Protein AF-0000000074653728 (afdb_homodimer)

Foldseek 3Di:
DPPDDDPDPAFPADPVLLVVLLCCCPVVVDDQVVSCVVSVHDSVLSVVVNVCVVVVNPCVPPDRGPPPPPPDQDDPVLLVLLVVVQVLCVLLPNHDDPFRSFLLVLVLCVVLVGDDDPVCVVVNGHDPVSVVVSCVVVVVDDDDDDDDDDPVLLQQPALVQLVVLLVVLVVVCVVLVADQLQEKEKDKDKDWLWFDADDDDDDPPDPDDDDDTQDPDTFIKMWMWMATLQQGTAFIEIEGAAQDDDPVLQVQAPPLYHYHYDPDPQNDDALVNVQVVVVSVCVPSVADPSRAGEYEYAQAPSCQDLVNLVVCLVRRYWYKHRFFSNCCQQHLCNPFQVLQLSVQLSVLSNVCDPPPVCPPPHGHPSCNRNSSRRRRVVRSGSVRNNVSCVCNCSVVNDSPSDPNSNSSNSQQVDEPDDDDPDPDPPPPPPPPPVPPPPPPSPSDRSCVVPPRHHDYHDDPDPDDADGIDRSNDPVNSVVSVVVVVVVVVVVVVVPPPPPPPPPPVPPPDDPDDDDDDDDPPPPPPPCCCCVPVPVDHSHRPDDDGPPPPDPDPVSVVVVVVVVPD/DPDDDDPDPAFPADPVLLVVLLCCCPVVVDDQVVSCVVSVHDSVLSVVVNVCVVVVNPCVPPDRGPPVPPPDQDDPVLLVLLVVVQVLCVLLPNHDDPFRSFLLVLVLCVVLVGDDDPVCVVVNGHDPVSVVVSCVVVVVDDDDDDDDDDPVLLQQPALVQLVVLLVVLVVVCVVLVADQLQEKEKDKDKDWLWFDADDDDDDPPDPDDDDDTQDPDTFIKMWMWMATLQQGTQFIEIEGAAQDDDPVLQVQAPPLYHYHYDPDPQNDDALVNVQVVVVSVCVPSVADPSRAGEYEYAQAPSCQDLVNLVVCLVRRYWYKHRFFSNCCQQHLCNPFQVLQLSVQLSVLSNVCDPPPVCPPPHGHPSCNRNSSRRRRVVRSGSVRNNVSCVCNCSVVNDSPSDPPSNSSNSQQVDEPDDDDPDPDPPPPPPPPPVPVPPPPSPSDRSCVVPPRHHDYHDDPDPDDADGIDGSNDPVNSVVSVVVVVVVVVVVVVVPPPPPPPPPPVPPPDDPDDDDDDDDPPPPPPPCCCCVPVPVDHSHRPDDDRPPPPDPDVVSVVVVVVVVPD

Solvent-accessible surface area (backbone atoms only — not comparable to full-atom values): 63410 Å² total; per-residue (Å²): 126,88,69,80,64,79,84,64,80,74,49,75,45,54,51,64,49,51,53,50,45,36,43,41,33,69,75,68,63,43,60,55,59,63,47,16,62,73,63,67,44,56,40,69,59,51,45,51,52,40,51,38,46,72,67,71,40,77,59,83,81,48,77,59,41,67,52,74,70,59,87,58,73,62,53,71,70,59,48,47,49,51,49,52,48,41,54,52,31,32,52,45,24,50,44,40,32,67,67,53,46,22,31,50,49,35,50,45,30,56,76,59,68,42,78,71,59,70,68,28,65,74,68,58,20,46,55,71,65,54,54,56,51,47,35,69,77,38,69,54,41,42,82,38,76,45,42,81,36,23,45,60,32,31,48,42,34,28,69,66,49,54,46,50,34,50,51,52,50,51,51,48,37,67,73,69,58,60,49,48,77,32,35,32,40,45,51,76,46,71,47,57,41,38,52,66,74,64,53,21,48,37,62,58,88,56,79,75,52,46,27,62,30,37,40,88,69,56,56,49,32,25,38,34,45,36,36,23,48,67,23,50,70,52,56,42,42,32,33,36,65,30,67,73,65,55,76,64,44,38,70,47,22,48,79,80,29,45,65,42,40,34,74,52,88,77,29,68,76,43,45,69,54,43,44,54,46,49,53,55,46,44,70,72,70,58,42,33,88,90,51,46,29,38,39,34,33,67,49,31,60,39,67,63,42,64,70,45,38,53,52,28,56,76,48,32,37,41,39,39,29,40,36,53,60,32,51,89,64,58,34,30,54,64,66,38,24,49,55,48,27,54,50,41,27,30,52,45,45,38,51,50,58,59,31,40,92,36,26,77,56,62,59,44,79,84,50,47,33,53,34,45,38,62,13,44,68,73,17,70,31,44,68,31,38,32,48,10,24,40,64,41,13,66,42,70,77,32,90,72,54,65,56,70,70,74,35,40,30,17,58,25,51,56,49,74,73,79,76,72,86,68,74,75,75,70,69,72,69,76,75,67,77,67,70,72,69,72,78,74,77,73,78,71,58,58,52,76,79,55,52,76,49,48,25,70,70,74,76,89,69,87,73,81,79,63,61,40,41,54,51,50,38,64,69,48,42,52,51,50,52,48,51,52,50,48,51,54,47,49,53,54,57,64,66,44,76,75,74,76,76,77,75,75,74,78,78,74,77,81,80,75,78,83,76,83,82,83,76,75,78,73,76,71,68,76,72,68,68,64,55,79,69,47,84,66,67,71,54,36,61,72,81,74,71,70,72,74,70,70,70,53,67,57,67,47,48,64,51,57,67,48,82,77,122,127,88,68,80,66,80,83,65,79,74,51,75,42,56,51,64,51,52,54,51,45,36,44,41,33,69,74,69,64,44,59,55,59,66,49,15,61,73,64,68,43,56,38,71,59,51,46,50,52,38,52,40,46,73,67,71,40,77,59,83,80,48,77,58,41,68,52,76,69,58,87,56,74,62,53,70,68,58,49,47,48,50,50,52,48,42,53,53,30,32,51,44,24,51,42,40,33,68,67,52,47,23,32,49,49,35,51,45,30,56,76,58,69,41,76,73,60,70,66,28,65,75,67,59,20,46,55,71,64,56,54,54,51,48,35,69,76,38,68,52,41,42,82,38,74,44,43,80,36,23,46,60,34,31,48,42,35,30,69,67,50,54,46,50,34,49,50,52,49,50,50,49,38,67,74,69,57,60,50,49,77,30,35,32,40,44,50,77,45,67,47,57,39,38,54,65,73,65,55,21,49,39,61,59,87,56,79,74,53,46,27,64,29,38,40,87,70,56,56,52,32,25,39,33,46,36,36,22,48,66,22,50,69,51,59,43,42,33,34,36,66,31,67,73,65,56,76,66,47,37,70,46,23,48,79,80,28,45,67,40,42,35,78,53,88,80,30,68,74,42,44,68,52,42,44,55,45,49,53,57,45,44,71,73,69,57,44,32,88,92,51,48,30,40,41,35,33,67,50,30,60,39,67,63,40,64,70,43,37,51,51,27,56,75,48,32,37,42,38,37,28,41,35,53,61,32,50,88,64,58,33,32,56,65,67,37,24,49,56,48,26,52,51,40,27,31,52,47,45,37,52,51,58,59,32,40,93,36,25,77,57,63,58,43,79,84,50,45,32,52,36,45,38,62,13,43,67,74,16,71,31,43,66,31,39,32,47,10,25,40,63,42,13,67,42,69,76,31,90,72,55,65,59,71,70,76,34,38,33,16,57,25,52,55,51,75,74,78,76,71,86,68,73,72,74,69,69,72,70,76,73,65,77,67,69,74,69,71,77,73,77,73,77,71,56,59,54,77,80,55,51,74,48,49,24,69,71,74,75,87,67,88,72,82,81,67,61,41,43,54,52,52,38,64,70,48,42,52,49,50,52,51,52,51,51,50,49,51,46,50,52,53,58,65,68,45,76,73,72,74,76,77,74,73,72,78,77,76,78,79,80,75,76,84,78,78,85,82,80,74,76,74,75,69,65,75,71,69,66,65,56,80,70,45,84,64,70,74,54,36,59,72,80,75,70,73,69,76,69,69,70,53,68,55,68,47,46,61,50,58,65,47,81,76,122

InterPro domains:
  IPR004875 DDE superfamily endonuclease domain [PF03184] (222-389)
  IPR036397 Ribonuclease H superfamily [G3DSA:3.30.420.10] (151-379)
  IPR050863 Centromere and Transposable Element-Derived Protein [PTHR19303] (103-442)

Structure (mmCIF, N/CA/C/O backbone):
data_AF-0000000074653728-model_v1
#
loop_
_entity.id
_entity.type
_entity.pdbx_description
1 polymer 'DDE-1 domain-containing protein'
#
loop_
_atom_site.group_PDB
_atom_site.id
_atom_site.type_symbol
_atom_site.label_atom_id
_atom_site.label_alt_id
_atom_site.label_comp_id
_atom_site.label_asym_id
_atom_site.label_entity_id
_atom_site.label_seq_id
_atom_site.pdbx_PDB_ins_code
_atom_site.Cartn_x
_atom_site.Cartn_y
_atom_site.Cartn_z
_atom_site.occupancy
_atom_site.B_iso_or_equiv
_atom_site.auth_seq_id
_atom_site.auth_comp_id
_atom_site.auth_asym_id
_atom_site.auth_atom_id
_atom_site.pdbx_PDB_model_num
ATOM 1 N N . MET A 1 1 ? -6.457 7.32 -27.812 1 39.81 1 MET A N 1
ATOM 2 C CA . MET A 1 1 ? -7.621 8.125 -28.172 1 39.81 1 MET A CA 1
ATOM 3 C C . MET A 1 1 ? -7.844 8.133 -29.672 1 39.81 1 MET A C 1
ATOM 5 O O . MET A 1 1 ? -6.895 8.312 -30.438 1 39.81 1 MET A O 1
ATOM 9 N N . ARG A 1 2 ? -8.914 7.5 -30.047 1 45.56 2 ARG A N 1
ATOM 10 C CA . ARG A 1 2 ? -9.125 7.375 -31.484 1 45.56 2 ARG A CA 1
ATOM 11 C C . ARG A 1 2 ? -9.32 8.742 -32.125 1 45.56 2 ARG A C 1
ATOM 13 O O . ARG A 1 2 ? -10.18 9.516 -31.703 1 45.56 2 ARG A O 1
ATOM 20 N N . VAL A 1 3 ? -8.266 9.273 -32.469 1 47.78 3 VAL A N 1
ATOM 21 C CA . VAL A 1 3 ? -8.398 10.516 -33.219 1 47.78 3 VAL A CA 1
ATOM 22 C C . VAL A 1 3 ? -9.055 10.25 -34.562 1 47.78 3 VAL A C 1
ATOM 24 O O . VAL A 1 3 ? -8.547 9.453 -35.375 1 47.78 3 VAL A O 1
ATOM 27 N N . TYR A 1 4 ? -10.18 10.5 -34.5 1 53.47 4 TYR A N 1
ATOM 28 C CA . TYR A 1 4 ? -10.867 10.383 -35.781 1 53.47 4 TYR A CA 1
ATOM 29 C C . TYR A 1 4 ? -10.195 11.25 -36.844 1 53.47 4 TYR A C 1
ATOM 31 O O . TYR A 1 4 ? -9.969 12.445 -36.625 1 53.47 4 TYR A O 1
ATOM 39 N N . LYS A 1 5 ? -9.516 10.586 -37.688 1 54.88 5 LYS A N 1
ATOM 40 C CA . LYS A 1 5 ? -9.023 11.312 -38.875 1 54.88 5 LYS A CA 1
ATOM 41 C C . LYS A 1 5 ? -10.062 11.328 -39.969 1 54.88 5 LYS A C 1
ATOM 43 O O . LYS A 1 5 ? -10.586 10.281 -40.375 1 54.88 5 LYS A O 1
ATOM 48 N N . ARG A 1 6 ? -10.375 12.5 -40.25 1 55.06 6 ARG A N 1
ATOM 49 C CA . ARG A 1 6 ? -11.336 12.688 -41.312 1 55.06 6 ARG A CA 1
ATOM 50 C C . ARG A 1 6 ? -10.883 11.969 -42.594 1 55.06 6 ARG A C 1
ATOM 52 O O . ARG A 1 6 ? -9.719 12.055 -42.969 1 55.06 6 ARG A O 1
ATOM 59 N N . LYS A 1 7 ? -11.727 11.141 -42.875 1 57.34 7 LYS A N 1
ATOM 60 C CA . LYS A 1 7 ? -11.391 10.328 -44.031 1 57.34 7 LYS A CA 1
ATOM 61 C C . LYS A 1 7 ? -11.773 11.047 -45.312 1 57.34 7 LYS A C 1
ATOM 63 O O . LYS A 1 7 ? -11.234 10.742 -46.406 1 57.34 7 LYS A O 1
ATOM 68 N N . THR A 1 8 ? -12.797 11.984 -45.219 1 57.72 8 THR A N 1
ATOM 69 C CA . THR A 1 8 ? -13.242 12.539 -46.5 1 57.72 8 THR A CA 1
ATOM 70 C C . THR A 1 8 ? -12.969 14.039 -46.562 1 57.72 8 THR A C 1
ATOM 72 O O . THR A 1 8 ? -12.867 14.703 -45.5 1 57.72 8 THR A O 1
ATOM 75 N N . GLU A 1 9 ? -12.422 14.492 -47.562 1 53.53 9 GLU A N 1
ATOM 76 C CA . GLU A 1 9 ? -12.18 15.906 -47.844 1 53.53 9 GLU A CA 1
ATOM 77 C C . GLU A 1 9 ? -13.477 16.625 -48.219 1 53.53 9 GLU A C 1
ATOM 79 O O . GLU A 1 9 ? -13.445 17.766 -48.688 1 53.53 9 GLU A O 1
ATOM 84 N N . ARG A 1 10 ? -14.516 16.016 -47.906 1 55.28 10 ARG A N 1
ATOM 85 C CA . ARG A 1 10 ? -15.789 16.609 -48.312 1 55.28 10 ARG A CA 1
ATOM 86 C C . ARG A 1 10 ? -16.188 17.734 -47.375 1 55.28 10 ARG A C 1
ATOM 88 O O . ARG A 1 10 ? -15.984 17.625 -46.156 1 55.28 10 ARG A O 1
ATOM 95 N N . GLY A 1 11 ? -16.625 18.906 -47.812 1 56.84 11 GLY A N 1
ATOM 96 C CA . GLY A 1 11 ? -17.125 20.031 -47.031 1 56.84 11 GLY A CA 1
ATOM 97 C C . GLY A 1 11 ? -16.047 21.031 -46.688 1 56.84 11 GLY A C 1
ATOM 98 O O . GLY A 1 11 ? -16.281 21.938 -45.875 1 56.84 11 GLY A O 1
ATOM 99 N N . LEU A 1 12 ? -14.867 20.703 -47.062 1 57.41 12 LEU A N 1
ATOM 100 C CA . LEU A 1 12 ? -13.773 21.625 -46.781 1 57.41 12 LEU A CA 1
ATOM 101 C C . LEU A 1 12 ? -13.789 22.812 -47.719 1 57.41 12 LEU A C 1
ATOM 103 O O . LEU A 1 12 ? -13.07 22.812 -48.719 1 57.41 12 LEU A O 1
ATOM 107 N N . PHE A 1 13 ? -14.867 23.297 -48.094 1 61.88 13 PHE A N 1
ATOM 108 C CA . PHE A 1 13 ? -14.828 24.453 -49 1 61.88 13 PHE A CA 1
ATOM 109 C C . PHE A 1 13 ? -14.867 25.75 -48.188 1 61.88 13 PHE A C 1
ATOM 111 O O . PHE A 1 13 ? -15.391 25.781 -47.062 1 61.88 13 PHE A O 1
ATOM 118 N N . SER A 1 14 ? -14.133 26.703 -48.625 1 66.19 14 SER A N 1
ATOM 119 C CA . SER A 1 14 ? -14.031 28 -47.969 1 66.19 14 SER A CA 1
ATOM 120 C C . SER A 1 14 ? -15.344 28.766 -48.062 1 66.19 14 SER A C 1
ATOM 122 O O . SER A 1 14 ? -16.094 28.609 -49.031 1 66.19 14 SER A O 1
ATOM 124 N N . ARG A 1 15 ? -15.648 29.391 -46.969 1 73.62 15 ARG A N 1
ATOM 125 C CA . ARG A 1 15 ? -16.812 30.281 -46.938 1 73.62 15 ARG A CA 1
ATOM 126 C C . ARG A 1 15 ? -16.812 31.25 -48.094 1 73.62 15 ARG A C 1
ATOM 128 O O . ARG A 1 15 ? -17.859 31.469 -48.719 1 73.62 15 ARG A O 1
ATOM 135 N N . GLU A 1 16 ? -15.703 31.672 -48.375 1 77.19 16 GLU A N 1
ATOM 136 C CA . GLU A 1 16 ? -15.562 32.656 -49.438 1 77.19 16 GLU A CA 1
ATOM 137 C C . GLU A 1 16 ? -15.883 32.062 -50.812 1 77.19 16 GLU A C 1
ATOM 139 O O . GLU A 1 16 ? -16.562 32.688 -51.625 1 77.19 16 GLU A O 1
ATOM 144 N N . ALA A 1 17 ? -15.492 30.938 -51 1 79.88 17 ALA A N 1
ATOM 145 C CA . ALA A 1 17 ? -15.742 30.281 -52.281 1 79.88 17 ALA A CA 1
ATOM 146 C C . ALA A 1 17 ? -17.219 29.969 -52.469 1 79.88 17 ALA A C 1
ATOM 148 O O . ALA A 1 17 ? -17.766 30.141 -53.562 1 79.88 17 ALA A O 1
ATOM 149 N N . MET A 1 18 ? -17.844 29.641 -51.375 1 81.81 18 MET A N 1
ATOM 150 C CA . MET A 1 18 ? -19.266 29.312 -51.438 1 81.81 18 MET A CA 1
ATOM 151 C C . MET A 1 18 ? -20.109 30.562 -51.688 1 81.81 18 MET A C 1
ATOM 153 O O . MET A 1 18 ? -21.016 30.547 -52.531 1 81.81 18 MET A O 1
ATOM 157 N N . LEU A 1 19 ? -19.734 31.578 -50.969 1 83.88 19 LEU A N 1
ATOM 158 C CA . LEU A 1 19 ? -20.469 32.812 -51.188 1 83.88 19 LEU A CA 1
ATOM 159 C C . LEU A 1 19 ? -20.234 33.375 -52.594 1 83.88 19 LEU A C 1
ATOM 161 O O . LEU A 1 19 ? -21.172 33.906 -53.219 1 83.88 19 LEU A O 1
ATOM 165 N N . GLU A 1 20 ? -19.031 33.219 -53.031 1 86.5 20 GLU A N 1
ATOM 166 C CA . GLU A 1 20 ? -18.734 33.625 -54.375 1 86.5 20 GLU A CA 1
ATOM 167 C C . GLU A 1 20 ? -19.5 32.781 -55.406 1 86.5 20 GLU A C 1
ATOM 169 O O . GLU A 1 20 ? -20.016 33.312 -56.375 1 86.5 20 GLU A O 1
ATOM 174 N N . GLY A 1 21 ? -19.672 31.547 -55.125 1 87.88 21 GLY A N 1
ATOM 175 C CA . GLY A 1 21 ? -20.422 30.672 -56 1 87.88 21 GLY A CA 1
ATOM 176 C C . GLY A 1 21 ? -21.891 31.016 -56.062 1 87.88 21 GLY A C 1
ATOM 177 O O . GLY A 1 21 ? -22.484 31.047 -57.125 1 87.88 21 GLY A O 1
ATOM 178 N N . VAL A 1 22 ? -22.359 31.344 -54.969 1 88.81 22 VAL A N 1
ATOM 179 C CA . VAL A 1 22 ? -23.766 31.719 -54.875 1 88.81 22 VAL A CA 1
ATOM 180 C C . VAL A 1 22 ? -23.984 33.062 -55.594 1 88.81 22 VAL A C 1
ATOM 182 O O . VAL A 1 22 ? -24.969 33.188 -56.344 1 88.81 22 VAL A O 1
ATOM 185 N N . ARG A 1 23 ? -23.094 33.906 -55.375 1 88.12 23 ARG A N 1
ATOM 186 C CA . ARG A 1 23 ? -23.172 35.188 -56.031 1 88.12 23 ARG A CA 1
ATOM 187 C C . ARG A 1 23 ? -23.078 35.062 -57.531 1 88.12 23 ARG A C 1
ATOM 189 O O . ARG A 1 23 ? -23.859 35.656 -58.281 1 88.12 23 ARG A O 1
ATOM 196 N N . LEU A 1 24 ? -22.234 34.25 -58 1 90.19 24 LEU A N 1
ATOM 197 C CA . LEU A 1 24 ? -22.031 34.062 -59.438 1 90.19 24 LEU A CA 1
ATOM 198 C C . LEU A 1 24 ? -23.266 33.406 -60.094 1 90.19 24 LEU A C 1
ATOM 200 O O . LEU A 1 24 ? -23.672 33.812 -61.188 1 90.19 24 LEU A O 1
ATOM 204 N N . VAL A 1 25 ? -23.891 32.562 -59.375 1 91.62 25 VAL A N 1
ATOM 205 C CA . VAL A 1 25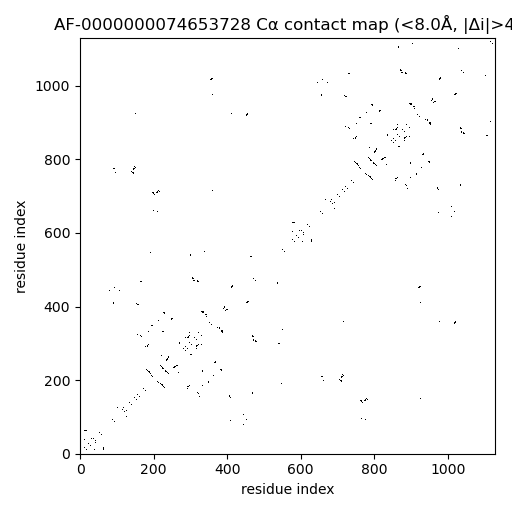 ? -25.047 31.859 -59.906 1 91.62 25 VAL A CA 1
ATOM 206 C C . VAL A 1 25 ? -26.266 32.781 -59.906 1 91.62 25 VAL A C 1
ATOM 208 O O . VAL A 1 25 ? -27 32.875 -60.875 1 91.62 25 VAL A O 1
ATOM 211 N N . LEU A 1 26 ? -26.391 33.594 -58.844 1 89.25 26 LEU A N 1
ATOM 212 C CA . LEU A 1 26 ? -27.594 34.406 -58.688 1 89.25 26 LEU A CA 1
ATOM 213 C C . LEU A 1 26 ? -27.438 35.75 -59.344 1 89.25 26 LEU A C 1
ATOM 215 O O . LEU A 1 26 ? -28.359 36.25 -60 1 89.25 26 LEU A O 1
ATOM 219 N N . ASP A 1 27 ? -26.297 36.312 -59.188 1 87.06 27 ASP A N 1
ATOM 220 C CA . ASP A 1 27 ? -26.125 37.656 -59.688 1 87.06 27 ASP A CA 1
ATOM 221 C C . ASP A 1 27 ? -25.703 37.656 -61.156 1 87.06 27 ASP A C 1
ATOM 223 O O . ASP A 1 27 ? -26.109 38.531 -61.938 1 87.06 27 ASP A O 1
ATOM 227 N N . GLN A 1 28 ? -24.953 36.688 -61.625 1 86.44 28 GLN A N 1
ATOM 228 C CA . GLN A 1 28 ? -24.422 36.688 -62.969 1 86.44 28 GLN A CA 1
ATOM 229 C C . GLN A 1 28 ? -25.094 35.625 -63.844 1 86.44 28 GLN A C 1
ATOM 231 O O . GLN A 1 28 ? -24.781 35.5 -65 1 86.44 28 GLN A O 1
ATOM 236 N N . GLY A 1 29 ? -25.969 34.812 -63.219 1 86.38 29 GLY A N 1
ATOM 237 C CA . GLY A 1 29 ? -26.781 33.844 -63.969 1 86.38 29 GLY A CA 1
ATOM 238 C C . GLY A 1 29 ? -26 32.656 -64.438 1 86.38 29 GLY A C 1
ATOM 239 O O . GLY A 1 29 ? -26.375 32.031 -65.438 1 86.38 29 GLY A O 1
ATOM 240 N N . GLN A 1 30 ? -24.906 32.375 -63.812 1 89 30 GLN A N 1
ATOM 241 C CA . GLN A 1 30 ? -24.109 31.203 -64.188 1 89 30 GLN A CA 1
ATOM 242 C C . GLN A 1 30 ? -24.766 29.906 -63.75 1 89 30 GLN A C 1
ATO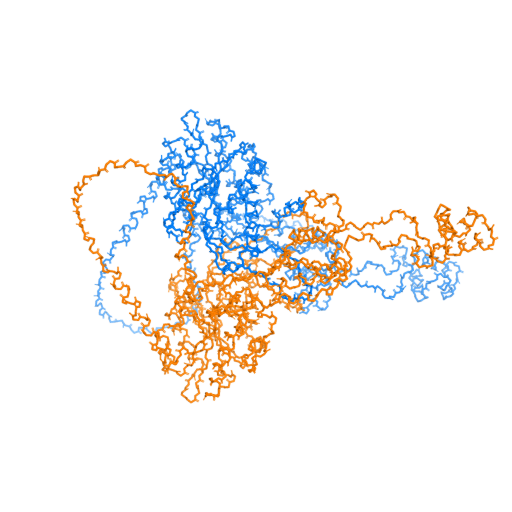M 244 O O . GLN A 1 30 ? -25.562 29.891 -62.812 1 89 30 GLN A O 1
ATOM 249 N N . LYS A 1 31 ? -24.484 28.828 -64.5 1 88.69 31 LYS A N 1
ATOM 250 C CA . LYS A 1 31 ? -25.031 27.516 -64.125 1 88.69 31 LYS A CA 1
ATOM 251 C C . LYS A 1 31 ? -24.297 26.922 -62.938 1 88.69 31 LYS A C 1
ATOM 253 O O . LYS A 1 31 ? -23.094 27.156 -62.75 1 88.69 31 LYS A O 1
ATOM 258 N N . ILE A 1 32 ? -24.922 26.094 -62.156 1 91.81 32 ILE A N 1
ATOM 259 C CA . ILE A 1 32 ? -24.469 25.578 -60.875 1 91.81 32 ILE A CA 1
ATOM 260 C C . ILE A 1 32 ? -23.281 24.656 -61.094 1 91.81 32 ILE A C 1
ATOM 262 O O . ILE A 1 32 ? -22.25 24.781 -60.438 1 91.81 32 ILE A O 1
ATOM 266 N N . LYS A 1 33 ? -23.297 23.719 -62 1 89.44 33 LYS A N 1
ATOM 267 C CA . LYS A 1 33 ? -22.281 22.688 -62.156 1 89.44 33 LYS A CA 1
ATOM 268 C C . LYS A 1 33 ? -20.969 23.297 -62.656 1 89.44 33 LYS A C 1
ATOM 270 O O . LYS A 1 33 ? -19.906 23.031 -62.062 1 89.44 33 LYS A O 1
ATOM 275 N N . PRO A 1 34 ? -20.984 24.078 -63.656 1 89.25 34 PRO A N 1
ATOM 276 C CA . PRO A 1 34 ? -19.719 24.688 -64.062 1 89.25 34 PRO A CA 1
ATOM 277 C C . PRO A 1 34 ? -19.125 25.609 -63.031 1 89.25 34 PRO A C 1
ATOM 279 O O . PRO A 1 34 ? -17.906 25.656 -62.844 1 89.25 34 PRO A O 1
ATOM 282 N N . THR A 1 35 ? -19.953 26.391 -62.344 1 91.56 35 THR A N 1
ATOM 283 C CA . THR A 1 35 ? -19.484 27.266 -61.281 1 91.56 35 THR A CA 1
ATOM 284 C C . THR A 1 35 ? -18.859 26.469 -60.156 1 91.56 35 THR A C 1
ATOM 286 O O . THR A 1 35 ? -17.812 26.859 -59.625 1 91.56 35 THR A O 1
ATOM 289 N N . ALA A 1 36 ? -19.453 25.359 -59.781 1 87.94 36 ALA A N 1
ATOM 290 C CA . ALA A 1 36 ? -18.953 24.5 -58.719 1 87.94 36 ALA A CA 1
ATOM 291 C C . ALA A 1 36 ? -17.578 23.922 -59.094 1 87.94 36 ALA A C 1
ATOM 293 O O . ALA A 1 36 ? -16.672 23.859 -58.281 1 87.94 36 ALA A O 1
ATOM 294 N N . ARG A 1 37 ? -17.438 23.531 -60.312 1 86.19 37 ARG A N 1
ATOM 295 C CA . ARG A 1 37 ? -16.188 22.984 -60.812 1 86.19 37 ARG A CA 1
ATOM 296 C C . ARG A 1 37 ? -15.078 24.031 -60.781 1 86.19 37 ARG A C 1
ATOM 298 O O . ARG A 1 37 ? -13.945 23.734 -60.406 1 86.19 37 ARG A O 1
ATOM 305 N N . GLU A 1 38 ? -15.43 25.156 -61.156 1 86.06 38 GLU A N 1
ATOM 306 C CA . GLU A 1 38 ? -14.453 26.25 -61.25 1 86.06 38 GLU A CA 1
ATOM 307 C C . GLU A 1 38 ? -13.953 26.641 -59.844 1 86.06 38 GLU A C 1
ATOM 309 O O . GLU A 1 38 ? -12.773 26.953 -59.688 1 86.06 38 GLU A O 1
ATOM 314 N N . LEU A 1 39 ? -14.844 26.578 -58.875 1 85.19 39 LEU A N 1
ATOM 315 C CA . LEU A 1 39 ? -14.508 27.047 -57.531 1 85.19 39 LEU A CA 1
ATOM 316 C C . LEU A 1 39 ? -14.125 25.891 -56.625 1 85.19 39 LEU A C 1
ATOM 318 O O . LEU A 1 39 ? -13.82 26.078 -55.469 1 85.19 39 LEU A O 1
ATOM 322 N N . GLY A 1 40 ? -14.195 24.672 -57.125 1 80.62 40 GLY A N 1
ATOM 323 C CA . GLY A 1 40 ? -13.836 23.484 -56.375 1 80.62 40 GLY A CA 1
ATOM 324 C C . GLY A 1 40 ? -14.867 23.109 -55.344 1 80.62 40 GLY A C 1
ATOM 325 O O . GLY A 1 40 ? -14.523 22.656 -54.25 1 80.62 40 GLY A O 1
ATOM 326 N N . LEU A 1 41 ? -16.062 23.391 -55.625 1 79.38 41 LEU A N 1
ATOM 327 C CA . LEU A 1 41 ? -17.172 23.109 -54.719 1 79.38 41 LEU A CA 1
ATOM 328 C C . LEU A 1 41 ? -17.984 21.922 -55.188 1 79.38 41 LEU A C 1
ATOM 330 O O . LEU A 1 41 ? -17.953 21.562 -56.375 1 79.38 41 LEU A O 1
ATOM 334 N N . ASN A 1 42 ? -18.688 21.219 -54.344 1 79 42 ASN A N 1
ATOM 335 C CA . ASN A 1 42 ? -19.688 20.219 -54.688 1 79 42 ASN A CA 1
ATOM 336 C C . ASN A 1 42 ? -20.938 20.859 -55.281 1 79 42 ASN A C 1
ATOM 338 O O . ASN A 1 42 ? -21.531 21.75 -54.656 1 79 42 ASN A O 1
ATOM 342 N N . TYR A 1 43 ? -21.328 20.453 -56.406 1 86.62 43 TYR A N 1
ATOM 343 C CA . TYR A 1 43 ? -22.406 21.141 -57.125 1 86.62 43 TYR A CA 1
ATOM 344 C C . TYR A 1 43 ? -23.719 20.969 -56.375 1 86.62 43 TYR A C 1
ATOM 346 O O . TYR A 1 43 ? -24.594 21.844 -56.438 1 86.62 43 TYR A O 1
ATOM 354 N N . LYS A 1 44 ? -23.828 19.797 -55.656 1 83.12 44 LYS A N 1
ATOM 355 C CA . LYS A 1 44 ? -25.062 19.625 -54.906 1 83.12 44 LYS A CA 1
ATOM 356 C C . LYS A 1 44 ? -25.125 20.609 -53.719 1 83.12 44 LYS A C 1
ATOM 358 O O . LYS A 1 44 ? -26.188 21.156 -53.438 1 83.12 44 LYS A O 1
ATOM 363 N N . THR A 1 45 ? -23.922 20.906 -53.125 1 80.75 45 THR A N 1
ATOM 364 C CA . THR A 1 45 ? -23.844 21.844 -52 1 80.75 45 THR A CA 1
ATOM 365 C C . THR A 1 45 ? -24.109 23.266 -52.469 1 80.75 45 THR A C 1
ATOM 367 O O . THR A 1 45 ? -24.828 24.016 -51.812 1 80.75 45 THR A O 1
ATOM 370 N N . LEU A 1 46 ? -23.469 23.562 -53.562 1 85.12 46 LEU A N 1
ATOM 371 C CA . LEU A 1 46 ? -23.688 24.891 -54.125 1 85.12 46 LEU A CA 1
ATOM 372 C C . LEU A 1 46 ? -25.156 25.078 -54.5 1 85.12 46 LEU A C 1
ATOM 374 O O . LEU A 1 46 ? -25.734 26.141 -54.219 1 85.12 46 LEU A O 1
ATOM 378 N N . GLY A 1 47 ? -25.734 24.078 -55.094 1 86 47 GLY A N 1
ATOM 379 C CA . GLY A 1 47 ? -27.141 24.141 -55.438 1 86 47 GLY A CA 1
ATOM 380 C C . GLY A 1 47 ? -28.062 24.359 -54.25 1 86 47 GLY A C 1
ATOM 381 O O . GLY A 1 47 ? -29.031 25.125 -54.344 1 86 47 GLY A O 1
ATOM 382 N N . ARG A 1 48 ? -27.688 23.719 -53.156 1 82.5 48 ARG A N 1
ATOM 383 C CA . ARG A 1 48 ? -28.469 23.859 -51.938 1 82.5 48 ARG A CA 1
ATOM 384 C C . ARG A 1 48 ? -28.422 25.297 -51.438 1 82.5 48 ARG A C 1
ATOM 386 O O . ARG A 1 48 ? -29.453 25.859 -51.062 1 82.5 48 ARG A O 1
ATOM 393 N N . TYR A 1 49 ? -27.281 25.922 -51.5 1 81.94 49 TYR A N 1
ATOM 394 C CA . TYR A 1 49 ? -27.125 27.266 -50.938 1 81.94 49 TYR A CA 1
ATOM 395 C C . TYR A 1 49 ? -27.703 28.312 -51.906 1 81.94 49 TYR A C 1
ATOM 397 O O . TYR A 1 49 ? -28.219 29.344 -51.469 1 81.94 49 TYR A O 1
ATOM 405 N N . VAL A 1 50 ? -27.656 27.984 -53.125 1 86.69 50 VAL A N 1
ATOM 406 C CA . VAL A 1 50 ? -28.297 28.828 -54.125 1 86.69 50 VAL A CA 1
ATOM 407 C C . VAL A 1 50 ? -29.812 28.828 -53.906 1 86.69 50 VAL A C 1
ATOM 409 O O . VAL A 1 50 ? -30.453 29.875 -53.938 1 86.69 50 VAL A O 1
ATOM 412 N N . ALA A 1 51 ? -30.281 27.656 -53.625 1 85.44 51 ALA A N 1
ATOM 413 C CA . ALA A 1 51 ? -31.719 27.531 -53.344 1 85.44 51 ALA A CA 1
ATOM 414 C C . ALA A 1 51 ? -32.125 28.266 -52.094 1 85.44 51 ALA A C 1
ATOM 416 O O . ALA A 1 51 ? -33.156 28.922 -52.031 1 85.44 51 ALA A O 1
ATOM 417 N N . LEU A 1 52 ? -31.297 28.234 -51.125 1 81.25 52 LEU A N 1
ATOM 418 C CA . LEU A 1 52 ? -31.562 28.922 -49.844 1 81.25 52 LEU A CA 1
ATOM 419 C C . LEU A 1 52 ? -31.562 30.438 -50.062 1 81.25 52 LEU A C 1
ATOM 421 O O . LEU A 1 52 ? -32.438 31.125 -49.531 1 81.25 52 LEU A O 1
ATOM 425 N N . LYS A 1 53 ? -30.625 30.906 -50.75 1 80.94 53 LYS A N 1
ATOM 426 C CA . LYS A 1 53 ? -30.562 32.344 -51 1 80.94 53 LYS A CA 1
ATOM 427 C C . LYS A 1 53 ? -31.703 32.812 -51.906 1 80.94 53 LYS A C 1
ATOM 429 O O . LYS A 1 53 ? -32.25 33.906 -51.719 1 80.94 53 LYS A O 1
ATOM 434 N N . ARG A 1 54 ? -32.125 31.953 -52.781 1 81.56 54 ARG A N 1
ATOM 435 C CA . ARG A 1 54 ? -33.281 32.281 -53.625 1 81.56 54 ARG A CA 1
ATOM 436 C C . ARG A 1 54 ? -34.562 32.406 -52.812 1 81.56 54 ARG A C 1
ATOM 438 O O . ARG A 1 54 ? -35.438 33.219 -53.156 1 81.56 54 ARG A O 1
ATOM 445 N N . ASN A 1 55 ? -34.5 31.656 -51.781 1 80 55 ASN A N 1
ATOM 446 C CA . ASN A 1 55 ? -35.688 31.703 -50.906 1 80 55 ASN A CA 1
ATOM 447 C C . ASN A 1 55 ? -35.531 32.719 -49.781 1 80 55 ASN A C 1
ATOM 449 O O . ASN A 1 55 ? -36.188 32.625 -48.75 1 80 55 ASN A O 1
ATOM 453 N N . SER A 1 56 ? -34.625 33.688 -49.938 1 71.06 56 SER A N 1
ATOM 454 C CA . SER A 1 56 ? -34.406 34.844 -49.062 1 71.06 56 SER A CA 1
ATOM 455 C C . SER A 1 56 ? -33.906 34.406 -47.688 1 71.06 56 SER A C 1
ATOM 457 O O . SER A 1 56 ? -34.219 35.062 -46.688 1 71.06 56 SER A O 1
ATOM 459 N N . ILE A 1 57 ? -33.406 33.25 -47.688 1 68 57 ILE A N 1
ATOM 460 C CA . ILE A 1 57 ? -32.781 32.875 -46.438 1 68 57 ILE A CA 1
ATOM 461 C C . ILE A 1 57 ? -31.344 33.406 -46.375 1 68 57 ILE A C 1
ATOM 463 O O . ILE A 1 57 ? -30.578 33.25 -47.344 1 68 57 ILE A O 1
ATOM 467 N N . ASN A 1 58 ? -31.109 34.219 -45.406 1 65.06 58 ASN A N 1
ATOM 468 C CA . ASN A 1 58 ? -29.812 34.844 -45.25 1 65.06 58 ASN A CA 1
ATOM 469 C C . ASN A 1 58 ? -28.703 33.812 -45.062 1 65.06 58 ASN A C 1
ATOM 471 O O . ASN A 1 58 ? -28.688 33.125 -44.031 1 65.06 58 ASN A O 1
ATOM 475 N N . ILE A 1 59 ? -27.938 33.438 -46.062 1 65.56 59 ILE A N 1
ATOM 476 C CA . ILE A 1 59 ? -26.875 32.469 -46 1 65.56 59 ILE A CA 1
ATOM 477 C C . ILE A 1 59 ? -25.578 33.125 -45.531 1 65.56 59 ILE A C 1
ATOM 479 O O . ILE A 1 59 ? -24.594 32.438 -45.281 1 65.56 59 ILE A O 1
ATOM 483 N N . ASP A 1 60 ? -25.641 34.438 -45.406 1 63.47 60 ASP A N 1
ATOM 484 C CA . ASP A 1 60 ? -24.422 35.188 -45.062 1 63.47 60 ASP A CA 1
ATOM 485 C C . ASP A 1 60 ? -23.922 34.812 -43.688 1 63.47 60 ASP A C 1
ATOM 487 O O . ASP A 1 60 ? -22.719 34.812 -43.438 1 63.47 60 ASP A O 1
ATOM 491 N N . ASN A 1 61 ? -24.828 34.531 -42.844 1 58.22 61 ASN A N 1
ATOM 492 C CA . ASN A 1 61 ? -24.438 34.219 -41.469 1 58.22 61 ASN A CA 1
ATOM 493 C C . ASN A 1 61 ? -24.359 32.719 -41.219 1 58.22 61 ASN A C 1
ATOM 495 O O . ASN A 1 61 ? -24.141 32.312 -40.062 1 58.22 61 ASN A O 1
ATOM 499 N N . LYS A 1 62 ? -24.688 32.062 -42.281 1 55.94 62 LYS A N 1
ATOM 500 C CA . LYS A 1 62 ? -24.656 30.609 -42.062 1 55.94 62 LYS A CA 1
ATOM 501 C C . LYS A 1 62 ? -23.25 30.062 -42.25 1 55.94 62 LYS A C 1
ATOM 503 O O . LYS A 1 62 ? -22.469 30.578 -43.062 1 55.94 62 LYS A O 1
ATOM 508 N N . GLN A 1 63 ? -22.641 29.438 -41.312 1 54.25 63 GLN A N 1
ATOM 509 C CA . GLN A 1 63 ? -21.344 28.812 -41.406 1 54.25 63 GLN A CA 1
ATOM 510 C C . GLN A 1 63 ? -21.312 27.734 -42.5 1 54.25 63 GLN A C 1
ATOM 512 O O . GLN A 1 63 ? -22.172 26.859 -42.531 1 54.25 63 GLN A O 1
ATOM 517 N N . PHE A 1 64 ? -20.641 28.125 -43.719 1 54.56 64 PHE A N 1
ATOM 518 C CA . PHE A 1 64 ? -20.406 27.234 -44.844 1 54.56 64 PHE A CA 1
ATOM 519 C C . PHE A 1 64 ? -19.328 26.203 -44.531 1 54.56 64 PHE A C 1
ATOM 521 O O . PHE A 1 64 ? -18.359 26.516 -43.812 1 54.56 64 PHE A O 1
ATOM 528 N N . GLY A 1 65 ? -19.625 24.828 -44.781 1 50.31 65 GLY A N 1
ATOM 529 C CA . GLY A 1 65 ? -18.672 23.766 -44.469 1 50.31 65 GLY A CA 1
ATOM 530 C C . GLY A 1 65 ? -19.016 23 -43.219 1 50.31 65 GLY A C 1
ATOM 531 O O . GLY A 1 65 ? -20.031 23.281 -42.562 1 50.31 65 GLY A O 1
ATOM 532 N N . TYR A 1 66 ? -18.469 21.766 -43.094 1 44.22 66 TYR A N 1
ATOM 533 C CA . TYR A 1 66 ? -18.672 21 -41.875 1 44.22 66 TYR A CA 1
ATOM 534 C C . TYR A 1 66 ? -18.406 21.859 -40.656 1 44.22 66 TYR A C 1
ATOM 536 O O . TYR A 1 66 ? -17.297 22.391 -40.469 1 44.22 66 TYR A O 1
ATOM 544 N N . SER A 1 67 ? -19.203 22.938 -40.531 1 41.62 67 SER A N 1
ATOM 545 C CA . SER A 1 67 ? -18.922 23.531 -39.25 1 41.62 67 SER A CA 1
ATOM 546 C C . SER A 1 67 ? -18.344 22.5 -38.281 1 41.62 67 SER A C 1
ATOM 548 O O . SER A 1 67 ? -18.922 21.422 -38.094 1 41.62 67 SER A O 1
ATOM 550 N N . LYS A 1 68 ? -17.125 22.391 -38.25 1 43.03 68 LYS A N 1
ATOM 551 C CA . LYS A 1 68 ? -16.484 21.656 -37.156 1 43.03 68 LYS A CA 1
ATOM 552 C C . LYS A 1 68 ? -17.328 21.703 -35.906 1 43.03 68 LYS A C 1
ATOM 554 O O . LYS A 1 68 ? -16.875 21.266 -34.844 1 43.03 68 LYS A O 1
ATOM 559 N N . VAL A 1 69 ? -18.203 22.734 -35.969 1 43.75 69 VAL A N 1
ATOM 560 C CA . VAL A 1 69 ? -18.922 22.734 -34.688 1 43.75 69 VAL A CA 1
ATOM 561 C C . VAL A 1 69 ? -19.594 21.375 -34.469 1 43.75 69 VAL A C 1
ATOM 563 O O . VAL A 1 69 ? -20.547 21.031 -35.188 1 43.75 69 VAL A O 1
ATOM 566 N N . HIS A 1 70 ? -18.906 20.312 -34.531 1 47.28 70 HIS A N 1
ATOM 567 C CA . HIS A 1 70 ? -19.281 18.969 -34.094 1 47.28 70 HIS A CA 1
ATOM 568 C C . HIS A 1 70 ? -20.5 19 -33.188 1 47.28 70 HIS A C 1
ATOM 570 O O . HIS A 1 70 ? -20.641 19.922 -32.375 1 47.28 70 HIS A O 1
ATOM 576 N N . LYS A 1 71 ? -21.609 18.625 -33.75 1 59.97 71 LYS A N 1
ATOM 577 C CA . LYS A 1 71 ? -22.859 18.438 -33 1 59.97 71 LYS A CA 1
ATOM 578 C C . LYS A 1 71 ? -22.562 17.984 -31.578 1 59.97 71 LYS A C 1
ATOM 580 O O . LYS A 1 71 ? -22.375 16.797 -31.312 1 59.97 71 LYS A O 1
ATOM 585 N N . ARG A 1 72 ? -22.125 18.891 -30.875 1 80.81 72 ARG A N 1
ATOM 586 C CA . ARG A 1 72 ? -21.938 18.594 -29.469 1 80.81 72 ARG A CA 1
ATOM 587 C C . ARG A 1 72 ? -23.266 18.359 -28.766 1 80.81 72 ARG A C 1
ATOM 589 O O . ARG A 1 72 ? -24.266 19.016 -29.062 1 80.81 72 ARG A O 1
ATOM 596 N N . ILE A 1 73 ? -23.266 17.422 -28.031 1 88.44 73 ILE A N 1
ATOM 597 C CA . ILE A 1 73 ? -24.469 17.062 -27.297 1 88.44 73 ILE A CA 1
ATOM 598 C C . ILE A 1 73 ? -24.797 18.141 -26.281 1 88.44 73 ILE A C 1
ATOM 600 O O . ILE A 1 73 ? -25.922 18.656 -26.219 1 88.44 73 ILE A O 1
ATOM 604 N N . LEU A 1 74 ? -23.828 18.594 -25.562 1 93 74 LEU A N 1
ATOM 605 C CA . LEU A 1 74 ? -23.984 19.672 -24.578 1 93 74 LEU A CA 1
ATOM 606 C C . LEU A 1 74 ? -23.281 20.953 -25.047 1 93 74 LEU A C 1
ATOM 608 O O . LEU A 1 74 ? -22.203 20.891 -25.641 1 93 74 LEU A O 1
ATOM 612 N N . ASN A 1 75 ? -23.938 22.047 -24.797 1 89.62 75 ASN A N 1
ATOM 613 C CA . ASN A 1 75 ? -23.328 23.312 -25.156 1 89.62 75 ASN A CA 1
ATOM 614 C C . ASN A 1 75 ? -22.281 23.75 -24.125 1 89.62 75 ASN A C 1
ATOM 616 O O . ASN A 1 75 ? -22.062 23.062 -23.125 1 89.62 75 ASN A O 1
ATOM 620 N N . ASP A 1 76 ? -21.656 24.859 -24.344 1 90.06 76 ASP A N 1
ATOM 621 C CA . ASP A 1 76 ? -20.547 25.312 -23.516 1 90.06 76 ASP A CA 1
ATOM 622 C C . ASP A 1 76 ? -21.016 25.641 -22.109 1 90.06 76 ASP A C 1
ATOM 624 O O . ASP A 1 76 ? -20.344 25.344 -21.125 1 90.06 76 ASP A O 1
ATOM 628 N N . GLU A 1 77 ? -22.141 26.25 -22.062 1 91.81 77 GLU A N 1
ATOM 629 C CA . GLU A 1 77 ? -22.656 26.609 -20.75 1 91.81 77 GLU A CA 1
ATOM 630 C C . GLU A 1 77 ? -23 25.375 -19.922 1 91.81 77 GLU A C 1
ATOM 632 O O . GLU A 1 77 ? -22.688 25.312 -18.734 1 91.81 77 GLU A O 1
ATOM 637 N N . GLN A 1 78 ? -23.641 24.484 -20.594 1 92.88 78 GLN A N 1
ATOM 638 C CA . GLN A 1 78 ? -24.016 23.234 -19.953 1 92.88 78 GLN A CA 1
ATOM 639 C C . GLN A 1 78 ? -22.781 22.453 -19.484 1 92.88 78 GLN A C 1
ATOM 641 O O . GLN A 1 78 ? -22.75 21.938 -18.375 1 92.88 78 GLN A O 1
ATOM 646 N N . GLU A 1 79 ? -21.781 22.375 -20.281 1 94.31 79 GLU A N 1
ATOM 647 C CA . GLU A 1 79 ? -20.547 21.672 -19.938 1 94.31 79 GLU A CA 1
ATOM 648 C C . GLU A 1 79 ? -19.812 22.375 -18.781 1 94.31 79 GLU A C 1
ATOM 650 O O . GLU A 1 79 ? -19.219 21.719 -17.938 1 94.31 79 GLU A O 1
ATOM 655 N N . GLN A 1 80 ? -19.891 23.656 -18.812 1 94.56 80 GLN A N 1
ATOM 656 C CA . GLN A 1 80 ? -19.25 24.406 -17.734 1 94.56 80 GLN A CA 1
ATOM 657 C C . GLN A 1 80 ? -19.938 24.141 -16.391 1 94.56 80 GLN A C 1
ATOM 659 O O . GLN A 1 80 ? -19.281 24.125 -15.352 1 94.56 80 GLN A O 1
ATOM 664 N N . MET A 1 81 ? -21.234 23.969 -16.438 1 95.31 81 MET A N 1
ATOM 665 C CA . MET A 1 81 ? -21.953 23.625 -15.211 1 95.31 81 MET A CA 1
ATOM 666 C C . MET A 1 81 ? -21.469 22.297 -14.648 1 95.31 81 MET A C 1
ATOM 668 O O . MET A 1 81 ? -21.297 22.141 -13.438 1 95.31 81 MET A O 1
ATOM 672 N N . LEU A 1 82 ? -21.219 21.391 -15.516 1 96 82 LEU A N 1
ATOM 673 C CA . LEU A 1 82 ? -20.688 20.094 -15.109 1 96 82 LEU A CA 1
ATOM 674 C C . LEU A 1 82 ? -19.281 20.234 -14.562 1 96 82 LEU A C 1
ATOM 676 O O . LEU A 1 82 ? -18.922 19.609 -13.562 1 96 82 LEU A O 1
ATOM 680 N N . ALA A 1 83 ? -18.5 21.047 -15.227 1 96.06 83 ALA A N 1
ATOM 681 C CA . ALA A 1 83 ? -17.125 21.297 -14.781 1 96.06 83 ALA A CA 1
ATOM 682 C C . ALA A 1 83 ? -17.109 21.922 -13.391 1 96.06 83 ALA A C 1
ATOM 684 O O . ALA A 1 83 ? -16.344 21.484 -12.523 1 96.06 83 ALA A O 1
ATOM 685 N N . ASP A 1 84 ? -17.953 22.875 -13.18 1 95 84 ASP A N 1
ATOM 686 C CA . ASP A 1 84 ? -18.047 23.547 -11.883 1 95 84 ASP A CA 1
ATOM 687 C C . ASP A 1 84 ? -18.469 22.562 -10.797 1 95 84 ASP A C 1
ATOM 689 O O . ASP A 1 84 ? -17.984 22.625 -9.664 1 95 84 ASP A O 1
ATOM 693 N N . TYR A 1 85 ? -19.375 21.734 -11.156 1 94.88 85 TYR A N 1
ATOM 694 C CA . TYR A 1 85 ? -19.812 20.719 -10.219 1 94.88 85 TYR A CA 1
ATOM 695 C C . TYR A 1 85 ? -18.656 19.797 -9.82 1 94.88 85 TYR A C 1
ATOM 697 O O . TYR A 1 85 ? -18.484 19.484 -8.641 1 94.88 85 TYR A O 1
ATOM 705 N N . LEU A 1 86 ? -17.906 19.391 -10.805 1 94.56 86 LEU A N 1
ATOM 706 C CA . LEU A 1 86 ? -16.766 18.5 -10.555 1 94.56 86 LEU A CA 1
ATOM 707 C C . LEU A 1 86 ? -15.773 19.156 -9.602 1 94.56 86 LEU A C 1
ATOM 709 O O . LEU A 1 86 ? -15.266 18.5 -8.688 1 94.56 86 LEU A O 1
ATOM 713 N N . ILE A 1 87 ? -15.531 20.375 -9.82 1 93.25 87 ILE A N 1
ATOM 714 C CA . ILE A 1 87 ? -14.578 21.125 -9 1 93.25 87 ILE A CA 1
ATOM 715 C C . ILE A 1 87 ? -15.062 21.172 -7.555 1 93.25 87 ILE A C 1
ATOM 717 O O . ILE A 1 87 ? -14.312 20.859 -6.625 1 93.25 87 ILE A O 1
ATOM 721 N N . GLN A 1 88 ? -16.297 21.453 -7.41 1 90.75 88 GLN A N 1
ATOM 722 C CA . GLN A 1 88 ? -16.859 21.562 -6.066 1 90.75 88 GLN A CA 1
ATOM 723 C C . GLN A 1 88 ? -16.906 20.203 -5.371 1 90.75 88 GLN A C 1
ATOM 725 O O . GLN A 1 88 ? -16.594 20.094 -4.184 1 90.75 88 GLN A O 1
ATOM 730 N N . ALA A 1 89 ? -17.328 19.25 -6.094 1 91.19 89 ALA A N 1
ATOM 731 C CA . ALA A 1 89 ? -17.375 17.891 -5.539 1 91.19 89 ALA A CA 1
ATOM 732 C C . ALA A 1 89 ? -15.992 17.438 -5.074 1 91.19 89 ALA A C 1
ATOM 734 O O . ALA A 1 89 ? -15.859 16.812 -4.02 1 91.19 89 ALA A O 1
ATOM 735 N N . ASN A 1 90 ? -14.992 17.766 -5.836 1 91.5 90 ASN A N 1
ATOM 736 C CA . ASN A 1 90 ? -13.625 17.422 -5.488 1 91.5 90 ASN A CA 1
ATOM 737 C C . ASN A 1 90 ? -13.156 18.156 -4.238 1 91.5 90 ASN A C 1
ATOM 739 O O . ASN A 1 90 ? -12.453 17.578 -3.4 1 91.5 90 ASN A O 1
ATOM 743 N N . ARG A 1 91 ? -13.531 19.344 -4.121 1 89.12 91 ARG A N 1
ATOM 744 C CA . ARG A 1 91 ? -13.07 20.188 -3.021 1 89.12 91 ARG A CA 1
ATOM 745 C C . ARG A 1 91 ? -13.625 19.688 -1.688 1 89.12 91 ARG A C 1
ATOM 747 O O . ARG A 1 91 ? -12.992 19.875 -0.644 1 89.12 91 ARG A O 1
ATOM 754 N N . ILE A 1 92 ? -14.75 19.031 -1.771 1 89 92 ILE A N 1
ATOM 755 C CA . ILE A 1 92 ? -15.336 18.547 -0.524 1 89 92 ILE A CA 1
ATOM 756 C C . ILE A 1 92 ? -15.086 17.047 -0.379 1 89 92 ILE A C 1
ATOM 758 O O . ILE A 1 92 ? -15.742 16.375 0.422 1 89 92 ILE A O 1
ATOM 762 N N . TYR A 1 93 ? -14.25 16.406 -1.263 1 89 93 TYR A N 1
ATOM 763 C CA . TYR A 1 93 ? -13.711 15.055 -1.182 1 89 93 TYR A CA 1
ATOM 764 C C . TYR A 1 93 ? -14.766 14.023 -1.577 1 89 93 TYR A C 1
ATOM 766 O O . TYR A 1 93 ? -14.766 12.898 -1.063 1 89 93 TYR A O 1
ATOM 774 N N . TYR A 1 94 ? -15.656 14.414 -2.422 1 89.38 94 TYR A N 1
ATOM 775 C CA . TYR A 1 94 ? -16.656 13.523 -2.994 1 89.38 94 TYR A CA 1
ATOM 776 C C . TYR A 1 94 ? -16.656 13.602 -4.516 1 89.38 94 TYR A C 1
ATOM 778 O O . TYR A 1 94 ? -17.703 13.688 -5.141 1 89.38 94 TYR A O 1
ATOM 786 N N . GLY A 1 95 ? -15.453 13.617 -4.98 1 90.06 95 GLY A N 1
ATOM 787 C CA . GLY A 1 95 ? -15.281 13.633 -6.422 1 90.06 95 GLY A CA 1
ATOM 788 C C . GLY A 1 95 ? -15.922 12.438 -7.113 1 90.06 95 GLY A C 1
ATOM 789 O O . GLY A 1 95 ? -16.312 11.469 -6.457 1 90.06 95 GLY A O 1
ATOM 790 N N . LEU A 1 96 ? -16.031 12.555 -8.414 1 92.38 96 LEU A N 1
ATOM 791 C CA . LEU A 1 96 ? -16.734 11.523 -9.172 1 92.38 96 LEU A CA 1
ATOM 792 C C . LEU A 1 96 ? -15.758 10.656 -9.953 1 92.38 96 LEU A C 1
ATOM 794 O O . LEU A 1 96 ? -14.789 11.164 -10.516 1 92.38 96 LEU A O 1
ATOM 798 N N . THR A 1 97 ? -16.062 9.391 -9.945 1 92 97 THR A N 1
ATOM 799 C CA . THR A 1 97 ? -15.359 8.492 -10.844 1 92 97 THR A CA 1
ATOM 800 C C . THR A 1 97 ? -15.82 8.695 -12.281 1 92 97 THR A C 1
ATOM 802 O O . THR A 1 97 ? -16.797 9.422 -12.539 1 92 97 THR A O 1
ATOM 805 N N . LYS A 1 98 ? -15.07 8.07 -13.211 1 92.5 98 LYS A N 1
ATOM 806 C CA . LYS A 1 98 ? -15.445 8.18 -14.625 1 92.5 98 LYS A CA 1
ATOM 807 C C . LYS A 1 98 ? -16.859 7.68 -14.859 1 92.5 98 LYS A C 1
ATOM 809 O O . LYS A 1 98 ? -17.656 8.328 -15.547 1 92.5 98 LYS A O 1
ATOM 814 N N . ILE A 1 99 ? -17.219 6.621 -14.227 1 89.81 99 ILE A N 1
ATOM 815 C CA . ILE A 1 99 ? -18.531 6.016 -14.414 1 89.81 99 ILE A CA 1
ATOM 816 C C . ILE A 1 99 ? -19.609 6.918 -13.812 1 89.81 99 ILE A C 1
ATOM 818 O O . ILE A 1 99 ? -20.656 7.141 -14.422 1 89.81 99 ILE A O 1
ATOM 822 N N . GLU A 1 100 ? -19.359 7.438 -12.68 1 90.5 100 GLU A N 1
ATOM 823 C CA . GLU A 1 100 ? -20.312 8.336 -12.031 1 90.5 100 GLU A CA 1
ATOM 824 C C . GLU A 1 100 ? -20.516 9.602 -12.852 1 90.5 100 GLU A C 1
ATOM 826 O O . GLU A 1 100 ? -21.641 10.117 -12.93 1 90.5 100 GLU A O 1
ATOM 831 N N . PHE A 1 101 ? -19.469 10.117 -13.398 1 94.94 101 PHE A N 1
ATOM 832 C CA . PHE A 1 101 ? -19.562 11.312 -14.219 1 94.94 101 PHE A CA 1
ATOM 833 C C . PHE A 1 101 ? -20.406 11.047 -15.469 1 94.94 101 PHE A C 1
ATOM 835 O O . PHE A 1 101 ? -21.203 11.891 -15.883 1 94.94 101 PHE A O 1
ATOM 842 N N . ARG A 1 102 ? -20.219 9.859 -16.031 1 95.75 102 ARG A N 1
ATOM 843 C CA . ARG A 1 102 ? -21 9.469 -17.203 1 95.75 102 ARG A CA 1
ATOM 844 C C . ARG A 1 102 ? -22.484 9.359 -16.844 1 95.75 102 ARG A C 1
ATOM 846 O O . ARG A 1 102 ? -23.344 9.812 -17.609 1 95.75 102 ARG A O 1
ATOM 853 N N . THR A 1 103 ? -22.734 8.812 -15.711 1 94.19 103 THR A N 1
ATOM 854 C CA . THR A 1 103 ? -24.109 8.68 -15.25 1 94.19 103 THR A CA 1
ATOM 855 C C . THR A 1 103 ? -24.719 10.047 -14.961 1 94.19 103 THR A C 1
ATOM 857 O O . THR A 1 103 ? -25.859 10.32 -15.375 1 94.19 103 THR A O 1
ATOM 860 N N . LEU A 1 104 ? -23.984 10.883 -14.266 1 94.5 104 LEU A N 1
ATOM 861 C CA . LEU A 1 104 ? -24.453 12.234 -13.961 1 94.5 104 LEU A CA 1
ATOM 862 C C . LEU A 1 104 ? -24.734 13.016 -15.234 1 94.5 104 LEU A C 1
ATOM 864 O O . LEU A 1 104 ? -25.734 13.734 -15.328 1 94.5 104 LEU A O 1
ATOM 868 N N . THR A 1 105 ? -23.844 12.875 -16.203 1 96.19 105 THR A N 1
ATOM 869 C CA . THR A 1 105 ? -23.984 13.602 -17.453 1 96.19 105 THR A CA 1
ATOM 870 C C . THR A 1 105 ? -25.25 13.18 -18.188 1 96.19 105 THR A C 1
ATOM 872 O O . THR A 1 105 ? -25.969 14.023 -18.734 1 96.19 105 THR A O 1
ATOM 875 N N . PHE A 1 106 ? -25.516 11.898 -18.203 1 96.62 106 PHE A N 1
ATOM 876 C CA . PHE A 1 106 ? -26.734 11.406 -18.844 1 96.62 106 PHE A CA 1
ATOM 877 C C . PHE A 1 106 ? -27.969 11.938 -18.125 1 96.62 106 PHE A C 1
ATOM 879 O O . PHE A 1 106 ? -28.906 12.398 -18.781 1 96.62 106 PHE A O 1
ATOM 886 N N . GLU A 1 107 ? -27.953 11.883 -16.828 1 95.44 107 GLU A N 1
ATOM 887 C CA . GLU A 1 107 ? -29.094 12.391 -16.047 1 95.44 107 GLU A CA 1
ATOM 888 C C . GLU A 1 107 ? -29.281 13.891 -16.266 1 95.44 107 GLU A C 1
ATOM 890 O O . GLU A 1 107 ? -30.406 14.375 -16.328 1 95.44 107 GLU A O 1
ATOM 895 N N . PHE A 1 108 ? -28.203 14.609 -16.344 1 96.06 108 PHE A N 1
ATOM 896 C CA . PHE A 1 108 ? -28.203 16.047 -16.609 1 96.06 108 PHE A CA 1
ATOM 897 C C . PHE A 1 108 ? -28.844 16.344 -17.969 1 96.06 108 PHE A C 1
ATOM 899 O O . PHE A 1 108 ? -29.672 17.25 -18.094 1 96.06 108 PHE A O 1
ATOM 906 N N . ALA A 1 109 ? -28.469 15.516 -18.953 1 95.31 109 ALA A N 1
ATOM 907 C CA . ALA A 1 109 ? -29.047 15.68 -20.281 1 95.31 109 ALA A CA 1
ATOM 908 C C . ALA A 1 109 ? -30.531 15.352 -20.266 1 95.31 109 ALA A C 1
ATOM 910 O O . ALA A 1 109 ? -31.328 16.062 -20.891 1 95.31 109 ALA A O 1
ATOM 911 N N . LYS A 1 110 ? -30.859 14.336 -19.578 1 94.5 110 LYS A N 1
ATOM 912 C CA . LYS A 1 110 ? -32.25 13.875 -19.531 1 94.5 110 LYS A CA 1
ATOM 913 C C . LYS A 1 110 ? -33.156 14.914 -18.859 1 94.5 110 LYS A C 1
ATOM 915 O O . LYS A 1 110 ? -34.219 15.25 -19.391 1 94.5 110 LYS A O 1
ATOM 920 N N . ILE A 1 111 ? -32.719 15.406 -17.734 1 93.88 111 ILE A N 1
ATOM 921 C CA . ILE A 1 111 ? -33.531 16.328 -16.953 1 93.88 111 ILE A CA 1
ATOM 922 C C . ILE A 1 111 ? -33.688 17.641 -17.719 1 93.88 111 ILE A C 1
ATOM 924 O O . ILE A 1 111 ? -34.719 18.312 -17.625 1 93.88 111 ILE A O 1
ATOM 928 N N . ASN A 1 112 ? -32.719 18.078 -18.469 1 94 112 ASN A N 1
ATOM 929 C CA . ASN A 1 112 ? -32.75 19.312 -19.234 1 94 112 ASN A CA 1
ATOM 930 C C . ASN A 1 112 ? -33.25 19.094 -20.656 1 94 112 ASN A C 1
ATOM 932 O O . ASN A 1 112 ? -33.125 19.969 -21.5 1 94 112 ASN A O 1
ATOM 936 N N . ASN A 1 113 ? -33.719 17.906 -20.969 1 92.31 113 ASN A N 1
ATOM 937 C CA . ASN A 1 113 ? -34.344 17.531 -22.234 1 92.31 113 ASN A CA 1
ATOM 938 C C . ASN A 1 113 ? -33.406 17.734 -23.406 1 92.31 113 ASN A C 1
ATOM 940 O O . ASN A 1 113 ? -33.812 18.281 -24.438 1 92.31 113 ASN A O 1
ATOM 944 N N . ILE A 1 114 ? -32.156 17.391 -23.172 1 92.56 114 ILE A N 1
ATOM 945 C CA . ILE A 1 114 ? -31.172 17.453 -24.25 1 92.56 114 ILE A CA 1
ATOM 946 C C . ILE A 1 114 ? -31.172 16.125 -25.016 1 92.56 114 ILE A C 1
ATOM 948 O O . ILE A 1 114 ? -31.078 15.055 -24.422 1 92.56 114 ILE A O 1
ATOM 952 N N . PRO A 1 115 ? -31.344 16.172 -26.25 1 91.12 115 PRO A N 1
ATOM 953 C CA . PRO A 1 115 ? -31.312 14.93 -27.031 1 91.12 115 PRO A CA 1
ATOM 954 C C . PRO A 1 115 ? -29.969 14.203 -26.938 1 91.12 115 PRO A C 1
ATOM 956 O O . PRO A 1 115 ? -28.922 14.828 -27.062 1 91.12 115 PRO A O 1
ATOM 959 N N . THR A 1 116 ? -29.969 12.859 -26.594 1 92.88 116 THR A N 1
ATOM 960 C CA . THR A 1 116 ? -28.781 12.047 -26.453 1 92.88 116 THR A CA 1
ATOM 961 C C . THR A 1 116 ? -28.812 10.844 -27.391 1 92.88 116 THR A C 1
ATOM 963 O O . THR A 1 116 ? -29.891 10.438 -27.828 1 92.88 116 THR A O 1
ATOM 966 N N . PRO A 1 117 ? -27.688 10.305 -27.781 1 91.31 117 PRO A N 1
ATOM 967 C CA . PRO A 1 117 ? -27.641 9.094 -28.609 1 91.31 117 PRO A CA 1
ATOM 968 C C . PRO A 1 117 ? -28.344 7.91 -27.953 1 91.31 117 PRO A C 1
ATOM 970 O O . PRO A 1 117 ? -28.484 7.867 -26.734 1 91.31 117 PRO A O 1
ATOM 973 N N . THR A 1 118 ? -28.797 6.961 -28.781 1 92.12 118 THR A N 1
ATOM 974 C CA . THR A 1 118 ? -29.531 5.785 -28.328 1 92.12 118 THR A CA 1
ATOM 975 C C . THR A 1 118 ? -28.672 4.949 -27.375 1 92.12 118 THR A C 1
ATOM 977 O O . THR A 1 118 ? -29.188 4.32 -26.453 1 92.12 118 THR A O 1
ATOM 980 N N . SER A 1 119 ? -27.406 5.008 -27.594 1 92.38 119 SER A N 1
ATOM 981 C CA . SER A 1 119 ? -26.5 4.234 -26.766 1 92.38 119 SER A CA 1
ATOM 982 C C . SER A 1 119 ? -26.516 4.738 -25.312 1 92.38 119 SER A C 1
ATOM 984 O O . SER A 1 119 ? -26.406 3.949 -24.375 1 92.38 119 SER A O 1
ATOM 986 N N . TRP A 1 120 ? -26.672 6.086 -25.156 1 94.5 120 TRP A N 1
ATOM 987 C CA . TRP A 1 120 ? -26.734 6.656 -23.812 1 94.5 120 TRP A CA 1
ATOM 988 C C . TRP A 1 120 ? -27.969 6.176 -23.078 1 94.5 120 TRP A C 1
ATOM 990 O O . TRP A 1 120 ? -27.906 5.863 -21.875 1 94.5 120 TRP A O 1
ATOM 1000 N N . LYS A 1 121 ? -29.078 6.109 -23.797 1 92.75 121 LYS A N 1
ATOM 1001 C CA . LYS A 1 121 ? -30.344 5.695 -23.219 1 92.75 121 LYS A CA 1
ATOM 1002 C C . LYS A 1 121 ? -30.328 4.219 -22.828 1 92.75 121 LYS A C 1
ATOM 1004 O O . LYS A 1 121 ? -30.812 3.842 -21.766 1 92.75 121 LYS A O 1
ATOM 1009 N N . LYS A 1 122 ? -29.766 3.469 -23.656 1 93.56 122 LYS A N 1
ATOM 1010 C CA . LYS A 1 122 ? -29.703 2.033 -23.406 1 93.56 122 LYS A CA 1
ATOM 1011 C C . LYS A 1 122 ? -28.844 1.732 -22.188 1 93.56 122 LYS A C 1
ATOM 1013 O O . LYS A 1 122 ? -29.219 0.939 -21.328 1 93.56 122 LYS A O 1
ATOM 1018 N N . ASN A 1 123 ? -27.734 2.439 -22.047 1 93.31 123 ASN A N 1
ATOM 1019 C CA . ASN A 1 123 ? -26.781 2.164 -20.984 1 93.31 123 ASN A CA 1
ATOM 1020 C C . ASN A 1 123 ? -27.031 3.055 -19.766 1 93.31 123 ASN A C 1
ATOM 1022 O O . ASN A 1 123 ? -26.422 2.855 -18.703 1 93.31 123 ASN A O 1
ATOM 1026 N N . GLN A 1 124 ? -27.844 4.043 -19.953 1 94.44 124 GLN A N 1
ATOM 1027 C CA . GLN A 1 124 ? -28.188 5.012 -18.922 1 94.44 124 GLN A CA 1
ATOM 1028 C C . GLN A 1 124 ? -26.953 5.762 -18.422 1 94.44 124 GLN A C 1
ATOM 1030 O O . GLN A 1 124 ? -26.781 5.949 -17.219 1 94.44 124 GLN A O 1
ATOM 1035 N N . MET A 1 125 ? -26.062 6.023 -19.297 1 96 125 MET A N 1
ATOM 1036 C CA . MET A 1 125 ? -24.844 6.797 -19.016 1 96 125 MET A CA 1
ATOM 1037 C C . MET A 1 125 ? -24.25 7.348 -20.312 1 96 125 MET A C 1
ATOM 1039 O O . MET A 1 125 ? -24.469 6.801 -21.391 1 96 125 MET A O 1
ATOM 1043 N N . ALA A 1 126 ? -23.484 8.398 -20.234 1 95.5 126 ALA A N 1
ATOM 1044 C CA . ALA A 1 126 ? -22.781 8.953 -21.391 1 95.5 126 ALA A CA 1
ATOM 1045 C C . ALA A 1 126 ? -21.703 8 -21.875 1 95.5 126 ALA A C 1
ATOM 1047 O O . ALA A 1 126 ? -21.203 7.16 -21.125 1 95.5 126 ALA A O 1
ATOM 1048 N N . SER A 1 127 ? -21.359 8.078 -23.109 1 93.06 127 SER A N 1
ATOM 1049 C CA . SER A 1 127 ? -20.359 7.195 -23.688 1 93.06 127 SER A CA 1
ATOM 1050 C C . SER A 1 127 ? -18.953 7.547 -23.203 1 93.06 127 SER A C 1
ATOM 1052 O O . SER A 1 127 ? -18.703 8.68 -22.781 1 93.06 127 SER A O 1
ATOM 1054 N N . LYS A 1 128 ? -18.031 6.59 -23.266 1 92.31 128 LYS A N 1
ATOM 1055 C CA . LYS A 1 128 ? -16.641 6.809 -22.938 1 92.31 128 LYS A CA 1
ATOM 1056 C C . LYS A 1 128 ? -16.016 7.859 -23.844 1 92.31 128 LYS A C 1
ATOM 1058 O O . LYS A 1 128 ? -15.219 8.688 -23.391 1 92.31 128 LYS A O 1
ATOM 1063 N N . ASP A 1 129 ? -16.406 7.812 -25.031 1 90.19 129 ASP A N 1
ATOM 1064 C CA . ASP A 1 129 ? -15.859 8.734 -26.016 1 90.19 129 ASP A CA 1
ATOM 1065 C C . ASP A 1 129 ? -16.234 10.18 -25.688 1 90.19 129 ASP A C 1
ATOM 1067 O O . ASP A 1 129 ? -15.43 11.094 -25.891 1 90.19 129 ASP A O 1
ATOM 1071 N N . TRP A 1 130 ? -17.422 10.32 -25.281 1 93.06 130 TRP A N 1
ATOM 1072 C CA . TRP A 1 130 ? -17.828 11.664 -24.906 1 93.06 130 TRP A CA 1
ATOM 1073 C C . TRP A 1 130 ? -16.969 12.203 -23.781 1 93.06 130 TRP A C 1
ATOM 1075 O O . TRP A 1 130 ? -16.594 13.383 -23.781 1 93.06 130 TRP A O 1
ATOM 1085 N N . VAL A 1 131 ? -16.641 11.391 -22.766 1 93.88 131 VAL A N 1
ATOM 1086 C CA . VAL A 1 131 ? -15.844 11.805 -21.609 1 93.88 131 VAL A CA 1
ATOM 1087 C C . VAL A 1 131 ? -14.445 12.211 -22.094 1 93.88 131 VAL A C 1
ATOM 1089 O O . VAL A 1 131 ? -13.898 13.219 -21.625 1 93.88 131 VAL A O 1
ATOM 1092 N N . TYR A 1 132 ? -13.93 11.453 -22.969 1 91.62 132 TYR A N 1
ATOM 1093 C CA . TYR A 1 132 ? -12.602 11.781 -23.484 1 91.62 132 TYR A CA 1
ATOM 1094 C C . TYR A 1 132 ? -12.617 13.094 -24.25 1 91.62 132 TYR A C 1
ATOM 1096 O O . TYR A 1 132 ? -11.672 13.883 -24.156 1 91.62 132 TYR A O 1
ATOM 1104 N N . GLN A 1 133 ? -13.656 13.305 -25.047 1 90.75 133 GLN A N 1
ATOM 1105 C CA . GLN A 1 133 ? -13.805 14.578 -25.75 1 90.75 133 GLN A CA 1
ATOM 1106 C C . GLN A 1 133 ? -13.992 15.727 -24.75 1 90.75 133 GLN A C 1
ATOM 1108 O O . GLN A 1 133 ? -13.523 16.844 -24.984 1 90.75 133 GLN A O 1
ATOM 1113 N N . PHE A 1 134 ? -14.75 15.469 -23.719 1 94.31 134 PHE A N 1
ATOM 1114 C CA . PHE A 1 134 ? -14.898 16.453 -22.656 1 94.31 134 PHE A CA 1
ATOM 1115 C C . PHE A 1 134 ? -13.539 16.859 -22.109 1 94.31 134 PHE A C 1
ATOM 1117 O O . PHE A 1 134 ? -13.281 18.047 -21.891 1 94.31 134 PHE A O 1
ATOM 1124 N N . PHE A 1 135 ? -12.625 15.898 -21.875 1 93.38 135 PHE A N 1
ATOM 1125 C CA . PHE A 1 135 ? -11.281 16.172 -21.375 1 93.38 135 PHE A CA 1
ATOM 1126 C C . PHE A 1 135 ? -10.5 17.047 -22.344 1 93.38 135 PHE A C 1
ATOM 1128 O O . PHE A 1 135 ? -9.703 17.891 -21.938 1 93.38 135 PHE A O 1
ATOM 1135 N N . ASN A 1 136 ? -10.719 16.812 -23.594 1 90.5 136 ASN A N 1
ATOM 1136 C CA . ASN A 1 136 ? -10.047 17.609 -24.609 1 90.5 136 ASN A CA 1
ATOM 1137 C C . ASN A 1 136 ? -10.516 19.062 -24.594 1 90.5 136 ASN A C 1
ATOM 1139 O O . ASN A 1 136 ? -9.719 19.969 -24.797 1 90.5 136 ASN A O 1
ATOM 1143 N N . ARG A 1 137 ? -11.82 19.203 -24.391 1 90.62 137 ARG A N 1
ATOM 1144 C CA . ARG A 1 137 ? -12.398 20.547 -24.344 1 90.62 137 ARG A CA 1
ATOM 1145 C C . ARG A 1 137 ? -12.117 21.219 -23 1 90.62 137 ARG A C 1
ATOM 1147 O O . ARG A 1 137 ? -12.094 22.453 -22.922 1 90.62 137 ARG A O 1
ATOM 1154 N N . HIS A 1 138 ? -11.961 20.406 -21.969 1 94.44 138 HIS A N 1
ATOM 1155 C CA . HIS A 1 138 ? -11.641 20.875 -20.609 1 94.44 138 HIS A CA 1
ATOM 1156 C C . HIS A 1 138 ? -10.32 20.297 -20.125 1 94.44 138 HIS A C 1
ATOM 1158 O O . HIS A 1 138 ? -10.297 19.484 -19.203 1 94.44 138 HIS A O 1
ATOM 1164 N N . PRO A 1 139 ? -9.227 20.828 -20.594 1 92.75 139 PRO A N 1
ATOM 1165 C CA . PRO A 1 139 ? -7.91 20.266 -20.281 1 92.75 139 PRO A CA 1
ATOM 1166 C C . PRO A 1 139 ? -7.523 20.438 -18.812 1 92.75 139 PRO A C 1
ATOM 1168 O O . PRO A 1 139 ? -6.52 19.875 -18.359 1 92.75 139 PRO A O 1
ATOM 1171 N N . GLU A 1 140 ? -8.312 21.125 -18.125 1 93.12 140 GLU A N 1
ATOM 1172 C CA . GLU A 1 140 ? -8.031 21.312 -16.719 1 93.12 140 GLU A CA 1
ATOM 1173 C C . GLU A 1 140 ? -8.359 20.062 -15.906 1 93.12 140 GLU A C 1
ATOM 1175 O O . GLU A 1 140 ? -7.984 19.953 -14.734 1 93.12 140 GLU A O 1
ATOM 1180 N N . PHE A 1 141 ? -9.008 19.156 -16.547 1 95 141 PHE A N 1
ATOM 1181 C CA . PHE A 1 141 ? -9.391 17.953 -15.828 1 95 141 PHE A CA 1
ATOM 1182 C C . PHE A 1 141 ? -8.586 16.75 -16.297 1 95 141 PHE A C 1
ATOM 1184 O O . PHE A 1 141 ? -8.141 16.703 -17.453 1 95 141 PHE A O 1
ATOM 1191 N N . SER A 1 142 ? -8.336 15.82 -15.469 1 93.19 142 SER A N 1
ATOM 1192 C CA . SER A 1 142 ? -7.719 14.531 -15.758 1 93.19 142 SER A CA 1
ATOM 1193 C C . SER A 1 142 ? -8.133 13.477 -14.742 1 93.19 142 SER A C 1
ATOM 1195 O O . SER A 1 142 ? -8.766 13.797 -13.727 1 93.19 142 SER A O 1
ATOM 1197 N N . LEU A 1 143 ? -7.891 12.242 -15.078 1 92.62 143 LEU A N 1
ATOM 1198 C CA . LEU A 1 143 ? -8.086 11.156 -14.117 1 92.62 143 LEU A CA 1
ATOM 1199 C C . LEU A 1 143 ? -6.93 11.094 -13.125 1 92.62 143 LEU A C 1
ATOM 1201 O O . LEU A 1 143 ? -5.77 11.016 -13.531 1 92.62 143 LEU A O 1
ATOM 1205 N N . ARG A 1 144 ? -7.285 11.242 -11.828 1 91.88 144 ARG A N 1
ATOM 1206 C CA . ARG A 1 144 ? -6.258 11.258 -10.797 1 91.88 144 ARG A CA 1
ATOM 1207 C C . ARG A 1 144 ? -6.602 10.281 -9.672 1 91.88 144 ARG A C 1
ATOM 1209 O O . ARG A 1 144 ? -7.777 10.031 -9.398 1 91.88 144 ARG A O 1
ATOM 1216 N N . THR A 1 145 ? -5.574 9.734 -9.109 1 89.81 145 THR A N 1
ATOM 1217 C CA . THR A 1 145 ? -5.762 8.914 -7.918 1 89.81 145 THR A CA 1
ATOM 1218 C C . THR A 1 145 ? -5.832 9.789 -6.668 1 89.81 145 THR A C 1
ATOM 1220 O O . THR A 1 145 ? -4.875 10.492 -6.34 1 89.81 145 THR A O 1
ATOM 1223 N N . PRO A 1 146 ? -6.918 9.742 -6.016 1 91 146 PRO A N 1
ATOM 1224 C CA . PRO A 1 146 ? -7.055 10.602 -4.836 1 91 146 PRO A CA 1
ATOM 1225 C C . PRO A 1 146 ? -6.367 10.023 -3.602 1 91 146 PRO A C 1
ATOM 1227 O O . PRO A 1 146 ? -6.125 8.812 -3.535 1 91 146 PRO A O 1
ATOM 1230 N N . GLU A 1 147 ? -6.047 10.828 -2.668 1 89.19 147 GLU A N 1
ATOM 1231 C CA . GLU A 1 147 ? -5.543 10.422 -1.359 1 89.19 147 GLU A CA 1
ATOM 1232 C C . GLU A 1 147 ? -6.688 10.164 -0.383 1 89.19 147 GLU A C 1
ATOM 1234 O O . GLU A 1 147 ? -7.582 11 -0.234 1 89.19 147 GLU A O 1
ATOM 1239 N N . PRO A 1 148 ? -6.621 9.047 0.215 1 90.81 148 PRO A N 1
ATOM 1240 C CA . PRO A 1 148 ? -7.695 8.742 1.163 1 90.81 148 PRO A CA 1
ATOM 1241 C C . PRO A 1 148 ? -7.637 9.609 2.42 1 90.81 148 PRO A C 1
ATOM 1243 O O . PRO A 1 148 ? -6.559 9.797 2.992 1 90.81 148 PRO A O 1
ATOM 1246 N N . THR A 1 149 ? -8.773 10.148 2.811 1 89.62 149 THR A N 1
ATOM 1247 C CA . THR A 1 149 ? -8.922 10.922 4.039 1 89.62 149 THR A CA 1
ATOM 1248 C C . THR A 1 149 ? -10.109 10.406 4.855 1 89.62 149 THR A C 1
ATOM 1250 O O . THR A 1 149 ? -11.234 10.375 4.367 1 89.62 149 THR A O 1
ATOM 1253 N N . SER A 1 150 ? -9.836 10.086 6.074 1 89.19 150 SER A N 1
ATOM 1254 C CA . SER A 1 150 ? -10.891 9.531 6.914 1 89.19 150 SER A CA 1
ATOM 1255 C C . SER A 1 150 ? -11.938 10.594 7.254 1 89.19 150 SER A C 1
ATOM 1257 O O . SER A 1 150 ? -11.633 11.789 7.273 1 89.19 150 SER A O 1
ATOM 1259 N N . LEU A 1 151 ? -13.086 10.18 7.559 1 87.88 151 LEU A N 1
ATOM 1260 C CA . LEU A 1 151 ? -14.164 11.086 7.953 1 87.88 151 LEU A CA 1
ATOM 1261 C C . LEU A 1 151 ? -13.805 11.836 9.234 1 87.88 151 LEU A C 1
ATOM 1263 O O . LEU A 1 151 ? -14.148 13.008 9.383 1 87.88 151 LEU A O 1
ATOM 1267 N N . ALA A 1 152 ? -13.102 11.156 10.102 1 86.31 152 ALA A N 1
ATOM 1268 C CA . ALA A 1 152 ? -12.672 11.805 11.344 1 86.31 152 ALA A CA 1
ATOM 1269 C C . ALA A 1 152 ? -11.75 12.984 11.055 1 86.31 152 ALA A C 1
ATOM 1271 O O . ALA A 1 152 ? -11.891 14.047 11.656 1 86.31 152 ALA A O 1
ATOM 1272 N N . ARG A 1 153 ? -10.891 12.75 10.148 1 87.06 153 ARG A N 1
ATOM 1273 C CA . ARG A 1 153 ? -9.969 13.82 9.773 1 87.06 153 ARG A CA 1
ATOM 1274 C C . ARG A 1 153 ? -10.711 14.969 9.102 1 87.06 153 ARG A C 1
ATOM 1276 O O . ARG A 1 153 ? -10.43 16.141 9.375 1 87.06 153 ARG A O 1
ATOM 1283 N N . MET A 1 154 ? -11.609 14.633 8.297 1 88.31 154 MET A N 1
ATOM 1284 C CA . MET A 1 154 ? -12.391 15.648 7.594 1 88.31 154 MET A CA 1
ATOM 1285 C C . MET A 1 154 ? -13.195 16.5 8.578 1 88.31 154 MET A C 1
ATOM 1287 O O . MET A 1 154 ? -13.281 17.719 8.422 1 88.31 154 MET A O 1
ATOM 1291 N N . THR A 1 155 ? -13.695 15.836 9.523 1 87.06 155 THR A N 1
ATOM 1292 C CA . THR A 1 155 ? -14.562 16.484 10.5 1 87.06 155 THR A CA 1
ATOM 1293 C C . THR A 1 155 ? -13.742 17.344 11.469 1 87.06 155 THR A C 1
ATOM 1295 O O . THR A 1 155 ? -14.125 18.469 11.789 1 87.06 155 THR A O 1
ATOM 1298 N N . SER A 1 156 ? -12.688 16.781 11.914 1 89.12 156 SER A N 1
ATOM 1299 C CA . SER A 1 156 ? -11.898 17.422 12.953 1 89.12 156 SER A CA 1
ATOM 1300 C C . SER A 1 156 ? -11.086 18.594 12.391 1 89.12 156 SER A C 1
ATOM 1302 O O . SER A 1 156 ? -10.828 19.578 13.094 1 89.12 156 SER A O 1
ATOM 1304 N N . PHE A 1 157 ? -10.68 18.484 11.188 1 91.94 157 PHE A N 1
ATOM 1305 C CA . PHE A 1 157 ? -9.883 19.547 10.586 1 91.94 157 PHE A CA 1
ATOM 1306 C C . PHE A 1 157 ? -10.781 20.656 10.07 1 91.94 157 PHE A C 1
ATOM 1308 O O . PHE A 1 157 ? -11.148 20.672 8.891 1 91.94 157 PHE A O 1
ATOM 1315 N N . ASN A 1 158 ? -11.039 21.547 10.898 1 91.31 158 ASN A N 1
ATOM 1316 C CA . ASN A 1 158 ? -11.859 22.719 10.594 1 91.31 158 ASN A CA 1
ATOM 1317 C C . ASN A 1 158 ? -11.281 23.984 11.219 1 91.31 158 ASN A C 1
ATOM 1319 O O . ASN A 1 158 ? -10.391 23.906 12.062 1 91.31 158 ASN A O 1
ATOM 1323 N N . LYS A 1 159 ? -11.82 25.094 10.844 1 90.56 159 LYS A N 1
ATOM 1324 C CA . LYS A 1 159 ? -11.266 26.391 11.242 1 90.56 159 LYS A CA 1
ATOM 1325 C C . LYS A 1 159 ? -11.359 26.578 12.75 1 90.56 159 LYS A C 1
ATOM 1327 O O . LYS A 1 159 ? -10.461 27.172 13.359 1 90.56 159 LYS A O 1
ATOM 1332 N N . HIS A 1 160 ? -12.359 26.125 13.297 1 90.69 160 HIS A N 1
ATOM 1333 C CA . HIS A 1 160 ? -12.57 26.297 14.734 1 90.69 160 HIS A CA 1
ATOM 1334 C C . HIS A 1 160 ? -11.516 25.547 15.539 1 90.69 160 HIS A C 1
ATOM 1336 O O . HIS A 1 160 ? -10.852 26.141 16.391 1 90.69 160 HIS A O 1
ATOM 1342 N N . ASN A 1 161 ? -11.375 24.234 15.281 1 92.06 161 ASN A N 1
ATOM 1343 C CA . ASN A 1 161 ? -10.406 23.422 16 1 92.06 161 ASN A CA 1
ATOM 1344 C C . ASN A 1 161 ? -8.984 23.922 15.805 1 92.06 161 ASN A C 1
ATOM 1346 O O . ASN A 1 161 ? -8.203 23.984 16.75 1 92.06 161 ASN A O 1
ATOM 1350 N N . VAL A 1 162 ? -8.641 24.266 14.609 1 94.69 162 VAL A N 1
ATOM 1351 C CA . VAL A 1 162 ? -7.301 24.75 14.289 1 94.69 162 VAL A CA 1
ATOM 1352 C C . VAL A 1 162 ? -7.09 26.125 14.914 1 94.69 162 VAL A C 1
ATOM 1354 O O . VAL A 1 162 ? -6.004 26.422 15.414 1 94.69 162 VAL A O 1
ATOM 1357 N N . GLY A 1 163 ? -8.109 26.922 14.906 1 94.56 163 GLY A N 1
ATOM 1358 C CA . GLY A 1 163 ? -8.047 28.219 15.555 1 94.56 163 GLY A CA 1
ATOM 1359 C C . GLY A 1 163 ? -7.758 28.125 17.031 1 94.56 163 GLY A C 1
ATOM 1360 O O . GLY A 1 163 ? -6.973 28.922 17.578 1 94.56 163 GLY A O 1
ATOM 1361 N N . LEU A 1 164 ? -8.359 27.188 17.703 1 93.69 164 LEU A N 1
ATOM 1362 C CA . LEU A 1 164 ? -8.141 26.969 19.125 1 93.69 164 LEU A CA 1
ATOM 1363 C C . LEU A 1 164 ? -6.68 26.625 19.406 1 93.69 164 LEU A C 1
ATOM 1365 O O . LEU A 1 164 ? -6.117 27.047 20.422 1 93.69 164 LEU A O 1
ATOM 1369 N N . PHE A 1 165 ? -6.141 25.844 18.609 1 95.56 165 PHE A N 1
ATOM 1370 C CA . PHE A 1 165 ? -4.73 25.5 18.734 1 95.56 165 PHE A CA 1
ATOM 1371 C C . PHE A 1 165 ? -3.861 26.75 18.656 1 95.56 165 PHE A C 1
ATOM 1373 O O . PHE A 1 165 ? -2.975 26.953 19.5 1 95.56 165 PHE A O 1
ATOM 1380 N N . TYR A 1 166 ? -4.117 27.641 17.656 1 97.19 166 TYR A N 1
ATOM 1381 C CA . TYR A 1 166 ? -3.318 28.844 17.5 1 97.19 166 TYR A CA 1
ATOM 1382 C C . TYR A 1 166 ? -3.541 29.812 18.656 1 97.19 166 TYR A C 1
ATOM 1384 O O . TYR A 1 166 ? -2.621 30.516 19.078 1 97.19 166 TYR A O 1
ATOM 1392 N N . ASP A 1 167 ? -4.781 29.797 19.156 1 96.06 167 ASP A N 1
ATOM 1393 C CA . ASP A 1 167 ? -5.051 30.609 20.344 1 96.06 167 ASP A CA 1
ATOM 1394 C C . ASP A 1 167 ? -4.172 30.188 21.516 1 96.06 167 ASP A C 1
ATOM 1396 O O . ASP A 1 167 ? -3.535 31.031 22.156 1 96.06 167 ASP A O 1
ATOM 1400 N N . ASN A 1 168 ? -4.184 28.891 21.734 1 95.88 168 ASN A N 1
ATOM 1401 C CA . ASN A 1 168 ? -3.369 28.359 22.812 1 95.88 168 ASN A CA 1
ATOM 1402 C C . ASN A 1 168 ? -1.885 28.625 22.594 1 95.88 168 ASN A C 1
ATOM 1404 O O . ASN A 1 168 ? -1.173 29.016 23.516 1 95.88 168 ASN A O 1
ATOM 1408 N N . LEU A 1 169 ? -1.441 28.422 21.406 1 97 169 LEU A N 1
ATOM 1409 C CA . LEU A 1 169 ? -0.039 28.625 21.047 1 97 169 LEU A CA 1
ATOM 1410 C C . LEU A 1 169 ? 0.377 30.078 21.281 1 97 169 LEU A C 1
ATOM 1412 O O . LEU A 1 169 ? 1.416 30.344 21.875 1 97 169 LEU A O 1
ATOM 1416 N N . GLU A 1 170 ? -0.452 30.938 20.812 1 96.19 170 GLU A N 1
ATOM 1417 C CA . GLU A 1 170 ? -0.178 32.375 20.953 1 96.19 170 GLU A CA 1
ATOM 1418 C C . GLU A 1 170 ? -0.128 32.781 22.422 1 96.19 170 GLU A C 1
ATOM 1420 O O . GLU A 1 170 ? 0.738 33.562 22.828 1 96.19 170 GLU A O 1
ATOM 1425 N N . GLU A 1 171 ? -1.06 32.281 23.125 1 95.81 171 GLU A N 1
ATOM 1426 C CA . GLU A 1 171 ? -1.099 32.594 24.547 1 95.81 171 GLU A CA 1
ATOM 1427 C C . GLU A 1 171 ? 0.17 32.094 25.25 1 95.81 171 GLU A C 1
ATOM 1429 O O . GLU A 1 171 ? 0.729 32.812 26.094 1 95.81 171 GLU A O 1
ATOM 1434 N N . LEU A 1 172 ? 0.601 30.938 24.938 1 96.25 172 LEU A N 1
ATOM 1435 C CA . LEU A 1 172 ? 1.79 30.359 25.562 1 96.25 172 LEU A CA 1
ATOM 1436 C C . LEU A 1 172 ? 3.041 31.141 25.156 1 96.25 172 LEU A C 1
ATOM 1438 O O . LEU A 1 172 ? 3.92 31.391 25.984 1 96.25 172 LEU A O 1
ATOM 1442 N N . ILE A 1 173 ? 3.129 31.469 23.906 1 95.38 173 ILE A N 1
ATOM 1443 C CA . ILE A 1 173 ? 4.289 32.219 23.422 1 95.38 173 ILE A CA 1
ATOM 1444 C C . ILE A 1 173 ? 4.363 33.562 24.094 1 95.38 173 ILE A C 1
ATOM 1446 O O . ILE A 1 173 ? 5.449 34.031 24.453 1 95.38 173 ILE A O 1
ATOM 1450 N N . GLN A 1 174 ? 3.246 34.188 24.281 1 94.5 174 GLN A N 1
ATOM 1451 C CA . GLN A 1 174 ? 3.191 35.5 24.938 1 94.5 174 GLN A CA 1
ATOM 1452 C C . GLN A 1 174 ? 3.539 35.375 26.422 1 94.5 174 GLN A C 1
ATOM 1454 O O . GLN A 1 174 ? 4.277 36.188 26.969 1 94.5 174 GLN A O 1
ATOM 1459 N N . LYS A 1 175 ? 3.02 34.375 27.016 1 94.88 175 LYS A N 1
ATOM 1460 C CA . LYS A 1 175 ? 3.201 34.188 28.453 1 94.88 175 LYS A CA 1
ATOM 1461 C C . LYS A 1 175 ? 4.656 33.875 28.797 1 94.88 175 LYS A C 1
ATOM 1463 O O . LYS A 1 175 ? 5.227 34.438 29.719 1 94.88 175 LYS A O 1
ATOM 1468 N N . TYR A 1 176 ? 5.273 32.969 28.031 1 95.62 176 TYR A N 1
ATOM 1469 C CA . TYR A 1 176 ? 6.59 32.438 28.375 1 95.62 176 TYR A CA 1
ATOM 1470 C C . TYR A 1 176 ? 7.672 33.062 27.5 1 95.62 176 TYR A C 1
ATOM 1472 O O . TYR A 1 176 ? 8.867 32.875 27.75 1 95.62 176 TYR A O 1
ATOM 1480 N N . GLN A 1 177 ? 7.199 33.75 26.438 1 95.44 177 GLN A N 1
ATOM 1481 C CA . GLN A 1 177 ? 8.117 34.375 25.5 1 95.44 177 GLN A CA 1
ATOM 1482 C C . GLN A 1 177 ? 9.094 33.375 24.922 1 95.44 177 GLN A C 1
ATOM 1484 O O . GLN A 1 177 ? 10.305 33.562 24.938 1 95.44 177 GLN A O 1
ATOM 1489 N N . PHE A 1 178 ? 8.594 32.344 24.422 1 96.69 178 PHE A N 1
ATOM 1490 C CA . PHE A 1 178 ? 9.406 31.266 23.844 1 96.69 178 PHE A CA 1
ATOM 1491 C C . PHE A 1 178 ? 10.141 31.75 22.594 1 96.69 178 PHE A C 1
ATOM 1493 O O . PHE A 1 178 ? 9.539 32.344 21.703 1 96.69 178 PHE A O 1
ATOM 1500 N N . THR A 1 179 ? 11.453 31.531 22.609 1 96.56 179 THR A N 1
ATOM 1501 C CA . THR A 1 179 ? 12.227 31.719 21.391 1 96.56 179 THR A CA 1
ATOM 1502 C C . THR A 1 179 ? 12.203 30.469 20.531 1 96.56 179 THR A C 1
ATOM 1504 O O . THR A 1 179 ? 11.867 29.391 21 1 96.56 179 THR A O 1
ATOM 1507 N N . PRO A 1 180 ? 12.508 30.578 19.234 1 97.38 180 PRO A N 1
ATOM 1508 C CA . PRO A 1 180 ? 12.414 29.422 18.328 1 97.38 180 PRO A CA 1
ATOM 1509 C C . PRO A 1 180 ? 13.211 28.219 18.812 1 97.38 180 PRO A C 1
ATOM 1511 O O . PRO A 1 180 ? 12.82 27.078 18.562 1 97.38 180 PRO A O 1
ATOM 1514 N N . ASP A 1 181 ? 14.242 28.406 19.484 1 97 181 ASP A N 1
ATOM 1515 C CA . ASP A 1 181 ? 15.07 27.312 19.969 1 97 181 ASP A CA 1
ATOM 1516 C C . ASP A 1 181 ? 14.422 26.625 21.172 1 97 181 ASP A C 1
ATOM 1518 O O . ASP A 1 181 ? 14.852 25.547 21.578 1 97 181 ASP A O 1
ATOM 1522 N N . ARG A 1 182 ? 13.32 27.234 21.703 1 98.19 182 ARG A N 1
ATOM 1523 C CA . ARG A 1 182 ? 12.648 26.688 22.875 1 98.19 182 ARG A CA 1
ATOM 1524 C C . ARG A 1 182 ? 11.273 26.125 22.516 1 98.19 182 ARG A C 1
ATOM 1526 O O . ARG A 1 182 ? 10.5 25.734 23.391 1 98.19 182 ARG A O 1
ATOM 1533 N N . ILE A 1 183 ? 10.984 26.094 21.219 1 98.62 183 ILE A N 1
ATOM 1534 C CA . ILE A 1 183 ? 9.766 25.469 20.703 1 98.62 183 ILE A CA 1
ATOM 1535 C C . ILE A 1 183 ? 10.102 24.156 20 1 98.62 183 ILE A C 1
ATOM 1537 O O . ILE A 1 183 ? 10.734 24.156 18.953 1 98.62 183 ILE A O 1
ATOM 1541 N N . TYR A 1 184 ? 9.633 23.062 20.625 1 98.75 184 TYR A N 1
ATOM 1542 C CA . TYR A 1 184 ? 9.969 21.734 20.125 1 98.75 184 TYR A CA 1
ATOM 1543 C C . TYR A 1 184 ? 8.727 21.016 19.609 1 98.75 184 TYR A C 1
ATOM 1545 O O . TYR A 1 184 ? 7.609 21.344 20.016 1 98.75 184 TYR A O 1
ATOM 1553 N N . ASN A 1 185 ? 8.906 20.125 18.688 1 98.69 185 ASN A N 1
ATOM 1554 C CA . ASN A 1 185 ? 7.914 19.172 18.172 1 98.69 185 ASN A CA 1
ATOM 1555 C C . ASN A 1 185 ? 8.445 17.75 18.188 1 98.69 185 ASN A C 1
ATOM 1557 O O . ASN A 1 185 ? 9.594 17.5 17.812 1 98.69 185 ASN A O 1
ATOM 1561 N N . CYS A 1 186 ? 7.68 16.844 18.719 1 98 186 CYS A N 1
ATOM 1562 C CA . CYS A 1 186 ? 8.055 15.445 18.656 1 98 186 CYS A CA 1
ATOM 1563 C C . CYS A 1 186 ? 6.938 14.602 18.062 1 98 186 CYS A C 1
ATOM 1565 O O . CYS A 1 186 ? 5.77 14.992 18.109 1 98 186 CYS A O 1
ATOM 1567 N N . ASP A 1 187 ? 7.266 13.547 17.422 1 96.56 187 ASP A N 1
ATOM 1568 C CA . ASP A 1 187 ? 6.332 12.594 16.844 1 96.56 187 ASP A CA 1
ATOM 1569 C C . ASP A 1 187 ? 7.004 11.242 16.609 1 96.56 187 ASP A C 1
ATOM 1571 O O . ASP A 1 187 ? 8.227 11.164 16.484 1 96.56 187 ASP A O 1
ATOM 1575 N N . GLU A 1 188 ? 6.141 10.234 16.594 1 94.88 188 GLU A N 1
ATOM 1576 C CA . GLU A 1 188 ? 6.633 8.891 16.312 1 94.88 188 GLU A CA 1
ATOM 1577 C C . GLU A 1 188 ? 6.438 8.508 14.852 1 94.88 188 GLU A C 1
ATOM 1579 O O . GLU A 1 188 ? 5.461 8.93 14.227 1 94.88 188 GLU A O 1
ATOM 1584 N N . THR A 1 189 ? 7.383 7.832 14.312 1 94.75 189 THR A N 1
ATOM 1585 C CA . THR A 1 189 ? 7.238 7.203 13.008 1 94.75 189 THR A CA 1
ATOM 1586 C C . THR A 1 189 ? 7.766 5.77 13.039 1 94.75 189 THR A C 1
ATOM 1588 O O . THR A 1 189 ? 8.484 5.387 13.961 1 94.75 189 THR A O 1
ATOM 1591 N N . GLY A 1 190 ? 7.289 4.996 12.156 1 93.5 190 GLY A N 1
ATOM 1592 C CA . GLY A 1 190 ? 7.707 3.605 12.102 1 93.5 190 GLY A CA 1
ATOM 1593 C C . GLY A 1 190 ? 8.586 3.289 10.906 1 93.5 190 GLY A C 1
ATOM 1594 O O . GLY A 1 190 ? 8.367 3.811 9.812 1 93.5 190 GLY A O 1
ATOM 1595 N N . VAL A 1 191 ? 9.609 2.496 11.125 1 93.94 191 VAL A N 1
ATOM 1596 C CA . VAL A 1 191 ? 10.422 1.908 10.062 1 93.94 191 VAL A CA 1
ATOM 1597 C C . VAL A 1 191 ? 10.406 0.386 10.18 1 93.94 191 VAL A C 1
ATOM 1599 O O . VAL A 1 191 ? 10.234 -0.155 11.273 1 93.94 191 VAL A O 1
ATOM 1602 N N . THR A 1 192 ? 10.531 -0.283 9.055 1 92.44 192 THR A N 1
ATOM 1603 C CA . THR A 1 192 ? 10.367 -1.732 9.062 1 92.44 192 THR A CA 1
ATOM 1604 C C . THR A 1 192 ? 11.57 -2.418 8.414 1 92.44 192 THR A C 1
ATOM 1606 O O . THR A 1 192 ? 12.375 -1.77 7.746 1 92.44 192 THR A O 1
ATOM 1609 N N . THR A 1 193 ? 11.68 -3.691 8.648 1 92.19 193 THR A N 1
ATOM 1610 C CA . THR A 1 193 ? 12.773 -4.5 8.117 1 92.19 193 THR A CA 1
ATOM 1611 C C . THR A 1 193 ? 12.492 -4.926 6.684 1 92.19 193 THR A C 1
ATOM 1613 O O . THR A 1 193 ? 13.336 -5.547 6.035 1 92.19 193 THR A O 1
ATOM 1616 N N . VAL A 1 194 ? 11.359 -4.656 6.176 1 93.38 194 VAL A N 1
ATOM 1617 C CA . VAL A 1 194 ? 11.047 -4.984 4.789 1 93.38 194 VAL A CA 1
ATOM 1618 C C . VAL A 1 194 ? 10.898 -3.699 3.975 1 93.38 194 VAL A C 1
ATOM 1620 O O . VAL A 1 194 ? 10.047 -2.865 4.273 1 93.38 194 VAL A O 1
ATOM 1623 N N . GLN A 1 195 ? 11.727 -3.598 3.018 1 91 195 GLN A N 1
ATOM 1624 C CA . GLN A 1 195 ? 11.758 -2.377 2.219 1 91 195 GLN A CA 1
ATOM 1625 C C . GLN A 1 195 ? 10.742 -2.434 1.085 1 91 195 GLN A C 1
ATOM 1627 O O . GLN A 1 195 ? 10.273 -3.512 0.717 1 91 195 GLN A O 1
ATOM 1632 N N . LYS A 1 196 ? 10.398 -1.295 0.633 1 90.12 196 LYS A N 1
ATOM 1633 C CA . LYS A 1 196 ? 9.688 -1.161 -0.632 1 90.12 196 LYS A CA 1
ATOM 1634 C C . LYS A 1 196 ? 10.656 -1.056 -1.805 1 90.12 196 LYS A C 1
ATOM 1636 O O . LYS A 1 196 ? 11.453 -0.12 -1.872 1 90.12 196 LYS A O 1
ATOM 1641 N N . PRO A 1 197 ? 10.508 -1.98 -2.65 1 90.56 197 PRO A N 1
ATOM 1642 C CA . PRO A 1 197 ? 11.477 -1.965 -3.744 1 90.56 197 PRO A CA 1
ATOM 1643 C C . PRO A 1 197 ? 11.367 -0.717 -4.617 1 90.56 197 PRO A C 1
ATOM 1645 O O . PRO A 1 197 ? 10.258 -0.229 -4.863 1 90.56 197 PRO A O 1
ATOM 1648 N N . THR A 1 198 ? 12.492 -0.293 -5.027 1 88.38 198 THR A N 1
ATOM 1649 C CA . THR A 1 198 ? 12.578 0.846 -5.934 1 88.38 198 THR A CA 1
ATOM 1650 C C . THR A 1 198 ? 12.469 0.391 -7.387 1 88.38 198 THR A C 1
ATOM 1652 O O . THR A 1 198 ? 12.734 -0.773 -7.699 1 88.38 198 THR A O 1
ATOM 1655 N N . LYS A 1 199 ? 12.148 1.327 -8.266 1 90.5 199 LYS A N 1
ATOM 1656 C CA . LYS A 1 199 ? 12.07 1.022 -9.695 1 90.5 199 LYS A CA 1
ATOM 1657 C C . LYS A 1 199 ? 13.398 0.5 -10.227 1 90.5 199 LYS A C 1
ATOM 1659 O O . LYS A 1 199 ? 14.461 0.951 -9.797 1 90.5 199 LYS A O 1
ATOM 1664 N N . MET A 1 200 ? 13.289 -0.385 -11.141 1 92.12 200 MET A N 1
ATOM 1665 C CA . MET A 1 200 ? 14.492 -0.994 -11.711 1 92.12 200 MET A CA 1
ATOM 1666 C C . MET A 1 200 ? 14.375 -1.097 -13.227 1 92.12 200 MET A C 1
ATOM 1668 O O . MET A 1 200 ? 13.297 -0.93 -13.789 1 92.12 200 MET A O 1
ATOM 1672 N N . ILE A 1 201 ? 15.508 -1.326 -13.836 1 93.88 201 ILE A N 1
ATOM 1673 C CA . ILE A 1 201 ? 15.57 -1.519 -15.281 1 93.88 201 ILE A CA 1
ATOM 1674 C C . ILE A 1 201 ? 15.219 -2.967 -15.625 1 93.88 201 ILE A C 1
ATOM 1676 O O . ILE A 1 201 ? 15.922 -3.893 -15.211 1 93.88 201 ILE A O 1
ATOM 1680 N N . ALA A 1 202 ? 14.102 -3.109 -16.312 1 93.75 202 ALA A N 1
ATOM 1681 C CA . ALA A 1 202 ? 13.648 -4.457 -16.641 1 93.75 202 ALA A CA 1
ATOM 1682 C C . ALA A 1 202 ? 13.094 -4.516 -18.062 1 93.75 202 ALA A C 1
ATOM 1684 O O . ALA A 1 202 ? 12.82 -3.479 -18.672 1 93.75 202 ALA A O 1
ATOM 1685 N N . GLU A 1 203 ? 12.992 -5.719 -18.531 1 91.94 203 GLU A N 1
ATOM 1686 C CA . GLU A 1 203 ? 12.508 -5.961 -19.891 1 91.94 203 GLU A CA 1
ATOM 1687 C C . GLU A 1 203 ? 11.039 -5.57 -20.031 1 91.94 203 GLU A C 1
ATOM 1689 O O . GLU A 1 203 ? 10.242 -5.82 -19.125 1 91.94 203 GLU A O 1
ATOM 1694 N N . LYS A 1 204 ? 10.82 -5.031 -21.172 1 87.56 204 LYS A N 1
ATOM 1695 C CA . LYS A 1 204 ? 9.438 -4.734 -21.516 1 87.56 204 LYS A CA 1
ATOM 1696 C C . LYS A 1 204 ? 8.695 -6 -21.938 1 87.56 204 LYS A C 1
ATOM 1698 O O . LYS A 1 204 ? 9.297 -6.941 -22.453 1 87.56 204 LYS A O 1
ATOM 1703 N N . GLY A 1 205 ? 7.418 -6.051 -21.703 1 80.12 205 GLY A N 1
ATOM 1704 C CA . GLY A 1 205 ? 6.602 -7.156 -22.172 1 80.12 205 GLY A CA 1
ATOM 1705 C C . GLY A 1 205 ? 6.508 -8.297 -21.188 1 80.12 205 GLY A C 1
ATOM 1706 O O . GLY A 1 205 ? 5.695 -9.211 -21.359 1 80.12 205 GLY A O 1
ATOM 1707 N N . VAL A 1 206 ? 7.508 -8.258 -20.281 1 80.94 206 VAL A N 1
ATOM 1708 C CA . VAL A 1 206 ? 7.422 -9.289 -19.234 1 80.94 206 VAL A CA 1
ATOM 1709 C C . VAL A 1 206 ? 6.277 -8.961 -18.281 1 80.94 206 VAL A C 1
ATOM 1711 O O . VAL A 1 206 ? 6.145 -7.82 -17.828 1 80.94 206 VAL A O 1
ATOM 1714 N N . LYS A 1 207 ? 5.473 -9.953 -18.125 1 74.5 207 LYS A N 1
ATOM 1715 C CA . LYS A 1 207 ? 4.254 -9.734 -17.359 1 74.5 207 LYS A CA 1
ATOM 1716 C C . LYS A 1 207 ? 4.578 -9.359 -15.906 1 74.5 207 LYS A C 1
ATOM 1718 O O . LYS A 1 207 ? 3.943 -8.477 -15.336 1 74.5 207 LYS A O 1
ATOM 1723 N N . ARG A 1 208 ? 5.598 -10.062 -15.383 1 78.12 208 ARG A N 1
ATOM 1724 C CA . ARG A 1 208 ? 5.914 -9.797 -13.984 1 78.12 208 ARG A CA 1
ATOM 1725 C C . ARG A 1 208 ? 7.418 -9.688 -13.773 1 78.12 208 ARG A C 1
ATOM 1727 O O . ARG A 1 208 ? 8.188 -10.5 -14.289 1 78.12 208 ARG A O 1
ATOM 1734 N N . VAL A 1 209 ? 7.734 -8.539 -13.156 1 86.19 209 VAL A N 1
ATOM 1735 C CA . VAL A 1 209 ? 9.117 -8.344 -12.719 1 86.19 209 VAL A CA 1
ATOM 1736 C C . VAL A 1 209 ? 9.195 -8.422 -11.195 1 86.19 209 VAL A C 1
ATOM 1738 O O . VAL A 1 209 ? 8.438 -7.754 -10.5 1 86.19 209 VAL A O 1
ATOM 1741 N N . GLY A 1 210 ? 10.062 -9.32 -10.703 1 88.06 210 GLY A N 1
ATOM 1742 C CA . GLY A 1 210 ? 10.164 -9.5 -9.266 1 88.06 210 GLY A CA 1
ATOM 1743 C C . GLY A 1 210 ? 11.484 -9.016 -8.695 1 88.06 210 GLY A C 1
ATOM 1744 O O . GLY A 1 210 ? 12.445 -8.812 -9.43 1 88.06 210 GLY A O 1
ATOM 1745 N N . THR A 1 211 ? 11.445 -8.734 -7.438 1 90.44 211 THR A N 1
ATOM 1746 C CA . THR A 1 211 ? 12.664 -8.406 -6.699 1 90.44 211 THR A CA 1
ATOM 1747 C C . THR A 1 211 ? 12.633 -9.023 -5.301 1 90.44 211 THR A C 1
ATOM 1749 O O . THR A 1 211 ? 11.555 -9.211 -4.723 1 90.44 211 THR A O 1
ATOM 1752 N N . ALA A 1 212 ? 13.805 -9.273 -4.836 1 89.69 212 ALA A N 1
ATOM 1753 C CA . ALA A 1 212 ? 13.93 -9.922 -3.533 1 89.69 212 ALA A CA 1
ATOM 1754 C C . ALA A 1 212 ? 13.703 -8.922 -2.4 1 89.69 212 ALA A C 1
ATOM 1756 O O . ALA A 1 212 ? 14.18 -7.789 -2.461 1 89.69 212 ALA A O 1
ATOM 1757 N N . VAL A 1 213 ? 12.898 -9.359 -1.492 1 90 213 VAL A N 1
ATOM 1758 C CA . VAL A 1 213 ? 12.781 -8.656 -0.221 1 90 213 VAL A CA 1
ATOM 1759 C C . VAL A 1 213 ? 13.055 -9.617 0.932 1 90 213 VAL A C 1
ATOM 1761 O O . VAL A 1 213 ? 13.031 -10.836 0.75 1 90 213 VAL A O 1
ATOM 1764 N N . SER A 1 214 ? 13.305 -9.094 2.076 1 86.94 214 SER A N 1
ATOM 1765 C CA . SER A 1 214 ? 13.742 -9.891 3.215 1 86.94 214 SER A CA 1
ATOM 1766 C C . SER A 1 214 ? 12.664 -10.875 3.652 1 86.94 214 SER A C 1
ATOM 1768 O O . SER A 1 214 ? 12.922 -12.078 3.76 1 86.94 214 SER A O 1
ATOM 1770 N N . GLN A 1 215 ? 11.531 -10.328 3.918 1 87.81 215 GLN A N 1
ATOM 1771 C CA . GLN A 1 215 ? 10.43 -11.117 4.449 1 87.81 215 GLN A CA 1
ATOM 1772 C C . GLN A 1 215 ? 9.094 -10.633 3.898 1 87.81 215 GLN A C 1
ATOM 1774 O O . GLN A 1 215 ? 9.016 -9.578 3.271 1 87.81 215 GLN A O 1
ATOM 1779 N N . GLU A 1 216 ? 8.164 -11.492 4.09 1 79.12 216 GLU A N 1
ATOM 1780 C CA . GLU A 1 216 ? 6.816 -11.109 3.682 1 79.12 216 GLU A CA 1
ATOM 1781 C C . GLU A 1 216 ? 6.266 -10 4.578 1 79.12 216 GLU A C 1
ATOM 1783 O O . GLU A 1 216 ? 5.645 -9.055 4.09 1 79.12 216 GLU A O 1
ATOM 1788 N N . LYS A 1 217 ? 6.551 -10.117 5.883 1 81.06 217 LYS A N 1
ATOM 1789 C CA . LYS A 1 217 ? 6.176 -9.102 6.863 1 81.06 217 LYS A CA 1
ATOM 1790 C C . LYS A 1 217 ? 7.395 -8.617 7.648 1 81.06 217 LYS A C 1
ATOM 1792 O O . LYS A 1 217 ? 8.242 -9.422 8.047 1 81.06 217 LYS A O 1
ATOM 1797 N N . GLY A 1 218 ? 7.375 -7.367 7.805 1 84.62 218 GLY A N 1
ATOM 1798 C CA . GLY A 1 218 ? 8.516 -6.816 8.523 1 84.62 218 GLY A CA 1
ATOM 1799 C C . GLY A 1 218 ? 8.227 -6.551 9.984 1 84.62 218 GLY A C 1
ATOM 1800 O O . GLY A 1 218 ? 7.09 -6.707 10.438 1 84.62 218 GLY A O 1
ATOM 1801 N N . CYS A 1 219 ? 9.32 -6.328 10.727 1 86.94 219 CYS A N 1
ATOM 1802 C CA . CYS A 1 219 ? 9.242 -5.879 12.117 1 86.94 219 CYS A CA 1
ATOM 1803 C C . CYS A 1 219 ? 9.289 -4.359 12.203 1 86.94 219 CYS A C 1
ATOM 1805 O O . CYS A 1 219 ? 10.094 -3.717 11.531 1 86.94 219 CYS A O 1
ATOM 1807 N N . LEU A 1 220 ? 8.414 -3.877 13.047 1 88.69 220 LEU A N 1
ATOM 1808 C CA . LEU A 1 220 ? 8.289 -2.428 13.148 1 88.69 220 LEU A CA 1
ATOM 1809 C C . LEU A 1 220 ? 9.203 -1.881 14.25 1 88.69 220 LEU A C 1
ATOM 1811 O O . LEU A 1 220 ? 9.172 -2.365 15.383 1 88.69 220 LEU A O 1
ATOM 1815 N N . VAL A 1 221 ? 10.023 -1.02 13.906 1 91.81 221 VAL A N 1
ATOM 1816 C CA . VAL A 1 221 ? 10.812 -0.248 14.859 1 91.81 221 VAL A CA 1
ATOM 1817 C C . VAL A 1 221 ? 10.312 1.195 14.898 1 91.81 221 VAL A C 1
ATOM 1819 O O . VAL A 1 221 ? 10.133 1.821 13.852 1 91.81 221 VAL A O 1
ATOM 1822 N N . THR A 1 222 ? 10.062 1.705 16.109 1 94.12 222 THR A N 1
ATOM 1823 C CA . THR A 1 222 ? 9.531 3.051 16.266 1 94.12 222 THR A CA 1
ATOM 1824 C C . THR A 1 222 ? 10.656 4.059 16.5 1 94.12 222 THR A C 1
ATOM 1826 O O . THR A 1 222 ? 11.555 3.824 17.297 1 94.12 222 THR A O 1
ATOM 1829 N N . VAL A 1 223 ? 10.617 5.102 15.727 1 95.88 223 VAL A N 1
ATOM 1830 C CA . VAL A 1 223 ? 11.562 6.203 15.867 1 95.88 223 VAL A CA 1
ATOM 1831 C C . VAL A 1 223 ? 10.828 7.461 16.312 1 95.88 223 VAL A C 1
ATOM 1833 O O . VAL A 1 223 ? 9.922 7.941 15.633 1 95.88 223 VAL A O 1
ATOM 1836 N N . CYS A 1 224 ? 11.188 7.949 17.422 1 97.06 224 CYS A N 1
ATOM 1837 C CA . CYS A 1 224 ? 10.648 9.227 17.891 1 97.06 224 CYS A CA 1
ATOM 1838 C C . CYS A 1 224 ? 11.617 10.359 17.594 1 97.06 224 CYS A C 1
ATOM 1840 O O . CYS A 1 224 ? 12.672 10.461 18.203 1 97.06 224 CYS A O 1
ATOM 1842 N N . GLY A 1 225 ? 11.242 11.148 16.625 1 97.88 225 GLY A N 1
ATOM 1843 C CA . GLY A 1 225 ? 12.039 12.32 16.281 1 97.88 225 GLY A CA 1
ATOM 1844 C C . GLY A 1 225 ? 11.602 13.578 17 1 97.88 225 GLY A C 1
ATOM 1845 O O . GLY A 1 225 ? 10.422 13.727 17.344 1 97.88 225 GLY A O 1
ATOM 1846 N N . THR A 1 226 ? 12.586 14.43 17.312 1 98.75 226 THR A N 1
ATOM 1847 C CA . THR A 1 226 ? 12.336 15.711 17.969 1 98.75 226 THR A CA 1
ATOM 1848 C C . THR A 1 226 ? 13.109 16.828 17.297 1 98.75 226 THR A C 1
ATOM 1850 O O . THR A 1 226 ? 14.312 16.703 17.047 1 98.75 226 THR A O 1
ATOM 1853 N N . ILE A 1 227 ? 12.367 17.891 16.969 1 98.75 227 ILE A N 1
ATOM 1854 C CA . ILE A 1 227 ? 12.977 19.016 16.281 1 98.75 227 ILE A CA 1
ATOM 1855 C C . ILE A 1 227 ? 12.602 20.312 17 1 98.75 227 ILE A C 1
ATOM 1857 O O . ILE A 1 227 ? 11.672 20.328 17.812 1 98.75 227 ILE A O 1
ATOM 1861 N N . ASN A 1 228 ? 13.344 21.375 16.797 1 98.62 228 ASN A N 1
ATOM 1862 C CA . ASN A 1 228 ? 12.969 22.688 17.312 1 98.62 228 ASN A CA 1
ATOM 1863 C C . ASN A 1 228 ? 12.852 23.719 16.203 1 98.62 228 ASN A C 1
ATOM 1865 O O . ASN A 1 228 ? 13.336 23.484 15.086 1 98.62 228 ASN A O 1
ATOM 1869 N N . ALA A 1 229 ? 12.219 24.781 16.469 1 98.44 229 ALA A N 1
ATOM 1870 C CA . ALA A 1 229 ? 11.805 25.75 15.445 1 98.44 229 ALA A CA 1
ATOM 1871 C C . ALA A 1 229 ? 13 26.516 14.891 1 98.44 229 ALA A C 1
ATOM 1873 O O . ALA A 1 229 ? 12.891 27.203 13.883 1 98.44 229 ALA A O 1
ATOM 1874 N N . MET A 1 230 ? 14.156 26.422 15.5 1 98 230 MET A N 1
ATOM 1875 C CA . MET A 1 230 ? 15.359 27.094 15.016 1 98 230 MET A CA 1
ATOM 1876 C C . MET A 1 230 ? 16.078 26.25 13.969 1 98 230 MET A C 1
ATOM 1878 O O . MET A 1 230 ? 16.969 26.75 13.273 1 98 230 MET A O 1
ATOM 1882 N N . GLY A 1 231 ? 15.656 25 13.836 1 98.06 231 GLY A N 1
ATOM 1883 C CA . GLY A 1 231 ? 16.266 24.141 12.836 1 98.06 231 GLY A CA 1
ATOM 1884 C C . GLY A 1 231 ? 17.125 23.047 13.438 1 98.06 231 GLY A C 1
ATOM 1885 O O . GLY A 1 231 ? 17.797 22.312 12.719 1 98.06 231 GLY A O 1
ATOM 1886 N N . GLY A 1 232 ? 17.078 22.922 14.711 1 97.81 232 GLY A N 1
ATOM 1887 C CA . GLY A 1 232 ? 17.828 21.891 15.398 1 97.81 232 GLY A CA 1
ATOM 1888 C C . GLY A 1 232 ? 17.031 20.625 15.648 1 97.81 232 GLY A C 1
ATOM 1889 O O . GLY A 1 232 ? 15.828 20.594 15.359 1 97.81 232 GLY A O 1
ATOM 1890 N N . PHE A 1 233 ? 17.734 19.578 16.094 1 98.38 233 PHE A N 1
ATOM 1891 C CA . PHE A 1 233 ? 17.062 18.328 16.438 1 98.38 233 PHE A CA 1
ATOM 1892 C C . PHE A 1 233 ? 17.719 17.703 17.672 1 98.38 233 PHE A C 1
ATOM 1894 O O . PHE A 1 233 ? 18.812 18.078 18.062 1 98.38 233 PHE A O 1
ATOM 1901 N N . ILE A 1 234 ? 16.969 16.844 18.344 1 98.06 234 ILE A N 1
ATOM 1902 C CA . ILE A 1 234 ? 17.469 15.961 19.406 1 98.06 234 ILE A CA 1
ATOM 1903 C C . ILE A 1 234 ? 17.703 14.562 18.844 1 98.06 234 ILE A C 1
ATOM 1905 O O . ILE A 1 234 ? 16.938 14.078 18.016 1 98.06 234 ILE A O 1
ATOM 1909 N N . PRO A 1 235 ? 18.844 13.922 19.281 1 97.56 235 PRO A N 1
ATOM 1910 C CA . PRO A 1 235 ? 19.047 12.547 18.797 1 97.56 235 PRO A CA 1
ATOM 1911 C C . PRO A 1 235 ? 17.797 11.68 18.984 1 97.56 235 PRO A C 1
ATOM 1913 O O . PRO A 1 235 ? 17.062 11.844 19.969 1 97.56 235 PRO A O 1
ATOM 1916 N N . PRO A 1 236 ? 17.625 10.812 18.078 1 97.62 236 PRO A N 1
ATOM 1917 C CA . PRO A 1 236 ? 16.359 10.086 18.078 1 97.62 236 PRO A CA 1
ATOM 1918 C C . PRO A 1 236 ? 16.25 9.102 19.25 1 97.62 236 PRO A C 1
ATOM 1920 O O . PRO A 1 236 ? 17.266 8.625 19.75 1 97.62 236 PRO A O 1
ATOM 1923 N N . PHE A 1 237 ? 15.047 8.914 19.688 1 96.56 237 PHE A N 1
ATOM 1924 C CA . PHE A 1 237 ? 14.664 7.875 20.641 1 96.56 237 PHE A CA 1
ATOM 1925 C C . PHE A 1 237 ? 14.016 6.695 19.922 1 96.56 237 PHE A C 1
ATOM 1927 O O . PHE A 1 237 ? 12.914 6.82 19.375 1 96.56 237 PHE A O 1
ATOM 1934 N N . CYS A 1 238 ? 14.656 5.523 19.906 1 94.75 238 CYS A N 1
ATOM 1935 C CA . CYS A 1 238 ? 14.195 4.387 19.109 1 94.75 238 CYS A CA 1
ATOM 1936 C C . CYS A 1 238 ? 13.695 3.264 20.016 1 94.75 238 CYS A C 1
ATOM 1938 O O . CYS A 1 238 ? 14.312 2.949 21.031 1 94.75 238 CYS A O 1
ATOM 1940 N N . MET A 1 239 ? 12.547 2.736 19.641 1 92.62 239 MET A N 1
ATOM 1941 C CA . MET A 1 239 ? 11.977 1.597 20.359 1 92.62 239 MET A CA 1
ATOM 1942 C C . MET A 1 239 ? 12.023 0.337 19.5 1 92.62 239 MET A C 1
ATOM 1944 O O . MET A 1 239 ? 11.516 0.328 18.375 1 92.62 239 MET A O 1
ATOM 1948 N N . PHE A 1 240 ? 12.602 -0.682 19.984 1 90.81 240 PHE A N 1
ATOM 1949 C CA . PHE A 1 240 ? 12.734 -1.953 19.281 1 90.81 240 PHE A CA 1
ATOM 1950 C C . PHE A 1 240 ? 11.789 -2.994 19.875 1 90.81 240 PHE A C 1
ATOM 1952 O O . PHE A 1 240 ? 11.594 -3.051 21.094 1 90.81 240 PHE A O 1
ATOM 1959 N N . PRO A 1 241 ? 11.227 -3.799 19 1 85.81 241 PRO A N 1
ATOM 1960 C CA . PRO A 1 241 ? 10.281 -4.809 19.469 1 85.81 241 PRO A CA 1
ATOM 1961 C C . PRO A 1 241 ? 10.961 -6.008 20.125 1 85.81 241 PRO A C 1
ATOM 1963 O O . PRO A 1 241 ? 10.75 -7.148 19.703 1 85.81 241 PRO A O 1
ATOM 1966 N N . ARG A 1 242 ? 11.719 -5.777 21.016 1 80.31 242 ARG A N 1
ATOM 1967 C CA . ARG A 1 242 ? 12.391 -6.777 21.844 1 80.31 242 ARG A CA 1
ATOM 1968 C C . ARG A 1 242 ? 12.516 -6.301 23.281 1 80.31 242 ARG A C 1
ATOM 1970 O O . ARG A 1 242 ? 12.742 -5.117 23.531 1 80.31 242 ARG A O 1
ATOM 1977 N N . VAL A 1 243 ? 12.32 -7.215 24.109 1 74.31 243 VAL A N 1
ATOM 1978 C CA . VAL A 1 243 ? 12.359 -6.867 25.516 1 74.31 243 VAL A CA 1
ATOM 1979 C C . VAL A 1 243 ? 13.773 -6.438 25.906 1 74.31 243 VAL A C 1
ATOM 1981 O O . VAL A 1 243 ? 13.961 -5.426 26.594 1 74.31 243 VAL A O 1
ATOM 1984 N N . ASN A 1 244 ? 14.773 -7.219 25.344 1 73.12 244 ASN A N 1
ATOM 1985 C CA . ASN A 1 244 ? 16.141 -6.902 25.719 1 73.12 244 ASN A CA 1
ATOM 1986 C C . ASN A 1 244 ? 16.859 -6.105 24.625 1 73.12 244 ASN A C 1
ATOM 1988 O O . ASN A 1 244 ? 16.875 -6.516 23.453 1 73.12 244 ASN A O 1
ATOM 1992 N N . THR A 1 245 ? 17.266 -4.965 25.062 1 72.38 245 THR A N 1
ATOM 1993 C CA . THR A 1 245 ? 18.031 -4.145 24.125 1 72.38 245 THR A CA 1
ATOM 1994 C C . THR A 1 245 ? 19.469 -4.633 24.031 1 72.38 245 THR A C 1
ATOM 1996 O O . THR A 1 245 ? 19.938 -5.391 24.875 1 72.38 245 THR A O 1
ATOM 1999 N N . GLN A 1 246 ? 20 -4.328 22.828 1 78.25 246 GLN A N 1
ATOM 2000 C CA . GLN A 1 246 ? 21.422 -4.598 22.625 1 78.25 246 GLN A CA 1
ATOM 2001 C C . GLN A 1 246 ? 22.234 -3.303 22.641 1 78.25 246 GLN A C 1
ATOM 2003 O O . GLN A 1 246 ? 21.906 -2.355 21.922 1 78.25 246 GLN A O 1
ATOM 2008 N N . PRO A 1 247 ? 23.203 -3.287 23.5 1 78.06 247 PRO A N 1
ATOM 2009 C CA . PRO A 1 247 ? 24.031 -2.082 23.562 1 78.06 247 PRO A CA 1
ATOM 2010 C C . PRO A 1 247 ? 24.562 -1.67 22.188 1 78.06 247 PRO A C 1
ATOM 2012 O O . PRO A 1 247 ? 24.766 -0.48 21.922 1 78.06 247 PRO A O 1
ATOM 2015 N N . LEU A 1 248 ? 24.688 -2.613 21.344 1 80 248 LEU A N 1
ATOM 2016 C CA . LEU A 1 248 ? 25.25 -2.352 20.016 1 80 248 LEU A CA 1
ATOM 2017 C C . LEU A 1 248 ? 24.328 -1.465 19.188 1 80 248 LEU A C 1
ATOM 2019 O O . LEU A 1 248 ? 24.797 -0.691 18.344 1 80 248 LEU A O 1
ATOM 2023 N N . TRP A 1 249 ? 23.141 -1.495 19.562 1 86.75 249 TRP A N 1
ATOM 2024 C CA . TRP A 1 249 ? 22.203 -0.688 18.797 1 86.75 249 TRP A CA 1
ATOM 2025 C C . TRP A 1 249 ? 22.453 0.8 19 1 86.75 249 TRP A C 1
ATOM 2027 O O . TRP A 1 249 ? 22.516 1.565 18.031 1 86.75 249 TRP A O 1
ATOM 2037 N N . GLU A 1 250 ? 22.641 1.183 20.203 1 86.69 250 GLU A N 1
ATOM 2038 C CA . GLU A 1 250 ? 22.859 2.59 20.531 1 86.69 250 GLU A CA 1
ATOM 2039 C C . GLU A 1 250 ? 24.188 3.092 19.969 1 86.69 250 GLU A C 1
ATOM 2041 O O . GLU A 1 250 ? 24.312 4.27 19.625 1 86.69 250 GLU A O 1
ATOM 2046 N N . GLU A 1 251 ? 25.109 2.174 19.781 1 85.31 251 GLU A N 1
ATOM 2047 C CA . GLU A 1 251 ? 26.422 2.545 19.25 1 85.31 251 GLU A CA 1
ATOM 2048 C C . GLU A 1 251 ? 26.359 2.846 17.766 1 85.31 251 GLU A C 1
ATOM 2050 O O . GLU A 1 251 ? 27.125 3.67 17.25 1 85.31 251 GLU A O 1
ATOM 2055 N N . VAL A 1 252 ? 25.469 2.232 17.109 1 90.12 252 VAL A N 1
ATOM 2056 C CA . VAL A 1 252 ? 25.391 2.338 15.664 1 90.12 252 VAL A CA 1
ATOM 2057 C C . VAL A 1 252 ? 24.422 3.453 15.273 1 90.12 252 VAL A C 1
ATOM 2059 O O . VAL A 1 252 ? 24.594 4.102 14.242 1 90.12 252 VAL A O 1
ATOM 2062 N N . LEU A 1 253 ? 23.469 3.73 16.141 1 93.38 253 LEU A N 1
ATOM 2063 C CA . LEU A 1 253 ? 22.531 4.816 15.922 1 93.38 253 LEU A CA 1
ATOM 2064 C C . LEU A 1 253 ? 23.25 6.164 15.898 1 93.38 253 LEU A C 1
ATOM 2066 O O . LEU A 1 253 ? 24.406 6.258 16.281 1 93.38 253 LEU A O 1
ATOM 2070 N N . PRO A 1 254 ? 22.516 7.164 15.305 1 93.12 254 PRO A N 1
ATOM 2071 C CA . PRO A 1 254 ? 23.125 8.492 15.414 1 93.12 254 PRO A CA 1
ATOM 2072 C C . PRO A 1 254 ? 23.594 8.812 16.828 1 93.12 254 PRO A C 1
ATOM 2074 O O . PRO A 1 254 ? 22.953 8.438 17.812 1 93.12 254 PRO A O 1
ATOM 2077 N N . ILE A 1 255 ? 24.656 9.531 16.906 1 92.88 255 ILE A N 1
ATOM 2078 C CA . ILE A 1 255 ? 25.297 9.82 18.188 1 92.88 255 ILE A CA 1
ATOM 2079 C C . ILE A 1 255 ? 24.297 10.492 19.125 1 92.88 255 ILE A C 1
ATOM 2081 O O . ILE A 1 255 ? 23.578 11.406 18.734 1 92.88 255 ILE A O 1
ATOM 2085 N N . GLY A 1 256 ? 24.219 9.945 20.375 1 94 256 GLY A N 1
ATOM 2086 C CA . GLY A 1 256 ? 23.344 10.516 21.391 1 94 256 GLY A CA 1
ATOM 2087 C C . GLY A 1 256 ? 21.969 9.875 21.438 1 94 256 GLY A C 1
ATOM 2088 O O . GLY A 1 256 ? 21.172 10.164 22.328 1 94 256 GLY A O 1
ATOM 2089 N N . SER A 1 257 ? 21.734 8.992 20.484 1 95.88 257 SER A N 1
ATOM 2090 C CA . SER A 1 257 ? 20.422 8.336 20.406 1 95.88 257 SER A CA 1
ATOM 2091 C C . SER A 1 257 ? 20.203 7.414 21.609 1 95.88 257 SER A C 1
ATOM 2093 O O . SER A 1 257 ? 21.156 7.051 22.312 1 95.88 257 SER A O 1
ATOM 2095 N N . LYS A 1 258 ? 18.984 7.152 21.891 1 94.31 258 LYS A N 1
ATOM 2096 C CA . LYS A 1 258 ? 18.594 6.164 22.891 1 94.31 258 LYS A CA 1
ATOM 2097 C C . LYS A 1 258 ? 17.812 5.012 22.25 1 94.31 258 LYS A C 1
ATOM 2099 O O . LYS A 1 258 ? 16.984 5.227 21.375 1 94.31 258 LYS A O 1
ATOM 2104 N N . ALA A 1 259 ? 18.188 3.809 22.641 1 92.31 259 ALA A N 1
ATOM 2105 C CA . ALA A 1 259 ? 17.5 2.607 22.188 1 92.31 259 ALA A CA 1
ATOM 2106 C C . ALA A 1 259 ? 16.812 1.895 23.344 1 92.31 259 ALA A C 1
ATOM 2108 O O . ALA A 1 259 ? 17.438 1.638 24.375 1 92.31 259 ALA A O 1
ATOM 2109 N N . GLU A 1 260 ? 15.547 1.664 23.203 1 90.25 260 GLU A N 1
ATOM 2110 C CA . GLU A 1 260 ? 14.789 0.959 24.234 1 90.25 260 GLU A CA 1
ATOM 2111 C C . GLU A 1 260 ? 14.039 -0.23 23.656 1 90.25 260 GLU A C 1
ATOM 2113 O O . GLU A 1 260 ? 13.609 -0.195 22.5 1 90.25 260 GLU A O 1
ATOM 2118 N N . GLY A 1 261 ? 13.984 -1.25 24.438 1 85.75 261 GLY A N 1
ATOM 2119 C CA . GLY A 1 261 ? 13.188 -2.404 24.047 1 85.75 261 GLY A CA 1
ATOM 2120 C C . GLY A 1 261 ? 11.766 -2.357 24.578 1 85.75 261 GLY A C 1
ATOM 2121 O O . GLY A 1 261 ? 11.5 -1.716 25.594 1 85.75 261 GLY A O 1
ATOM 2122 N N . HIS A 1 262 ? 10.891 -2.92 23.812 1 79.75 262 HIS A N 1
ATOM 2123 C CA . HIS A 1 262 ? 9.516 -3.018 24.297 1 79.75 262 HIS A CA 1
ATOM 2124 C C . HIS A 1 262 ? 8.914 -4.379 23.969 1 79.75 262 HIS A C 1
ATOM 2126 O O . HIS A 1 262 ? 9.281 -5.004 22.969 1 79.75 262 HIS A O 1
ATOM 2132 N N . ALA A 1 263 ? 8.031 -4.801 24.812 1 69.94 263 ALA A N 1
ATOM 2133 C CA . ALA A 1 263 ? 7.445 -6.137 24.703 1 69.94 263 ALA A CA 1
ATOM 2134 C C . ALA A 1 263 ? 6.145 -6.098 23.922 1 69.94 263 ALA A C 1
ATOM 2136 O O . ALA A 1 263 ? 5.664 -7.133 23.453 1 69.94 263 ALA A O 1
ATOM 2137 N N . LYS A 1 264 ? 5.684 -5.012 23.75 1 66.62 264 LYS A N 1
ATOM 2138 C CA . LYS A 1 264 ? 4.367 -4.992 23.125 1 66.62 264 LYS A CA 1
ATOM 2139 C C . LYS A 1 264 ? 4.469 -5.309 21.625 1 66.62 264 LYS A C 1
ATOM 2141 O O . LYS A 1 264 ? 5.402 -4.863 20.953 1 66.62 264 LYS A O 1
ATOM 2146 N N . ALA A 1 265 ? 3.473 -6.027 21.297 1 61.66 265 ALA A N 1
ATOM 2147 C CA . ALA A 1 265 ? 3.408 -6.535 19.922 1 61.66 265 ALA A CA 1
ATOM 2148 C C . ALA A 1 265 ? 3.25 -5.395 18.922 1 61.66 265 ALA A C 1
ATOM 2150 O O . ALA A 1 265 ? 3.717 -5.492 17.781 1 61.66 265 ALA A O 1
ATOM 2151 N N . SER A 1 266 ? 2.693 -4.266 19.422 1 65.75 266 SER A N 1
ATOM 2152 C CA . SER A 1 266 ? 2.393 -3.24 18.422 1 65.75 266 SER A CA 1
ATOM 2153 C C . SER A 1 266 ? 3.648 -2.475 18.031 1 65.75 266 SER A C 1
ATOM 2155 O O . SER A 1 266 ? 3.707 -1.894 16.938 1 65.75 266 SER A O 1
ATOM 2157 N N . GLY A 1 267 ? 4.621 -2.432 18.875 1 69 267 GLY A N 1
ATOM 2158 C CA . GLY A 1 267 ? 5.855 -1.709 18.641 1 69 267 GLY A CA 1
ATOM 2159 C C . GLY A 1 267 ? 5.746 -0.221 18.906 1 69 267 GLY A C 1
ATOM 2160 O O . GLY A 1 267 ? 6.738 0.506 18.828 1 69 267 GLY A O 1
ATOM 2161 N N . TRP A 1 268 ? 4.512 0.263 19.281 1 76.62 268 TRP A N 1
ATOM 2162 C CA . TRP A 1 268 ? 4.324 1.69 19.531 1 76.62 268 TRP A CA 1
ATOM 2163 C C . TRP A 1 268 ? 4.547 2.027 21 1 76.62 268 TRP A C 1
ATOM 2165 O O . TRP A 1 268 ? 4.48 1.146 21.859 1 76.62 268 TRP A O 1
ATOM 2175 N N . MET A 1 269 ? 4.695 3.295 21.234 1 83.88 269 MET A N 1
ATOM 2176 C CA . MET A 1 269 ? 5.066 3.756 22.578 1 83.88 269 MET A CA 1
ATOM 2177 C C . MET A 1 269 ? 3.875 3.678 23.516 1 83.88 269 MET A C 1
ATOM 2179 O O . MET A 1 269 ? 2.748 4 23.141 1 83.88 269 MET A O 1
ATOM 2183 N N . THR A 1 270 ? 4.141 3.322 24.703 1 85.12 270 THR A N 1
ATOM 2184 C CA . THR A 1 270 ? 3.203 3.393 25.812 1 85.12 270 THR A CA 1
ATOM 2185 C C . THR A 1 270 ? 3.49 4.609 26.688 1 85.12 270 THR A C 1
ATOM 2187 O O . THR A 1 270 ? 4.441 5.352 26.438 1 85.12 270 THR A O 1
ATOM 2190 N N . GLY A 1 271 ? 2.65 4.844 27.672 1 87.56 271 GLY A N 1
ATOM 2191 C CA . GLY A 1 271 ? 2.891 5.938 28.594 1 87.56 271 GLY A CA 1
ATOM 2192 C C . GLY A 1 271 ? 4.246 5.855 29.266 1 87.56 271 GLY A C 1
ATOM 2193 O O . GLY A 1 271 ? 4.938 6.871 29.406 1 87.56 271 GLY A O 1
ATOM 2194 N N . ASP A 1 272 ? 4.629 4.66 29.578 1 88.31 272 ASP A N 1
ATOM 2195 C CA . ASP A 1 272 ? 5.914 4.453 30.234 1 88.31 272 ASP A CA 1
ATOM 2196 C C . ASP A 1 272 ? 7.074 4.762 29.297 1 88.31 272 ASP A C 1
ATOM 2198 O O . ASP A 1 272 ? 8.062 5.379 29.703 1 88.31 272 ASP A O 1
ATOM 2202 N N . ASN A 1 273 ? 6.945 4.32 28.109 1 90.5 273 ASN A N 1
ATOM 2203 C CA . ASN A 1 273 ? 7.969 4.621 27.125 1 90.5 273 ASN A CA 1
ATOM 2204 C C . ASN A 1 273 ? 8.094 6.121 26.875 1 90.5 273 ASN A C 1
ATOM 2206 O O . ASN A 1 273 ? 9.195 6.637 26.703 1 90.5 273 ASN A O 1
ATOM 2210 N N . PHE A 1 274 ? 6.965 6.754 26.906 1 93.88 274 PHE A N 1
ATOM 2211 C CA . PHE A 1 274 ? 6.973 8.188 26.656 1 93.88 274 PHE A CA 1
ATOM 2212 C C . PHE A 1 274 ? 7.66 8.945 27.781 1 93.88 274 PHE A C 1
ATOM 2214 O O . PHE A 1 274 ? 8.344 9.938 27.547 1 93.88 274 PHE A O 1
ATOM 2221 N N . LEU A 1 275 ? 7.461 8.484 29.016 1 95.12 275 LEU A N 1
ATOM 2222 C CA . LEU A 1 275 ? 8.164 9.078 30.141 1 95.12 275 LEU A CA 1
ATOM 2223 C C . LEU A 1 275 ? 9.68 8.969 29.953 1 95.12 275 LEU A C 1
ATOM 2225 O O . LEU A 1 275 ? 10.406 9.922 30.234 1 95.12 275 LEU A O 1
ATOM 2229 N N . ASN A 1 276 ? 10.125 7.789 29.484 1 94.31 276 ASN A N 1
ATOM 2230 C CA . ASN A 1 276 ? 11.547 7.609 29.203 1 94.31 276 ASN A CA 1
ATOM 2231 C C . ASN A 1 276 ? 12.023 8.539 28.094 1 94.31 276 ASN A C 1
ATOM 2233 O O . ASN A 1 276 ? 13.141 9.062 28.156 1 94.31 276 ASN A O 1
ATOM 2237 N N . TYR A 1 277 ? 11.242 8.719 27.156 1 96.25 277 TYR A N 1
ATOM 2238 C CA . TYR A 1 277 ? 11.547 9.68 26.109 1 96.25 277 TYR A CA 1
ATOM 2239 C C . TYR A 1 277 ? 11.695 11.086 26.688 1 96.25 277 TYR A C 1
ATOM 2241 O O . TYR A 1 277 ? 12.609 11.828 26.312 1 96.25 277 TYR A O 1
ATOM 2249 N N . LEU A 1 278 ? 10.773 11.484 27.578 1 97.56 278 LEU A N 1
ATOM 2250 C CA . LEU A 1 278 ? 10.812 12.82 28.156 1 97.56 278 LEU A CA 1
ATOM 2251 C C . LEU A 1 278 ? 12.109 13.047 28.922 1 97.56 278 LEU A C 1
ATOM 2253 O O . LEU A 1 278 ? 12.641 14.156 28.938 1 97.56 278 LEU A O 1
ATOM 2257 N N . LYS A 1 279 ? 12.516 11.977 29.562 1 97.56 279 LYS A N 1
ATOM 2258 C CA . LYS A 1 279 ? 13.805 12.078 30.234 1 97.56 279 LYS A CA 1
ATOM 2259 C C . LYS A 1 279 ? 14.938 12.328 29.25 1 97.56 279 LYS A C 1
ATOM 2261 O O . LYS A 1 279 ? 15.836 13.125 29.516 1 97.56 279 LYS A O 1
ATOM 2266 N N . HIS A 1 280 ? 14.891 11.602 28.141 1 97.56 280 HIS A N 1
ATOM 2267 C CA . HIS A 1 280 ? 15.844 11.82 27.062 1 97.56 280 HIS A CA 1
ATOM 2268 C C . HIS A 1 280 ? 15.742 13.242 26.516 1 97.56 280 HIS A C 1
ATOM 2270 O O . HIS A 1 280 ? 16.766 13.906 26.312 1 97.56 280 HIS A O 1
ATOM 2276 N N . PHE A 1 281 ? 14.57 13.719 26.359 1 98.31 281 PHE A N 1
ATOM 2277 C CA . PHE A 1 281 ? 14.297 15.07 25.891 1 98.31 281 PHE A CA 1
ATOM 2278 C C . PHE A 1 281 ? 14.867 16.109 26.844 1 98.31 281 PHE A C 1
ATOM 2280 O O . PHE A 1 281 ? 15.508 17.078 26.422 1 98.31 281 PHE A O 1
ATOM 2287 N N . HIS A 1 282 ? 14.562 15.922 28.094 1 98.12 282 HIS A N 1
ATOM 2288 C CA . HIS A 1 282 ? 15.023 16.828 29.141 1 98.12 282 HIS A CA 1
ATOM 2289 C C . HIS A 1 282 ? 16.547 16.953 29.141 1 98.12 282 HIS A C 1
ATOM 2291 O O . HIS A 1 282 ? 17.078 18.047 29.328 1 98.12 282 HIS A O 1
ATOM 2297 N N . LYS A 1 283 ? 17.188 15.867 28.891 1 97.38 283 LYS A N 1
ATOM 2298 C CA . LYS A 1 283 ? 18.656 15.812 28.875 1 97.38 283 LYS A CA 1
ATOM 2299 C C . LYS A 1 283 ? 19.219 16.75 27.812 1 97.38 283 LYS A C 1
ATOM 2301 O O . LYS A 1 283 ? 20.266 17.375 28.031 1 97.38 283 LYS A O 1
ATOM 2306 N N . TYR A 1 284 ? 18.562 16.906 26.719 1 97.81 284 TYR A N 1
ATOM 2307 C CA . TYR A 1 284 ? 19.109 17.656 25.594 1 97.81 284 TYR A CA 1
ATOM 2308 C C . TYR A 1 284 ? 18.5 19.047 25.516 1 97.81 284 TYR A C 1
ATOM 2310 O O . TYR A 1 284 ? 19.203 20.016 25.188 1 97.81 284 TYR A O 1
ATOM 2318 N N . ALA A 1 285 ? 17.234 19.203 25.828 1 97.62 285 ALA A N 1
ATOM 2319 C CA . ALA A 1 285 ? 16.562 20.484 25.75 1 97.62 285 ALA A CA 1
ATOM 2320 C C . ALA A 1 285 ? 16.906 21.359 26.953 1 97.62 285 ALA A C 1
ATOM 2322 O O . ALA A 1 285 ? 16.781 22.594 26.891 1 97.62 285 ALA A O 1
ATOM 2323 N N . ARG A 1 286 ? 17.156 20.797 28.109 1 97.12 286 ARG A N 1
ATOM 2324 C CA . ARG A 1 286 ? 17.609 21.438 29.344 1 97.12 286 ARG A CA 1
ATOM 2325 C C . ARG A 1 286 ? 16.672 22.578 29.75 1 97.12 286 ARG A C 1
ATOM 2327 O O . ARG A 1 286 ? 17.125 23.719 29.922 1 97.12 286 ARG A O 1
ATOM 2334 N N . PRO A 1 287 ? 15.453 22.312 29.953 1 97.38 287 PRO A N 1
ATOM 2335 C CA . PRO A 1 287 ? 14.523 23.344 30.453 1 97.38 287 PRO A CA 1
ATOM 2336 C C . PRO A 1 287 ? 14.836 23.781 31.875 1 97.38 287 PRO A C 1
ATOM 2338 O O . PRO A 1 287 ? 15.391 23 32.656 1 97.38 287 PRO A O 1
ATOM 2341 N N . SER A 1 288 ? 14.5 25.016 32.219 1 96.19 288 SER A N 1
ATOM 2342 C CA . SER A 1 288 ? 14.594 25.594 33.531 1 96.19 288 SER A CA 1
ATOM 2343 C C . SER A 1 288 ? 13.438 26.547 33.812 1 96.19 288 SER A C 1
ATOM 2345 O O . SER A 1 288 ? 12.68 26.891 32.906 1 96.19 288 SER A O 1
ATOM 2347 N N . GLN A 1 289 ? 13.32 26.906 34.969 1 94.25 289 GLN A N 1
ATOM 2348 C CA . GLN A 1 289 ? 12.258 27.844 35.344 1 94.25 289 GLN A CA 1
ATOM 2349 C C . GLN A 1 289 ? 12.398 29.156 34.594 1 94.25 289 GLN A C 1
ATOM 2351 O O . GLN A 1 289 ? 11.391 29.766 34.219 1 94.25 289 GLN A O 1
ATOM 2356 N N . GLU A 1 290 ? 13.609 29.531 34.406 1 95 290 GLU A N 1
ATOM 2357 C CA . GLU A 1 290 ? 13.875 30.781 33.719 1 95 290 GLU A CA 1
ATOM 2358 C C . GLU A 1 290 ? 13.703 30.625 32.188 1 95 290 GLU A C 1
ATOM 2360 O O . GLU A 1 290 ? 13.328 31.578 31.516 1 95 290 GLU A O 1
ATOM 2365 N N . LEU A 1 291 ? 14.039 29.375 31.766 1 96.19 291 LEU A N 1
ATOM 2366 C CA . LEU A 1 291 ? 13.961 29.109 30.328 1 96.19 291 LEU A CA 1
ATOM 2367 C C . LEU A 1 291 ? 13.164 27.844 30.062 1 96.19 291 LEU A C 1
ATOM 2369 O O . LEU A 1 291 ? 13.727 26.844 29.594 1 96.19 291 LEU A O 1
ATOM 2373 N N . PRO A 1 292 ? 11.891 27.922 30.234 1 97.44 292 PRO A N 1
ATOM 2374 C CA . PRO A 1 292 ? 11.07 26.75 29.953 1 97.44 292 PRO A CA 1
ATOM 2375 C C . PRO A 1 292 ? 11.016 26.391 28.469 1 97.44 292 PRO A C 1
ATOM 2377 O O . PRO A 1 292 ? 11.453 27.172 27.625 1 97.44 292 PRO A O 1
ATOM 2380 N N . VAL A 1 293 ? 10.539 25.203 28.188 1 98.12 293 VAL A N 1
ATOM 2381 C CA . VAL A 1 293 ? 10.445 24.781 26.797 1 98.12 293 VAL A CA 1
ATOM 2382 C C . VAL A 1 293 ? 9 24.391 26.469 1 98.12 293 VAL A C 1
ATOM 2384 O O . VAL A 1 293 ? 8.258 23.953 27.359 1 98.12 293 VAL A O 1
ATOM 2387 N N . LEU A 1 294 ? 8.68 24.625 25.266 1 98.44 294 LEU A N 1
ATOM 2388 C CA . LEU A 1 294 ? 7.383 24.188 24.734 1 98.44 294 LEU A CA 1
ATOM 2389 C C . LEU A 1 294 ? 7.539 22.938 23.875 1 98.44 294 LEU A C 1
ATOM 2391 O O . LEU A 1 294 ? 8.375 22.906 22.969 1 98.44 294 LEU A O 1
ATOM 2395 N N . LEU A 1 295 ? 6.832 21.906 24.203 1 98.19 295 LEU A N 1
ATOM 2396 C CA . LEU A 1 295 ? 6.832 20.672 23.406 1 98.19 295 LEU A CA 1
ATOM 2397 C C . LEU A 1 295 ? 5.465 20.438 22.781 1 98.19 295 LEU A C 1
ATOM 2399 O O . LEU A 1 295 ? 4.477 20.25 23.484 1 98.19 295 LEU A O 1
ATOM 2403 N N . LEU A 1 296 ? 5.449 20.531 21.453 1 98 296 LEU A N 1
ATOM 2404 C CA . LEU A 1 296 ? 4.246 20.266 20.672 1 98 296 LEU A CA 1
ATOM 2405 C C . LEU A 1 296 ? 4.156 18.781 20.312 1 98 296 LEU A C 1
ATOM 2407 O O . LEU A 1 296 ? 5.145 18.203 19.859 1 98 296 LEU A O 1
ATOM 2411 N N . LEU A 1 297 ? 2.982 18.172 20.453 1 95.38 297 LEU A N 1
ATOM 2412 C CA . LEU A 1 297 ? 2.818 16.75 20.156 1 95.38 297 LEU A CA 1
ATOM 2413 C C . LEU A 1 297 ? 1.361 16.422 19.844 1 95.38 297 LEU A C 1
ATOM 2415 O O . LEU A 1 297 ? 0.478 17.266 20.031 1 95.38 297 LEU A O 1
ATOM 2419 N N . ASP A 1 298 ? 1.145 15.273 19.297 1 89.81 298 ASP A N 1
ATOM 2420 C CA . ASP A 1 298 ? -0.224 14.867 18.984 1 89.81 298 ASP A CA 1
ATOM 2421 C C . ASP A 1 298 ? -0.981 14.469 20.25 1 89.81 298 ASP A C 1
ATOM 2423 O O . ASP A 1 298 ? -0.416 14.461 21.344 1 89.81 298 ASP A O 1
ATOM 2427 N N . ASN A 1 299 ? -2.275 14.156 20.172 1 84.12 299 ASN A N 1
ATOM 2428 C CA . ASN A 1 299 ? -3.139 13.852 21.297 1 84.12 299 ASN A CA 1
ATOM 2429 C C . ASN A 1 299 ? -3.273 12.344 21.516 1 84.12 299 ASN A C 1
ATOM 2431 O O . ASN A 1 299 ? -4.352 11.859 21.859 1 84.12 299 ASN A O 1
ATOM 2435 N N . HIS A 1 300 ? -2.268 11.672 21.359 1 82.5 300 HIS A N 1
ATOM 2436 C CA . HIS A 1 300 ? -2.303 10.227 21.547 1 82.5 300 HIS A CA 1
ATOM 2437 C C . HIS A 1 300 ? -2.441 9.867 23.016 1 82.5 300 HIS A C 1
ATOM 2439 O O . HIS A 1 300 ? -1.92 10.578 23.891 1 82.5 300 HIS A O 1
ATOM 2445 N N . ALA A 1 301 ? -3.043 8.797 23.297 1 79.5 301 ALA A N 1
ATOM 2446 C CA . ALA A 1 301 ? -3.338 8.359 24.656 1 79.5 301 ALA A CA 1
ATOM 2447 C C . ALA A 1 301 ? -2.055 8.156 25.469 1 79.5 301 ALA A C 1
ATOM 2449 O O . ALA A 1 301 ? -2.041 8.336 26.688 1 79.5 301 ALA A O 1
ATOM 2450 N N . SER A 1 302 ? -0.96 7.852 24.797 1 81.44 302 SER A N 1
ATOM 2451 C CA . SER A 1 302 ? 0.312 7.605 25.469 1 81.44 302 SER A CA 1
ATOM 2452 C C . SER A 1 302 ? 0.898 8.898 26.031 1 81.44 302 SER A C 1
ATOM 2454 O O . SER A 1 302 ? 1.822 8.859 26.844 1 81.44 302 SER A O 1
ATOM 2456 N N . HIS A 1 303 ? 0.348 10 25.656 1 85.94 303 HIS A N 1
ATOM 2457 C CA . HIS A 1 303 ? 0.931 11.281 26.031 1 85.94 303 HIS A CA 1
ATOM 2458 C C . HIS A 1 303 ? 0.196 11.898 27.219 1 85.94 303 HIS A C 1
ATOM 2460 O O . HIS A 1 303 ? 0.625 12.914 27.766 1 85.94 303 HIS A O 1
ATOM 2466 N N . VAL A 1 304 ? -0.833 11.242 27.672 1 82.06 304 VAL A N 1
ATOM 2467 C CA . VAL A 1 304 ? -1.729 11.961 28.578 1 82.06 304 VAL A CA 1
ATOM 2468 C C . VAL A 1 304 ? -1.693 11.328 29.969 1 82.06 304 VAL A C 1
ATOM 2470 O O . VAL A 1 304 ? -2.289 11.852 30.906 1 82.06 304 VAL A O 1
ATOM 2473 N N . PRO A 1 305 ? -0.932 10.336 30.188 1 84.12 305 PRO A N 1
ATOM 2474 C CA . PRO A 1 305 ? -0.889 9.797 31.547 1 84.12 305 PRO A CA 1
ATOM 2475 C C . PRO A 1 305 ? -0.413 10.82 32.594 1 84.12 305 PRO A C 1
ATOM 2477 O O . PRO A 1 305 ? 0.388 11.703 32.25 1 84.12 305 PRO A O 1
ATOM 2480 N N . LEU A 1 306 ? -0.881 10.703 33.844 1 86.5 306 LEU A N 1
ATOM 2481 C CA . LEU A 1 306 ? -0.595 11.656 34.906 1 86.5 306 LEU A CA 1
ATOM 2482 C C . LEU A 1 306 ? 0.902 11.719 35.188 1 86.5 306 LEU A C 1
ATOM 2484 O O . LEU A 1 306 ? 1.44 12.789 35.469 1 86.5 306 LEU A O 1
ATOM 2488 N N . ALA A 1 307 ? 1.471 10.555 35.125 1 89 307 ALA A N 1
ATOM 2489 C CA . ALA A 1 307 ? 2.906 10.508 35.406 1 89 307 ALA A CA 1
ATOM 2490 C C . ALA A 1 307 ? 3.676 11.383 34.406 1 89 307 ALA A C 1
ATOM 2492 O O . ALA A 1 307 ? 4.66 12.023 34.781 1 89 307 ALA A O 1
ATOM 2493 N N . VAL A 1 308 ? 3.225 11.406 33.25 1 91.25 308 VAL A N 1
ATOM 2494 C CA . VAL A 1 308 ? 3.83 12.211 32.188 1 91.25 308 VAL A CA 1
ATOM 2495 C C . VAL A 1 308 ? 3.627 13.695 32.469 1 91.25 308 VAL A C 1
ATOM 2497 O O . VAL A 1 308 ? 4.578 14.477 32.438 1 91.25 308 VAL A O 1
ATOM 2500 N N . ILE A 1 309 ? 2.467 14.078 32.812 1 90.69 309 ILE A N 1
ATOM 2501 C CA . ILE A 1 309 ? 2.098 15.469 33.031 1 90.69 309 ILE A CA 1
ATOM 2502 C C . ILE A 1 309 ? 2.85 16 34.25 1 90.69 309 ILE A C 1
ATOM 2504 O O . ILE A 1 309 ? 3.391 17.109 34.219 1 90.69 309 ILE A O 1
ATOM 2508 N N . ASN A 1 310 ? 2.861 15.211 35.312 1 92.06 310 ASN A N 1
ATOM 2509 C CA . ASN A 1 310 ? 3.574 15.602 36.531 1 92.06 310 ASN A CA 1
ATOM 2510 C C . ASN A 1 310 ? 5.062 15.82 36.25 1 92.06 310 ASN A C 1
ATOM 2512 O O . ASN A 1 310 ? 5.645 16.797 36.719 1 92.06 310 ASN A O 1
ATOM 2516 N N . TYR A 1 311 ? 5.605 14.914 35.531 1 95.38 311 TYR A N 1
ATOM 2517 C CA . TYR A 1 311 ? 7.02 15.047 35.219 1 95.38 311 TYR A CA 1
ATOM 2518 C C . TYR A 1 311 ? 7.281 16.344 34.469 1 95.38 311 TYR A C 1
ATOM 2520 O O . TYR A 1 311 ? 8.258 17.047 34.75 1 95.38 311 TYR A O 1
ATOM 2528 N N . CYS A 1 312 ? 6.477 16.688 33.531 1 95.5 312 CYS A N 1
ATOM 2529 C CA . CYS A 1 312 ? 6.641 17.891 32.719 1 95.5 312 CYS A CA 1
ATOM 2530 C C . CYS A 1 312 ? 6.512 19.141 33.562 1 95.5 312 CYS A C 1
ATOM 2532 O O . CYS A 1 312 ? 7.32 20.062 33.469 1 95.5 312 CYS A O 1
ATOM 2534 N N . LYS A 1 313 ? 5.555 19.188 34.406 1 92.56 313 LYS A N 1
ATOM 2535 C CA . LYS A 1 313 ? 5.344 20.328 35.281 1 92.56 313 LYS A CA 1
ATOM 2536 C C . LYS A 1 313 ? 6.535 20.547 36.219 1 92.56 313 LYS A C 1
ATOM 2538 O O . LYS A 1 313 ? 6.973 21.672 36.438 1 92.56 313 LYS A O 1
ATOM 2543 N N . GLU A 1 314 ? 6.996 19.438 36.688 1 94.94 314 GLU A N 1
ATOM 2544 C CA . GLU A 1 314 ? 8.109 19.484 37.625 1 94.94 314 GLU A CA 1
ATOM 2545 C C . GLU A 1 314 ? 9.406 19.891 36.938 1 94.94 314 GLU A C 1
ATOM 2547 O O . GLU A 1 314 ? 10.344 20.344 37.594 1 94.94 314 GLU A O 1
ATOM 2552 N N . ASN A 1 315 ? 9.453 19.734 35.656 1 96.88 315 ASN A N 1
ATOM 2553 C CA . ASN A 1 315 ? 10.711 19.969 34.938 1 96.88 315 ASN A CA 1
ATOM 2554 C C . ASN A 1 315 ? 10.578 21.094 33.938 1 96.88 315 ASN A C 1
ATOM 2556 O O . ASN A 1 315 ? 11.352 21.172 32.969 1 96.88 315 ASN A O 1
ATOM 2560 N N . ASP A 1 316 ? 9.555 21.953 34 1 96.75 316 ASP A N 1
ATOM 2561 C CA . ASP A 1 316 ? 9.359 23.188 33.25 1 96.75 316 ASP A CA 1
ATOM 2562 C C . ASP A 1 316 ? 9.195 22.906 31.766 1 96.75 316 ASP A C 1
ATOM 2564 O O . ASP A 1 316 ? 9.781 23.609 30.938 1 96.75 316 ASP A O 1
ATOM 2568 N N . ILE A 1 317 ? 8.609 21.828 31.469 1 97.19 317 ILE A N 1
ATOM 2569 C CA . ILE A 1 317 ? 8.203 21.484 30.109 1 97.19 317 ILE A CA 1
ATOM 2570 C C . ILE A 1 317 ? 6.711 21.766 29.938 1 97.19 317 ILE A C 1
ATOM 2572 O O . ILE A 1 317 ? 5.879 21.219 30.656 1 97.19 317 ILE A O 1
ATOM 2576 N N . VAL A 1 318 ? 6.398 22.641 29.016 1 96.75 318 VAL A N 1
ATOM 2577 C CA . VAL A 1 318 ? 5.008 22.938 28.688 1 96.75 318 VAL A CA 1
ATOM 2578 C C . VAL A 1 318 ? 4.555 22.094 27.5 1 96.75 318 VAL A C 1
ATOM 2580 O O . VAL A 1 318 ? 5.191 22.109 26.453 1 96.75 318 VAL A O 1
ATOM 2583 N N . LEU A 1 319 ? 3.486 21.328 27.688 1 96 319 LEU A N 1
ATOM 2584 C CA . LEU A 1 319 ? 2.973 20.453 26.625 1 96 319 LEU A CA 1
ATOM 2585 C C . LEU A 1 319 ? 1.74 21.062 25.969 1 96 319 LEU A C 1
ATOM 2587 O O . LEU A 1 319 ? 0.786 21.438 26.656 1 96 319 LEU A O 1
ATOM 2591 N N . LEU A 1 320 ? 1.796 21.188 24.703 1 95.94 320 LEU A N 1
ATOM 2592 C CA . LEU A 1 320 ? 0.632 21.594 23.922 1 95.94 320 LEU A CA 1
ATOM 2593 C C . LEU A 1 320 ? 0.282 20.547 22.859 1 95.94 320 LEU A C 1
ATOM 2595 O O . LEU A 1 320 ? 1.12 20.203 22.031 1 95.94 320 LEU A O 1
ATOM 2599 N N . SER A 1 321 ? -0.912 20.031 22.938 1 94.06 321 SER A N 1
ATOM 2600 C CA . SER A 1 321 ? -1.338 18.984 22.016 1 94.06 321 SER A CA 1
ATOM 2601 C C . SER A 1 321 ? -1.974 19.594 20.766 1 94.06 321 SER A C 1
ATOM 2603 O O . SER A 1 321 ? -2.654 20.609 20.844 1 94.06 321 SER A O 1
ATOM 2605 N N . PHE A 1 322 ? -1.679 18.969 19.641 1 94.88 322 PHE A N 1
ATOM 2606 C CA . PHE A 1 322 ? -2.453 19.266 18.453 1 94.88 322 PHE A CA 1
ATOM 2607 C C . PHE A 1 322 ? -3.896 18.797 18.594 1 94.88 322 PHE A C 1
ATOM 2609 O O . PHE A 1 322 ? -4.184 17.906 19.406 1 94.88 322 PHE A O 1
ATOM 2616 N N . PRO A 1 323 ? -4.812 19.469 17.844 1 92 323 PRO A N 1
ATOM 2617 C CA . PRO A 1 323 ? -6.152 18.875 17.812 1 92 323 PRO A CA 1
ATOM 2618 C C . PRO A 1 323 ? -6.16 17.469 17.234 1 92 323 PRO A C 1
ATOM 2620 O O . PRO A 1 323 ? -5.312 17.141 16.391 1 92 323 PRO A O 1
ATOM 2623 N N . PRO A 1 324 ? -7.098 16.703 17.719 1 87.75 324 PRO A N 1
ATOM 2624 C CA . PRO A 1 324 ? -7.152 15.328 17.188 1 87.75 324 PRO A CA 1
ATOM 2625 C C . PRO A 1 324 ? -7.352 15.289 15.68 1 87.75 324 PRO A C 1
ATOM 2627 O O . PRO A 1 324 ? -8.062 16.125 15.125 1 87.75 324 PRO A O 1
ATOM 2630 N N . HIS A 1 325 ? -6.719 14.367 15.023 1 87.5 325 HIS A N 1
ATOM 2631 C CA . HIS A 1 325 ? -6.883 14.055 13.602 1 87.5 325 HIS A CA 1
ATOM 2632 C C . HIS A 1 325 ? -6.508 15.25 12.734 1 87.5 325 HIS A C 1
ATOM 2634 O O . HIS A 1 325 ? -7.125 15.484 11.695 1 87.5 325 HIS A O 1
ATOM 2640 N N . CYS A 1 326 ? -5.617 16.078 13.164 1 91.75 326 CYS A N 1
ATOM 2641 C CA . CYS A 1 326 ? -5.191 17.234 12.391 1 91.75 326 CYS A CA 1
ATOM 2642 C C . CYS A 1 326 ? -3.689 17.203 12.133 1 91.75 326 CYS A C 1
ATOM 2644 O O . CYS A 1 326 ? -3.121 18.156 11.617 1 91.75 326 CYS A O 1
ATOM 2646 N N . SER A 1 327 ? -3.047 16.109 12.477 1 89.75 327 SER A N 1
ATOM 2647 C CA . SER A 1 327 ? -1.593 16.016 12.398 1 89.75 327 SER A CA 1
ATOM 2648 C C . SER A 1 327 ? -1.108 16.094 10.953 1 89.75 327 SER A C 1
ATOM 2650 O O . SER A 1 327 ? 0.011 16.531 10.688 1 89.75 327 SER A O 1
ATOM 2652 N N . HIS A 1 328 ? -1.921 15.781 10.039 1 87.31 328 HIS A N 1
ATOM 2653 C CA . HIS A 1 328 ? -1.515 15.773 8.641 1 87.31 328 HIS A CA 1
ATOM 2654 C C . HIS A 1 328 ? -1.25 17.188 8.141 1 87.31 328 HIS A C 1
ATOM 2656 O O . HIS A 1 328 ? -0.529 17.375 7.156 1 87.31 328 HIS A O 1
ATOM 2662 N N . GLU A 1 329 ? -1.762 18.188 8.867 1 92.19 329 GLU A N 1
ATOM 2663 C CA . GLU A 1 329 ? -1.56 19.562 8.438 1 92.19 329 GLU A CA 1
ATOM 2664 C C . GLU A 1 329 ? -0.766 20.359 9.469 1 92.19 329 GLU A C 1
ATOM 2666 O O . GLU A 1 329 ? -0.131 21.359 9.141 1 92.19 329 GLU A O 1
ATOM 2671 N N . LEU A 1 330 ? -0.775 19.891 10.703 1 95.69 330 LEU A N 1
ATOM 2672 C CA . LEU A 1 330 ? -0.24 20.75 11.758 1 95.69 330 LEU A CA 1
ATOM 2673 C C . LEU A 1 330 ? 1.059 20.172 12.32 1 95.69 330 LEU A C 1
ATOM 2675 O O . LEU A 1 330 ? 1.747 20.828 13.102 1 95.69 330 LEU A O 1
ATOM 2679 N N . GLN A 1 331 ? 1.477 18.969 11.938 1 96.5 331 GLN A N 1
ATOM 2680 C CA . GLN A 1 331 ? 2.656 18.297 12.477 1 96.5 331 GLN A CA 1
ATOM 2681 C C . GLN A 1 331 ? 3.887 18.578 11.617 1 96.5 331 GLN A C 1
ATOM 2683 O O . GLN A 1 331 ? 4.039 18 10.539 1 96.5 331 GLN A O 1
ATOM 2688 N N . PRO A 1 332 ? 4.797 19.391 12.141 1 98.06 332 PRO A N 1
ATOM 2689 C CA . PRO A 1 332 ? 5.984 19.766 11.367 1 98.06 332 PRO A CA 1
ATOM 2690 C C . PRO A 1 332 ? 6.773 18.547 10.875 1 98.06 332 PRO A C 1
ATOM 2692 O O . PRO A 1 332 ? 7.195 18.516 9.719 1 98.06 332 PRO A O 1
ATOM 2695 N N . LEU A 1 333 ? 6.953 17.562 11.734 1 98.31 333 LEU A N 1
ATOM 2696 C CA . LEU A 1 333 ? 7.73 16.375 11.391 1 98.31 333 LEU A CA 1
ATOM 2697 C C . LEU A 1 333 ? 7.098 15.641 10.219 1 98.31 333 LEU A C 1
ATOM 2699 O O . LEU A 1 333 ? 7.805 15.148 9.336 1 98.31 333 LEU A O 1
ATOM 2703 N N . ASP A 1 334 ? 5.82 15.586 10.133 1 95.12 334 ASP A N 1
ATOM 2704 C CA . ASP A 1 334 ? 5.105 14.891 9.07 1 95.12 334 ASP A CA 1
ATOM 2705 C C . ASP A 1 334 ? 5.156 15.68 7.766 1 95.12 334 ASP A C 1
ATOM 2707 O O . ASP A 1 334 ? 5.18 15.094 6.68 1 95.12 334 ASP A O 1
ATOM 2711 N N . LYS A 1 335 ? 5.223 16.938 7.883 1 95.19 335 LYS A N 1
ATOM 2712 C CA . LYS A 1 335 ? 5.148 17.797 6.707 1 95.19 335 LYS A CA 1
ATOM 2713 C C . LYS A 1 335 ? 6.445 17.75 5.906 1 95.19 335 LYS A C 1
ATOM 2715 O O . LYS A 1 335 ? 6.422 17.688 4.676 1 95.19 335 LYS A O 1
ATOM 2720 N N . THR A 1 336 ? 7.594 17.75 6.637 1 96.5 336 THR A N 1
ATOM 2721 C CA . THR A 1 336 ? 8.773 18.062 5.828 1 96.5 336 THR A CA 1
ATOM 2722 C C . THR A 1 336 ? 9.945 17.172 6.223 1 96.5 336 THR A C 1
ATOM 2724 O O . THR A 1 336 ? 10.984 17.156 5.559 1 96.5 336 THR A O 1
ATOM 2727 N N . VAL A 1 337 ? 9.867 16.375 7.258 1 98.12 337 VAL A N 1
ATOM 2728 C CA . VAL A 1 337 ? 11.055 15.68 7.746 1 98.12 337 VAL A CA 1
ATOM 2729 C C . VAL A 1 337 ? 10.867 14.172 7.586 1 98.12 337 VAL A C 1
ATOM 2731 O O . VAL A 1 337 ? 11.742 13.484 7.062 1 98.12 337 VAL A O 1
ATOM 2734 N N . TYR A 1 338 ? 9.75 13.656 8.031 1 97.62 338 TYR A N 1
ATOM 2735 C CA . TYR A 1 338 ? 9.539 12.211 8.039 1 97.62 338 TYR A CA 1
ATOM 2736 C C . TYR A 1 338 ? 9.43 11.672 6.617 1 97.62 338 TYR A C 1
ATOM 2738 O O . TYR A 1 338 ? 9.805 10.531 6.344 1 97.62 338 TYR A O 1
ATOM 2746 N N . GLY A 1 339 ? 8.898 12.469 5.633 1 95.12 339 GLY A N 1
ATOM 2747 C CA . GLY A 1 339 ? 8.922 12.055 4.238 1 95.12 339 GLY A CA 1
ATOM 2748 C C . GLY A 1 339 ? 10.312 11.695 3.746 1 95.12 339 GLY A C 1
ATOM 2749 O O . GLY A 1 339 ? 10.562 10.555 3.367 1 95.12 339 GLY A O 1
ATOM 2750 N N . PRO A 1 340 ? 11.164 12.625 3.84 1 96.25 340 PRO A N 1
ATOM 2751 C CA . PRO A 1 340 ? 12.562 12.367 3.469 1 96.25 340 PRO A CA 1
ATOM 2752 C C . PRO A 1 340 ? 13.18 11.227 4.27 1 96.25 340 PRO A C 1
ATOM 2754 O O . PRO A 1 340 ? 13.922 10.414 3.719 1 96.25 340 PRO A O 1
ATOM 2757 N N . LEU A 1 341 ? 12.906 11.141 5.531 1 97.62 341 LEU A N 1
ATOM 2758 C CA . LEU A 1 341 ? 13.461 10.07 6.355 1 97.62 341 LEU A CA 1
ATOM 2759 C C . LEU A 1 341 ? 13.07 8.703 5.805 1 97.62 341 LEU A C 1
ATOM 2761 O O . LEU A 1 341 ? 13.93 7.832 5.637 1 97.62 341 LEU A O 1
ATOM 2765 N N . LYS A 1 342 ? 11.82 8.531 5.555 1 95.62 342 LYS A N 1
ATOM 2766 C CA . LYS A 1 342 ? 11.328 7.262 5.031 1 95.62 342 LYS A CA 1
ATOM 2767 C C . LYS A 1 342 ? 11.938 6.961 3.662 1 95.62 342 LYS A C 1
ATOM 2769 O O . LYS A 1 342 ? 12.266 5.812 3.363 1 95.62 342 LYS A O 1
ATOM 2774 N N . THR A 1 343 ? 12.086 7.93 2.852 1 93 343 THR A N 1
ATOM 2775 C CA . THR A 1 343 ? 12.664 7.77 1.521 1 93 343 THR A CA 1
ATOM 2776 C C . THR A 1 343 ? 14.117 7.312 1.614 1 93 343 THR A C 1
ATOM 2778 O O . THR A 1 343 ? 14.508 6.336 0.973 1 93 343 THR A O 1
ATOM 2781 N N . PHE A 1 344 ? 14.883 8.016 2.41 1 95.12 344 PHE A N 1
ATOM 2782 C CA . PHE A 1 344 ? 16.297 7.684 2.559 1 95.12 344 PHE A CA 1
ATOM 2783 C C . PHE A 1 344 ? 16.469 6.332 3.24 1 95.12 344 PHE A C 1
ATOM 2785 O O . PHE A 1 344 ? 17.359 5.566 2.891 1 95.12 344 PHE A O 1
ATOM 2792 N N . PHE A 1 345 ? 15.68 6.109 4.184 1 96.62 345 PHE A N 1
ATOM 2793 C CA . PHE A 1 345 ? 15.727 4.824 4.867 1 96.62 345 PHE A CA 1
ATOM 2794 C C . PHE A 1 345 ? 15.453 3.682 3.896 1 96.62 345 PHE A C 1
ATOM 2796 O O . PHE A 1 345 ? 16.203 2.705 3.854 1 96.62 345 PHE A O 1
ATOM 2803 N N . ASN A 1 346 ? 14.359 3.799 3.162 1 95 346 ASN A N 1
ATOM 2804 C CA . ASN A 1 346 ? 14 2.764 2.199 1 95 346 ASN A CA 1
ATOM 2805 C C . ASN A 1 346 ? 15.102 2.561 1.159 1 95 346 ASN A C 1
ATOM 2807 O O . ASN A 1 346 ? 15.391 1.428 0.768 1 95 346 ASN A O 1
ATOM 2811 N N . ALA A 1 347 ? 15.641 3.623 0.675 1 89.75 347 ALA A N 1
ATOM 2812 C CA . ALA A 1 347 ? 16.734 3.533 -0.293 1 89.75 347 ALA A CA 1
ATOM 2813 C C . ALA A 1 347 ? 17.906 2.754 0.28 1 89.75 347 ALA A C 1
ATOM 2815 O O . ALA A 1 347 ? 18.5 1.914 -0.405 1 89.75 347 ALA A O 1
ATOM 2816 N N . ALA A 1 348 ? 18.203 3.061 1.527 1 93.12 348 ALA A N 1
ATOM 2817 C CA . ALA A 1 348 ? 19.312 2.359 2.189 1 93.12 348 ALA A CA 1
ATOM 2818 C C . ALA A 1 348 ? 18.984 0.878 2.363 1 93.12 348 ALA A C 1
ATOM 2820 O O . ALA A 1 348 ? 19.844 0.021 2.141 1 93.12 348 ALA A O 1
ATOM 2821 N N . ALA A 1 349 ? 17.828 0.629 2.789 1 94.44 349 ALA A N 1
ATOM 2822 C CA . ALA A 1 349 ? 17.391 -0.752 2.975 1 94.44 349 ALA A CA 1
ATOM 2823 C C . ALA A 1 349 ? 17.406 -1.516 1.653 1 94.44 349 ALA A C 1
ATOM 2825 O O . ALA A 1 349 ? 17.844 -2.664 1.6 1 94.44 349 ALA A O 1
ATOM 2826 N N . ASP A 1 350 ? 16.875 -0.921 0.612 1 92.5 350 ASP A N 1
ATOM 2827 C CA . ASP A 1 350 ? 16.828 -1.545 -0.707 1 92.5 350 ASP A CA 1
ATOM 2828 C C . ASP A 1 350 ? 18.25 -1.806 -1.232 1 92.5 350 ASP A C 1
ATOM 2830 O O . ASP A 1 350 ? 18.516 -2.854 -1.826 1 92.5 350 ASP A O 1
ATOM 2834 N N . LYS A 1 351 ? 19.109 -0.816 -1.021 1 88 351 LYS A N 1
ATOM 2835 C CA . LYS A 1 351 ? 20.516 -0.982 -1.403 1 88 351 LYS A CA 1
ATOM 2836 C C . LYS A 1 351 ? 21.141 -2.17 -0.68 1 88 351 LYS A C 1
ATOM 2838 O O . LYS A 1 351 ? 21.891 -2.943 -1.28 1 88 351 LYS A O 1
ATOM 2843 N N . TRP A 1 352 ? 20.844 -2.234 0.561 1 90.5 352 TRP A N 1
ATOM 2844 C CA . TRP A 1 352 ? 21.328 -3.355 1.35 1 90.5 352 TRP A CA 1
ATOM 2845 C C . TRP A 1 352 ? 20.859 -4.684 0.769 1 90.5 352 TRP A C 1
ATOM 2847 O O . TRP A 1 352 ? 21.641 -5.625 0.63 1 90.5 352 TRP A O 1
ATOM 2857 N N . MET A 1 353 ? 19.641 -4.789 0.439 1 89.75 353 MET A N 1
ATOM 2858 C CA . MET A 1 353 ? 19.031 -6.023 -0.053 1 89.75 353 MET A CA 1
ATOM 2859 C C . MET A 1 353 ? 19.594 -6.402 -1.416 1 89.75 353 MET A C 1
ATOM 2861 O O . MET A 1 353 ? 19.734 -7.59 -1.728 1 89.75 353 MET A O 1
ATOM 2865 N N . ARG A 1 354 ? 19.922 -5.48 -2.25 1 84.81 354 ARG A N 1
ATOM 2866 C CA . ARG A 1 354 ? 20.344 -5.723 -3.621 1 84.81 354 ARG A CA 1
ATOM 2867 C C . ARG A 1 354 ? 21.844 -6.004 -3.682 1 84.81 354 ARG A C 1
ATOM 2869 O O . ARG A 1 354 ? 22.359 -6.441 -4.715 1 84.81 354 ARG A O 1
ATOM 2876 N N . ASN A 1 355 ? 22.484 -5.758 -2.598 1 84.31 355 ASN A N 1
ATOM 2877 C CA . ASN A 1 355 ? 23.906 -6.055 -2.547 1 84.31 355 ASN A CA 1
ATOM 2878 C C . ASN A 1 355 ? 24.172 -7.555 -2.629 1 84.31 355 ASN A C 1
ATOM 2880 O O . ASN A 1 355 ? 23.703 -8.32 -1.784 1 84.31 355 ASN A O 1
ATOM 2884 N N . PRO A 1 356 ? 24.922 -7.914 -3.676 1 80.94 356 PRO A N 1
ATOM 2885 C CA . PRO A 1 356 ? 25.203 -9.344 -3.842 1 80.94 356 PRO A CA 1
ATOM 2886 C C . PRO A 1 356 ? 25.844 -9.969 -2.611 1 80.94 356 PRO A C 1
ATOM 2888 O O . PRO A 1 356 ? 25.672 -11.164 -2.346 1 80.94 356 PRO A O 1
ATOM 2891 N N . SER A 1 357 ? 26.609 -9.188 -1.857 1 84 357 SER A N 1
ATOM 2892 C CA . SER A 1 357 ? 27.25 -9.703 -0.655 1 84 357 SER A CA 1
ATOM 2893 C C . SER A 1 357 ? 26.219 -10.102 0.398 1 84 357 SER A C 1
ATOM 2895 O O . SER A 1 357 ? 26.531 -10.867 1.313 1 84 357 SER A O 1
ATOM 2897 N N . ASN A 1 358 ? 25.016 -9.562 0.289 1 87.56 358 ASN A N 1
ATOM 2898 C CA . ASN A 1 358 ? 23.953 -9.867 1.244 1 87.56 358 ASN A CA 1
ATOM 2899 C C . ASN A 1 358 ? 22.938 -10.844 0.661 1 87.56 358 ASN A C 1
ATOM 2901 O O . ASN A 1 358 ? 21.859 -11.023 1.216 1 87.56 358 ASN A O 1
ATOM 2905 N N . ALA A 1 359 ? 23.359 -11.453 -0.435 1 84.5 359 ALA A N 1
ATOM 2906 C CA . ALA A 1 359 ? 22.438 -12.383 -1.084 1 84.5 359 ALA A CA 1
ATOM 2907 C C . ALA A 1 359 ? 22.031 -13.508 -0.136 1 84.5 359 ALA A C 1
ATOM 2909 O O . ALA A 1 359 ? 22.891 -14.125 0.5 1 84.5 359 ALA A O 1
ATOM 2910 N N . GLY A 1 360 ? 20.734 -13.688 -0.014 1 83.56 360 GLY A N 1
ATOM 2911 C CA . GLY A 1 360 ? 20.219 -14.773 0.814 1 83.56 360 GLY A CA 1
ATOM 2912 C C . GLY A 1 360 ? 20.062 -14.383 2.273 1 83.56 360 GLY A C 1
ATOM 2913 O O . GLY A 1 360 ? 19.547 -15.172 3.078 1 83.56 360 GLY A O 1
ATOM 2914 N N . LYS A 1 361 ? 20.625 -13.227 2.59 1 86.81 361 LYS A N 1
ATOM 2915 C CA . LYS A 1 361 ? 20.5 -12.758 3.967 1 86.81 361 LYS A CA 1
ATOM 2916 C C . LYS A 1 361 ? 19.219 -11.945 4.156 1 86.81 361 LYS A C 1
ATOM 2918 O O . LYS A 1 361 ? 18.797 -11.211 3.256 1 86.81 361 LYS A O 1
ATOM 2923 N N . VAL A 1 362 ? 18.625 -12.141 5.328 1 88.69 362 VAL A N 1
ATOM 2924 C CA . VAL A 1 362 ? 17.422 -11.391 5.664 1 88.69 362 VAL A CA 1
ATOM 2925 C C . VAL A 1 362 ? 17.781 -10.188 6.531 1 88.69 362 VAL A C 1
ATOM 2927 O O . VAL A 1 362 ? 18.625 -10.289 7.414 1 88.69 362 VAL A O 1
ATOM 2930 N N . MET A 1 363 ? 17.203 -9.125 6.219 1 91.69 363 MET A N 1
ATOM 2931 C CA . MET A 1 363 ? 17.375 -7.945 7.062 1 91.69 363 MET A CA 1
ATOM 2932 C C . MET A 1 363 ? 16.656 -8.125 8.398 1 91.69 363 MET A C 1
ATOM 2934 O O . MET A 1 363 ? 15.477 -8.492 8.43 1 91.69 363 MET A O 1
ATOM 2938 N N . THR A 1 364 ? 17.328 -7.902 9.461 1 90.06 364 THR A N 1
ATOM 2939 C CA . THR A 1 364 ? 16.766 -8.055 10.797 1 90.06 364 THR A CA 1
ATOM 2940 C C . THR A 1 364 ? 16.75 -6.715 11.539 1 90.06 364 THR A C 1
ATOM 2942 O O . THR A 1 364 ? 17.234 -5.707 11.008 1 90.06 364 THR A O 1
ATOM 2945 N N . ILE A 1 365 ? 16.172 -6.691 12.727 1 89.19 365 ILE A N 1
ATOM 2946 C CA . ILE A 1 365 ? 16.078 -5.477 13.531 1 89.19 365 ILE A CA 1
ATOM 2947 C C . ILE A 1 365 ? 17.484 -4.961 13.852 1 89.19 365 ILE A C 1
ATOM 2949 O O . ILE A 1 365 ? 17.672 -3.773 14.125 1 89.19 365 ILE A O 1
ATOM 2953 N N . HIS A 1 366 ? 18.469 -5.84 13.766 1 90.25 366 HIS A N 1
ATOM 2954 C CA . HIS A 1 366 ? 19.844 -5.465 14.07 1 90.25 366 HIS A CA 1
ATOM 2955 C C . HIS A 1 366 ? 20.438 -4.605 12.961 1 90.25 366 HIS A C 1
ATOM 2957 O O . HIS A 1 366 ? 21.453 -3.938 13.172 1 90.25 366 HIS A O 1
ATOM 2963 N N . ASN A 1 367 ? 19.812 -4.688 11.797 1 93.38 367 ASN A N 1
ATOM 2964 C CA . ASN A 1 367 ? 20.281 -3.881 10.672 1 93.38 367 ASN A CA 1
ATOM 2965 C C . ASN A 1 367 ? 19.703 -2.475 10.711 1 93.38 367 ASN A C 1
ATOM 2967 O O . ASN A 1 367 ? 20.219 -1.562 10.062 1 93.38 367 ASN A O 1
ATOM 2971 N N . ILE A 1 368 ? 18.625 -2.258 11.484 1 94.19 368 ILE A N 1
ATOM 2972 C CA . ILE A 1 368 ? 17.812 -1.051 11.414 1 94.19 368 ILE A CA 1
ATOM 2973 C C . ILE A 1 368 ? 18.609 0.141 11.938 1 94.19 368 ILE A C 1
ATOM 2975 O O . ILE A 1 368 ? 18.578 1.227 11.359 1 94.19 368 ILE A O 1
ATOM 2979 N N . PRO A 1 369 ? 19.406 -0.031 13.023 1 95.25 369 PRO A N 1
ATOM 2980 C CA . PRO A 1 369 ? 20.172 1.118 13.531 1 95.25 369 PRO A CA 1
ATOM 2981 C C . PRO A 1 369 ? 21.109 1.706 12.484 1 95.25 369 PRO A C 1
ATOM 2983 O O . PRO A 1 369 ? 21.234 2.928 12.367 1 95.25 369 PRO A O 1
ATOM 2986 N N . ILE A 1 370 ? 21.734 0.862 11.711 1 95 370 ILE A N 1
ATOM 2987 C CA . ILE A 1 370 ? 22.672 1.318 10.688 1 95 370 ILE A CA 1
ATOM 2988 C C . ILE A 1 370 ? 21.922 2.1 9.617 1 95 370 ILE A C 1
ATOM 2990 O O . ILE A 1 370 ? 22.422 3.104 9.102 1 95 370 ILE A O 1
ATOM 2994 N N . LEU A 1 371 ? 20.797 1.603 9.273 1 96.44 371 LEU A N 1
ATOM 2995 C CA . LEU A 1 371 ? 19.969 2.256 8.258 1 96.44 371 LEU A CA 1
ATOM 2996 C C . LEU A 1 371 ? 19.469 3.609 8.742 1 96.44 371 LEU A C 1
ATOM 2998 O O . LEU A 1 371 ? 19.438 4.578 7.98 1 96.44 371 LEU A O 1
ATOM 3002 N N . ILE A 1 372 ? 19.094 3.701 10.023 1 97.38 372 ILE A N 1
ATOM 3003 C CA . ILE A 1 372 ? 18.672 4.965 10.617 1 97.38 372 ILE A CA 1
ATOM 3004 C C . ILE A 1 372 ? 19.844 5.945 10.633 1 97.38 372 ILE A C 1
ATOM 3006 O O . ILE A 1 372 ? 19.672 7.129 10.312 1 97.38 372 ILE A O 1
ATOM 3010 N N . ALA A 1 373 ? 20.984 5.445 11 1 96.94 373 ALA A N 1
ATOM 3011 C CA . ALA A 1 373 ? 22.172 6.285 11.07 1 96.94 373 ALA A CA 1
ATOM 3012 C C . ALA A 1 373 ? 22.484 6.914 9.719 1 96.94 373 ALA A C 1
ATOM 3014 O O . ALA A 1 373 ? 22.984 8.039 9.648 1 96.94 373 ALA A O 1
ATOM 3015 N N . GLU A 1 374 ? 22.203 6.195 8.711 1 95.88 374 GLU A N 1
ATOM 3016 C CA . GLU A 1 374 ? 22.438 6.691 7.359 1 95.88 374 GLU A CA 1
ATOM 3017 C C . GLU A 1 374 ? 21.359 7.676 6.93 1 95.88 374 GLU A C 1
ATOM 3019 O O . GLU A 1 374 ? 21.656 8.703 6.312 1 95.88 374 GLU A O 1
ATOM 3024 N N . ALA A 1 375 ? 20.125 7.434 7.23 1 97.31 375 ALA A N 1
ATOM 3025 C CA . ALA A 1 375 ? 18.969 8.18 6.723 1 97.31 375 ALA A CA 1
ATOM 3026 C C . ALA A 1 375 ? 18.734 9.445 7.547 1 97.31 375 ALA A C 1
ATOM 3028 O O . ALA A 1 375 ? 18.359 10.484 7 1 97.31 375 ALA A O 1
ATOM 3029 N N . PHE A 1 376 ? 19.016 9.445 8.836 1 97.69 376 PHE A N 1
ATOM 3030 C CA . PHE A 1 376 ? 18.609 10.469 9.797 1 97.69 376 PHE A CA 1
ATOM 3031 C C . PHE A 1 376 ? 19.281 11.805 9.477 1 97.69 376 PHE A C 1
ATOM 3033 O O . PHE A 1 376 ? 18.609 12.82 9.305 1 97.69 376 PHE A O 1
ATOM 3040 N N . PRO A 1 377 ? 20.609 11.859 9.258 1 96.5 377 PRO A N 1
ATOM 3041 C CA . PRO A 1 377 ? 21.234 13.148 8.984 1 96.5 377 PRO A CA 1
ATOM 3042 C C . PRO A 1 377 ? 20.812 13.758 7.652 1 96.5 377 PRO A C 1
ATOM 3044 O O . PRO A 1 377 ? 20.859 14.977 7.477 1 96.5 377 PRO A O 1
ATOM 3047 N N . LYS A 1 378 ? 20.375 12.906 6.727 1 96.44 378 LYS A N 1
ATOM 3048 C CA . LYS A 1 378 ? 19.938 13.391 5.418 1 96.44 378 LYS A CA 1
ATOM 3049 C C . LYS A 1 378 ? 18.547 14.008 5.488 1 96.44 378 LYS A C 1
ATOM 3051 O O . LYS A 1 378 ? 18.203 14.883 4.688 1 96.44 378 LYS A O 1
ATOM 3056 N N . ALA A 1 379 ? 17.766 13.547 6.402 1 98.06 379 ALA A N 1
ATOM 3057 C CA . ALA A 1 379 ? 16.375 13.984 6.516 1 98.06 379 ALA A CA 1
ATOM 3058 C C . ALA A 1 379 ? 16.234 15.117 7.535 1 98.06 379 ALA A C 1
ATOM 3060 O O . ALA A 1 379 ? 15.484 16.062 7.316 1 98.06 379 ALA A O 1
ATOM 3061 N N . PHE A 1 380 ? 17 15.023 8.656 1 98.38 380 PHE A N 1
ATOM 3062 C CA . PHE A 1 380 ? 16.922 16.016 9.727 1 98.38 380 PHE A CA 1
ATOM 3063 C C . PHE A 1 380 ? 17.922 17.141 9.484 1 98.38 380 PHE A C 1
ATOM 3065 O O . PHE A 1 380 ? 18.859 17.328 10.25 1 98.38 380 PHE A O 1
ATOM 3072 N N . THR A 1 381 ? 17.594 17.953 8.5 1 98.12 381 THR A N 1
ATOM 3073 C CA . THR A 1 381 ? 18.391 19.125 8.148 1 98.12 381 THR A CA 1
ATOM 3074 C C . THR A 1 381 ? 17.688 20.406 8.594 1 98.12 381 THR A C 1
ATOM 3076 O O . THR A 1 381 ? 16.453 20.453 8.664 1 98.12 381 THR A O 1
ATOM 3079 N N . PRO A 1 382 ? 18.484 21.453 8.867 1 98 382 PRO A N 1
ATOM 3080 C CA . PRO A 1 382 ? 17.859 22.719 9.25 1 98 382 PRO A CA 1
ATOM 3081 C C . PRO A 1 382 ? 16.859 23.219 8.211 1 98 382 PRO A C 1
ATOM 3083 O O . PRO A 1 382 ? 15.805 23.75 8.578 1 98 382 PRO A O 1
ATOM 3086 N N . THR A 1 383 ? 17.141 22.984 7.004 1 97.88 383 THR A N 1
ATOM 3087 C CA . THR A 1 383 ? 16.25 23.438 5.938 1 97.88 383 THR A CA 1
ATOM 3088 C C . THR A 1 383 ? 14.898 22.734 6.027 1 97.88 383 THR A C 1
ATOM 3090 O O . THR A 1 383 ? 13.852 23.391 6.016 1 97.88 383 THR A O 1
ATOM 3093 N N . ASN A 1 384 ? 14.914 21.406 6.156 1 98.06 384 ASN A N 1
ATOM 3094 C CA . ASN A 1 384 ? 13.68 20.641 6.281 1 98.06 384 ASN A CA 1
ATOM 3095 C C . ASN A 1 384 ? 12.914 21.016 7.543 1 98.06 384 ASN A C 1
ATOM 3097 O O . ASN A 1 384 ? 11.688 21.172 7.504 1 98.06 384 ASN A O 1
ATOM 3101 N N . ILE A 1 385 ? 13.641 21.188 8.625 1 98.56 385 ILE A N 1
ATOM 3102 C CA . ILE A 1 385 ? 13.023 21.422 9.93 1 98.56 385 ILE A CA 1
ATOM 3103 C C . ILE A 1 385 ? 12.359 22.797 9.945 1 98.56 385 ILE A C 1
ATOM 3105 O O . ILE A 1 385 ? 11.195 22.922 10.328 1 98.56 385 ILE A O 1
ATOM 3109 N N . ILE A 1 386 ? 13.062 23.812 9.484 1 98.44 386 ILE A N 1
ATOM 3110 C CA . ILE A 1 386 ? 12.523 25.172 9.461 1 98.44 386 ILE A CA 1
ATOM 3111 C C . ILE A 1 386 ? 11.312 25.234 8.523 1 98.44 386 ILE A C 1
ATOM 3113 O O . ILE A 1 386 ? 10.297 25.844 8.859 1 98.44 386 ILE A O 1
ATOM 3117 N N . ALA A 1 387 ? 11.438 24.531 7.461 1 97.88 387 ALA A N 1
ATOM 3118 C CA . ALA A 1 387 ? 10.328 24.484 6.516 1 97.88 387 ALA A CA 1
ATOM 3119 C C . ALA A 1 387 ? 9.086 23.859 7.152 1 97.88 387 ALA A C 1
ATOM 3121 O O . ALA A 1 387 ? 7.961 24.266 6.859 1 97.88 387 ALA A O 1
ATOM 3122 N N . GLY A 1 388 ? 9.297 22.844 7.969 1 97.94 388 GLY A N 1
ATOM 3123 C CA . GLY A 1 388 ? 8.188 22.203 8.656 1 97.94 388 GLY A CA 1
ATOM 3124 C C . GLY A 1 388 ? 7.438 23.141 9.586 1 97.94 388 GLY A C 1
ATOM 3125 O O . GLY A 1 388 ? 6.207 23.219 9.539 1 97.94 388 GLY A O 1
ATOM 3126 N N . PHE A 1 389 ? 8.164 23.906 10.375 1 98.5 389 PHE A N 1
ATOM 3127 C CA . PHE A 1 389 ? 7.539 24.859 11.297 1 98.5 389 PHE A CA 1
ATOM 3128 C C . PHE A 1 389 ? 6.863 25.984 10.531 1 98.5 389 PHE A C 1
ATOM 3130 O O . PHE A 1 389 ? 5.777 26.438 10.898 1 98.5 389 PHE A O 1
ATOM 3137 N N . GLU A 1 390 ? 7.438 26.359 9.453 1 97.75 390 GLU A N 1
ATOM 3138 C CA . GLU A 1 390 ? 6.871 27.422 8.648 1 97.75 390 GLU A CA 1
ATOM 3139 C C . GLU A 1 390 ? 5.586 26.984 7.957 1 97.75 390 GLU A C 1
ATOM 3141 O O . GLU A 1 390 ? 4.602 27.719 7.93 1 97.75 390 GLU A O 1
ATOM 3146 N N . SER A 1 391 ? 5.613 25.781 7.434 1 96.12 391 SER A N 1
ATOM 3147 C CA . SER A 1 391 ? 4.48 25.297 6.656 1 96.12 391 SER A CA 1
ATOM 3148 C C . SER A 1 391 ? 3.262 25.062 7.543 1 96.12 391 SER A C 1
ATOM 3150 O O . SER A 1 391 ? 2.129 25.047 7.059 1 96.12 391 SER A O 1
ATOM 3152 N N . THR A 1 392 ? 3.471 24.906 8.82 1 97.06 392 THR A N 1
ATOM 3153 C CA . THR A 1 392 ? 2.369 24.688 9.742 1 97.06 392 THR A CA 1
ATOM 3154 C C . THR A 1 392 ? 1.942 25.984 10.414 1 97.06 392 THR A C 1
ATOM 3156 O O . THR A 1 392 ? 0.953 26.016 11.148 1 97.06 392 THR A O 1
ATOM 3159 N N . GLY A 1 393 ? 2.66 27.016 10.211 1 97.5 393 GLY A N 1
ATOM 3160 C CA . GLY A 1 393 ? 2.334 28.312 10.781 1 97.5 393 GLY A CA 1
ATOM 3161 C C . GLY A 1 393 ? 2.689 28.422 12.25 1 97.5 393 GLY A C 1
ATOM 3162 O O . GLY A 1 393 ? 2.197 29.312 12.953 1 97.5 393 GLY A O 1
ATOM 3163 N N . ILE A 1 394 ? 3.486 27.547 12.758 1 97.81 394 ILE A N 1
ATOM 3164 C CA . ILE A 1 394 ? 3.863 27.547 14.164 1 97.81 394 ILE A CA 1
ATOM 3165 C C . ILE A 1 394 ? 4.98 28.562 14.406 1 97.81 394 ILE A C 1
ATOM 3167 O O . ILE A 1 394 ? 4.961 29.297 15.398 1 97.81 394 ILE A O 1
ATOM 3171 N N . GLN A 1 395 ? 5.938 28.609 13.523 1 97.19 395 GLN A N 1
ATOM 3172 C CA . GLN A 1 395 ? 7.047 29.547 13.602 1 97.19 395 GLN A CA 1
ATOM 3173 C C . GLN A 1 395 ? 7.555 29.922 12.219 1 97.19 395 GLN A C 1
ATOM 3175 O O . GLN A 1 395 ? 8.062 29.078 11.484 1 97.19 395 GLN A O 1
ATOM 3180 N N . PRO A 1 396 ? 7.535 31.25 11.82 1 96.06 396 PRO A N 1
ATOM 3181 C CA . PRO A 1 396 ? 6.852 32.312 12.57 1 96.06 396 PRO A CA 1
ATOM 3182 C C . PRO A 1 396 ? 5.348 32.062 12.695 1 96.06 396 PRO A C 1
ATOM 3184 O O . PRO A 1 396 ? 4.754 31.406 11.844 1 96.06 396 PRO A O 1
ATOM 3187 N N . LEU A 1 397 ? 4.824 32.531 13.719 1 96.31 397 LEU A N 1
ATOM 3188 C CA . LEU A 1 397 ? 3.402 32.344 13.977 1 96.31 397 LEU A CA 1
ATOM 3189 C C . LEU A 1 397 ? 2.561 32.969 12.875 1 96.31 397 LEU A C 1
ATOM 3191 O O . LEU A 1 397 ? 2.67 34.188 12.617 1 96.31 397 LEU A O 1
ATOM 3195 N N . ASN A 1 398 ? 1.849 32.125 12.148 1 96 398 ASN A N 1
ATOM 3196 C CA . ASN A 1 398 ? 0.958 32.531 11.062 1 96 398 ASN A CA 1
ATOM 3197 C C . ASN A 1 398 ? -0.3 31.672 11.016 1 96 398 ASN A C 1
ATOM 3199 O O . ASN A 1 398 ? -0.311 30.609 10.383 1 96 398 ASN A O 1
ATOM 3203 N N . ARG A 1 399 ? -1.323 32.156 11.594 1 92.69 399 ARG A N 1
ATOM 3204 C CA . ARG A 1 399 ? -2.564 31.391 11.695 1 92.69 399 ARG A CA 1
ATOM 3205 C C . ARG A 1 399 ? -3.221 31.234 10.328 1 92.69 399 ARG A C 1
ATOM 3207 O O . ARG A 1 399 ? -4.102 30.391 10.148 1 92.69 399 ARG A O 1
ATOM 3214 N N . GLU A 1 400 ? -2.795 32.031 9.328 1 93.25 400 GLU A N 1
ATOM 3215 C CA . GLU A 1 400 ? -3.396 31.984 8 1 93.25 400 GLU A CA 1
ATOM 3216 C C . GLU A 1 400 ? -2.562 31.156 7.035 1 93.25 400 GLU A C 1
ATOM 3218 O O . GLU A 1 400 ? -2.775 31.203 5.82 1 93.25 400 GLU A O 1
ATOM 3223 N N . ARG A 1 401 ? -1.609 30.5 7.562 1 93.06 401 ARG A N 1
ATOM 3224 C CA . ARG A 1 401 ? -0.716 29.703 6.727 1 93.06 401 ARG A CA 1
ATOM 3225 C C . ARG A 1 401 ? -1.488 28.625 5.969 1 93.06 401 ARG A C 1
ATOM 3227 O O . ARG A 1 401 ? -1.151 28.297 4.832 1 93.06 401 ARG A O 1
ATOM 3234 N N . ILE A 1 402 ? -2.512 28.031 6.562 1 91.56 402 ILE A N 1
ATOM 3235 C CA . ILE A 1 402 ? -3.318 26.984 5.938 1 91.56 402 ILE A CA 1
ATOM 3236 C C . ILE A 1 402 ? -4.43 27.625 5.109 1 91.56 402 ILE A C 1
ATOM 3238 O O . ILE A 1 402 ? -5.281 28.344 5.645 1 91.56 402 ILE A O 1
ATOM 3242 N N . PRO A 1 403 ? -4.363 27.344 3.889 1 89.38 403 PRO A N 1
ATOM 3243 C CA . PRO A 1 403 ? -5.379 27.953 3.025 1 89.38 403 PRO A CA 1
ATOM 3244 C C . PRO A 1 403 ? -6.797 27.5 3.373 1 89.38 403 PRO A C 1
ATOM 3246 O O . PRO A 1 403 ? -6.996 26.344 3.775 1 89.38 403 PRO A O 1
ATOM 3249 N N . GLU A 1 404 ? -7.758 28.312 3.078 1 88.88 404 GLU A N 1
ATOM 3250 C CA . GLU A 1 404 ? -9.156 28.078 3.416 1 88.88 404 GLU A CA 1
ATOM 3251 C C . GLU A 1 404 ? -9.711 26.859 2.678 1 88.88 404 GLU A C 1
ATOM 3253 O O . GLU A 1 404 ? -10.57 26.156 3.201 1 88.88 404 GLU A O 1
ATOM 3258 N N . GLN A 1 405 ? -9.219 26.641 1.538 1 86.25 405 GLN A N 1
ATOM 3259 C CA . GLN A 1 405 ? -9.703 25.547 0.701 1 86.25 405 GLN A CA 1
ATOM 3260 C C . GLN A 1 405 ? -9.461 24.203 1.368 1 86.25 405 GLN A C 1
ATOM 3262 O O . GLN A 1 405 ? -10.172 23.234 1.099 1 86.25 405 GLN A O 1
ATOM 3267 N N . ARG A 1 406 ? -8.484 24.156 2.256 1 88.75 406 ARG A N 1
ATOM 3268 C CA . ARG A 1 406 ? -8.125 22.906 2.906 1 88.75 406 ARG A CA 1
ATOM 3269 C C . ARG A 1 406 ? -9.164 22.516 3.951 1 88.75 406 ARG A C 1
ATOM 3271 O O . ARG A 1 406 ? -9.234 21.359 4.363 1 88.75 406 ARG A O 1
ATOM 3278 N N . TYR A 1 407 ? -10.023 23.5 4.363 1 90.69 407 TYR A N 1
ATOM 3279 C CA . TYR A 1 407 ? -11.031 23.25 5.387 1 90.69 407 TYR A CA 1
ATOM 3280 C C . TYR A 1 407 ? -12.352 22.812 4.754 1 90.69 407 TYR A C 1
ATOM 3282 O O . TYR A 1 407 ? -13.281 22.438 5.461 1 90.69 407 TYR A O 1
ATOM 3290 N N . LEU A 1 408 ? -12.477 22.781 3.5 1 87.94 408 LEU A N 1
ATOM 3291 C CA . LEU A 1 408 ? -13.742 22.625 2.797 1 87.94 408 LEU A CA 1
ATOM 3292 C C . LEU A 1 408 ? -14.336 21.234 3.049 1 87.94 408 LEU A C 1
ATOM 3294 O O . LEU A 1 408 ? -15.555 21.078 3.115 1 87.94 408 LEU A O 1
ATOM 3298 N N . PRO A 1 409 ? -13.523 20.266 3.189 1 87.12 409 PRO A N 1
ATOM 3299 C CA . PRO A 1 409 ? -14.102 18.938 3.426 1 87.12 409 PRO A CA 1
ATOM 3300 C C . PRO A 1 409 ? -14.938 18.875 4.703 1 87.12 409 PRO A C 1
ATOM 3302 O O . PRO A 1 409 ? -15.805 18.016 4.84 1 87.12 409 PRO A O 1
ATOM 3305 N N . SER A 1 410 ? -14.68 19.734 5.609 1 87 410 SER A N 1
ATOM 3306 C CA . SER A 1 410 ? -15.453 19.766 6.848 1 87 410 SER A CA 1
ATOM 3307 C C . SER A 1 410 ? -16.891 20.188 6.586 1 87 410 SER A C 1
ATOM 3309 O O . SER A 1 410 ? -17.766 20 7.441 1 87 410 SER A O 1
ATOM 3311 N N . TYR A 1 411 ? -17.109 20.766 5.465 1 81.81 411 TYR A N 1
ATOM 3312 C CA . TYR A 1 411 ? -18.453 21.125 5.039 1 81.81 411 TYR A CA 1
ATOM 3313 C C . TYR A 1 411 ? -19.406 19.953 5.145 1 81.81 411 TYR A C 1
ATOM 3315 O O . TYR A 1 411 ? -20.547 20.094 5.582 1 81.81 411 TYR A O 1
ATOM 3323 N N . VAL A 1 412 ? -18.922 18.859 4.773 1 82.38 412 VAL A N 1
ATOM 3324 C CA . VAL A 1 412 ? -19.75 17.656 4.715 1 82.38 412 VAL A CA 1
ATOM 3325 C C . VAL A 1 412 ? -20.188 17.266 6.125 1 82.38 412 VAL A C 1
ATOM 3327 O O . VAL A 1 412 ? -21.359 16.906 6.344 1 82.38 412 VAL A O 1
ATOM 3330 N N . SER A 1 413 ? -19.312 17.391 7.059 1 77.06 413 SER A N 1
ATOM 3331 C CA . SER A 1 413 ? -19.594 16.891 8.398 1 77.06 413 SER A CA 1
ATOM 3332 C C . SER A 1 413 ? -20.141 18 9.297 1 77.06 413 SER A C 1
ATOM 3334 O O . SER A 1 413 ? -20.641 17.719 10.391 1 77.06 413 SER A O 1
ATOM 3336 N N . ASP A 1 414 ? -19.969 19.266 8.883 1 77.12 414 ASP A N 1
ATOM 3337 C CA . ASP A 1 414 ? -20.484 20.375 9.672 1 77.12 414 ASP A CA 1
ATOM 3338 C C . ASP A 1 414 ? -22.016 20.312 9.766 1 77.12 414 ASP A C 1
ATOM 3340 O O . ASP A 1 414 ? -22.703 20.188 8.742 1 77.12 414 ASP A O 1
ATOM 3344 N N . ARG A 1 415 ? -22.438 19.969 10.969 1 63.75 415 ARG A N 1
ATOM 3345 C CA . ARG A 1 415 ? -23.875 19.781 11.164 1 63.75 415 ARG A CA 1
ATOM 3346 C C . ARG A 1 415 ? -24.547 21.062 11.633 1 63.75 415 ARG A C 1
ATOM 3348 O O . ARG A 1 415 ? -23.953 21.844 12.391 1 63.75 415 ARG A O 1
ATOM 3355 N N . PRO A 1 416 ? -25.625 21.578 10.922 1 55.31 416 PRO A N 1
ATOM 3356 C CA . PRO A 1 416 ? -26.375 22.75 11.391 1 55.31 416 PRO A CA 1
ATOM 3357 C C . PRO A 1 416 ? -26.766 22.641 12.867 1 55.31 416 PRO A C 1
ATOM 3359 O O . PRO A 1 416 ? -26.938 21.531 13.375 1 55.31 416 PRO A O 1
ATOM 3362 N N . GLU A 1 417 ? -26.484 23.703 13.727 1 49.28 417 GLU A N 1
ATOM 3363 C CA . GLU A 1 417 ? -26.984 23.766 15.102 1 49.28 417 GLU A CA 1
ATOM 3364 C C . GLU A 1 417 ? -28.406 23.234 15.195 1 49.28 417 GLU A C 1
ATOM 3366 O O . GLU A 1 417 ? -29.219 23.453 14.289 1 49.28 417 GLU A O 1
ATOM 3371 N N . PRO A 1 418 ? -28.625 22.312 16.062 1 42.75 418 PRO A N 1
ATOM 3372 C CA . PRO A 1 418 ? -30.031 21.922 16.172 1 42.75 418 PRO A CA 1
ATOM 3373 C C . PRO A 1 418 ? -30.984 23.109 16.172 1 42.75 418 PRO A C 1
ATOM 3375 O O . PRO A 1 418 ? -30.688 24.156 16.75 1 42.75 418 PRO A O 1
ATOM 3378 N N . ALA A 1 419 ? -31.875 23.422 15.352 1 36.94 419 ALA A N 1
ATOM 3379 C CA . ALA A 1 419 ? -32.906 24.469 15.383 1 36.94 419 ALA A CA 1
ATOM 3380 C C . ALA A 1 419 ? -33.5 24.625 16.781 1 36.94 419 ALA A C 1
ATOM 3382 O O . ALA A 1 419 ? -33.875 23.641 17.406 1 36.94 419 ALA A O 1
ATOM 3383 N N . GLU A 1 420 ? -33.25 25.625 17.625 1 35.59 420 GLU A N 1
ATOM 3384 C CA . GLU A 1 420 ? -34.312 26 18.562 1 35.59 420 GLU A CA 1
ATOM 3385 C C . GLU A 1 420 ? -35.688 25.859 17.938 1 35.59 420 GLU A C 1
ATOM 3387 O O . GLU A 1 420 ? -35.844 25.906 16.719 1 35.59 420 GLU A O 1
ATOM 3392 N N . SER A 1 421 ? -36.875 25.656 18.797 1 33 421 SER A N 1
ATOM 3393 C CA . SER A 1 421 ? -38.281 25.672 18.422 1 33 421 SER A CA 1
ATOM 3394 C C . SER A 1 421 ? -38.625 26.938 17.656 1 33 421 SER A C 1
ATOM 3396 O O . SER A 1 421 ? -38.875 28 18.25 1 33 421 SER A O 1
ATOM 3398 N N . ALA A 1 422 ? -38 27.469 16.875 1 30.36 422 ALA A N 1
ATOM 3399 C CA . ALA A 1 422 ? -38.594 28.625 16.219 1 30.36 422 ALA A CA 1
ATOM 3400 C C . ALA A 1 422 ? -40.094 28.438 15.992 1 30.36 422 ALA A C 1
ATOM 3402 O O . ALA A 1 422 ? -40.531 27.312 15.812 1 30.36 422 ALA A O 1
ATOM 3403 N N . MET A 1 423 ? -40.969 29.531 16.484 1 29.17 423 MET A N 1
ATOM 3404 C CA . MET A 1 423 ? -42.344 29.797 16.031 1 29.17 423 MET A CA 1
ATOM 3405 C C . MET A 1 423 ? -42.531 29.391 14.57 1 29.17 423 MET A C 1
ATOM 3407 O O . MET A 1 423 ? -41.531 29.281 13.828 1 29.17 423 MET A O 1
ATOM 3411 N N . GLU A 1 424 ? -43.812 29.375 14.211 1 27.98 424 GLU A N 1
ATOM 3412 C CA . GLU A 1 424 ? -44.438 29.031 12.938 1 27.98 424 GLU A CA 1
ATOM 3413 C C . GLU A 1 424 ? -43.844 29.828 11.789 1 27.98 424 GLU A C 1
ATOM 3415 O O . GLU A 1 424 ? -43.844 31.047 11.797 1 27.98 424 GLU A O 1
ATOM 3420 N N . PRO A 1 425 ? -42.719 29.5 11.328 1 28.36 425 PRO A N 1
ATOM 3421 C CA . PRO A 1 425 ? -42.406 30.375 10.195 1 28.36 425 PRO A CA 1
ATOM 3422 C C . PRO A 1 425 ? -43.625 30.766 9.391 1 28.36 425 PRO A C 1
ATOM 3424 O O . PRO A 1 425 ? -44.469 29.922 9.055 1 28.36 425 PRO A O 1
ATOM 3427 N N . GLN A 1 426 ? -44.25 31.922 9.836 1 27.61 426 GLN A N 1
ATOM 3428 C CA . GLN A 1 426 ? -45.312 32.469 9 1 27.61 426 GLN A CA 1
ATOM 3429 C C . GLN A 1 426 ? -45.031 32.219 7.52 1 27.61 426 GLN A C 1
ATOM 3431 O O . GLN A 1 426 ? -43.875 32.281 7.078 1 27.61 426 GLN A O 1
ATOM 3436 N N . GLN A 1 427 ? -46 31.547 6.941 1 27.11 427 GLN A N 1
ATOM 3437 C CA . GLN A 1 427 ? -46.125 31.234 5.523 1 27.11 427 GLN A CA 1
ATOM 3438 C C . GLN A 1 427 ? -45.781 32.438 4.66 1 27.11 427 GLN A C 1
ATOM 3440 O O . GLN A 1 427 ? -46.438 33.469 4.75 1 27.11 427 GLN A O 1
ATOM 3445 N N . PRO A 1 428 ? -44.531 32.875 4.711 1 28.03 428 PRO A N 1
ATOM 3446 C CA . PRO A 1 428 ? -44.562 34.062 3.863 1 28.03 428 PRO A CA 1
ATOM 3447 C C . PRO A 1 428 ? -45.531 33.906 2.688 1 28.03 428 PRO A C 1
ATOM 3449 O O . PRO A 1 428 ? -45.75 32.812 2.213 1 28.03 428 PRO A O 1
ATOM 3452 N N . GLU A 1 429 ? -46.562 34.688 2.727 1 25.53 429 GLU A N 1
ATOM 3453 C CA . GLU A 1 429 ? -47.562 34.75 1.669 1 25.53 429 GLU A CA 1
ATOM 3454 C C . GLU A 1 429 ? -46.938 34.656 0.289 1 25.53 429 GLU A C 1
ATOM 3456 O O . GLU A 1 429 ? -45.812 35.125 0.075 1 25.53 429 GLU A O 1
ATOM 3461 N N . PRO A 1 430 ? -47.438 33.625 -0.407 1 26.33 430 PRO A N 1
ATOM 3462 C CA . PRO A 1 430 ? -47.094 33.469 -1.819 1 26.33 430 PRO A CA 1
ATOM 3463 C C . PRO A 1 430 ? -47.094 34.781 -2.588 1 26.33 430 PRO A C 1
ATOM 3465 O O . PRO A 1 430 ? -48.156 35.406 -2.734 1 26.33 430 PRO A O 1
ATOM 3468 N N . SER A 1 431 ? -46.438 35.844 -2.006 1 24.86 431 SER A N 1
ATOM 3469 C CA . SER A 1 431 ? -46.719 36.938 -2.945 1 24.86 431 SER A CA 1
ATOM 3470 C C . SER A 1 431 ? -46.531 36.469 -4.387 1 24.86 431 SER A C 1
ATOM 3472 O O . SER A 1 431 ? -45.469 35.906 -4.742 1 24.86 431 SER A O 1
ATOM 3474 N N . CYS A 1 432 ? -47.688 36.094 -4.969 1 25.36 432 CYS A N 1
ATOM 3475 C CA . CYS A 1 432 ? -48.031 35.75 -6.336 1 25.36 432 CYS A CA 1
ATOM 3476 C C . CYS A 1 432 ? -47.438 36.719 -7.332 1 25.36 432 CYS A C 1
ATOM 3478 O O . CYS A 1 432 ? -48.125 37.5 -7.98 1 25.36 432 CYS A O 1
ATOM 3480 N N . SER A 1 433 ? -46.5 37.656 -6.91 1 26.75 433 SER A N 1
ATOM 3481 C CA . SER A 1 433 ? -46.375 38.469 -8.109 1 26.75 433 SER A CA 1
ATOM 3482 C C . SER A 1 433 ? -46.125 37.625 -9.344 1 26.75 433 SER A C 1
ATOM 3484 O O . SER A 1 433 ? -45.25 36.75 -9.328 1 26.75 433 SER A O 1
ATOM 3486 N N . THR A 1 434 ? -47.156 37.375 -10.133 1 28.75 434 THR A N 1
ATOM 3487 C CA . THR A 1 434 ? -47.469 36.812 -11.445 1 28.75 434 THR A CA 1
ATOM 3488 C C . THR A 1 434 ? -46.438 37.281 -12.477 1 28.75 434 THR A C 1
ATOM 3490 O O . THR A 1 434 ? -46.688 37.219 -13.68 1 28.75 434 THR A O 1
ATOM 3493 N N . HIS A 1 435 ? -45.281 37.938 -12.094 1 30.25 435 HIS A N 1
ATOM 3494 C CA . HIS A 1 435 ? -44.656 38.281 -13.352 1 30.25 435 HIS A CA 1
ATOM 3495 C C . HIS A 1 435 ? -44.438 37.062 -14.242 1 30.25 435 HIS A C 1
ATOM 3497 O O . HIS A 1 435 ? -44.281 35.969 -13.75 1 30.25 435 HIS A O 1
ATOM 3503 N N . THR A 1 436 ? -45.062 37.031 -15.43 1 32.5 436 THR A N 1
ATOM 3504 C CA . THR A 1 436 ? -45 36.062 -16.5 1 32.5 436 THR A CA 1
ATOM 3505 C C . THR A 1 436 ? -43.594 35.5 -16.641 1 32.5 436 THR A C 1
ATOM 3507 O O . THR A 1 436 ? -42.656 36.25 -16.906 1 32.5 436 THR A O 1
ATOM 3510 N N . PRO A 1 437 ? -43.25 34.594 -15.766 1 33.69 437 PRO A N 1
ATOM 3511 C CA . PRO A 1 437 ? -41.875 34.094 -15.914 1 33.69 437 PRO A CA 1
ATOM 3512 C C . PRO A 1 437 ? -41.469 33.906 -17.375 1 33.69 437 PRO A C 1
ATOM 3514 O O . PRO A 1 437 ? -42.219 33.344 -18.156 1 33.69 437 PRO A O 1
ATOM 3517 N N . ASP A 1 438 ? -41.062 34.906 -18.016 1 34.88 438 ASP A N 1
ATOM 3518 C CA . ASP A 1 438 ? -40.531 34.656 -19.359 1 34.88 438 ASP A CA 1
ATOM 3519 C C . ASP A 1 438 ? -39.969 33.25 -19.469 1 34.88 438 ASP A C 1
ATOM 3521 O O . ASP A 1 438 ? -39.281 32.781 -18.547 1 34.88 438 ASP A O 1
ATOM 3525 N N . GLU A 1 439 ? -40.625 32.25 -19.984 1 38.41 439 GLU A N 1
ATOM 3526 C CA . GLU A 1 439 ? -40.469 30.844 -20.281 1 38.41 439 GLU A CA 1
ATOM 3527 C C . GLU A 1 439 ? -38.969 30.516 -20.5 1 38.41 439 GLU A C 1
ATOM 3529 O O . GLU A 1 439 ? -38.656 29.562 -21.234 1 38.41 439 GLU A O 1
ATOM 3534 N N . SER A 1 440 ? -38.062 31.375 -20.422 1 42.72 440 SER A N 1
ATOM 3535 C CA . SER A 1 440 ? -36.688 30.969 -20.703 1 42.72 440 SER A CA 1
ATOM 3536 C C . SER A 1 440 ? -36.281 29.766 -19.859 1 42.72 440 SER A C 1
ATOM 3538 O O . SER A 1 440 ? -36.406 29.781 -18.641 1 42.72 440 SER A O 1
ATOM 3540 N N . THR A 1 441 ? -36.562 28.484 -20.141 1 51.41 441 THR A N 1
ATOM 3541 C CA . THR A 1 441 ? -36.344 27.141 -19.641 1 51.41 441 THR A CA 1
ATOM 3542 C C . THR A 1 441 ? -35 27.047 -18.875 1 51.41 441 THR A C 1
ATOM 3544 O O . THR A 1 441 ? -33.938 27.047 -19.484 1 51.41 441 THR A O 1
ATOM 3547 N N . ALA A 1 442 ? -34.781 27.609 -17.75 1 70.38 442 ALA A N 1
ATOM 3548 C CA . ALA A 1 442 ? -33.562 27.641 -16.938 1 70.38 442 ALA A CA 1
ATOM 3549 C C . ALA A 1 442 ? -32.938 26.25 -16.812 1 70.38 442 ALA A C 1
ATOM 3551 O O . ALA A 1 442 ? -33.656 25.266 -16.609 1 70.38 442 ALA A O 1
ATOM 3552 N N . ILE A 1 443 ? -31.719 26.094 -17.281 1 86.31 443 ILE A N 1
ATOM 3553 C CA . ILE A 1 443 ? -30.953 24.844 -17.234 1 86.31 443 ILE A CA 1
ATOM 3554 C C . ILE A 1 443 ? -30.828 24.359 -15.789 1 86.31 443 ILE A C 1
ATOM 3556 O O . ILE A 1 443 ? -30.469 25.141 -14.898 1 86.31 443 ILE A O 1
ATOM 3560 N N . ILE A 1 444 ? -31.406 23.234 -15.445 1 90.75 444 ILE A N 1
ATOM 3561 C CA . ILE A 1 444 ? -31.281 22.594 -14.133 1 90.75 444 ILE A CA 1
ATOM 3562 C C . ILE A 1 444 ? -29.828 22.219 -13.883 1 90.75 444 ILE A C 1
ATOM 3564 O O . ILE A 1 444 ? -29.188 21.578 -14.727 1 90.75 444 ILE A O 1
ATOM 3568 N N . SER A 1 445 ? -29.312 22.688 -12.758 1 91.19 445 SER A N 1
ATOM 3569 C CA . SER A 1 445 ? -27.922 22.469 -12.406 1 91.19 445 SER A CA 1
ATOM 3570 C C . SER A 1 445 ? -27.672 21.031 -11.977 1 91.19 445 SER A C 1
ATOM 3572 O O . SER A 1 445 ? -28.594 20.359 -11.484 1 91.19 445 SER A O 1
ATOM 3574 N N . PRO A 1 446 ? -26.453 20.516 -12.195 1 92.12 446 PRO A N 1
ATOM 3575 C CA . PRO A 1 446 ? -26.109 19.156 -11.773 1 92.12 446 PRO A CA 1
ATOM 3576 C C . PRO A 1 446 ? -26.266 18.938 -10.266 1 92.12 446 PRO A C 1
ATOM 3578 O O . PRO A 1 446 ? -26.484 17.812 -9.812 1 92.12 446 PRO A O 1
ATOM 3581 N N . HIS A 1 447 ? -26.234 19.969 -9.508 1 90.25 447 HIS A N 1
ATOM 3582 C CA . HIS A 1 447 ? -26.344 19.891 -8.055 1 90.25 447 HIS A CA 1
ATOM 3583 C C . HIS A 1 447 ? -27.734 19.422 -7.633 1 90.25 447 HIS A C 1
ATOM 3585 O O . HIS A 1 447 ? -27.891 18.844 -6.555 1 90.25 447 HIS A O 1
ATOM 3591 N N . VAL A 1 448 ? -28.656 19.703 -8.477 1 88.38 448 VAL A N 1
ATOM 3592 C CA . VAL A 1 448 ? -30.031 19.297 -8.195 1 88.38 448 VAL A CA 1
ATOM 3593 C C . VAL A 1 448 ? -30.156 17.781 -8.398 1 88.38 448 VAL A C 1
ATOM 3595 O O . VAL A 1 448 ? -30.922 17.125 -7.695 1 88.38 448 VAL A O 1
ATOM 3598 N N . ILE A 1 449 ? -29.453 17.234 -9.297 1 89.31 449 ILE A N 1
ATOM 3599 C CA . ILE A 1 449 ? -29.484 15.812 -9.602 1 89.31 449 ILE A CA 1
ATOM 3600 C C . ILE A 1 449 ? -28.703 15.039 -8.539 1 89.31 449 ILE A C 1
ATOM 3602 O O . ILE A 1 449 ? -29.172 14.023 -8.023 1 89.31 449 ILE A O 1
ATOM 3606 N N . ARG A 1 450 ? -27.562 15.539 -8.219 1 89.69 450 ARG A N 1
ATOM 3607 C CA . ARG A 1 450 ? -26.672 14.953 -7.23 1 89.69 450 ARG A CA 1
ATOM 3608 C C . ARG A 1 450 ? -26.188 16 -6.234 1 89.69 450 ARG A C 1
ATOM 3610 O O . ARG A 1 450 ? -25.109 16.578 -6.398 1 89.69 450 ARG A O 1
ATOM 3617 N N . PRO A 1 451 ? -27 16.141 -5.246 1 86 451 PRO A N 1
ATOM 3618 C CA . PRO A 1 451 ? -26.609 17.141 -4.254 1 86 451 PRO A CA 1
ATOM 3619 C C . PRO A 1 451 ? -25.266 16.844 -3.592 1 86 451 PRO A C 1
ATOM 3621 O O . PRO A 1 451 ? -24.875 15.672 -3.51 1 86 451 PRO A O 1
ATOM 3624 N N . PHE A 1 452 ? -24.656 17.875 -3.195 1 85.69 452 PHE A N 1
ATOM 3625 C CA . PHE A 1 452 ? -23.375 17.703 -2.502 1 85.69 452 PHE A CA 1
ATOM 3626 C C . PHE A 1 452 ? -23.578 16.953 -1.187 1 85.69 452 PHE A C 1
ATOM 3628 O O . PHE A 1 452 ? -24.578 17.156 -0.498 1 85.69 452 PHE A O 1
ATOM 3635 N N . ALA A 1 453 ? -22.672 16.141 -0.954 1 81.94 453 ALA A N 1
ATOM 3636 C CA . ALA A 1 453 ? -22.719 15.289 0.229 1 81.94 453 ALA A CA 1
ATOM 3637 C C . ALA A 1 453 ? -22.781 16.125 1.506 1 81.94 453 ALA A C 1
ATOM 3639 O O . ALA A 1 453 ? -22 17.047 1.691 1 81.94 453 ALA A O 1
ATOM 3640 N N . LYS A 1 454 ? -23.766 15.93 2.277 1 81.38 454 LYS A N 1
ATOM 3641 C CA . LYS A 1 454 ? -23.922 16.594 3.57 1 81.38 454 LYS A CA 1
ATOM 3642 C C . LYS A 1 454 ? -24.438 15.609 4.625 1 81.38 454 LYS A C 1
ATOM 3644 O O . LYS A 1 454 ? -25.406 14.891 4.391 1 81.38 454 LYS A O 1
ATOM 3649 N N . ALA A 1 455 ? -23.688 15.57 5.777 1 82.12 455 ALA A N 1
ATOM 3650 C CA . ALA A 1 455 ? -24.031 14.648 6.848 1 82.12 455 ALA A CA 1
ATOM 3651 C C . ALA A 1 455 ? -25.344 15.055 7.52 1 82.12 455 ALA A C 1
ATOM 3653 O O . ALA A 1 455 ? -25.625 16.25 7.684 1 82.12 455 ALA A O 1
ATOM 3654 N N . ALA A 1 456 ? -26.078 14.109 7.895 1 74.5 456 ALA A N 1
ATOM 3655 C CA . ALA A 1 456 ? -27.328 14.344 8.625 1 74.5 456 ALA A CA 1
ATOM 3656 C C . ALA A 1 456 ? -27.047 14.797 10.055 1 74.5 456 ALA A C 1
ATOM 3658 O O . ALA A 1 456 ? -25.969 14.562 10.586 1 74.5 456 ALA A O 1
ATOM 3659 N N . PRO A 1 457 ? -27.938 15.625 10.641 1 67.12 457 PRO A N 1
ATOM 3660 C CA . PRO A 1 457 ? -27.719 16.094 12.008 1 67.12 457 PRO A CA 1
ATOM 3661 C C . PRO A 1 457 ? -27.5 14.961 13 1 67.12 457 PRO A C 1
ATOM 3663 O O . PRO A 1 457 ? -28.062 13.875 12.828 1 67.12 457 PRO A O 1
ATOM 3666 N N . ARG A 1 458 ? -26.469 15.148 13.82 1 62.25 458 ARG A N 1
ATOM 3667 C CA . ARG A 1 458 ? -26.109 14.109 14.773 1 62.25 458 ARG A CA 1
ATOM 3668 C C . ARG A 1 458 ? -27.109 14.039 15.922 1 62.25 458 ARG A C 1
ATOM 3670 O O . ARG A 1 458 ? -27.703 15.062 16.297 1 62.25 458 ARG A O 1
ATOM 3677 N N . SER A 1 459 ? -27.438 12.852 16.234 1 55.81 459 SER A N 1
ATOM 3678 C CA . SER A 1 459 ? -28.156 12.719 17.5 1 55.81 459 SER A CA 1
ATOM 3679 C C . SER A 1 459 ? -27.312 13.164 18.672 1 55.81 459 SER A C 1
ATOM 3681 O O . SER A 1 459 ? -26.078 13.062 18.641 1 55.81 459 SER A O 1
ATOM 3683 N N . LYS A 1 460 ? -27.688 14.016 19.641 1 47.16 460 LYS A N 1
ATOM 3684 C CA . LYS A 1 460 ? -27.062 14.617 20.812 1 47.16 460 LYS A CA 1
ATOM 3685 C C . LYS A 1 460 ? -26.188 13.617 21.547 1 47.16 460 LYS A C 1
ATOM 3687 O O . LYS A 1 460 ? -26.656 12.578 22.016 1 47.16 460 LYS A O 1
ATOM 3692 N N . THR A 1 461 ? -25.062 13.273 21.078 1 51.12 461 THR A N 1
ATOM 3693 C CA . THR A 1 461 ? -24.312 12.391 21.969 1 51.12 461 THR A CA 1
ATOM 3694 C C . THR A 1 461 ? -23.578 13.203 23.031 1 51.12 461 THR A C 1
ATOM 3696 O O . THR A 1 461 ? -23.141 14.32 22.766 1 51.12 461 THR A O 1
ATOM 3699 N N . SER A 1 462 ? -23.609 12.891 24.391 1 48.75 462 SER A N 1
ATOM 3700 C CA . SER A 1 462 ? -23.125 13.461 25.641 1 48.75 462 SER A CA 1
ATOM 3701 C C . SER A 1 462 ? -21.594 13.461 25.688 1 48.75 462 SER A C 1
ATOM 3703 O O . SER A 1 462 ? -21 14.023 26.609 1 48.75 462 SER A O 1
ATOM 3705 N N . LYS A 1 463 ? -20.906 12.891 24.875 1 49.56 463 LYS A N 1
ATOM 3706 C CA . LYS A 1 463 ? -19.484 12.766 25.203 1 49.56 463 LYS A CA 1
ATOM 3707 C C . LYS A 1 463 ? -18.703 14 24.75 1 49.56 463 LYS A C 1
ATOM 3709 O O . LYS A 1 463 ? -18.891 14.461 23.609 1 49.56 463 LYS A O 1
ATOM 3714 N N . LYS A 1 464 ? -17.984 14.57 25.703 1 48.09 464 LYS A N 1
ATOM 3715 C CA . LYS A 1 464 ? -17.203 15.781 25.516 1 48.09 464 LYS A CA 1
ATOM 3716 C C . LYS A 1 464 ? -16.141 15.586 24.422 1 48.09 464 LYS A C 1
ATOM 3718 O O . LYS A 1 464 ? -15.43 14.586 24.422 1 48.09 464 LYS A O 1
ATOM 3723 N N . LYS A 1 465 ? -15.984 16.422 23.281 1 64.06 465 LYS A N 1
ATOM 3724 C CA . LYS A 1 465 ? -15.07 16.422 22.156 1 64.06 465 LYS A CA 1
ATOM 3725 C C . LYS A 1 465 ? -13.664 16.844 22.578 1 64.06 465 LYS A C 1
ATOM 3727 O O . LYS A 1 465 ? -13.508 17.781 23.344 1 64.06 465 LYS A O 1
ATOM 3732 N N . VAL A 1 466 ? -12.578 15.945 22.281 1 70.81 466 VAL A N 1
ATOM 3733 C CA . VAL A 1 466 ? -11.188 16.266 22.594 1 70.81 466 VAL A CA 1
ATOM 3734 C C . VAL A 1 466 ? -10.695 17.375 21.656 1 70.81 466 VAL A C 1
ATOM 3736 O O . VAL A 1 466 ? -11 17.375 20.469 1 70.81 466 VAL A O 1
ATOM 3739 N N . THR A 1 467 ? -10.227 18.484 22.219 1 74.88 467 THR A N 1
ATOM 3740 C CA . THR A 1 467 ? -9.648 19.609 21.469 1 74.88 467 THR A CA 1
ATOM 3741 C C . THR A 1 467 ? -8.195 19.828 21.875 1 74.88 467 THR A C 1
ATOM 3743 O O . THR A 1 467 ? -7.656 19.109 22.703 1 74.88 467 THR A O 1
ATOM 3746 N N . SER A 1 468 ? -7.523 20.625 21.109 1 82.38 468 SER A N 1
ATOM 3747 C CA . SER A 1 468 ? -6.18 21.031 21.5 1 82.38 468 SER A CA 1
ATOM 3748 C C . SER A 1 468 ? -6.16 21.562 22.922 1 82.38 468 SER A C 1
ATOM 3750 O O . SER A 1 468 ? -7.062 22.312 23.328 1 82.38 468 SER A O 1
ATOM 3752 N N . GLN A 1 469 ? -5.184 21.031 23.703 1 81.94 469 GLN A N 1
ATOM 3753 C CA . GLN A 1 469 ? -5.121 21.453 25.109 1 81.94 469 GLN A CA 1
ATOM 3754 C C . GLN A 1 469 ? -3.676 21.594 25.578 1 81.94 469 GLN A C 1
ATOM 3756 O O . GLN A 1 469 ? -2.785 20.906 25.078 1 81.94 469 GLN A O 1
ATOM 3761 N N . VAL A 1 470 ? -3.555 22.578 26.469 1 84.25 470 VAL A N 1
ATOM 3762 C CA . VAL A 1 470 ? -2.305 22.641 27.219 1 84.25 470 VAL A CA 1
ATOM 3763 C C . VAL A 1 470 ? -2.314 21.594 28.328 1 84.25 470 VAL A C 1
ATOM 3765 O O . VAL A 1 470 ? -2.844 21.844 29.422 1 84.25 470 VAL A O 1
ATOM 3768 N N . LEU A 1 471 ? -1.691 20.562 28.156 1 81.69 471 LEU A N 1
ATOM 3769 C CA . LEU A 1 471 ? -1.813 19.391 29 1 81.69 471 LEU A CA 1
ATOM 3770 C C . LEU A 1 471 ? -1.242 19.656 30.391 1 81.69 471 LEU A C 1
ATOM 3772 O O . LEU A 1 471 ? -1.68 19.047 31.359 1 81.69 471 LEU A O 1
ATOM 3776 N N . THR A 1 472 ? -0.332 20.578 30.5 1 81 472 THR A N 1
ATOM 3777 C CA . THR A 1 472 ? 0.37 20.797 31.75 1 81 472 THR A CA 1
ATOM 3778 C C . THR A 1 472 ? -0.359 21.844 32.594 1 81 472 THR A C 1
ATOM 3780 O O . THR A 1 472 ? 0.079 22.172 33.688 1 81 472 THR A O 1
ATOM 3783 N N . LEU A 1 473 ? -1.458 22.359 32.094 1 81.5 473 LEU A N 1
ATOM 3784 C CA . LEU A 1 473 ? -2.254 23.281 32.906 1 81.5 473 LEU A CA 1
ATOM 3785 C C . LEU A 1 473 ? -2.975 22.531 34.031 1 81.5 473 LEU A C 1
ATOM 3787 O O . LEU A 1 473 ? -3.455 21.422 33.812 1 81.5 473 LEU A O 1
ATOM 3791 N N . THR A 1 474 ? -3.033 23.141 35.094 1 78.62 474 THR A N 1
ATOM 3792 C CA . THR A 1 474 ? -3.559 22.531 36.312 1 78.62 474 THR A CA 1
ATOM 3793 C C . THR A 1 474 ? -4.996 22.062 36.094 1 78.62 474 THR A C 1
ATOM 3795 O O . THR A 1 474 ? -5.359 20.953 36.469 1 78.62 474 THR A O 1
ATOM 3798 N N . PRO A 1 475 ? -5.777 22.891 35.438 1 76.75 475 PRO A N 1
ATOM 3799 C CA . PRO A 1 475 ? -7.152 22.422 35.25 1 76.75 475 PRO A CA 1
ATOM 3800 C C . PRO A 1 475 ? -7.223 21.172 34.375 1 76.75 475 PRO A C 1
ATOM 3802 O O . PRO A 1 475 ? -8.07 20.297 34.625 1 76.75 475 PRO A O 1
ATOM 3805 N N . VAL A 1 476 ? -6.41 21.156 33.469 1 80.25 476 VAL A N 1
ATOM 3806 C CA . VAL A 1 476 ? -6.398 19.984 32.594 1 80.25 476 VAL A CA 1
ATOM 3807 C C . VAL A 1 476 ? -5.875 18.781 33.375 1 80.25 476 VAL A C 1
ATOM 3809 O O . VAL A 1 476 ? -6.418 17.672 33.25 1 80.25 476 VAL A O 1
ATOM 3812 N N . LYS A 1 477 ? -4.906 18.953 34.156 1 78.75 477 LYS A N 1
ATOM 3813 C CA . LYS A 1 477 ? -4.363 17.891 35 1 78.75 477 LYS A CA 1
ATOM 3814 C C . LYS A 1 477 ? -5.422 17.344 35.969 1 78.75 477 LYS A C 1
ATOM 3816 O O . LYS A 1 477 ? -5.551 16.125 36.125 1 78.75 477 LYS A O 1
ATOM 3821 N N . ARG A 1 478 ? -6.113 18.25 36.5 1 76.38 478 ARG A N 1
ATOM 3822 C CA . ARG A 1 478 ? -7.156 17.859 37.438 1 76.38 478 ARG A CA 1
ATOM 3823 C C . ARG A 1 478 ? -8.234 17.031 36.75 1 76.38 478 ARG A C 1
ATOM 3825 O O . ARG A 1 478 ? -8.719 16.047 37.312 1 76.38 478 ARG A O 1
ATOM 3832 N N . PHE A 1 479 ? -8.539 17.484 35.594 1 77.31 479 PHE A N 1
ATOM 3833 C CA . PHE A 1 479 ? -9.531 16.766 34.812 1 77.31 479 PHE A CA 1
ATOM 3834 C C . PHE A 1 479 ? -9.047 15.352 34.5 1 77.31 479 PHE A C 1
ATOM 3836 O O . PHE A 1 479 ? -9.805 14.391 34.594 1 77.31 479 PHE A O 1
ATOM 3843 N N . LEU A 1 480 ? -7.887 15.242 34.156 1 76.75 480 LEU A N 1
ATOM 3844 C CA . LEU A 1 480 ? -7.305 13.953 33.812 1 76.75 480 LEU A CA 1
ATOM 3845 C C . LEU A 1 480 ? -7.223 13.047 35.031 1 76.75 480 LEU A C 1
ATOM 3847 O O . LEU A 1 480 ? -7.43 11.836 34.938 1 76.75 480 LEU A O 1
ATOM 3851 N N . GLU A 1 481 ? -6.922 13.625 36.156 1 79.12 481 GLU A N 1
ATOM 3852 C CA . GLU A 1 481 ? -6.898 12.883 37.406 1 79.12 481 GLU A CA 1
ATOM 3853 C C . GLU A 1 481 ? -8.281 12.328 37.75 1 79.12 481 GLU A C 1
ATOM 3855 O O . GLU A 1 481 ? -8.414 11.172 38.156 1 79.12 481 GLU A O 1
ATOM 3860 N N . GLU A 1 482 ? -9.211 13.141 37.469 1 75.19 482 GLU A N 1
ATOM 3861 C CA . GLU A 1 482 ? -10.586 12.742 37.75 1 75.19 482 GLU A CA 1
ATOM 3862 C C . GLU A 1 482 ? -11.047 11.633 36.812 1 75.19 482 GLU A C 1
ATOM 3864 O O . GLU A 1 482 ? -11.727 10.695 37.25 1 75.19 482 GLU A O 1
ATOM 3869 N N . SER A 1 483 ? -10.68 11.82 35.656 1 74.69 483 SER A N 1
ATOM 3870 C CA . SER A 1 483 ? -11.055 10.82 34.656 1 74.69 483 SER A CA 1
ATOM 3871 C C . SER A 1 483 ? -10.375 9.477 34.938 1 74.69 483 SER A C 1
ATOM 3873 O O . SER A 1 483 ? -10.984 8.422 34.781 1 74.69 483 SER A O 1
ATOM 3875 N N . ALA A 1 484 ? -9.164 9.516 35.344 1 73.06 484 ALA A N 1
ATOM 3876 C CA . ALA A 1 484 ? -8.43 8.305 35.688 1 73.06 484 ALA A CA 1
ATOM 3877 C C . ALA A 1 484 ? -9.039 7.629 36.938 1 73.06 484 ALA A C 1
ATOM 3879 O O . ALA A 1 484 ? -9.141 6.402 36.969 1 73.06 484 ALA A O 1
ATOM 3880 N N . ALA A 1 485 ? -9.398 8.453 37.812 1 72.19 485 ALA A N 1
ATOM 3881 C CA . ALA A 1 485 ? -10.039 7.945 39.031 1 72.19 485 ALA A CA 1
ATOM 3882 C C . ALA A 1 485 ? -11.383 7.301 38.719 1 72.19 485 ALA A C 1
ATOM 3884 O O . ALA A 1 485 ? -11.727 6.258 39.25 1 72.19 485 ALA A O 1
ATOM 3885 N N . ALA A 1 486 ? -12.055 7.871 37.75 1 69.19 486 ALA A N 1
ATOM 3886 C CA . ALA A 1 486 ? -13.352 7.344 37.344 1 69.19 486 ALA A CA 1
ATOM 3887 C C . ALA A 1 486 ? -13.203 6.012 36.625 1 69.19 486 ALA A C 1
ATOM 3889 O O . ALA A 1 486 ? -13.984 5.086 36.844 1 69.19 486 ALA A O 1
ATOM 3890 N N . LYS A 1 487 ? -12.234 5.918 35.844 1 66.25 487 LYS A N 1
ATOM 3891 C CA . LYS A 1 487 ? -11.984 4.68 35.125 1 66.25 487 LYS A CA 1
ATOM 3892 C C . LYS A 1 487 ? -11.57 3.559 36.094 1 66.25 487 LYS A C 1
ATOM 3894 O O . LYS A 1 487 ? -11.969 2.404 35.906 1 66.25 487 LYS A O 1
ATOM 3899 N N . SER A 1 488 ? -10.727 3.889 37 1 66.31 488 SER A N 1
ATOM 3900 C CA . SER A 1 488 ? -10.305 2.912 38 1 66.31 488 SER A CA 1
ATOM 3901 C C . SER A 1 488 ? -11.484 2.439 38.844 1 66.31 488 SER A C 1
ATOM 3903 O O . SER A 1 488 ? -11.57 1.259 39.188 1 66.31 488 SER A O 1
ATOM 3905 N N . LYS A 1 489 ? -12.359 3.307 39.062 1 63.34 489 LYS A N 1
ATOM 3906 C CA . LYS A 1 489 ? -13.555 2.951 39.812 1 63.34 489 LYS A CA 1
ATOM 3907 C C . LYS A 1 489 ? -14.477 2.053 39 1 63.34 489 LYS A C 1
ATOM 3909 O O . LYS A 1 489 ? -15.031 1.085 39.531 1 63.34 489 LYS A O 1
ATOM 3914 N N . ASN A 1 490 ? -14.57 2.422 37.781 1 60.44 490 ASN A N 1
ATOM 3915 C CA . ASN A 1 490 ? -15.414 1.617 36.906 1 60.44 490 ASN A CA 1
ATOM 3916 C C . ASN A 1 490 ? -14.836 0.221 36.688 1 60.44 490 ASN A C 1
ATOM 3918 O O . ASN A 1 490 ? -15.578 -0.761 36.656 1 60.44 490 ASN A O 1
ATOM 3922 N N . LYS A 1 491 ? -13.562 0.121 36.531 1 58.91 491 LYS A N 1
ATOM 3923 C CA . LYS A 1 491 ? -12.922 -1.185 36.438 1 58.91 491 LYS A CA 1
ATOM 3924 C C . LYS A 1 491 ? -13.07 -1.989 37.719 1 58.91 491 LYS A C 1
ATOM 3926 O O . LYS A 1 491 ? -13.281 -3.201 37.688 1 58.91 491 LYS A O 1
ATOM 3931 N N . ALA A 1 492 ? -12.977 -1.384 38.844 1 59.59 492 ALA A N 1
ATOM 3932 C CA . ALA A 1 492 ? -13.18 -2.021 40.156 1 59.59 492 ALA A CA 1
ATOM 3933 C C . ALA A 1 492 ? -14.625 -2.473 40.312 1 59.59 492 ALA A C 1
ATOM 3935 O O . ALA A 1 492 ? -14.883 -3.541 40.875 1 59.59 492 ALA A O 1
ATOM 3936 N N . GLU A 1 493 ? -15.5 -1.732 39.875 1 55.59 493 GLU A N 1
ATOM 3937 C CA . GLU A 1 493 ? -16.906 -2.111 39.969 1 55.59 493 GLU A CA 1
ATOM 3938 C C . GLU A 1 493 ? -17.234 -3.246 39.031 1 55.59 493 GLU A C 1
ATOM 3940 O O . GLU A 1 493 ? -18.078 -4.098 39.312 1 55.59 493 GLU A O 1
ATOM 3945 N N . LYS A 1 494 ? -16.5 -3.199 37.875 1 52.03 494 LYS A N 1
ATOM 3946 C CA . LYS A 1 494 ? -16.766 -4.27 36.938 1 52.03 494 LYS A CA 1
ATOM 3947 C C . LYS A 1 494 ? -16.109 -5.574 37.375 1 52.03 494 LYS A C 1
ATOM 3949 O O . LYS A 1 494 ? -16.531 -6.656 36.938 1 52.03 494 LYS A O 1
ATOM 3954 N N . SER A 1 495 ? -15.07 -5.527 38.031 1 48.22 495 SER A N 1
ATOM 3955 C CA . SER A 1 495 ? -14.438 -6.719 38.594 1 48.22 495 SER A CA 1
ATOM 3956 C C . SER A 1 495 ? -15.211 -7.25 39.781 1 48.22 495 SER A C 1
ATOM 3958 O O . SER A 1 495 ? -14.844 -8.281 40.344 1 48.22 495 SER A O 1
ATOM 3960 N N . GLN A 1 496 ? -16.188 -6.578 40.344 1 40.75 496 GLN A N 1
ATOM 3961 C CA . GLN A 1 496 ? -17 -7.223 41.375 1 40.75 496 GLN A CA 1
ATOM 3962 C C . GLN A 1 496 ? -17.969 -8.227 40.75 1 40.75 496 GLN A C 1
ATOM 3964 O O . GLN A 1 496 ? -18.672 -7.91 39.812 1 40.75 496 GLN A O 1
ATOM 3969 N N . PRO A 1 497 ? -17.734 -9.461 40.938 1 38.25 497 PRO A N 1
ATOM 3970 C CA . PRO A 1 497 ? -18.625 -10.508 40.469 1 38.25 497 PRO A CA 1
ATOM 3971 C C . PRO A 1 497 ? -20.109 -10.195 40.719 1 38.25 497 PRO A C 1
ATOM 3973 O O . PRO A 1 497 ? -20.484 -9.867 41.844 1 38.25 497 PRO A O 1
ATOM 3976 N N . ARG A 1 498 ? -20.797 -9.562 39.844 1 34.34 498 ARG A N 1
ATOM 3977 C CA . ARG A 1 498 ? -22.234 -9.523 40.094 1 34.34 498 ARG A CA 1
ATOM 3978 C C . ARG A 1 498 ? -22.766 -10.883 40.531 1 34.34 498 ARG A C 1
ATOM 3980 O O . ARG A 1 498 ? -22.516 -11.898 39.844 1 34.34 498 ARG A O 1
ATOM 3987 N N . CYS A 1 499 ? -22.875 -11.148 41.75 1 30.02 499 CYS A N 1
ATOM 3988 C CA . CYS A 1 499 ? -23.609 -12.312 42.25 1 30.02 499 CYS A CA 1
ATOM 3989 C C . CYS A 1 499 ? -24.922 -12.492 41.5 1 30.02 499 CYS A C 1
ATOM 3991 O O . CYS A 1 499 ? -25.766 -11.594 41.5 1 30.02 499 CYS A O 1
ATOM 3993 N N . LYS A 1 500 ? -24.781 -13.18 40.438 1 29.53 500 LYS A N 1
ATOM 3994 C CA . LYS A 1 500 ? -26.016 -13.633 39.812 1 29.53 500 LYS A CA 1
ATOM 3995 C C . LYS A 1 500 ? -27.047 -14.078 40.844 1 29.53 500 LYS A C 1
ATOM 3997 O O . LYS A 1 500 ? -26.812 -15.047 41.594 1 29.53 500 LYS A O 1
ATOM 4002 N N . LYS A 1 501 ? -27.734 -13.164 41.5 1 26.59 501 LYS A N 1
ATOM 4003 C CA . LYS A 1 501 ? -28.906 -13.594 42.281 1 26.59 501 LYS A CA 1
ATOM 4004 C C . LYS A 1 501 ? -29.781 -14.539 41.469 1 26.59 501 LYS A C 1
ATOM 4006 O O . LYS A 1 501 ? -30.172 -14.227 40.344 1 26.59 501 LYS A O 1
ATOM 4011 N N . SER A 1 502 ? -29.703 -15.906 41.656 1 27.12 502 SER A N 1
ATOM 4012 C CA . SER A 1 502 ? -30.516 -17.047 41.25 1 27.12 502 SER A CA 1
ATOM 4013 C C . SER A 1 502 ? -32 -16.812 41.531 1 27.12 502 SER A C 1
ATOM 4015 O O . SER A 1 502 ? -32.469 -17.016 42.656 1 27.12 502 SER A O 1
ATOM 4017 N N . ILE A 1 503 ? -32.594 -15.633 41.375 1 25.16 503 ILE A N 1
ATOM 4018 C CA . ILE A 1 503 ? -34 -15.617 41.781 1 25.16 503 ILE A CA 1
ATOM 4019 C C . ILE A 1 503 ? -34.812 -16.562 40.906 1 25.16 503 ILE A C 1
ATOM 4021 O O . ILE A 1 503 ? -34.938 -16.344 39.719 1 25.16 503 ILE A O 1
ATOM 4025 N N . PHE A 1 504 ? -34.719 -17.906 41.125 1 25.72 504 PHE A N 1
ATOM 4026 C CA . PHE A 1 504 ? -35.625 -18.891 40.562 1 25.72 504 PHE A CA 1
ATOM 4027 C C . PHE A 1 504 ? -37.062 -18.562 40.875 1 25.72 504 PHE A C 1
ATOM 4029 O O . PHE A 1 504 ? -37.562 -18.906 41.969 1 25.72 504 PHE A O 1
ATOM 4036 N N . PRO A 1 505 ? -37.562 -17.344 40.75 1 24.03 505 PRO A N 1
ATOM 4037 C CA . PRO A 1 505 ? -38.969 -17.359 41.219 1 24.03 505 PRO A CA 1
ATOM 4038 C C . PRO A 1 505 ? -39.844 -18.328 40.406 1 24.03 505 PRO A C 1
ATOM 4040 O O . PRO A 1 505 ? -39.688 -18.438 39.188 1 24.03 505 PRO A O 1
ATOM 4043 N N . VAL A 1 506 ? -40.219 -19.453 40.938 1 25.73 506 VAL A N 1
ATOM 4044 C CA . VAL A 1 506 ? -41.125 -20.531 40.562 1 25.73 506 VAL A CA 1
ATOM 4045 C C . VAL A 1 506 ? -42.5 -19.953 40.188 1 25.73 506 VAL A C 1
ATOM 4047 O O . VAL A 1 506 ? -43.469 -20.125 40.938 1 25.73 506 VAL A O 1
ATOM 4050 N N . ASN A 1 507 ? -42.625 -18.688 39.75 1 21.45 507 ASN A N 1
ATOM 4051 C CA . ASN A 1 507 ? -44.031 -18.281 39.719 1 21.45 507 ASN A CA 1
ATOM 4052 C C . ASN A 1 507 ? -44.844 -19.156 38.781 1 21.45 507 ASN A C 1
ATOM 4054 O O . ASN A 1 507 ? -44.438 -19.406 37.656 1 21.45 507 ASN A O 1
ATOM 4058 N N . THR A 1 508 ? -45.719 -20.016 39.312 1 23.44 508 THR A N 1
ATOM 4059 C CA . THR A 1 508 ? -46.719 -21 38.875 1 23.44 508 THR A CA 1
ATOM 4060 C C . THR A 1 508 ? -47.719 -20.375 37.906 1 23.44 508 THR A C 1
ATOM 4062 O O . THR A 1 508 ? -48.594 -21.062 37.406 1 23.44 508 THR A O 1
ATOM 4065 N N . GLN A 1 509 ? -47.844 -19.031 37.781 1 21.56 509 GLN A N 1
ATOM 4066 C CA . GLN A 1 509 ? -49.219 -18.656 37.5 1 21.56 509 GLN A CA 1
ATOM 4067 C C . GLN A 1 509 ? -49.656 -19.172 36.125 1 21.56 509 GLN A C 1
ATOM 4069 O O . GLN A 1 509 ? -48.812 -19.359 35.25 1 21.56 509 GLN A O 1
ATOM 4074 N N . HIS A 1 510 ? -50.938 -19.594 36.031 1 23.67 510 HIS A N 1
ATOM 4075 C CA . HIS A 1 510 ? -51.938 -20.219 35.188 1 23.67 510 HIS A CA 1
ATOM 4076 C C . HIS A 1 510 ? -52.219 -19.359 33.938 1 23.67 510 HIS A C 1
ATOM 4078 O O . HIS A 1 510 ? -52.75 -18.25 34.094 1 23.67 510 HIS A O 1
ATOM 4084 N N . HIS A 1 511 ? -51.281 -19.109 33.062 1 20.92 511 HIS A N 1
ATOM 4085 C CA . HIS A 1 511 ? -51.469 -18.266 31.906 1 20.92 511 HIS A CA 1
ATOM 4086 C C . HIS A 1 511 ? -52.656 -18.734 31.047 1 20.92 511 HIS A C 1
ATOM 4088 O O . HIS A 1 511 ? -52.719 -19.906 30.688 1 20.92 511 HIS A O 1
ATOM 4094 N N . GLU A 1 512 ? -53.781 -18.141 31.359 1 20.69 512 GLU A N 1
ATOM 4095 C CA . GLU A 1 512 ? -55.062 -18.203 30.625 1 20.69 512 GLU A CA 1
ATOM 4096 C C . GLU A 1 512 ? -54.812 -18 29.125 1 20.69 512 GLU A C 1
ATOM 4098 O O . GLU A 1 512 ? -53.844 -17.375 28.734 1 20.69 512 GLU A O 1
ATOM 4103 N N . SER A 1 513 ? -55.75 -18.531 28.25 1 20.38 513 SER A N 1
ATOM 4104 C CA . SER A 1 513 ? -55.906 -19.062 26.906 1 20.38 513 SER A CA 1
ATOM 4105 C C . SER A 1 513 ? -55.969 -17.938 25.875 1 20.38 513 SER A C 1
ATOM 4107 O O . SER A 1 513 ? -56 -18.203 24.656 1 20.38 513 SER A O 1
ATOM 4109 N N . GLU A 1 514 ? -56 -16.641 26.25 1 20.38 514 GLU A N 1
ATOM 4110 C CA . GLU A 1 514 ? -56.844 -15.969 25.266 1 20.38 514 GLU A CA 1
ATOM 4111 C C . GLU A 1 514 ? -56.188 -15.898 23.906 1 20.38 514 GLU A C 1
ATOM 4113 O O . GLU A 1 514 ? -54.969 -15.758 23.812 1 20.38 514 GLU A O 1
ATOM 4118 N N . SER A 1 515 ? -56.938 -16.125 22.766 1 19.8 515 SER A N 1
ATOM 4119 C CA . SER A 1 515 ? -56.844 -16.547 21.359 1 19.8 515 SER A CA 1
ATOM 4120 C C . SER A 1 515 ? -56.312 -15.422 20.5 1 19.8 515 SER A C 1
ATOM 4122 O O . SER A 1 515 ? -55.75 -15.672 19.422 1 19.8 515 SER A O 1
ATOM 4124 N N . ASP A 1 516 ? -56.469 -14.133 20.859 1 19.02 516 ASP A N 1
ATOM 4125 C CA . ASP A 1 516 ? -56.938 -13.375 19.703 1 19.02 516 ASP A CA 1
ATOM 4126 C C . ASP A 1 516 ? -55.812 -13.227 18.656 1 19.02 516 ASP A C 1
ATOM 4128 O O . ASP A 1 516 ? -54.656 -13.414 18.969 1 19.02 516 ASP A O 1
ATOM 4132 N N . SER A 1 517 ? -56.094 -12.273 17.609 1 19.41 517 SER A N 1
ATOM 4133 C CA . SER A 1 517 ? -56.094 -12.172 16.156 1 19.41 517 SER A CA 1
ATOM 4134 C C . SER A 1 517 ? -54.75 -11.719 15.625 1 19.41 517 SER A C 1
ATOM 4136 O O . SER A 1 517 ? -54.188 -12.352 14.734 1 19.41 517 SER A O 1
ATOM 4138 N N . GLU A 1 518 ? -54.5 -10.359 15.555 1 20.36 518 GLU A N 1
ATOM 4139 C CA . GLU A 1 518 ? -54.219 -9.641 14.305 1 20.36 518 GLU A CA 1
ATOM 4140 C C . GLU A 1 518 ? -52.719 -9.625 13.984 1 20.36 518 GLU A C 1
ATOM 4142 O O . GLU A 1 518 ? -51.906 -9.555 14.891 1 20.36 518 GLU A O 1
ATOM 4147 N N . THR A 1 519 ? -52.344 -10 12.789 1 21.09 519 THR A N 1
ATOM 4148 C CA . THR A 1 519 ? -51.156 -10.336 12.023 1 21.09 519 THR A CA 1
ATOM 4149 C C . THR A 1 519 ? -50.281 -9.109 11.82 1 21.09 519 THR A C 1
ATOM 4151 O O . THR A 1 519 ? -49.312 -9.141 11.031 1 21.09 519 THR A O 1
ATOM 4154 N N . SER A 1 520 ? -50.312 -8.031 12.664 1 19.88 520 SER A N 1
ATOM 4155 C CA . SER A 1 520 ? -49.656 -6.875 12.055 1 19.88 520 SER A CA 1
ATOM 4156 C C . SER A 1 520 ? -48.188 -7.145 11.781 1 19.88 520 SER A C 1
ATOM 4158 O O . SER A 1 520 ? -47.531 -7.867 12.539 1 19.88 520 SER A O 1
ATOM 4160 N N . ASP A 1 521 ? -47.781 -6.957 10.516 1 22.09 521 ASP A N 1
ATOM 4161 C CA . ASP A 1 521 ? -46.5 -7.129 9.82 1 22.09 521 ASP A CA 1
ATOM 4162 C C . ASP A 1 521 ? -45.406 -6.316 10.492 1 22.09 521 ASP A C 1
ATOM 4164 O O . ASP A 1 521 ? -45.5 -5.09 10.57 1 22.09 521 ASP A O 1
ATOM 4168 N N . PRO A 1 522 ? -44.938 -6.695 11.664 1 23.09 522 PRO A N 1
ATOM 4169 C CA . PRO A 1 522 ? -44 -5.844 12.367 1 23.09 522 PRO A CA 1
ATOM 4170 C C . PRO A 1 522 ? -42.75 -5.516 11.523 1 23.09 522 PRO A C 1
ATOM 4172 O O . PRO A 1 522 ? -42.125 -6.422 10.984 1 23.09 522 PRO A O 1
ATOM 4175 N N . ASN A 1 523 ? -42.844 -4.445 10.68 1 23.39 523 ASN A N 1
ATOM 4176 C CA . ASN A 1 523 ? -41.688 -3.803 10.055 1 23.39 523 ASN A CA 1
ATOM 4177 C C . ASN A 1 523 ? -40.531 -3.666 11.023 1 23.39 523 ASN A C 1
ATOM 4179 O O . ASN A 1 523 ? -40.594 -2.873 11.969 1 23.39 523 ASN A O 1
ATOM 4183 N N . MET A 1 524 ? -40.094 -4.805 11.523 1 24.3 524 MET A N 1
ATOM 4184 C CA . MET A 1 524 ? -38.969 -4.734 12.453 1 24.3 524 MET A CA 1
ATOM 4185 C C . MET A 1 524 ? -37.875 -3.838 11.898 1 24.3 524 MET A C 1
ATOM 4187 O O . MET A 1 524 ? -37.281 -4.145 10.867 1 24.3 524 MET A O 1
ATOM 4191 N N . GLU A 1 525 ? -38.125 -2.545 12 1 25.55 525 GLU A N 1
ATOM 4192 C CA . GLU A 1 525 ? -37 -1.633 11.867 1 25.55 525 GLU A CA 1
ATOM 4193 C C . GLU A 1 525 ? -35.75 -2.195 12.555 1 25.55 525 GLU A C 1
ATOM 4195 O O . GLU A 1 525 ? -35.781 -2.555 13.734 1 25.55 525 GLU A O 1
ATOM 4200 N N . LEU A 1 526 ? -35.062 -2.986 11.773 1 26.81 526 LEU A N 1
ATOM 4201 C CA . LEU A 1 526 ? -33.75 -3.385 12.242 1 26.81 526 LEU A CA 1
ATOM 4202 C C . LEU A 1 526 ? -33.125 -2.275 13.062 1 26.81 526 LEU A C 1
ATOM 4204 O O . LEU A 1 526 ? -32.812 -1.197 12.539 1 26.81 526 LEU A O 1
ATOM 4208 N N . ASP A 1 527 ? -33.781 -2.043 14.227 1 24.59 527 ASP A N 1
ATOM 4209 C CA . ASP A 1 527 ? -33.125 -1.149 15.18 1 24.59 527 ASP A CA 1
ATOM 4210 C C . ASP A 1 527 ? -31.625 -1.432 15.258 1 24.59 527 ASP A C 1
ATOM 4212 O O . ASP A 1 527 ? -31.203 -2.51 15.688 1 24.59 527 ASP A O 1
ATOM 4216 N N . ASP A 1 528 ? -31.031 -1.196 14.172 1 27.73 528 ASP A N 1
ATOM 4217 C CA . ASP A 1 528 ? -29.562 -1.164 14.18 1 27.73 528 ASP A CA 1
ATOM 4218 C C . ASP A 1 528 ? -29.031 -0.447 15.414 1 27.73 528 ASP A C 1
ATOM 4220 O O . ASP A 1 528 ? -28.797 0.762 15.391 1 27.73 528 ASP A O 1
ATOM 4224 N N . SER A 1 529 ? -29.781 -0.685 16.547 1 26.84 529 SER A N 1
ATOM 4225 C CA . SER A 1 529 ? -29.078 -0.103 17.688 1 26.84 529 SER A CA 1
ATOM 4226 C C . SER A 1 529 ? -27.609 -0.503 17.688 1 26.84 529 SER A C 1
ATOM 4228 O O . SER A 1 529 ? -27.219 -1.479 18.328 1 26.84 529 SER A O 1
ATOM 4230 N N . ASP A 1 530 ? -27.172 -0.739 16.516 1 27.25 530 ASP A N 1
ATOM 4231 C CA . ASP A 1 530 ? -25.719 -0.809 16.5 1 27.25 530 ASP A CA 1
ATOM 4232 C C . ASP A 1 530 ? -25.109 0.272 17.391 1 27.25 530 ASP A C 1
ATOM 4234 O O . ASP A 1 530 ? -24.828 1.379 16.922 1 27.25 530 ASP A O 1
ATOM 4238 N N . SER A 1 531 ? -25.766 0.491 18.594 1 26.61 531 SER A N 1
ATOM 4239 C CA . SER A 1 531 ? -25.25 1.337 19.656 1 26.61 531 SER A CA 1
ATOM 4240 C C . SER A 1 531 ? -23.719 1.281 19.734 1 26.61 531 SER A C 1
ATOM 4242 O O . SER A 1 531 ? -23.078 2.287 20.016 1 26.61 531 SER A O 1
ATOM 4244 N N . ASP A 1 532 ? -23.281 0.03 19.906 1 25.75 532 ASP A N 1
ATOM 4245 C CA . ASP A 1 532 ? -21.969 -0.022 20.531 1 25.75 532 ASP A CA 1
ATOM 4246 C C . ASP A 1 532 ? -20.891 0.474 19.562 1 25.75 532 ASP A C 1
ATOM 4248 O O . ASP A 1 532 ? -19.688 0.314 19.812 1 25.75 532 ASP A O 1
ATOM 4252 N N . LEU A 1 533 ? -21.203 0.229 18.297 1 27.56 533 LEU A N 1
ATOM 4253 C CA . LEU A 1 533 ? -20.062 0.786 17.578 1 27.56 533 LEU A CA 1
ATOM 4254 C C . LEU A 1 533 ? -20 2.303 17.734 1 27.56 533 LEU A C 1
ATOM 4256 O O . LEU A 1 533 ? -20.734 3.025 17.062 1 27.56 533 LEU A O 1
ATOM 4260 N N . LEU A 1 534 ? -20.328 2.736 18.953 1 23.77 534 LEU A N 1
ATOM 4261 C CA . LEU A 1 534 ? -20.234 4.152 19.281 1 23.77 534 LEU A CA 1
ATOM 4262 C C . LEU A 1 534 ? -19.234 4.852 18.359 1 23.77 534 LEU A C 1
ATOM 4264 O O . LEU A 1 534 ? -18.281 4.242 17.891 1 23.77 534 LEU A O 1
ATOM 4268 N N . PRO A 1 535 ? -19.75 5.82 17.578 1 29.38 535 PRO A N 1
ATOM 4269 C CA . PRO A 1 535 ? -18.844 6.906 17.188 1 29.38 535 PRO A CA 1
ATOM 4270 C C . PRO A 1 535 ? -17.703 7.117 18.203 1 29.38 535 PRO A C 1
ATOM 4272 O O . PRO A 1 535 ? -17.922 7.719 19.25 1 29.38 535 PRO A O 1
ATOM 4275 N N . SER A 1 536 ? -17.203 6.027 18.734 1 26.09 536 SER A N 1
ATOM 4276 C CA . SER A 1 536 ? -16.297 6.184 19.859 1 26.09 536 SER A CA 1
ATOM 4277 C C . SER A 1 536 ? -15.633 7.551 19.859 1 26.09 536 SER A C 1
ATOM 4279 O O . SER A 1 536 ? -15.414 8.133 18.797 1 26.09 536 SER A O 1
ATOM 4281 N N . ASP A 1 537 ? -15.602 8.305 20.953 1 27.52 537 ASP A N 1
ATOM 4282 C CA . ASP A 1 537 ? -14.906 9.422 21.578 1 27.52 537 ASP A CA 1
ATOM 4283 C C . ASP A 1 537 ? -13.531 9.641 20.953 1 27.52 537 ASP A C 1
ATOM 4285 O O . ASP A 1 537 ? -12.914 8.703 20.453 1 27.52 537 ASP A O 1
ATOM 4289 N N . LEU A 1 538 ? -13.148 10.922 20.797 1 32.97 538 LEU A N 1
ATOM 4290 C CA . LEU A 1 538 ? -11.867 11.484 20.391 1 32.97 538 LEU A CA 1
ATOM 4291 C C . LEU A 1 538 ? -10.711 10.633 20.906 1 32.97 538 LEU A C 1
ATOM 4293 O O . LEU A 1 538 ? -10.141 10.93 21.969 1 32.97 538 LEU A O 1
ATOM 4297 N N . GLU A 1 539 ? -10.852 9.391 21.047 1 35.59 539 GLU A N 1
ATOM 4298 C CA . GLU A 1 539 ? -9.773 8.523 21.516 1 35.59 539 GLU A CA 1
ATOM 4299 C C . GLU A 1 539 ? -8.438 8.93 20.906 1 35.59 539 GLU A C 1
ATOM 4301 O O . GLU A 1 539 ? -8.398 9.492 19.812 1 35.59 539 GLU A O 1
ATOM 4306 N N . PRO A 1 540 ? -7.617 8.984 21.875 1 38.69 540 PRO A N 1
ATOM 4307 C CA . PRO A 1 540 ? -6.262 9.219 21.375 1 38.69 540 PRO A CA 1
ATOM 4308 C C . PRO A 1 540 ? -5.957 8.445 20.094 1 38.69 540 PRO A C 1
ATOM 4310 O O . PRO A 1 540 ? -6.512 7.367 19.875 1 38.69 540 PRO A O 1
ATOM 4313 N N . GLN A 1 541 ? -5.652 9.227 19.109 1 42.41 541 GLN A N 1
ATOM 4314 C CA . GLN A 1 541 ? -5.223 8.695 17.828 1 42.41 541 GLN A CA 1
ATOM 4315 C C . GLN A 1 541 ? -4.414 7.41 18 1 42.41 541 GLN A C 1
ATOM 4317 O O . GLN A 1 541 ? -3.535 7.336 18.859 1 42.41 541 GLN A O 1
ATOM 4322 N N . GLU A 1 542 ? -5 6.25 17.797 1 44.06 542 GLU A N 1
ATOM 4323 C CA . GLU A 1 542 ? -4.176 5.047 17.75 1 44.06 542 GLU A CA 1
ATOM 4324 C C . GLU A 1 542 ? -3.174 5.094 16.609 1 44.06 542 GLU A C 1
ATOM 4326 O O . GLU A 1 542 ? -3.459 5.664 15.547 1 44.06 542 GLU A O 1
ATOM 4331 N N . ARG A 1 543 ? -1.935 5.172 17.047 1 42 543 ARG A N 1
ATOM 4332 C CA . ARG A 1 543 ? -0.884 5.199 16.031 1 42 543 ARG A CA 1
ATOM 4333 C C . ARG A 1 543 ? -0.995 3.998 15.094 1 42 543 ARG A C 1
ATOM 4335 O O . ARG A 1 543 ? -1.393 2.912 15.516 1 42 543 ARG A O 1
ATOM 4342 N N . GLU A 1 544 ? -1.374 4.141 13.875 1 41.03 544 GLU A N 1
ATOM 4343 C CA . GLU A 1 544 ? -1.569 3.174 12.797 1 41.03 544 GLU A CA 1
ATOM 4344 C C . GLU A 1 544 ? -0.357 2.26 12.648 1 41.03 544 GLU A C 1
ATOM 4346 O O . GLU A 1 544 ? 0.785 2.711 12.758 1 41.03 544 GLU A O 1
ATOM 4351 N N . ASP A 1 545 ? -0.445 1.141 12.867 1 36.97 545 ASP A N 1
ATOM 4352 C CA . ASP A 1 545 ? 0.579 0.153 12.539 1 36.97 545 ASP A CA 1
ATOM 4353 C C . ASP A 1 545 ? 1.21 0.443 11.18 1 36.97 545 ASP A C 1
ATOM 4355 O O . ASP A 1 545 ? 0.628 1.156 10.359 1 36.97 545 ASP A O 1
ATOM 4359 N N . GLY A 1 546 ? 2.443 -0.076 10.836 1 33.97 546 GLY A N 1
ATOM 4360 C CA . GLY A 1 546 ? 3.518 0.088 9.875 1 33.97 546 GLY A CA 1
ATOM 4361 C C . GLY A 1 546 ? 3.049 -0.009 8.438 1 33.97 546 GLY A C 1
ATOM 4362 O O . GLY A 1 546 ? 3.816 -0.395 7.551 1 33.97 546 GLY A O 1
ATOM 4363 N N . GLU A 1 547 ? 1.797 0.006 8.102 1 33.12 547 GLU A N 1
ATOM 4364 C CA . GLU A 1 547 ? 1.905 0.013 6.648 1 33.12 547 GLU A CA 1
ATOM 4365 C C . GLU A 1 547 ? 2.607 1.274 6.152 1 33.12 547 GLU A C 1
ATOM 4367 O O . GLU A 1 547 ? 2.227 2.387 6.52 1 33.12 547 GLU A O 1
ATOM 4372 N N . ILE A 1 548 ? 3.861 1.248 5.887 1 34.5 548 ILE A N 1
ATOM 4373 C CA . ILE A 1 548 ? 4.648 2.314 5.277 1 34.5 548 ILE A CA 1
ATOM 4374 C C . ILE A 1 548 ? 3.801 3.061 4.25 1 34.5 548 ILE A C 1
ATOM 4376 O O . ILE A 1 548 ? 3.369 2.479 3.252 1 34.5 548 ILE A O 1
ATOM 4380 N N . GLU A 1 549 ? 2.979 3.889 4.664 1 34.72 549 GLU A N 1
ATOM 4381 C CA . GLU A 1 549 ? 2.328 4.797 3.725 1 34.72 549 GLU A CA 1
ATOM 4382 C C . GLU A 1 549 ? 3.297 5.25 2.637 1 34.72 549 GLU A C 1
ATOM 4384 O O . GLU A 1 549 ? 4.414 5.676 2.932 1 34.72 549 GLU A O 1
ATOM 4389 N N . ASN A 1 550 ? 3.186 4.727 1.469 1 33.81 550 ASN A N 1
ATOM 4390 C CA . ASN A 1 550 ? 3.922 5.32 0.358 1 33.81 550 ASN A CA 1
ATOM 4391 C C . ASN A 1 550 ? 3.783 6.84 0.343 1 33.81 550 ASN A C 1
ATOM 4393 O O . ASN A 1 550 ? 2.688 7.371 0.541 1 33.81 550 ASN A O 1
ATOM 4397 N N . PRO A 1 551 ? 4.812 7.535 0.641 1 33.81 551 PRO A N 1
ATOM 4398 C CA . PRO A 1 551 ? 4.68 8.984 0.49 1 33.81 551 PRO A CA 1
ATOM 4399 C C . PRO A 1 551 ? 3.799 9.375 -0.692 1 33.81 551 PRO A C 1
ATOM 4401 O O . PRO A 1 551 ? 3.748 8.664 -1.694 1 33.81 551 PRO A O 1
ATOM 4404 N N . THR A 1 552 ? 2.781 10.086 -0.452 1 33.5 552 THR A N 1
ATOM 4405 C CA . THR A 1 552 ? 1.955 10.664 -1.505 1 33.5 552 THR A CA 1
ATOM 4406 C C . THR A 1 552 ? 2.822 11.195 -2.643 1 33.5 552 THR A C 1
ATOM 4408 O O . THR A 1 552 ? 4.008 11.477 -2.449 1 33.5 552 THR A O 1
ATOM 4411 N N . ALA A 1 553 ? 2.316 11.102 -3.912 1 31.88 553 ALA A N 1
ATOM 4412 C CA . ALA A 1 553 ? 2.973 11.625 -5.109 1 31.88 553 ALA A CA 1
ATOM 4413 C C . ALA A 1 553 ? 3.584 13 -4.848 1 31.88 553 ALA A C 1
ATOM 4415 O O . ALA A 1 553 ? 4.66 13.312 -5.363 1 31.88 553 ALA A O 1
ATOM 4416 N N . GLN A 1 554 ? 2.902 13.789 -4.117 1 32.72 554 GLN A N 1
ATOM 4417 C CA . GLN A 1 554 ? 3.4 15.141 -3.879 1 32.72 554 GLN A CA 1
ATOM 4418 C C . GLN A 1 554 ? 4.719 15.109 -3.109 1 32.72 554 GLN A C 1
ATOM 4420 O O . GLN A 1 554 ? 5.629 15.891 -3.398 1 32.72 554 GLN A O 1
ATOM 4425 N N . GLN A 1 555 ? 4.676 14.273 -2.15 1 33.75 555 GLN A N 1
ATOM 4426 C CA . GLN A 1 555 ? 5.918 14.266 -1.385 1 33.75 555 GLN A CA 1
ATOM 4427 C C . GLN A 1 555 ? 7.074 13.727 -2.219 1 33.75 555 GLN A C 1
ATOM 4429 O O . GLN A 1 555 ? 8.219 14.148 -2.049 1 33.75 555 GLN A O 1
ATOM 4434 N N . LEU A 1 556 ? 6.746 12.875 -3.115 1 32.84 556 LEU A N 1
ATOM 4435 C CA . LEU A 1 556 ? 7.746 12.32 -4.023 1 32.84 556 LEU A CA 1
ATOM 4436 C C . LEU A 1 556 ? 8.102 13.32 -5.117 1 32.84 556 LEU A C 1
ATOM 4438 O O . LEU A 1 556 ? 9.258 13.398 -5.535 1 32.84 556 LEU A O 1
ATOM 4442 N N . ASP A 1 557 ? 7.133 13.977 -5.723 1 32.22 557 ASP A N 1
ATOM 4443 C CA . ASP A 1 557 ? 7.406 14.883 -6.836 1 32.22 557 ASP A CA 1
ATOM 4444 C C . ASP A 1 557 ? 8.367 15.992 -6.414 1 32.22 557 ASP A C 1
ATOM 4446 O O . ASP A 1 557 ? 9.219 16.406 -7.203 1 32.22 557 ASP A O 1
ATOM 4450 N N . GLU A 1 558 ? 8.125 16.578 -5.234 1 29.03 558 GLU A N 1
ATOM 4451 C CA . GLU A 1 558 ? 9.086 17.656 -5.062 1 29.03 558 GLU A CA 1
ATOM 4452 C C . GLU A 1 558 ? 10.516 17.125 -5.078 1 29.03 558 GLU A C 1
ATOM 4454 O O . GLU A 1 558 ? 11.453 17.859 -5.438 1 29.03 558 GLU A O 1
ATOM 4459 N N . ARG A 1 559 ? 10.727 15.953 -4.496 1 29.08 559 ARG A N 1
ATOM 4460 C CA . ARG A 1 559 ? 12.117 15.516 -4.496 1 29.08 559 ARG A CA 1
ATOM 4461 C C . ARG A 1 559 ? 12.547 15.055 -5.887 1 29.08 559 ARG A C 1
ATOM 4463 O O . ARG A 1 559 ? 13.727 14.805 -6.125 1 29.08 559 ARG A O 1
ATOM 4470 N N . LEU A 1 560 ? 11.539 14.398 -6.625 1 30.78 560 LEU A N 1
ATOM 4471 C CA . LEU A 1 560 ? 12.031 14.062 -7.953 1 30.78 560 LEU A CA 1
ATOM 4472 C C . LEU A 1 560 ? 12.43 15.32 -8.719 1 30.78 560 LEU A C 1
ATOM 4474 O O . LEU A 1 560 ? 12.914 15.242 -9.844 1 30.78 560 LEU A O 1
ATOM 4478 N N . ARG A 1 561 ? 11.758 16.375 -8.445 1 28.88 561 ARG A N 1
ATOM 4479 C CA . ARG A 1 561 ? 12.391 17.438 -9.203 1 28.88 561 ARG A CA 1
ATOM 4480 C C . ARG A 1 561 ? 13.898 17.484 -8.945 1 28.88 561 ARG A C 1
ATOM 4482 O O . ARG A 1 561 ? 14.648 18.094 -9.695 1 28.88 561 ARG A O 1
ATOM 4489 N N . PHE A 1 562 ? 14.242 17.391 -7.629 1 24.69 562 PHE A N 1
ATOM 4490 C CA . PHE A 1 562 ? 15.703 17.422 -7.621 1 24.69 562 PHE A CA 1
ATOM 4491 C C . PHE A 1 562 ? 16.266 16.062 -8.023 1 24.69 562 PHE A C 1
ATOM 4493 O O . PHE A 1 562 ? 15.75 15.023 -7.625 1 24.69 562 PHE A O 1
ATOM 4500 N N . GLY A 1 563 ? 16.531 15.648 -9.312 1 26.7 563 GLY A N 1
ATOM 4501 C CA . GLY A 1 563 ? 17.312 14.633 -9.992 1 26.7 563 GLY A CA 1
ATOM 4502 C C . GLY A 1 563 ? 18.141 13.781 -9.047 1 26.7 563 GLY A C 1
ATOM 4503 O O . GLY A 1 563 ? 18.906 12.922 -9.477 1 26.7 563 GLY A O 1
ATOM 4504 N N . GLU A 1 564 ? 18.5 14.297 -7.852 1 27.38 564 GLU A N 1
ATOM 4505 C CA . GLU A 1 564 ? 19.703 13.805 -7.188 1 27.38 564 GLU A CA 1
ATOM 4506 C C . GLU A 1 564 ? 19.406 12.547 -6.379 1 27.38 564 GLU A C 1
ATOM 4508 O O . GLU A 1 564 ? 20.328 11.883 -5.895 1 27.38 564 GLU A O 1
ATOM 4513 N N . ILE A 1 565 ? 18.141 12.305 -5.77 1 27.69 565 ILE A N 1
ATOM 4514 C CA . ILE A 1 565 ? 18.297 11.148 -4.898 1 27.69 565 ILE A CA 1
ATOM 4515 C C . ILE A 1 565 ? 18.047 9.859 -5.688 1 27.69 565 ILE A C 1
ATOM 4517 O O . ILE A 1 565 ? 17.109 9.797 -6.488 1 27.69 565 ILE A O 1
ATOM 4521 N N . MET B 1 1 ? 12.859 14.117 -22.547 1 39.59 1 MET B N 1
ATOM 4522 C CA . MET B 1 1 ? 14.125 13.688 -23.125 1 39.59 1 MET B CA 1
ATOM 4523 C C . MET B 1 1 ? 14.672 14.734 -24.094 1 39.59 1 MET B C 1
ATOM 4525 O O . MET B 1 1 ? 13.93 15.258 -24.938 1 39.59 1 MET B O 1
ATOM 4529 N N . ARG B 1 2 ? 15.727 15.344 -23.656 1 45.59 2 ARG B N 1
ATOM 4530 C CA . ARG B 1 2 ? 16.234 16.438 -24.484 1 45.59 2 ARG B CA 1
ATOM 4531 C C . ARG B 1 2 ? 16.672 15.914 -25.859 1 45.59 2 ARG B C 1
ATOM 4533 O O . ARG B 1 2 ? 17.5 15 -25.953 1 45.59 2 ARG B O 1
ATOM 4540 N N . VAL B 1 3 ? 15.781 15.891 -26.688 1 47.69 3 VAL B N 1
ATOM 4541 C CA . VAL B 1 3 ? 16.172 15.523 -28.047 1 47.69 3 VAL B CA 1
ATOM 4542 C C . VAL B 1 3 ? 17.047 16.609 -28.656 1 47.69 3 VAL B C 1
ATOM 4544 O O . VAL B 1 3 ? 16.656 17.781 -28.719 1 47.69 3 VAL B O 1
ATOM 4547 N N . TYR B 1 4 ? 18.156 16.297 -28.547 1 53.59 4 TYR B N 1
ATOM 4548 C CA . TYR B 1 4 ? 19.062 17.234 -29.203 1 53.59 4 TYR B CA 1
ATOM 4549 C C . TYR B 1 4 ? 18.688 17.406 -30.672 1 53.59 4 TYR B C 1
ATOM 4551 O O . TYR B 1 4 ? 18.531 16.422 -31.406 1 53.59 4 TYR B O 1
ATOM 4559 N N . LYS B 1 5 ? 18.141 18.531 -30.922 1 54.62 5 LYS B N 1
ATOM 4560 C CA . LYS B 1 5 ? 17.938 18.875 -32.312 1 54.62 5 LYS B CA 1
ATOM 4561 C C . LYS B 1 5 ? 19.172 19.578 -32.906 1 54.62 5 LYS B C 1
ATOM 4563 O O . LYS B 1 5 ? 19.672 20.531 -32.312 1 54.62 5 LYS B O 1
ATOM 4568 N N . ARG B 1 6 ? 19.641 18.891 -33.844 1 54.91 6 ARG B N 1
ATOM 4569 C CA . ARG B 1 6 ? 20.797 19.453 -34.531 1 54.91 6 ARG B CA 1
ATOM 4570 C C . ARG B 1 6 ? 20.531 20.891 -34.969 1 54.91 6 ARG B C 1
ATOM 4572 O O . ARG B 1 6 ? 19.484 21.188 -35.531 1 54.91 6 ARG B O 1
ATOM 4579 N N . LYS B 1 7 ? 21.328 21.609 -34.406 1 57.28 7 LYS B N 1
ATOM 4580 C CA . LYS B 1 7 ? 21.156 23.031 -34.719 1 57.28 7 LYS B CA 1
ATOM 4581 C C . LYS B 1 7 ? 21.859 23.406 -36.031 1 57.28 7 LYS B C 1
ATOM 4583 O O . LYS B 1 7 ? 21.531 24.422 -36.625 1 57.28 7 LYS B O 1
ATOM 4588 N N . THR B 1 8 ? 22.922 22.578 -36.406 1 57.59 8 THR B N 1
ATOM 4589 C CA . THR B 1 8 ? 23.656 23.047 -37.562 1 57.59 8 THR B CA 1
ATOM 4590 C C . THR B 1 8 ? 23.531 22.062 -38.719 1 57.59 8 THR B C 1
ATOM 4592 O O . THR B 1 8 ? 23.297 20.875 -38.5 1 57.59 8 THR B O 1
ATOM 4595 N N . GLU B 1 9 ? 23.234 22.469 -39.844 1 53.25 9 GLU B N 1
ATOM 4596 C CA . GLU B 1 9 ? 23.172 21.688 -41.094 1 53.25 9 GLU B CA 1
ATOM 4597 C C . GLU B 1 9 ? 24.562 21.359 -41.594 1 53.25 9 GLU B C 1
ATOM 4599 O O . GLU B 1 9 ? 24.719 20.844 -42.719 1 53.25 9 GLU B O 1
ATOM 4604 N N . ARG B 1 10 ? 25.469 21.484 -40.75 1 55.34 10 ARG B N 1
ATOM 4605 C CA . ARG B 1 10 ? 26.844 21.25 -41.188 1 55.34 10 ARG B CA 1
ATOM 4606 C C . ARG B 1 10 ? 27.156 19.75 -41.25 1 55.34 10 ARG B C 1
ATOM 4608 O O . ARG B 1 10 ? 26.703 19 -40.375 1 55.34 10 ARG B O 1
ATOM 4615 N N . GLY B 1 11 ? 27.766 19.203 -42.312 1 57.09 11 GLY B N 1
ATOM 4616 C CA . GLY B 1 11 ? 28.188 17.812 -42.469 1 57.09 11 GLY B CA 1
ATOM 4617 C C . GLY B 1 11 ? 27.156 16.938 -43.125 1 57.09 11 GLY B C 1
ATOM 4618 O O . GLY B 1 11 ? 27.297 15.719 -43.188 1 57.09 11 GLY B O 1
ATOM 4619 N N . LEU B 1 12 ? 26.047 17.547 -43.406 1 57.75 12 LEU B N 1
ATOM 4620 C CA . LEU B 1 12 ? 25 16.781 -44.062 1 57.75 12 LEU B CA 1
ATOM 4621 C C . LEU B 1 12 ? 25.312 16.625 -45.562 1 57.75 12 LEU B C 1
ATOM 4623 O O . LEU B 1 12 ? 24.859 17.422 -46.375 1 57.75 12 LEU B O 1
ATOM 4627 N N . PHE B 1 13 ? 26.484 16.438 -45.938 1 62.41 13 PHE B N 1
ATOM 4628 C CA . PHE B 1 13 ? 26.734 16.234 -47.375 1 62.41 13 PHE B CA 1
ATOM 4629 C C . PHE B 1 13 ? 26.703 14.75 -47.719 1 62.41 13 PHE B C 1
ATOM 4631 O O . PHE B 1 13 ? 26.969 13.906 -46.875 1 62.41 13 PHE B O 1
ATOM 4638 N N . SER B 1 14 ? 26.156 14.438 -48.812 1 66 14 SER B N 1
ATOM 4639 C CA . SER B 1 14 ? 26.031 13.062 -49.312 1 66 14 SER B CA 1
ATOM 4640 C C . SER B 1 14 ? 27.391 12.469 -49.656 1 66 14 SER B C 1
ATOM 4642 O O . SER B 1 14 ? 28.312 13.195 -50.031 1 66 14 SER B O 1
ATOM 4644 N N . ARG B 1 15 ? 27.531 11.242 -49.281 1 73.5 15 ARG B N 1
ATOM 4645 C CA . ARG B 1 15 ? 28.719 10.484 -49.625 1 73.5 15 ARG B CA 1
ATOM 4646 C C . ARG B 1 15 ? 29.047 10.625 -51.094 1 73.5 15 ARG B C 1
ATOM 4648 O O . ARG B 1 15 ? 30.219 10.812 -51.469 1 73.5 15 ARG B O 1
ATOM 4655 N N . GLU B 1 16 ? 28.062 10.617 -51.844 1 76.94 16 GLU B N 1
ATOM 4656 C CA . GLU B 1 16 ? 28.219 10.664 -53.281 1 76.94 16 GLU B CA 1
ATOM 4657 C C . GLU B 1 16 ? 28.766 12.016 -53.75 1 76.94 16 GLU B C 1
ATOM 4659 O O . GLU B 1 16 ? 29.656 12.078 -54.594 1 76.94 16 GLU B O 1
ATOM 4664 N N . ALA B 1 17 ? 28.312 12.992 -53.156 1 79.44 17 ALA B N 1
ATOM 4665 C CA . ALA B 1 17 ? 28.766 14.328 -53.531 1 79.44 17 ALA B CA 1
ATOM 4666 C C . ALA B 1 17 ? 30.234 14.547 -53.125 1 79.44 17 ALA B C 1
ATOM 4668 O O . ALA B 1 17 ? 31 15.156 -53.875 1 79.44 17 ALA B O 1
ATOM 4669 N N . MET B 1 18 ? 30.594 13.953 -52.031 1 81.5 18 MET B N 1
ATOM 4670 C CA . MET B 1 18 ? 31.969 14.117 -51.531 1 81.5 18 MET B CA 1
ATOM 4671 C C . MET B 1 18 ? 32.938 13.328 -52.406 1 81.5 18 MET B C 1
ATOM 4673 O O . MET B 1 18 ? 34 13.844 -52.812 1 81.5 18 MET B O 1
ATOM 4677 N N . LEU B 1 19 ? 32.531 12.148 -52.719 1 83.56 19 LEU B N 1
ATOM 4678 C CA . LEU B 1 19 ? 33.375 11.336 -53.594 1 83.56 19 LEU B CA 1
ATOM 4679 C C . LEU B 1 19 ? 33.5 11.961 -54.969 1 83.56 19 LEU B C 1
ATOM 4681 O O . LEU B 1 19 ? 34.562 11.945 -55.594 1 83.56 19 LEU B O 1
ATOM 4685 N N . GLU B 1 20 ? 32.375 12.484 -55.406 1 86.31 20 GLU B N 1
ATOM 4686 C CA . GLU B 1 20 ? 32.406 13.172 -56.688 1 86.31 20 GLU B CA 1
ATOM 4687 C C . GLU B 1 20 ? 33.281 14.414 -56.656 1 86.31 20 GLU B C 1
ATOM 4689 O O . GLU B 1 20 ? 34.031 14.688 -57.594 1 86.31 20 GLU B O 1
ATOM 4694 N N . GLY B 1 21 ? 33.312 15.086 -55.531 1 87.5 21 GLY B N 1
ATOM 4695 C CA . GLY B 1 21 ? 34.156 16.266 -55.375 1 87.5 21 GLY B CA 1
ATOM 4696 C C . GLY B 1 21 ? 35.625 15.93 -55.344 1 87.5 21 GLY B C 1
ATOM 4697 O O . GLY B 1 21 ? 36.438 16.609 -56 1 87.5 21 GLY B O 1
ATOM 4698 N N . VAL B 1 22 ? 35.875 14.867 -54.75 1 88.62 22 VAL B N 1
ATOM 4699 C CA . VAL B 1 22 ? 37.281 14.43 -54.688 1 88.62 22 VAL B CA 1
ATOM 4700 C C . VAL B 1 22 ? 37.75 13.977 -56.062 1 88.62 22 VAL B C 1
ATOM 4702 O O . VAL B 1 22 ? 38.875 14.305 -56.469 1 88.62 22 VAL B O 1
ATOM 4705 N N . ARG B 1 23 ? 36.906 13.289 -56.688 1 88 23 ARG B N 1
ATOM 4706 C CA . ARG B 1 23 ? 37.25 12.828 -58.031 1 88 23 ARG B CA 1
ATOM 4707 C C . ARG B 1 23 ? 37.438 14 -58.969 1 88 23 ARG B C 1
ATOM 4709 O O . ARG B 1 23 ? 38.406 14.023 -59.75 1 88 23 ARG B O 1
ATOM 4716 N N . LEU B 1 24 ? 36.656 14.977 -58.906 1 89.69 24 LEU B N 1
ATOM 4717 C CA . LEU B 1 24 ? 36.719 16.141 -59.781 1 89.69 24 LEU B CA 1
ATOM 4718 C C . LEU B 1 24 ? 38 16.938 -59.531 1 89.69 24 LEU B C 1
ATOM 4720 O O . LEU B 1 24 ? 38.656 17.391 -60.469 1 89.69 24 LEU B O 1
ATOM 4724 N N . VAL B 1 25 ? 38.406 16.984 -58.312 1 91.06 25 VAL B N 1
ATOM 4725 C CA . VAL B 1 25 ? 39.594 17.766 -57.969 1 91.06 25 VAL B CA 1
ATOM 4726 C C . VAL B 1 25 ? 40.844 16.984 -58.344 1 91.06 25 VAL B C 1
ATOM 4728 O O . VAL B 1 25 ? 41.781 17.531 -58.906 1 91.06 25 VAL B O 1
ATOM 4731 N N . LEU B 1 26 ? 40.812 15.656 -58.156 1 89.06 26 LEU B N 1
ATOM 4732 C CA . LEU B 1 26 ? 42.031 14.883 -58.375 1 89.06 26 LEU B CA 1
ATOM 4733 C C . LEU B 1 26 ? 42.125 14.391 -59.812 1 89.06 26 LEU B C 1
ATOM 4735 O O . LEU B 1 26 ? 43.219 14.414 -60.406 1 89.06 26 LEU B O 1
ATOM 4739 N N . ASP B 1 27 ? 41.031 13.992 -60.312 1 86.94 27 ASP B N 1
ATOM 4740 C CA . ASP B 1 27 ? 41.094 13.406 -61.656 1 86.94 27 ASP B CA 1
ATOM 4741 C C . ASP B 1 27 ? 40.969 14.477 -62.75 1 86.94 27 ASP B C 1
ATOM 4743 O O . ASP B 1 27 ? 41.594 14.375 -63.812 1 86.94 27 ASP B O 1
ATOM 4747 N N . GLN B 1 28 ? 40.281 15.539 -62.531 1 86.06 28 GLN B N 1
ATOM 4748 C CA . GLN B 1 28 ? 40.031 16.531 -63.562 1 86.06 28 GLN B CA 1
ATOM 4749 C C . GLN B 1 28 ? 40.75 17.844 -63.25 1 86.06 28 GLN B C 1
ATOM 4751 O O . GLN B 1 28 ? 40.688 18.797 -64.062 1 86.06 28 GLN B O 1
ATOM 4756 N N . GLY B 1 29 ? 41.406 17.906 -62.094 1 86.44 29 GLY B N 1
ATOM 4757 C CA . GLY B 1 29 ? 42.281 19.031 -61.75 1 86.44 29 GLY B CA 1
ATOM 4758 C C . GLY B 1 29 ? 41.5 20.297 -61.406 1 86.44 29 GLY B C 1
ATOM 4759 O O . GLY B 1 29 ? 42.031 21.406 -61.562 1 86.44 29 GLY B O 1
ATOM 4760 N N . GLN B 1 30 ? 40.281 20.125 -60.969 1 89 30 GLN B N 1
ATOM 4761 C CA . GLN B 1 30 ? 39.5 21.297 -60.594 1 89 30 GLN B CA 1
ATOM 4762 C C . GLN B 1 30 ? 39.938 21.844 -59.25 1 89 30 GLN B C 1
ATOM 4764 O O . GLN B 1 30 ? 40.5 21.125 -58.438 1 89 30 GLN B O 1
ATOM 4769 N N . LYS B 1 31 ? 39.719 23.141 -59.062 1 89.06 31 LYS B N 1
ATOM 4770 C CA . LYS B 1 31 ? 40.062 23.766 -57.781 1 89.06 31 LYS B CA 1
ATOM 4771 C C . LYS B 1 31 ? 39.031 23.422 -56.688 1 89.06 31 LYS B C 1
ATOM 4773 O O . LYS B 1 31 ? 37.875 23.234 -56.969 1 89.06 31 LYS B O 1
ATOM 4778 N N . ILE B 1 32 ? 39.438 23.422 -55.438 1 91.75 32 ILE B N 1
ATOM 4779 C CA . ILE B 1 32 ? 38.656 22.922 -54.312 1 91.75 32 ILE B CA 1
ATOM 4780 C C . ILE B 1 32 ? 37.469 23.828 -54.062 1 91.75 32 ILE B C 1
ATOM 4782 O O . ILE B 1 32 ? 36.344 23.359 -53.875 1 91.75 32 ILE B O 1
ATOM 4786 N N . LYS B 1 33 ? 37.594 25.109 -54 1 89.44 33 LYS B N 1
ATOM 4787 C CA . LYS B 1 33 ? 36.531 26.047 -53.594 1 89.44 33 LYS B CA 1
ATOM 4788 C C . LYS B 1 33 ? 35.406 26.062 -54.625 1 89.44 33 LYS B C 1
ATOM 4790 O O . LYS B 1 33 ? 34.25 25.938 -54.25 1 89.44 33 LYS B O 1
ATOM 4795 N N . PRO B 1 34 ? 35.719 26.219 -55.875 1 89.12 34 PRO B N 1
ATOM 4796 C CA . PRO B 1 34 ? 34.625 26.203 -56.844 1 89.12 34 PRO B CA 1
ATOM 4797 C C . PRO B 1 34 ? 33.906 24.844 -56.906 1 89.12 34 PRO B C 1
ATOM 4799 O O . PRO B 1 34 ? 32.656 24.812 -57.062 1 89.12 34 PRO B O 1
ATOM 4802 N N . THR B 1 35 ? 34.625 23.781 -56.812 1 91.5 35 THR B N 1
ATOM 4803 C CA . THR B 1 35 ? 34.031 22.438 -56.812 1 91.5 35 THR B CA 1
ATOM 4804 C C . THR B 1 35 ? 33.094 22.266 -55.594 1 91.5 35 THR B C 1
ATOM 4806 O O . THR B 1 35 ? 32.031 21.719 -55.719 1 91.5 35 THR B O 1
ATOM 4809 N N . ALA B 1 36 ? 33.531 22.734 -54.438 1 87.88 36 ALA B N 1
ATOM 4810 C CA . ALA B 1 36 ? 32.75 22.656 -53.219 1 87.88 36 ALA B CA 1
ATOM 4811 C C . ALA B 1 36 ? 31.438 23.438 -53.344 1 87.88 36 ALA B C 1
ATOM 4813 O O . ALA B 1 36 ? 30.375 22.969 -52.906 1 87.88 36 ALA B O 1
ATOM 4814 N N . ARG B 1 37 ? 31.516 24.562 -53.906 1 86 37 ARG B N 1
ATOM 4815 C CA . ARG B 1 37 ? 30.344 25.422 -54.125 1 86 37 ARG B CA 1
ATOM 4816 C C . ARG B 1 37 ? 29.344 24.75 -55.062 1 86 37 ARG B C 1
ATOM 4818 O O . ARG B 1 37 ? 28.141 24.797 -54.844 1 86 37 ARG B O 1
ATOM 4825 N N . GLU B 1 38 ? 29.859 24.188 -56.062 1 85.94 38 GLU B N 1
ATOM 4826 C CA . GLU B 1 38 ? 29.016 23.578 -57.062 1 85.94 38 GLU B CA 1
ATOM 4827 C C . GLU B 1 38 ? 28.281 22.359 -56.5 1 85.94 38 GLU B C 1
ATOM 4829 O O . GLU B 1 38 ? 27.109 22.109 -56.844 1 85.94 38 GLU B O 1
ATOM 4834 N N . LEU B 1 39 ? 28.938 21.641 -55.625 1 85 39 LEU B N 1
ATOM 4835 C CA . LEU B 1 39 ? 28.375 20.391 -55.094 1 85 39 LEU B CA 1
ATOM 4836 C C . LEU B 1 39 ? 27.719 20.609 -53.75 1 85 39 LEU B C 1
ATOM 4838 O O . LEU B 1 39 ? 27.203 19.672 -53.156 1 85 39 LEU B O 1
ATOM 4842 N N . GLY B 1 40 ? 27.797 21.828 -53.219 1 80.44 40 GLY B N 1
ATOM 4843 C CA . GLY B 1 40 ? 27.188 22.156 -51.938 1 80.44 40 GLY B CA 1
ATOM 4844 C C . GLY B 1 40 ? 27.953 21.594 -50.75 1 80.44 40 GLY B C 1
ATOM 4845 O O . GLY B 1 40 ? 27.344 21.172 -49.75 1 80.44 40 GLY B O 1
ATOM 4846 N N . LEU B 1 41 ? 29.203 21.5 -50.906 1 79.25 41 LEU B N 1
ATOM 4847 C CA . LEU B 1 41 ? 30.078 20.953 -49.875 1 79.25 41 LEU B CA 1
ATOM 4848 C C . LEU B 1 41 ? 30.859 22.062 -49.188 1 79.25 41 LEU B C 1
ATOM 4850 O O . LEU B 1 41 ? 31.047 23.141 -49.75 1 79.25 41 LEU B O 1
ATOM 4854 N N . ASN B 1 42 ? 31.297 21.938 -47.969 1 78.88 42 ASN B N 1
ATOM 4855 C CA . ASN B 1 42 ? 32.25 22.812 -47.312 1 78.88 42 ASN B CA 1
ATOM 4856 C C . ASN B 1 42 ? 33.656 22.656 -47.875 1 78.88 42 ASN B C 1
ATOM 4858 O O . ASN B 1 42 ? 34.156 21.531 -47.969 1 78.88 42 ASN B O 1
ATOM 4862 N N . TYR B 1 43 ? 34.219 23.703 -48.312 1 86.56 43 TYR B N 1
ATOM 4863 C CA . TYR B 1 43 ? 35.5 23.609 -49.062 1 86.56 43 TYR B CA 1
ATOM 4864 C C . TYR B 1 43 ? 36.594 23.109 -48.156 1 86.56 43 TYR B C 1
ATOM 4866 O O . TYR B 1 43 ? 37.531 22.453 -48.625 1 86.56 43 TYR B O 1
ATOM 4874 N N . LYS B 1 44 ? 36.469 23.406 -46.844 1 82.81 44 LYS B N 1
ATOM 4875 C CA . LYS B 1 44 ? 37.5 22.891 -45.938 1 82.81 44 LYS B CA 1
ATOM 4876 C C . LYS B 1 44 ? 37.406 21.375 -45.812 1 82.81 44 LYS B C 1
ATOM 4878 O O . LYS B 1 44 ? 38.438 20.688 -45.812 1 82.81 44 LYS B O 1
ATOM 4883 N N . THR B 1 45 ? 36.125 20.844 -45.875 1 80.5 45 THR B N 1
ATOM 4884 C CA . THR B 1 45 ? 35.906 19.406 -45.75 1 80.5 45 THR B CA 1
ATOM 4885 C C . THR B 1 45 ? 36.375 18.703 -47.031 1 80.5 45 THR B C 1
ATOM 4887 O O . THR B 1 45 ? 37 17.656 -46.969 1 80.5 45 THR B O 1
ATOM 4890 N N . LEU B 1 46 ? 36 19.312 -48.125 1 84.88 46 LEU B N 1
ATOM 4891 C CA . LEU B 1 46 ? 36.438 18.734 -49.375 1 84.88 46 LEU B CA 1
ATOM 4892 C C . LEU B 1 46 ? 37.969 18.75 -49.469 1 84.88 46 LEU B C 1
ATOM 4894 O O . LEU B 1 46 ? 38.562 17.766 -49.906 1 84.88 46 LEU B O 1
ATOM 4898 N N . GLY B 1 47 ? 38.594 19.812 -49.062 1 85.81 47 GLY B N 1
ATOM 4899 C CA . GLY B 1 47 ? 40.031 19.906 -49.062 1 85.81 47 GLY B CA 1
ATOM 4900 C C . GLY B 1 47 ? 40.688 18.828 -48.219 1 85.81 47 GLY B C 1
ATOM 4901 O O . GLY B 1 47 ? 41.719 18.266 -48.625 1 85.81 47 GLY B O 1
ATOM 4902 N N . ARG B 1 48 ? 40.062 18.547 -47.094 1 82.06 48 ARG B N 1
ATOM 4903 C CA . ARG B 1 48 ? 40.594 17.516 -46.219 1 82.06 48 ARG B CA 1
ATOM 4904 C C . ARG B 1 48 ? 40.562 16.141 -46.875 1 82.06 48 ARG B C 1
ATOM 4906 O O . ARG B 1 48 ? 41.531 15.391 -46.812 1 82.06 48 ARG B O 1
ATOM 4913 N N . TYR B 1 49 ? 39.5 15.859 -47.594 1 81.62 49 TYR B N 1
ATOM 4914 C CA . TYR B 1 49 ? 39.375 14.539 -48.188 1 81.62 49 TYR B CA 1
ATOM 4915 C C . TYR B 1 49 ? 40.219 14.43 -49.469 1 81.62 49 TYR B C 1
ATOM 4917 O O . TYR B 1 49 ? 40.688 13.344 -49.781 1 81.62 49 TYR B O 1
ATOM 4925 N N . VAL B 1 50 ? 40.375 15.508 -50.062 1 86.62 50 VAL B N 1
ATOM 4926 C CA . VAL B 1 50 ? 41.281 15.539 -51.219 1 86.62 50 VAL B CA 1
ATOM 4927 C C . VAL B 1 50 ? 42.719 15.266 -50.75 1 86.62 50 VAL B C 1
ATOM 4929 O O . VAL B 1 50 ? 43.438 14.492 -51.375 1 86.62 50 VAL B O 1
ATOM 4932 N N . ALA B 1 51 ? 43.031 15.852 -49.625 1 85.12 51 ALA B N 1
ATOM 4933 C CA . ALA B 1 51 ? 44.375 15.633 -49.094 1 85.12 51 ALA B CA 1
ATOM 4934 C C . ALA B 1 51 ? 44.531 14.188 -48.656 1 85.12 51 ALA B C 1
ATOM 4936 O O . ALA B 1 51 ? 45.625 13.594 -48.875 1 85.12 51 ALA B O 1
ATOM 4937 N N . LEU B 1 52 ? 43.531 13.594 -48.125 1 81.12 52 LEU B N 1
ATOM 4938 C CA . LEU B 1 52 ? 43.594 12.203 -47.719 1 81.12 52 LEU B CA 1
ATOM 4939 C C . LEU B 1 52 ? 43.781 11.266 -48.906 1 81.12 52 LEU B C 1
ATOM 4941 O O . LEU B 1 52 ? 44.562 10.328 -48.844 1 81.12 52 LEU B O 1
ATOM 4945 N N . LYS B 1 53 ? 43.062 11.516 -49.906 1 80.69 53 LYS B N 1
ATOM 4946 C CA . LYS B 1 53 ? 43.156 10.68 -51.094 1 80.69 53 LYS B CA 1
ATOM 4947 C C . LYS B 1 53 ? 44.5 10.883 -51.781 1 80.69 53 LYS B C 1
ATOM 4949 O O . LYS B 1 53 ? 45.094 9.938 -52.312 1 80.69 53 LYS B O 1
ATOM 4954 N N . ARG B 1 54 ? 45.031 12.062 -51.719 1 81.38 54 ARG B N 1
ATOM 4955 C CA . ARG B 1 54 ? 46.344 12.344 -52.281 1 81.38 54 ARG B CA 1
ATOM 4956 C C . ARG B 1 54 ? 47.438 11.555 -51.562 1 81.38 54 ARG B C 1
ATOM 4958 O O . ARG B 1 54 ? 48.406 11.156 -52.188 1 81.38 54 ARG B O 1
ATOM 4965 N N . ASN B 1 55 ? 47.094 11.344 -50.312 1 79.94 55 ASN B N 1
ATOM 4966 C CA . ASN B 1 55 ? 48.094 10.602 -49.531 1 79.94 55 ASN B CA 1
ATOM 4967 C C . ASN B 1 55 ? 47.781 9.109 -49.5 1 79.94 55 ASN B C 1
ATOM 4969 O O . ASN B 1 55 ? 48.188 8.391 -48.625 1 79.94 55 ASN B O 1
ATOM 4973 N N . SER B 1 56 ? 47.031 8.609 -50.469 1 71.12 56 SER B N 1
ATOM 4974 C CA . SER B 1 56 ? 46.719 7.211 -50.75 1 71.12 56 SER B CA 1
ATOM 4975 C C . SER B 1 56 ? 45.906 6.586 -49.594 1 71.12 56 SER B C 1
ATOM 4977 O O . SER B 1 56 ? 46.062 5.398 -49.312 1 71.12 56 SER B O 1
ATOM 4979 N N . ILE B 1 57 ? 45.312 7.453 -48.875 1 68.12 57 ILE B N 1
ATOM 4980 C CA . ILE B 1 57 ? 44.406 6.887 -47.875 1 68.12 57 ILE B CA 1
ATOM 4981 C C . ILE B 1 57 ? 43.062 6.594 -48.5 1 68.12 57 ILE B C 1
ATOM 4983 O O . ILE B 1 57 ? 42.5 7.441 -49.219 1 68.12 57 ILE B O 1
ATOM 4987 N N . ASN B 1 58 ? 42.688 5.371 -48.5 1 65.06 58 ASN B N 1
ATOM 4988 C CA . ASN B 1 58 ? 41.438 4.93 -49.094 1 65.06 58 ASN B CA 1
ATOM 4989 C C . ASN B 1 58 ? 40.25 5.609 -48.469 1 65.06 58 ASN B C 1
ATOM 4991 O O . ASN B 1 58 ? 39.938 5.371 -47.281 1 65.06 58 ASN B O 1
ATOM 4995 N N . ILE B 1 59 ? 39.688 6.648 -49.031 1 65.69 59 ILE B N 1
ATOM 4996 C CA . ILE B 1 59 ? 38.531 7.406 -48.531 1 65.69 59 ILE B CA 1
ATOM 4997 C C . ILE B 1 59 ? 37.25 6.715 -48.938 1 65.69 59 ILE B C 1
ATOM 4999 O O . ILE B 1 59 ? 36.156 7.094 -48.469 1 65.69 59 ILE B O 1
ATOM 5003 N N . ASP B 1 60 ? 37.406 5.652 -49.781 1 63.69 60 ASP B N 1
ATOM 5004 C CA . ASP B 1 60 ? 36.188 5.008 -50.312 1 63.69 60 ASP B CA 1
ATOM 5005 C C . ASP B 1 60 ? 35.406 4.332 -49.219 1 63.69 60 ASP B C 1
ATOM 5007 O O . ASP B 1 60 ? 34.156 4.266 -49.281 1 63.69 60 ASP B O 1
ATOM 5011 N N . ASN B 1 61 ? 36.094 3.877 -48.219 1 58.19 61 ASN B N 1
ATOM 5012 C CA . ASN B 1 61 ? 35.375 3.15 -47.156 1 58.19 61 ASN B CA 1
ATOM 5013 C C . ASN B 1 61 ? 35.125 4.039 -45.969 1 58.19 61 ASN B C 1
ATOM 5015 O O . ASN B 1 61 ? 34.625 3.562 -44.938 1 58.19 61 ASN B O 1
ATOM 5019 N N . LYS B 1 62 ? 35.594 5.262 -46.156 1 56.16 62 LYS B N 1
ATOM 5020 C CA . LYS B 1 62 ? 35.406 6.148 -45 1 56.16 62 LYS B CA 1
ATOM 5021 C C . LYS B 1 62 ? 34.031 6.773 -45.031 1 56.16 62 LYS B C 1
ATOM 5023 O O . LYS B 1 62 ? 33.469 7.051 -46.094 1 56.16 62 LYS B O 1
ATOM 5028 N N . GLN B 1 63 ? 33.188 6.602 -44.094 1 54.25 63 GLN B N 1
ATOM 5029 C CA . GLN B 1 63 ? 31.859 7.219 -43.969 1 54.25 63 GLN B CA 1
ATOM 5030 C C . GLN B 1 63 ? 31.969 8.742 -43.969 1 54.25 63 GLN B C 1
ATOM 5032 O O . GLN B 1 63 ? 32.75 9.312 -43.188 1 54.25 63 GLN B O 1
ATOM 5037 N N . PHE B 1 64 ? 31.594 9.391 -45.219 1 54.5 64 PHE B N 1
ATOM 5038 C CA . PHE B 1 64 ? 31.531 10.836 -45.375 1 54.5 64 PHE B CA 1
ATOM 5039 C C . PHE B 1 64 ? 30.328 11.414 -44.656 1 54.5 64 PHE B C 1
ATOM 5041 O O . PHE B 1 64 ? 29.266 10.781 -44.594 1 54.5 64 PHE B O 1
ATOM 5048 N N . GLY B 1 65 ? 30.547 12.562 -43.844 1 50.31 65 GLY B N 1
ATOM 5049 C CA . GLY B 1 65 ? 29.484 13.188 -43.062 1 50.31 65 GLY B CA 1
ATOM 5050 C C . GLY B 1 65 ? 29.516 12.828 -41.594 1 50.31 65 GLY B C 1
ATOM 5051 O O . GLY B 1 65 ? 30.406 12.102 -41.156 1 50.31 65 GLY B O 1
ATOM 5052 N N . TYR B 1 66 ? 28.859 13.688 -40.75 1 44.28 66 TYR B N 1
ATOM 5053 C CA . TYR B 1 66 ? 28.766 13.367 -39.344 1 44.28 66 TYR B CA 1
ATOM 5054 C C . TYR B 1 66 ? 28.344 11.914 -39.125 1 44.28 66 TYR B C 1
ATOM 5056 O O . TYR B 1 66 ? 27.266 11.508 -39.594 1 44.28 66 TYR B O 1
ATOM 5064 N N . SER B 1 67 ? 29.188 11.016 -39.656 1 42.53 67 SER B N 1
ATOM 5065 C CA . SER B 1 67 ? 28.719 9.695 -39.25 1 42.53 67 SER B CA 1
ATOM 5066 C C . SER B 1 67 ? 27.875 9.789 -37.969 1 42.53 67 SER B C 1
ATOM 5068 O O . SER B 1 67 ? 28.297 10.391 -36.969 1 42.53 67 SER B O 1
ATOM 5070 N N . LYS B 1 68 ? 26.672 9.984 -38.125 1 43.25 68 LYS B N 1
ATOM 5071 C CA . LYS B 1 68 ? 25.75 9.797 -37 1 43.25 68 LYS B CA 1
ATOM 5072 C C . LYS B 1 68 ? 26.297 8.797 -36 1 43.25 68 LYS B C 1
ATOM 5074 O O . LYS B 1 68 ? 25.609 8.414 -35.031 1 43.25 68 LYS B O 1
ATOM 5079 N N . VAL B 1 69 ? 27.297 8.062 -36.594 1 43.84 69 VAL B N 1
ATOM 5080 C CA . VAL B 1 69 ? 27.719 7.113 -35.562 1 43.84 69 VAL B CA 1
ATOM 5081 C C . VAL B 1 69 ? 28.203 7.875 -34.344 1 43.84 69 VAL B C 1
ATOM 5083 O O . VAL B 1 69 ? 29.25 8.523 -34.375 1 43.84 69 VAL B O 1
ATOM 5086 N N . HIS B 1 70 ? 27.469 8.727 -33.781 1 47.47 70 HIS B N 1
ATOM 5087 C CA . HIS B 1 70 ? 27.625 9.336 -32.469 1 47.47 70 HIS B CA 1
ATOM 5088 C C . HIS B 1 70 ? 28.625 8.555 -31.625 1 47.47 70 HIS B C 1
ATOM 5090 O O . HIS B 1 70 ? 28.672 7.324 -31.688 1 47.47 70 HIS B O 1
ATOM 5096 N N . LYS B 1 71 ? 29.797 9.125 -31.516 1 59.91 71 LYS B N 1
ATOM 5097 C CA . LYS B 1 71 ? 30.844 8.609 -30.625 1 59.91 71 LYS B CA 1
ATOM 5098 C C . LYS B 1 71 ? 30.234 7.922 -29.406 1 59.91 71 LYS B C 1
ATOM 5100 O O . LYS B 1 71 ? 29.922 8.578 -28.406 1 59.91 71 LYS B O 1
ATOM 5105 N N . ARG B 1 72 ? 29.75 6.852 -29.672 1 80.56 72 ARG B N 1
ATOM 5106 C CA . ARG B 1 72 ? 29.25 6.055 -28.562 1 80.56 72 ARG B CA 1
ATOM 5107 C C . ARG B 1 72 ? 30.391 5.605 -27.641 1 80.56 72 ARG B C 1
ATOM 5109 O O . ARG B 1 72 ? 31.469 5.285 -28.125 1 80.56 72 ARG B O 1
ATOM 5116 N N . ILE B 1 73 ? 30.156 5.754 -26.484 1 88.38 73 ILE B N 1
ATOM 5117 C CA . ILE B 1 73 ? 31.156 5.375 -25.484 1 88.38 73 ILE B CA 1
ATOM 5118 C C . ILE B 1 73 ? 31.359 3.861 -25.516 1 88.38 73 ILE B C 1
ATOM 5120 O O . ILE B 1 73 ? 32.5 3.381 -25.609 1 88.38 73 ILE B O 1
ATOM 5124 N N . LEU B 1 74 ? 30.297 3.117 -25.547 1 93 74 LEU B N 1
ATOM 5125 C CA . LEU B 1 74 ? 30.344 1.661 -25.625 1 93 74 LEU B CA 1
ATOM 5126 C C . LEU B 1 74 ? 29.875 1.168 -26.984 1 93 74 LEU B C 1
ATOM 5128 O O . LEU B 1 74 ? 28.938 1.717 -27.562 1 93 74 LEU B O 1
ATOM 5132 N N . ASN B 1 75 ? 30.562 0.182 -27.469 1 89.56 75 ASN B N 1
ATOM 5133 C CA . ASN B 1 75 ? 30.141 -0.395 -28.734 1 89.56 75 ASN B CA 1
ATOM 5134 C C . ASN B 1 75 ? 28.969 -1.346 -28.562 1 89.56 75 ASN B C 1
ATOM 5136 O O . ASN B 1 75 ? 28.484 -1.562 -27.453 1 89.56 75 ASN B O 1
ATOM 5140 N N . ASP B 1 76 ? 28.5 -1.9 -29.641 1 90 76 ASP B N 1
ATOM 5141 C CA . ASP B 1 76 ? 27.281 -2.715 -29.641 1 90 76 ASP B CA 1
ATOM 5142 C C . ASP B 1 76 ? 27.484 -3.996 -28.828 1 90 76 ASP B C 1
ATOM 5144 O O . ASP B 1 76 ? 26.594 -4.422 -28.094 1 90 76 ASP B O 1
ATOM 5148 N N . GLU B 1 77 ? 28.609 -4.535 -29 1 91.69 77 GLU B N 1
ATOM 5149 C CA . GLU B 1 77 ? 28.891 -5.77 -28.281 1 91.69 77 GLU B CA 1
ATOM 5150 C C . GLU B 1 77 ? 28.953 -5.523 -26.781 1 91.69 77 GLU B C 1
ATOM 5152 O O . GLU B 1 77 ? 28.391 -6.297 -26 1 91.69 77 GLU B O 1
ATOM 5157 N N . GLN B 1 78 ? 29.641 -4.48 -26.469 1 92.94 78 GLN B N 1
ATOM 5158 C CA . GLN B 1 78 ? 29.766 -4.105 -25.062 1 92.94 78 GLN B CA 1
ATOM 5159 C C . GLN B 1 78 ? 28.406 -3.785 -24.453 1 92.94 78 GLN B C 1
ATOM 5161 O O . GLN B 1 78 ? 28.094 -4.211 -23.328 1 92.94 78 GLN B O 1
ATOM 5166 N N . GLU B 1 79 ? 27.562 -3.076 -25.141 1 94.31 79 GLU B N 1
ATOM 5167 C CA . GLU B 1 79 ? 26.234 -2.738 -24.656 1 94.31 79 GLU B CA 1
ATOM 5168 C C . GLU B 1 79 ? 25.359 -3.98 -24.531 1 94.31 79 GLU B C 1
ATOM 5170 O O . GLU B 1 79 ? 24.531 -4.082 -23.625 1 94.31 79 GLU B O 1
ATOM 5175 N N . GLN B 1 80 ? 25.547 -4.859 -25.453 1 94.56 80 GLN B N 1
ATOM 5176 C CA . GLN B 1 80 ? 24.781 -6.102 -25.391 1 94.56 80 GLN B CA 1
ATOM 5177 C C . GLN B 1 80 ? 25.156 -6.922 -24.156 1 94.56 80 GLN B C 1
ATOM 5179 O O . GLN B 1 80 ? 24.297 -7.594 -23.578 1 94.56 80 GLN B O 1
ATOM 5184 N N . MET B 1 81 ? 26.406 -6.895 -23.797 1 95.25 81 MET B N 1
ATOM 5185 C CA . MET B 1 81 ? 26.828 -7.582 -22.594 1 95.25 81 MET B CA 1
ATOM 5186 C C . MET B 1 81 ? 26.125 -7.02 -21.359 1 95.25 81 MET B C 1
ATOM 5188 O O . MET B 1 81 ? 25.703 -7.77 -20.484 1 95.25 81 MET B O 1
ATOM 5192 N N . LEU B 1 82 ? 25.984 -5.742 -21.344 1 96 82 LEU B N 1
ATOM 5193 C CA . LEU B 1 82 ? 25.266 -5.086 -20.25 1 96 82 LEU B CA 1
ATOM 5194 C C . LEU B 1 82 ? 23.797 -5.461 -20.281 1 96 82 LEU B C 1
ATOM 5196 O O . LEU B 1 82 ? 23.203 -5.707 -19.234 1 96 82 LEU B O 1
ATOM 5200 N N . ALA B 1 83 ? 23.25 -5.492 -21.469 1 96 83 ALA B N 1
ATOM 5201 C CA . ALA B 1 83 ? 21.844 -5.863 -21.625 1 96 83 ALA B CA 1
ATOM 5202 C C . ALA B 1 83 ? 21.594 -7.285 -21.125 1 96 83 ALA B C 1
ATOM 5204 O O . ALA B 1 83 ? 20.625 -7.539 -20.406 1 96 83 ALA B O 1
ATOM 5205 N N . ASP B 1 84 ? 22.469 -8.172 -21.5 1 94.88 84 ASP B N 1
ATOM 5206 C CA . ASP B 1 84 ? 22.344 -9.57 -21.094 1 94.88 84 ASP B CA 1
ATOM 5207 C C . ASP B 1 84 ? 22.453 -9.703 -19.578 1 94.88 84 ASP B C 1
ATOM 5209 O O . ASP B 1 84 ? 21.75 -10.516 -18.969 1 94.88 84 ASP B O 1
ATOM 5213 N N . TYR B 1 85 ? 23.344 -8.953 -19.047 1 94.69 85 TYR B N 1
ATOM 5214 C CA . TYR B 1 85 ? 23.5 -8.953 -17.594 1 94.69 85 TYR B CA 1
ATOM 5215 C C . TYR B 1 85 ? 22.203 -8.5 -16.906 1 94.69 85 TYR B C 1
ATOM 5217 O O . TYR B 1 85 ? 21.766 -9.109 -15.938 1 94.69 85 TYR B O 1
ATOM 5225 N N . LEU B 1 86 ? 21.625 -7.441 -17.422 1 94.5 86 LEU B N 1
ATOM 5226 C CA . LEU B 1 86 ? 20.391 -6.91 -16.859 1 94.5 86 LEU B CA 1
ATOM 5227 C C . LEU B 1 86 ? 19.281 -7.961 -16.891 1 94.5 86 LEU B C 1
ATOM 5229 O O . LEU B 1 86 ? 18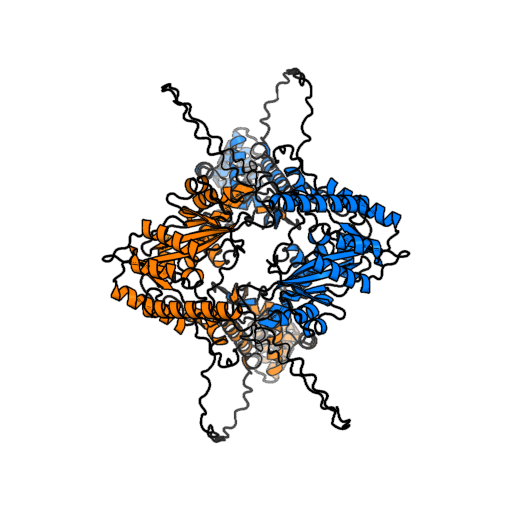.547 -8.117 -15.906 1 94.5 86 LEU B O 1
ATOM 5233 N N . ILE B 1 87 ? 19.203 -8.641 -17.969 1 93.12 87 ILE B N 1
ATOM 5234 C CA . ILE B 1 87 ? 18.172 -9.656 -18.141 1 93.12 87 ILE B CA 1
ATOM 5235 C C . ILE B 1 87 ? 18.359 -10.766 -17.094 1 93.12 87 ILE B C 1
ATOM 5237 O O . ILE B 1 87 ? 17.406 -11.156 -16.422 1 93.12 87 ILE B O 1
ATOM 5241 N N . GLN B 1 88 ? 19.562 -11.164 -16.953 1 90.56 88 GLN B N 1
ATOM 5242 C CA . GLN B 1 88 ? 19.844 -12.25 -16.031 1 90.56 88 GLN B CA 1
ATOM 5243 C C . GLN B 1 88 ? 19.625 -11.805 -14.586 1 90.56 88 GLN B C 1
ATOM 5245 O O . GLN B 1 88 ? 19.078 -12.555 -13.773 1 90.56 88 GLN B O 1
ATOM 5250 N N . ALA B 1 89 ? 20.094 -10.656 -14.281 1 91.06 89 ALA B N 1
ATOM 5251 C CA . ALA B 1 89 ? 19.906 -10.117 -12.938 1 91.06 89 ALA B CA 1
ATOM 5252 C C . ALA B 1 89 ? 18.438 -10.016 -12.586 1 91.06 89 ALA B C 1
ATOM 5254 O O . ALA B 1 89 ? 18.031 -10.32 -11.461 1 91.06 89 ALA B O 1
ATOM 5255 N N . ASN B 1 90 ? 17.641 -9.617 -13.539 1 91.31 90 ASN B N 1
ATOM 5256 C CA . ASN B 1 90 ? 16.203 -9.5 -13.336 1 91.31 90 ASN B CA 1
ATOM 5257 C C . ASN B 1 90 ? 15.555 -10.867 -13.125 1 91.31 90 ASN B C 1
ATOM 5259 O O . ASN B 1 90 ? 14.656 -11.008 -12.297 1 91.31 90 ASN B O 1
ATOM 5263 N N . ARG B 1 91 ? 16.016 -11.812 -13.812 1 88.81 91 ARG B N 1
ATOM 5264 C CA . ARG B 1 91 ? 15.414 -13.141 -13.766 1 88.81 91 ARG B CA 1
ATOM 5265 C C . ARG B 1 91 ? 15.641 -13.797 -12.406 1 88.81 91 ARG B C 1
ATOM 5267 O O . ARG B 1 91 ? 14.836 -14.625 -11.969 1 88.81 91 ARG B O 1
ATOM 5274 N N . ILE B 1 92 ? 16.688 -13.359 -11.766 1 88.75 92 ILE B N 1
ATOM 5275 C CA . ILE B 1 92 ? 16.969 -13.969 -10.469 1 88.75 92 ILE B CA 1
ATOM 5276 C C . ILE B 1 92 ? 16.578 -13.008 -9.352 1 88.75 92 ILE B C 1
ATOM 5278 O O . ILE B 1 92 ? 17 -13.164 -8.211 1 88.75 92 ILE B O 1
ATOM 5282 N N . TYR B 1 93 ? 15.875 -11.875 -9.648 1 88.88 93 TYR B N 1
ATOM 5283 C CA . TYR B 1 93 ? 15.211 -10.945 -8.742 1 88.88 93 TYR B CA 1
ATOM 5284 C C . TYR B 1 93 ? 16.219 -10.031 -8.062 1 88.88 93 TYR B C 1
ATOM 5286 O O . TYR B 1 93 ? 16.031 -9.617 -6.918 1 88.88 93 TYR B O 1
ATOM 5294 N N . TYR B 1 94 ? 17.297 -9.781 -8.719 1 89.31 94 TYR B N 1
ATOM 5295 C CA . TYR B 1 94 ? 18.312 -8.828 -8.258 1 89.31 94 TYR B CA 1
ATOM 5296 C C . TYR B 1 94 ? 18.625 -7.801 -9.344 1 89.31 94 TYR B C 1
ATOM 5298 O O . TYR B 1 94 ? 19.797 -7.496 -9.602 1 89.31 94 TYR B O 1
ATOM 5306 N N . GLY B 1 95 ? 17.547 -7.375 -9.914 1 90 95 GLY B N 1
ATOM 5307 C CA . GLY B 1 95 ? 17.672 -6.34 -10.922 1 90 95 GLY B CA 1
ATOM 5308 C C . GLY B 1 95 ? 18.328 -5.074 -10.406 1 90 95 GLY B C 1
ATOM 5309 O O . GLY B 1 95 ? 18.469 -4.895 -9.195 1 90 95 GLY B O 1
ATOM 5310 N N . LEU B 1 96 ? 18.734 -4.234 -11.336 1 92.44 96 LEU B N 1
ATOM 5311 C CA . LEU B 1 96 ? 19.484 -3.039 -10.961 1 92.44 96 LEU B CA 1
ATOM 5312 C C . LEU B 1 96 ? 18.609 -1.794 -11.07 1 92.44 96 LEU B C 1
ATOM 5314 O O . LEU B 1 96 ? 17.812 -1.661 -12 1 92.44 96 LEU B O 1
ATOM 5318 N N . THR B 1 97 ? 18.781 -0.958 -10.094 1 92 97 THR B N 1
ATOM 5319 C CA . THR B 1 97 ? 18.203 0.374 -10.195 1 92 97 THR B CA 1
ATOM 5320 C C . THR B 1 97 ? 18.953 1.219 -11.219 1 92 97 THR B C 1
ATOM 5322 O O . THR B 1 97 ? 20.016 0.814 -11.703 1 92 97 THR B O 1
ATOM 5325 N N . LYS B 1 98 ? 18.359 2.385 -11.547 1 92.5 98 LYS B N 1
ATOM 5326 C CA . LYS B 1 98 ? 19.016 3.285 -12.484 1 92.5 98 LYS B CA 1
ATOM 5327 C C . LYS B 1 98 ? 20.406 3.678 -12 1 92.5 98 LYS B C 1
ATOM 5329 O O . LYS B 1 98 ? 21.375 3.648 -12.766 1 92.5 98 LYS B O 1
ATOM 5334 N N . ILE B 1 99 ? 20.531 3.932 -10.75 1 89.62 99 ILE B N 1
ATOM 5335 C CA . ILE B 1 99 ? 21.797 4.375 -10.172 1 89.62 99 ILE B CA 1
ATOM 5336 C C . ILE B 1 99 ? 22.797 3.225 -10.188 1 89.62 99 ILE B C 1
ATOM 5338 O O . ILE B 1 99 ? 23.953 3.416 -10.539 1 89.62 99 ILE B O 1
ATOM 5342 N N . GLU B 1 100 ? 22.375 2.08 -9.867 1 90.44 100 GLU B N 1
ATOM 5343 C CA . GLU B 1 100 ? 23.25 0.909 -9.883 1 90.44 100 GLU B CA 1
ATOM 5344 C C . GLU B 1 100 ? 23.734 0.601 -11.289 1 90.44 100 GLU B C 1
ATOM 5346 O O . GLU B 1 100 ? 24.875 0.203 -11.484 1 90.44 100 GLU B O 1
ATOM 5351 N N . PHE B 1 101 ? 22.859 0.723 -12.242 1 94.94 101 PHE B N 1
ATOM 5352 C CA . PHE B 1 101 ? 23.234 0.468 -13.625 1 94.94 101 PHE B CA 1
ATOM 5353 C C . PHE B 1 101 ? 24.266 1.474 -14.102 1 94.94 101 PHE B C 1
ATOM 5355 O O . PHE B 1 101 ? 25.203 1.113 -14.82 1 94.94 101 PHE B O 1
ATOM 5362 N N . ARG B 1 102 ? 24.094 2.721 -13.672 1 95.69 102 ARG B N 1
ATOM 5363 C CA . ARG B 1 102 ? 25.062 3.756 -14.008 1 95.69 102 ARG B CA 1
ATOM 5364 C C . ARG B 1 102 ? 26.422 3.449 -13.391 1 95.69 102 ARG B C 1
ATOM 5366 O O . ARG B 1 102 ? 27.453 3.607 -14.055 1 95.69 102 ARG B O 1
ATOM 5373 N N . THR B 1 103 ? 26.391 2.998 -12.18 1 94 103 THR B N 1
ATOM 5374 C CA . THR B 1 103 ? 27.625 2.645 -11.492 1 94 103 THR B CA 1
ATOM 5375 C C . THR B 1 103 ? 28.297 1.438 -12.156 1 94 103 THR B C 1
ATOM 5377 O O . THR B 1 103 ? 29.5 1.439 -12.398 1 94 103 THR B O 1
ATOM 5380 N N . LEU B 1 104 ? 27.516 0.422 -12.438 1 94.44 104 LEU B N 1
ATOM 5381 C CA . LEU B 1 104 ? 28.016 -0.775 -13.102 1 94.44 104 LEU B CA 1
ATOM 5382 C C . LEU B 1 104 ? 28.625 -0.432 -14.461 1 94.44 104 LEU B C 1
ATOM 5384 O O . LEU B 1 104 ? 29.672 -0.954 -14.828 1 94.44 104 LEU B O 1
ATOM 5388 N N . THR B 1 105 ? 27.922 0.436 -15.188 1 96.12 105 THR B N 1
ATOM 5389 C CA . THR B 1 105 ? 28.375 0.814 -16.531 1 96.12 105 THR B CA 1
ATOM 5390 C C . THR B 1 105 ? 29.734 1.518 -16.453 1 96.12 105 THR B C 1
ATOM 5392 O O . THR B 1 105 ? 30.609 1.263 -17.281 1 96.12 105 THR B O 1
ATOM 5395 N N . PHE B 1 106 ? 29.891 2.412 -15.516 1 96.62 106 PHE B N 1
ATOM 5396 C CA . PHE B 1 106 ? 31.156 3.105 -15.344 1 96.62 106 PHE B CA 1
ATOM 5397 C C . PHE B 1 106 ? 32.281 2.121 -15 1 96.62 106 PHE B C 1
ATOM 5399 O O . PHE B 1 106 ? 33.375 2.176 -15.57 1 96.62 106 PHE B O 1
ATOM 5406 N N . GLU B 1 107 ? 31.984 1.212 -14.078 1 95.5 107 GLU B N 1
ATOM 5407 C CA . GLU B 1 107 ? 32.969 0.207 -13.695 1 95.5 107 GLU B CA 1
ATOM 5408 C C . GLU B 1 107 ? 33.344 -0.692 -14.875 1 95.5 107 GLU B C 1
ATOM 5410 O O . GLU B 1 107 ? 34.5 -1.08 -15.031 1 95.5 107 GLU B O 1
ATOM 5415 N N . PHE B 1 108 ? 32.344 -1.035 -15.648 1 96.06 108 PHE B N 1
ATOM 5416 C CA . PHE B 1 108 ? 32.531 -1.842 -16.844 1 96.06 108 PHE B CA 1
ATOM 5417 C C . PHE B 1 108 ? 33.469 -1.134 -17.828 1 96.06 108 PHE B C 1
ATOM 5419 O O . PHE B 1 108 ? 34.375 -1.751 -18.406 1 96.06 108 PHE B O 1
ATOM 5426 N N . ALA B 1 109 ? 33.219 0.162 -17.984 1 95.25 109 ALA B N 1
ATOM 5427 C CA . ALA B 1 109 ? 34.062 0.95 -18.875 1 95.25 109 ALA B CA 1
ATOM 5428 C C . ALA B 1 109 ? 35.5 1.043 -18.344 1 95.25 109 ALA B C 1
ATOM 5430 O O . ALA B 1 109 ? 36.469 0.92 -19.094 1 95.25 109 ALA B O 1
ATOM 5431 N N . LYS B 1 110 ? 35.594 1.23 -17.078 1 94.5 110 LYS B N 1
ATOM 5432 C CA . LYS B 1 110 ? 36.875 1.393 -16.422 1 94.5 110 LYS B CA 1
ATOM 5433 C C . LYS B 1 110 ? 37.719 0.12 -16.531 1 94.5 110 LYS B C 1
ATOM 5435 O O . LYS B 1 110 ? 38.906 0.172 -16.922 1 94.5 110 LYS B O 1
ATOM 5440 N N . ILE B 1 111 ? 37.125 -0.998 -16.203 1 93.81 111 ILE B N 1
ATOM 5441 C CA . ILE B 1 111 ? 37.844 -2.266 -16.188 1 93.81 111 ILE B CA 1
ATOM 5442 C C . ILE B 1 111 ? 38.281 -2.643 -17.609 1 93.81 111 ILE B C 1
ATOM 5444 O O . ILE B 1 111 ? 39.312 -3.27 -17.812 1 93.81 111 ILE B O 1
ATOM 5448 N N . ASN B 1 112 ? 37.5 -2.32 -18.609 1 94 112 ASN B N 1
ATOM 5449 C CA . ASN B 1 112 ? 37.812 -2.646 -20 1 94 112 ASN B CA 1
ATOM 5450 C C . ASN B 1 112 ? 38.562 -1.516 -20.688 1 94 112 ASN B C 1
ATOM 5452 O O . ASN B 1 112 ? 38.688 -1.5 -21.922 1 94 112 ASN B O 1
ATOM 5456 N N . ASN B 1 113 ? 38.969 -0.496 -19.969 1 92.38 113 ASN B N 1
ATOM 5457 C CA . ASN B 1 113 ? 39.812 0.612 -20.422 1 92.38 113 ASN B CA 1
ATOM 5458 C C . ASN B 1 113 ? 39.156 1.389 -21.547 1 92.38 113 ASN B C 1
ATOM 5460 O O . ASN B 1 113 ? 39.781 1.715 -22.547 1 92.38 113 ASN B O 1
ATOM 5464 N N . ILE B 1 114 ? 37.844 1.564 -21.391 1 92.62 114 ILE B N 1
ATOM 5465 C CA . ILE B 1 114 ? 37.094 2.371 -22.344 1 92.62 114 ILE B CA 1
ATOM 5466 C C . ILE B 1 114 ? 37.125 3.836 -21.922 1 92.62 114 ILE B C 1
ATOM 5468 O O . ILE B 1 114 ? 36.812 4.164 -20.766 1 92.62 114 ILE B O 1
ATOM 5472 N N . PRO B 1 115 ? 37.562 4.684 -22.75 1 91.25 115 PRO B N 1
ATOM 5473 C CA . PRO B 1 115 ? 37.562 6.105 -22.391 1 91.25 115 PRO B CA 1
ATOM 5474 C C . PRO B 1 115 ? 36.188 6.652 -22.078 1 91.25 115 PRO B C 1
ATOM 5476 O O . PRO B 1 115 ? 35.219 6.402 -22.828 1 91.25 115 PRO B O 1
ATOM 5479 N N . THR B 1 116 ? 36 7.34 -20.891 1 92.94 116 THR B N 1
ATOM 5480 C CA . THR B 1 116 ? 34.719 7.898 -20.469 1 92.94 116 THR B CA 1
ATOM 5481 C C . THR B 1 116 ? 34.844 9.398 -20.219 1 92.94 116 THR B C 1
ATOM 5483 O O . THR B 1 116 ? 35.969 9.914 -20.016 1 92.94 116 THR B O 1
ATOM 5486 N N . PRO B 1 117 ? 33.781 10.156 -20.328 1 91.25 117 PRO B N 1
ATOM 5487 C CA . PRO B 1 117 ? 33.812 11.586 -20.031 1 91.25 117 PRO B CA 1
ATOM 5488 C C . PRO B 1 117 ? 34.25 11.891 -18.609 1 91.25 117 PRO B C 1
ATOM 5490 O O . PRO B 1 117 ? 34.156 11.031 -17.734 1 91.25 117 PRO B O 1
ATOM 5493 N N . THR B 1 118 ? 34.781 13.094 -18.391 1 92.06 118 THR B N 1
ATOM 5494 C CA . THR B 1 118 ? 35.312 13.523 -17.094 1 92.06 118 THR B CA 1
ATOM 5495 C C . THR B 1 118 ? 34.219 13.508 -16.031 1 92.06 118 THR B C 1
ATOM 5497 O O . THR B 1 118 ? 34.469 13.234 -14.867 1 92.06 118 THR B O 1
ATOM 5500 N N . SER B 1 119 ? 33.031 13.727 -16.484 1 92.31 119 SER B N 1
ATOM 5501 C CA . SER B 1 119 ? 31.906 13.75 -15.555 1 92.31 119 SER B CA 1
ATOM 5502 C C . SER B 1 119 ? 31.672 12.367 -14.945 1 92.31 119 SER B C 1
ATOM 5504 O O . SER B 1 119 ? 31.297 12.258 -13.773 1 92.31 119 SER B O 1
ATOM 5506 N N . TRP B 1 120 ? 31.906 11.297 -15.766 1 94.5 120 TRP B N 1
ATOM 5507 C CA . TRP B 1 120 ? 31.75 9.938 -15.258 1 94.5 120 TRP B CA 1
ATOM 5508 C C . TRP B 1 120 ? 32.781 9.641 -14.172 1 94.5 120 TRP B C 1
ATOM 5510 O O . TRP B 1 120 ? 32.438 9.008 -13.156 1 94.5 120 TRP B O 1
ATOM 5520 N N . LYS B 1 121 ? 33.969 10.102 -14.383 1 92.69 121 LYS B N 1
ATOM 5521 C CA . LYS B 1 121 ? 35.062 9.859 -13.438 1 92.69 121 LYS B CA 1
ATOM 5522 C C . LYS B 1 121 ? 34.844 10.617 -12.133 1 92.69 121 LYS B C 1
ATOM 5524 O O . LYS B 1 121 ? 35.062 10.07 -11.047 1 92.69 121 LYS B O 1
ATOM 5529 N N . LYS B 1 122 ? 34.406 11.789 -12.266 1 93.5 122 LYS B N 1
ATOM 5530 C CA . LYS B 1 122 ? 34.156 12.609 -11.086 1 93.5 122 LYS B CA 1
ATOM 5531 C C . LYS B 1 122 ? 33.031 12.016 -10.227 1 93.5 122 LYS B C 1
ATOM 5533 O O . LYS B 1 122 ? 33.156 11.922 -9 1 93.5 122 LYS B O 1
ATOM 5538 N N . ASN B 1 123 ? 31.984 11.516 -10.859 1 93.19 123 ASN B N 1
ATOM 5539 C CA . ASN B 1 123 ? 30.828 11.023 -10.141 1 93.19 123 ASN B CA 1
ATOM 5540 C C . ASN B 1 123 ? 30.906 9.516 -9.914 1 93.19 123 ASN B C 1
ATOM 5542 O O . ASN B 1 123 ? 30.078 8.953 -9.188 1 93.19 123 ASN B O 1
ATOM 5546 N N . GLN B 1 124 ? 31.812 8.891 -10.586 1 94.38 124 GLN B N 1
ATOM 5547 C CA . GLN B 1 124 ? 32.031 7.445 -10.516 1 94.38 124 GLN B CA 1
ATOM 5548 C C . GLN B 1 124 ? 30.797 6.68 -10.969 1 94.38 124 GLN B C 1
ATOM 5550 O O . GLN B 1 124 ? 30.406 5.695 -10.336 1 94.38 124 GLN B O 1
ATOM 5555 N N . MET B 1 125 ? 30.125 7.207 -11.93 1 95.94 125 MET B N 1
ATOM 5556 C CA . MET B 1 125 ? 28.969 6.57 -12.539 1 95.94 125 MET B CA 1
ATOM 5557 C C . MET B 1 125 ? 28.688 7.16 -13.922 1 95.94 125 MET B C 1
ATOM 5559 O O . MET B 1 125 ? 29.078 8.289 -14.211 1 95.94 125 MET B O 1
ATOM 5563 N N . ALA B 1 126 ? 28.016 6.445 -14.766 1 95.44 126 ALA B N 1
ATOM 5564 C CA . ALA B 1 126 ? 27.609 6.938 -16.078 1 95.44 126 ALA B CA 1
ATOM 5565 C C . ALA B 1 126 ? 26.562 8.047 -15.953 1 95.44 126 ALA B C 1
ATOM 5567 O O . ALA B 1 126 ? 25.859 8.133 -14.945 1 95.44 126 ALA B O 1
ATOM 5568 N N . SER B 1 127 ? 26.484 8.898 -16.906 1 93 127 SER B N 1
ATOM 5569 C CA . SER B 1 127 ? 25.547 10.016 -16.875 1 93 127 SER B CA 1
ATOM 5570 C C . SER B 1 127 ? 24.125 9.547 -17.078 1 93 127 SER B C 1
ATOM 5572 O O . SER B 1 127 ? 23.891 8.484 -17.656 1 93 127 SER B O 1
ATOM 5574 N N . LYS B 1 128 ? 23.141 10.328 -16.625 1 92.25 128 LYS B N 1
ATOM 5575 C CA . LYS B 1 128 ? 21.719 10.055 -16.844 1 92.25 128 LYS B CA 1
ATOM 5576 C C . LYS B 1 128 ? 21.391 10.031 -18.328 1 92.25 128 LYS B C 1
ATOM 5578 O O . LYS B 1 128 ? 20.594 9.195 -18.781 1 92.25 128 LYS B O 1
ATOM 5583 N N . ASP B 1 129 ? 22.016 10.875 -19 1 90.06 129 ASP B N 1
ATOM 5584 C CA . ASP B 1 129 ? 21.766 10.984 -20.438 1 90.06 129 ASP B CA 1
ATOM 5585 C C . ASP B 1 129 ? 22.188 9.719 -21.172 1 90.06 129 ASP B C 1
ATOM 5587 O O . ASP B 1 129 ? 21.516 9.297 -22.125 1 90.06 129 ASP B O 1
ATOM 5591 N N . TRP B 1 130 ? 23.281 9.242 -20.766 1 93 130 TRP B N 1
ATOM 5592 C CA . TRP B 1 130 ? 23.734 8 -21.391 1 93 130 TRP B CA 1
ATOM 5593 C C . TRP B 1 130 ? 22.703 6.891 -21.188 1 93 130 TRP B C 1
ATOM 5595 O O . TRP B 1 130 ? 22.438 6.109 -22.109 1 93 130 TRP B O 1
ATOM 5605 N N . VAL B 1 131 ? 22.094 6.758 -19.984 1 93.81 131 VAL B N 1
ATOM 5606 C CA . VAL B 1 131 ? 21.125 5.719 -19.688 1 93.81 131 VAL B CA 1
ATOM 5607 C C . VAL B 1 131 ? 19.891 5.895 -20.578 1 93.81 131 VAL B C 1
ATOM 5609 O O . VAL B 1 131 ? 19.359 4.918 -21.109 1 93.81 131 VAL B O 1
ATOM 5612 N N . TYR B 1 132 ? 19.516 7.098 -20.734 1 91.5 132 TYR B N 1
ATOM 5613 C CA . TYR B 1 132 ? 18.344 7.352 -21.578 1 91.5 132 TYR B CA 1
ATOM 5614 C C . TYR B 1 132 ? 18.625 6.98 -23.031 1 91.5 132 TYR B C 1
ATOM 5616 O O . TYR B 1 132 ? 17.766 6.449 -23.719 1 91.5 132 TYR B O 1
ATOM 5624 N N . GLN B 1 133 ? 19.828 7.316 -23.5 1 90.31 133 GLN B N 1
ATOM 5625 C CA . GLN B 1 133 ? 20.219 6.914 -24.844 1 90.31 133 GLN B CA 1
ATOM 5626 C C . GLN B 1 133 ? 20.312 5.395 -24.953 1 90.31 133 GLN B C 1
ATOM 5628 O O . GLN B 1 133 ? 20 4.828 -26.016 1 90.31 133 GLN B O 1
ATOM 5633 N N . PHE B 1 134 ? 20.812 4.777 -23.938 1 94.19 134 PHE B N 1
ATOM 5634 C CA . PHE B 1 134 ? 20.828 3.32 -23.891 1 94.19 134 PHE B CA 1
ATOM 5635 C C . PHE B 1 134 ? 19.438 2.756 -24.094 1 94.19 134 PHE B C 1
ATOM 5637 O O . PHE B 1 134 ? 19.25 1.801 -24.844 1 94.19 134 PHE B O 1
ATOM 5644 N N . PHE B 1 135 ? 18.422 3.336 -23.438 1 93.31 135 PHE B N 1
ATOM 5645 C CA . PHE B 1 135 ? 17.031 2.9 -23.562 1 93.31 135 PHE B CA 1
ATOM 5646 C C . PHE B 1 135 ? 16.547 3.059 -25 1 93.31 135 PHE B C 1
ATOM 5648 O O . PHE B 1 135 ? 15.758 2.244 -25.484 1 93.31 135 PHE B O 1
ATOM 5655 N N . ASN B 1 136 ? 16.984 4.113 -25.609 1 90.38 136 ASN B N 1
ATOM 5656 C CA . ASN B 1 136 ? 16.609 4.34 -27 1 90.38 136 ASN B CA 1
ATOM 5657 C C . ASN B 1 136 ? 17.172 3.271 -27.922 1 90.38 136 ASN B C 1
ATOM 5659 O O . ASN B 1 136 ? 16.516 2.846 -28.875 1 90.38 136 ASN B O 1
ATOM 5663 N N . ARG B 1 137 ? 18.422 2.91 -27.641 1 90.5 137 ARG B N 1
ATOM 5664 C CA . ARG B 1 137 ? 19.094 1.899 -28.453 1 90.5 137 ARG B CA 1
ATOM 5665 C C . ARG B 1 137 ? 18.609 0.498 -28.094 1 90.5 137 ARG B C 1
ATOM 5667 O O . ARG B 1 137 ? 18.688 -0.42 -28.906 1 90.5 137 ARG B O 1
ATOM 5674 N N . HIS B 1 138 ? 18.172 0.33 -26.859 1 94.31 138 HIS B N 1
ATOM 5675 C CA . HIS B 1 138 ? 17.625 -0.931 -26.359 1 94.31 138 HIS B CA 1
ATOM 5676 C C . HIS B 1 138 ? 16.188 -0.768 -25.891 1 94.31 138 HIS B C 1
ATOM 5678 O O . HIS B 1 138 ? 15.914 -0.861 -24.688 1 94.31 138 HIS B O 1
ATOM 5684 N N . PRO B 1 139 ? 15.266 -0.709 -26.797 1 92.62 139 PRO B N 1
ATOM 5685 C CA . PRO B 1 139 ? 13.867 -0.427 -26.453 1 92.62 139 PRO B CA 1
ATOM 5686 C C . PRO B 1 139 ? 13.219 -1.562 -25.656 1 92.62 139 PRO B C 1
ATOM 5688 O O . PRO B 1 139 ? 12.094 -1.41 -25.172 1 92.62 139 PRO B O 1
ATOM 5691 N N . GLU B 1 140 ? 13.898 -2.59 -25.531 1 93.06 140 GLU B N 1
ATOM 5692 C CA . GLU B 1 140 ? 13.359 -3.715 -24.781 1 93.06 140 GLU B CA 1
ATOM 5693 C C . GLU B 1 140 ? 13.414 -3.447 -23.281 1 93.06 140 GLU B C 1
ATOM 5695 O O . GLU B 1 140 ? 12.805 -4.18 -22.484 1 93.06 140 GLU B O 1
ATOM 5700 N N . PHE B 1 141 ? 14.086 -2.408 -22.938 1 94.88 141 PHE B N 1
ATOM 5701 C CA . PHE B 1 141 ? 14.219 -2.123 -21.5 1 94.88 141 PHE B CA 1
ATOM 5702 C C . PHE B 1 141 ? 13.422 -0.878 -21.125 1 94.88 141 PHE B C 1
ATOM 5704 O O . PHE B 1 141 ? 13.219 0.01 -21.969 1 94.88 141 PHE B O 1
ATOM 5711 N N . SER B 1 142 ? 12.914 -0.805 -19.969 1 93.06 142 SER B N 1
ATOM 5712 C CA . SER B 1 142 ? 12.258 0.354 -19.359 1 93.06 142 SER B CA 1
ATOM 5713 C C . SER B 1 142 ? 12.359 0.324 -17.844 1 93.06 142 SER B C 1
ATOM 5715 O O . SER B 1 142 ? 12.797 -0.674 -17.266 1 93.06 142 SER B O 1
ATOM 5717 N N . LEU B 1 143 ? 12.094 1.441 -17.234 1 92.5 143 LEU B N 1
ATOM 5718 C CA . LEU B 1 143 ? 11.992 1.489 -15.773 1 92.5 143 LEU B CA 1
ATOM 5719 C C . LEU B 1 143 ? 10.656 0.927 -15.305 1 92.5 143 LEU B C 1
ATOM 5721 O O . LEU B 1 143 ? 9.602 1.376 -15.742 1 92.5 143 LEU B O 1
ATOM 5725 N N . ARG B 1 144 ? 10.758 -0.132 -14.477 1 91.75 144 ARG B N 1
ATOM 5726 C CA . ARG B 1 144 ? 9.547 -0.79 -13.992 1 91.75 144 ARG B CA 1
ATOM 5727 C C . ARG B 1 144 ? 9.57 -0.949 -12.477 1 91.75 144 ARG B C 1
ATOM 5729 O O . ARG B 1 144 ? 10.641 -1.066 -11.883 1 91.75 144 ARG B O 1
ATOM 5736 N N . THR B 1 145 ? 8.406 -0.881 -11.922 1 89.62 145 THR B N 1
ATOM 5737 C CA . THR B 1 145 ? 8.273 -1.18 -10.492 1 89.62 145 THR B CA 1
ATOM 5738 C C . THR B 1 145 ? 8.164 -2.684 -10.266 1 89.62 145 THR B C 1
ATOM 5740 O O . THR B 1 145 ? 7.23 -3.324 -10.75 1 89.62 145 THR B O 1
ATOM 5743 N N . PRO B 1 146 ? 9.094 -3.213 -9.578 1 91 146 PRO B N 1
ATOM 5744 C CA . PRO B 1 146 ? 9.062 -4.66 -9.367 1 91 146 PRO B CA 1
ATOM 5745 C C . PRO B 1 146 ? 8.086 -5.078 -8.266 1 91 146 PRO B C 1
ATOM 5747 O O . PRO B 1 146 ? 7.73 -4.262 -7.414 1 91 146 PRO B O 1
ATOM 5750 N N . GLU B 1 147 ? 7.648 -6.285 -8.281 1 89 147 GLU B N 1
ATOM 5751 C CA . GLU B 1 147 ? 6.855 -6.887 -7.215 1 89 147 GLU B CA 1
ATOM 5752 C C . GLU B 1 147 ? 7.75 -7.504 -6.145 1 89 147 GLU B C 1
ATOM 5754 O O . GLU B 1 147 ? 8.656 -8.273 -6.457 1 89 147 GLU B O 1
ATOM 5759 N N . PRO B 1 148 ? 7.473 -7.129 -4.969 1 90.62 148 PRO B N 1
ATOM 5760 C CA . PRO B 1 148 ? 8.297 -7.688 -3.898 1 90.62 148 PRO B CA 1
ATOM 5761 C C . PRO B 1 148 ? 8.062 -9.18 -3.686 1 90.62 148 PRO B C 1
ATOM 5763 O O . PRO B 1 148 ? 6.914 -9.633 -3.656 1 90.62 148 PRO B O 1
ATOM 5766 N N . THR B 1 149 ? 9.148 -9.938 -3.568 1 89.56 149 THR B N 1
ATOM 5767 C CA . THR B 1 149 ? 9.117 -11.359 -3.264 1 89.56 149 THR B CA 1
ATOM 5768 C C . THR B 1 149 ? 10.062 -11.688 -2.111 1 89.56 149 THR B C 1
ATOM 5770 O O . THR B 1 149 ? 11.258 -11.414 -2.186 1 89.56 149 THR B O 1
ATOM 5773 N N . SER B 1 150 ? 9.523 -12.312 -1.112 1 89.19 150 SER B N 1
ATOM 5774 C CA . SER B 1 150 ? 10.336 -12.617 0.059 1 89.19 150 SER B CA 1
ATOM 5775 C C . SER B 1 150 ? 11.383 -13.688 -0.254 1 89.19 150 SER B C 1
ATOM 5777 O O . SER B 1 150 ? 11.188 -14.508 -1.15 1 89.19 150 SER B O 1
ATOM 5779 N N . LEU B 1 151 ? 12.414 -13.711 0.483 1 87.75 151 LEU B N 1
ATOM 5780 C CA . LEU B 1 151 ? 13.453 -14.719 0.324 1 87.75 151 LEU B CA 1
ATOM 5781 C C . LEU B 1 151 ? 12.906 -16.125 0.579 1 87.75 151 LEU B C 1
ATOM 5783 O O . LEU B 1 151 ? 13.312 -17.078 -0.08 1 87.75 151 LEU B O 1
ATOM 5787 N N . ALA B 1 152 ? 11.984 -16.219 1.503 1 86.19 152 ALA B N 1
ATOM 5788 C CA . ALA B 1 152 ? 11.367 -17.5 1.793 1 86.19 152 ALA B CA 1
ATOM 5789 C C . ALA B 1 152 ? 10.625 -18.047 0.574 1 86.19 152 ALA B C 1
ATOM 5791 O O . ALA B 1 152 ? 10.742 -19.234 0.246 1 86.19 152 ALA B O 1
ATOM 5792 N N . ARG B 1 153 ? 9.945 -17.172 -0.052 1 87 153 ARG B N 1
ATOM 5793 C CA . ARG B 1 153 ? 9.219 -17.578 -1.253 1 87 153 ARG B CA 1
ATOM 5794 C C . ARG B 1 153 ? 10.18 -17.953 -2.373 1 87 153 ARG B C 1
ATOM 5796 O O . ARG B 1 153 ? 9.953 -18.938 -3.078 1 87 153 ARG B O 1
ATOM 5803 N N . MET B 1 154 ? 11.188 -17.219 -2.496 1 88.12 154 MET B N 1
ATOM 5804 C CA . MET B 1 154 ? 12.18 -17.484 -3.531 1 88.12 154 MET B CA 1
ATOM 5805 C C . MET B 1 154 ? 12.836 -18.844 -3.311 1 88.12 154 MET B C 1
ATOM 5807 O O . MET B 1 154 ? 13.062 -19.594 -4.266 1 88.12 154 MET B O 1
ATOM 5811 N N . THR B 1 155 ? 13.094 -19.109 -2.09 1 86.88 155 THR B N 1
ATOM 5812 C CA . THR B 1 155 ? 13.797 -20.328 -1.727 1 86.88 155 THR B CA 1
ATOM 5813 C C . THR B 1 155 ? 12.875 -21.547 -1.845 1 86.88 155 THR B C 1
ATOM 5815 O O . THR B 1 155 ? 13.281 -22.594 -2.348 1 86.88 155 THR B O 1
ATOM 5818 N N . SER B 1 156 ? 11.703 -21.375 -1.376 1 88.94 156 SER B N 1
ATOM 5819 C CA . SER B 1 156 ? 10.773 -22.5 -1.294 1 88.94 156 SER B CA 1
ATOM 5820 C C . SER B 1 156 ? 10.195 -22.844 -2.664 1 88.94 156 SER B C 1
ATOM 5822 O O . SER B 1 156 ? 9.891 -24.016 -2.941 1 88.94 156 SER B O 1
ATOM 5824 N N . PHE B 1 157 ? 10.023 -21.875 -3.482 1 91.81 157 PHE B N 1
ATOM 5825 C CA . PHE B 1 157 ? 9.469 -22.125 -4.805 1 91.81 157 PHE B CA 1
ATOM 5826 C C . PHE B 1 157 ? 10.547 -22.609 -5.766 1 91.81 157 PHE B C 1
ATOM 5828 O O . PHE B 1 157 ? 11.148 -21.812 -6.492 1 91.81 157 PHE B O 1
ATOM 5835 N N . ASN B 1 158 ? 10.703 -23.844 -5.793 1 91.25 158 ASN B N 1
ATOM 5836 C CA . ASN B 1 158 ? 11.664 -24.516 -6.66 1 91.25 158 ASN B CA 1
ATOM 5837 C C . ASN B 1 158 ? 11.086 -25.797 -7.254 1 91.25 158 ASN B C 1
ATOM 5839 O O . ASN B 1 158 ? 10.039 -26.266 -6.812 1 91.25 158 ASN B O 1
ATOM 5843 N N . LYS B 1 159 ? 11.781 -26.344 -8.188 1 90.38 159 LYS B N 1
ATOM 5844 C CA . LYS B 1 159 ? 11.273 -27.484 -8.961 1 90.38 159 LYS B CA 1
ATOM 5845 C C . LYS B 1 159 ? 11.078 -28.703 -8.062 1 90.38 159 LYS B C 1
ATOM 5847 O O . LYS B 1 159 ? 10.133 -29.469 -8.25 1 90.38 159 LYS B O 1
ATOM 5852 N N . HIS B 1 160 ? 11.898 -28.859 -7.16 1 90.56 160 HIS B N 1
ATOM 5853 C CA . HIS B 1 160 ? 11.828 -30.031 -6.285 1 90.56 160 HIS B CA 1
ATOM 5854 C C . HIS B 1 160 ? 10.578 -29.984 -5.418 1 90.56 160 HIS B C 1
ATOM 5856 O O . HIS B 1 160 ? 9.805 -30.953 -5.402 1 90.56 160 HIS B O 1
ATOM 5862 N N . ASN B 1 161 ? 10.375 -28.875 -4.68 1 92.06 161 ASN B N 1
ATOM 5863 C CA . ASN B 1 161 ? 9.219 -28.734 -3.803 1 92.06 161 ASN B CA 1
ATOM 5864 C C . ASN B 1 161 ? 7.914 -28.828 -4.586 1 92.06 161 ASN B C 1
ATOM 5866 O O . ASN B 1 161 ? 6.969 -29.484 -4.156 1 92.06 161 ASN B O 1
ATOM 5870 N N . VAL B 1 162 ? 7.844 -28.188 -5.703 1 94.62 162 VAL B N 1
ATOM 5871 C CA . VAL B 1 162 ? 6.648 -28.172 -6.539 1 94.62 162 VAL B CA 1
ATOM 5872 C C . VAL B 1 162 ? 6.438 -29.562 -7.137 1 94.62 162 VAL B C 1
ATOM 5874 O O . VAL B 1 162 ? 5.301 -30.047 -7.234 1 94.62 162 VAL B O 1
ATOM 5877 N N . GLY B 1 163 ? 7.496 -30.188 -7.504 1 94.56 163 GLY B N 1
ATOM 5878 C CA . GLY B 1 163 ? 7.418 -31.562 -8.008 1 94.56 163 GLY B CA 1
ATOM 5879 C C . GLY B 1 163 ? 6.828 -32.531 -7.004 1 94.56 163 GLY B C 1
ATOM 5880 O O . GLY B 1 163 ? 6.02 -33.375 -7.363 1 94.56 163 GLY B O 1
ATOM 5881 N N . LEU B 1 164 ? 7.191 -32.375 -5.758 1 93.62 164 LEU B N 1
ATOM 5882 C CA . LEU B 1 164 ? 6.672 -33.25 -4.695 1 93.62 164 LEU B CA 1
ATOM 5883 C C . LEU B 1 164 ? 5.164 -33.062 -4.551 1 93.62 164 LEU B C 1
ATOM 5885 O O . LEU B 1 164 ? 4.445 -34.031 -4.285 1 93.62 164 LEU B O 1
ATOM 5889 N N . PHE B 1 165 ? 4.746 -31.906 -4.652 1 95.62 165 PHE B N 1
ATOM 5890 C CA . PHE B 1 165 ? 3.314 -31.641 -4.609 1 95.62 165 PHE B CA 1
ATOM 5891 C C . PHE B 1 165 ? 2.588 -32.375 -5.723 1 95.62 165 PHE B C 1
ATOM 5893 O O . PHE B 1 165 ? 1.572 -33.031 -5.48 1 95.62 165 PHE B O 1
ATOM 5900 N N . TYR B 1 166 ? 3.115 -32.312 -6.961 1 97.19 166 TYR B N 1
ATOM 5901 C CA . TYR B 1 166 ? 2.471 -32.969 -8.094 1 97.19 166 TYR B CA 1
ATOM 5902 C C . TYR B 1 166 ? 2.537 -34.5 -7.949 1 97.19 166 TYR B C 1
ATOM 5904 O O . TYR B 1 166 ? 1.616 -35.219 -8.359 1 97.19 166 TYR B O 1
ATOM 5912 N N . ASP B 1 167 ? 3.639 -34.938 -7.367 1 96.06 167 ASP B N 1
ATOM 5913 C CA . ASP B 1 167 ? 3.73 -36.375 -7.094 1 96.06 167 ASP B CA 1
ATOM 5914 C C . ASP B 1 167 ? 2.596 -36.844 -6.18 1 96.06 167 ASP B C 1
ATOM 5916 O O . ASP B 1 167 ? 1.912 -37.812 -6.473 1 96.06 167 ASP B O 1
ATOM 5920 N N . ASN B 1 168 ? 2.451 -36.094 -5.105 1 95.81 168 ASN B N 1
ATOM 5921 C CA . ASN B 1 168 ? 1.392 -36.438 -4.156 1 95.81 168 ASN B CA 1
ATOM 5922 C C . ASN B 1 168 ? 0.012 -36.312 -4.801 1 95.81 168 ASN B C 1
ATOM 5924 O O . ASN B 1 168 ? -0.835 -37.188 -4.598 1 95.81 168 ASN B O 1
ATOM 5928 N N . LEU B 1 169 ? -0.202 -35.312 -5.547 1 97 169 LEU B N 1
ATOM 5929 C CA . LEU B 1 169 ? -1.482 -35.062 -6.207 1 97 169 LEU B CA 1
ATOM 5930 C C . LEU B 1 169 ? -1.81 -36.219 -7.176 1 97 169 LEU B C 1
ATOM 5932 O O . LEU B 1 169 ? -2.92 -36.75 -7.16 1 97 169 LEU B O 1
ATOM 5936 N N . GLU B 1 170 ? -0.828 -36.562 -7.941 1 96.19 170 GLU B N 1
ATOM 5937 C CA . GLU B 1 170 ? -1.001 -37.625 -8.922 1 96.19 170 GLU B CA 1
ATOM 5938 C C . GLU B 1 170 ? -1.312 -38.969 -8.234 1 96.19 170 GLU B C 1
ATOM 5940 O O . GLU B 1 170 ? -2.176 -39.719 -8.688 1 96.19 170 GLU B O 1
ATOM 5945 N N . GLU B 1 171 ? -0.591 -39.188 -7.223 1 95.88 171 GLU B N 1
ATOM 5946 C CA . GLU B 1 171 ? -0.817 -40.406 -6.469 1 95.88 171 GLU B CA 1
ATOM 5947 C C . GLU B 1 171 ? -2.238 -40.469 -5.914 1 95.88 171 GLU B C 1
ATOM 5949 O O . GLU B 1 171 ? -2.893 -41.5 -5.973 1 95.88 171 GLU B O 1
ATOM 5954 N N . LEU B 1 172 ? -2.695 -39.406 -5.375 1 96.25 172 LEU B N 1
ATOM 5955 C CA . LEU B 1 172 ? -4.031 -39.344 -4.789 1 96.25 172 LEU B CA 1
ATOM 5956 C C . LEU B 1 172 ? -5.102 -39.469 -5.863 1 96.25 172 LEU B C 1
ATOM 5958 O O . LEU B 1 172 ? -6.102 -40.156 -5.664 1 96.25 172 LEU B O 1
ATOM 5962 N N . ILE B 1 173 ? -4.906 -38.812 -6.953 1 95.31 173 ILE B N 1
ATOM 5963 C CA . ILE B 1 173 ? -5.875 -38.875 -8.047 1 95.31 173 ILE B CA 1
ATOM 5964 C C . ILE B 1 173 ? -5.969 -40.312 -8.57 1 95.31 173 ILE B C 1
ATOM 5966 O O . ILE B 1 173 ? -7.059 -40.781 -8.883 1 95.31 173 ILE B O 1
ATOM 5970 N N . GLN B 1 174 ? -4.859 -40.969 -8.672 1 94.38 174 GLN B N 1
ATOM 5971 C CA . GLN B 1 174 ? -4.828 -42.344 -9.141 1 94.38 174 GLN B CA 1
ATOM 5972 C C . GLN B 1 174 ? -5.48 -43.281 -8.125 1 94.38 174 GLN B C 1
ATOM 5974 O O . GLN B 1 174 ? -6.242 -44.188 -8.5 1 94.38 174 GLN B O 1
ATOM 5979 N N . LYS B 1 175 ? -5.188 -43.062 -6.906 1 94.81 175 LYS B N 1
ATOM 5980 C CA . LYS B 1 175 ? -5.672 -43.938 -5.84 1 94.81 175 LYS B CA 1
ATOM 5981 C C . LYS B 1 175 ? -7.188 -43.812 -5.684 1 94.81 175 LYS B C 1
ATOM 5983 O O . LYS B 1 175 ? -7.883 -44.844 -5.586 1 94.81 175 LYS B O 1
ATOM 5988 N N . TYR B 1 176 ? -7.711 -42.594 -5.684 1 95.56 176 TYR B N 1
ATOM 5989 C CA . TYR B 1 176 ? -9.109 -42.375 -5.344 1 95.56 176 TYR B CA 1
ATOM 5990 C C . TYR B 1 176 ? -9.938 -42.094 -6.594 1 95.56 176 TYR B C 1
ATOM 5992 O O . TYR B 1 176 ? -11.172 -42.031 -6.535 1 95.56 176 TYR B O 1
ATOM 6000 N N . GLN B 1 177 ? -9.195 -41.844 -7.715 1 95.44 177 GLN B N 1
ATOM 6001 C CA . GLN B 1 177 ? -9.852 -41.531 -8.984 1 95.44 177 GLN B CA 1
ATOM 6002 C C . GLN B 1 177 ? -10.773 -40.344 -8.844 1 95.44 177 GLN B C 1
ATOM 6004 O O . GLN B 1 177 ? -11.938 -40.375 -9.227 1 95.44 177 GLN B O 1
ATOM 6009 N N . PHE B 1 178 ? -10.273 -39.312 -8.344 1 96.69 178 PHE B N 1
ATOM 6010 C CA . PHE B 1 178 ? -11.039 -38.094 -8.141 1 96.69 178 PHE B CA 1
ATOM 6011 C C . PHE B 1 178 ? -11.461 -37.5 -9.469 1 96.69 178 PHE B C 1
ATOM 6013 O O . PHE B 1 178 ? -10.641 -37.312 -10.375 1 96.69 178 PHE B O 1
ATOM 6020 N N . THR B 1 179 ? -12.758 -37.219 -9.562 1 96.5 179 THR B N 1
ATOM 6021 C CA . THR B 1 179 ? -13.25 -36.406 -10.672 1 96.5 179 THR B CA 1
ATOM 6022 C C . THR B 1 179 ? -13.156 -34.906 -10.359 1 96.5 179 THR B C 1
ATOM 6024 O O . THR B 1 179 ? -13.016 -34.531 -9.195 1 96.5 179 THR B O 1
ATOM 6027 N N . PRO B 1 180 ? -13.188 -34.031 -11.352 1 97.38 180 PRO B N 1
ATOM 6028 C CA . PRO B 1 180 ? -13.008 -32.594 -11.133 1 97.38 180 PRO B CA 1
ATOM 6029 C C . PRO B 1 180 ? -13.984 -32.031 -10.102 1 97.38 180 PRO B C 1
ATOM 6031 O O . PRO B 1 180 ? -13.648 -31.109 -9.375 1 97.38 180 PRO B O 1
ATOM 6034 N N . ASP B 1 181 ? -15.125 -32.562 -10 1 97 181 ASP B N 1
ATOM 6035 C CA . ASP B 1 181 ? -16.125 -32.062 -9.055 1 97 181 ASP B CA 1
ATOM 6036 C C . ASP B 1 181 ? -15.797 -32.5 -7.629 1 97 181 ASP B C 1
ATOM 6038 O O . ASP B 1 181 ? -16.391 -32 -6.672 1 97 181 ASP B O 1
ATOM 6042 N N . ARG B 1 182 ? -14.773 -33.406 -7.488 1 98.12 182 ARG B N 1
ATOM 6043 C CA . ARG B 1 182 ? -14.406 -33.906 -6.172 1 98.12 182 ARG B CA 1
ATOM 6044 C C . ARG B 1 182 ? -13.047 -33.375 -5.742 1 98.12 182 ARG B C 1
ATOM 6046 O O . ARG B 1 182 ? -12.5 -33.812 -4.719 1 98.12 182 ARG B O 1
ATOM 6053 N N . ILE B 1 183 ? -12.492 -32.469 -6.52 1 98.62 183 ILE B N 1
ATOM 6054 C CA . ILE B 1 183 ? -11.25 -31.781 -6.188 1 98.62 183 ILE B CA 1
ATOM 6055 C C . ILE B 1 183 ? -11.555 -30.328 -5.797 1 98.62 183 ILE B C 1
ATOM 6057 O O . ILE B 1 183 ? -11.953 -29.516 -6.637 1 98.62 183 ILE B O 1
ATOM 6061 N N . TYR B 1 184 ? -11.305 -30.047 -4.508 1 98.75 184 TYR B N 1
ATOM 6062 C CA . TYR B 1 184 ? -11.648 -28.734 -3.973 1 98.75 184 TYR B CA 1
ATOM 6063 C C . TYR B 1 184 ? -10.398 -27.969 -3.553 1 98.75 184 TYR B C 1
ATOM 6065 O O . TYR B 1 184 ? -9.352 -28.578 -3.285 1 98.75 184 TYR B O 1
ATOM 6073 N N . ASN B 1 185 ? -10.453 -26.672 -3.568 1 98.69 185 ASN B N 1
ATOM 6074 C CA . ASN B 1 185 ? -9.469 -25.734 -3.043 1 98.69 185 ASN B CA 1
ATOM 6075 C C . ASN B 1 185 ? -10.109 -24.703 -2.121 1 98.69 185 ASN B C 1
ATOM 6077 O O . ASN B 1 185 ? -11.172 -24.172 -2.428 1 98.69 185 ASN B O 1
ATOM 6081 N N . CYS B 1 186 ? -9.547 -24.531 -0.971 1 98 186 CYS B N 1
ATOM 6082 C CA . CYS B 1 186 ? -10.031 -23.469 -0.088 1 98 186 CYS B CA 1
ATOM 6083 C C . CYS B 1 186 ? -8.883 -22.547 0.337 1 98 186 CYS B C 1
ATOM 6085 O O . CYS B 1 186 ? -7.723 -22.953 0.324 1 98 186 CYS B O 1
ATOM 6087 N N . ASP B 1 187 ? -9.164 -21.344 0.599 1 96.56 187 ASP B N 1
ATOM 6088 C CA . ASP B 1 187 ? -8.219 -20.344 1.084 1 96.56 187 ASP B CA 1
ATOM 6089 C C . ASP B 1 187 ? -8.945 -19.172 1.748 1 96.56 187 ASP B C 1
ATOM 6091 O O . ASP B 1 187 ? -10.125 -18.938 1.472 1 96.56 187 ASP B O 1
ATOM 6095 N N . GLU B 1 188 ? -8.188 -18.531 2.613 1 94.94 188 GLU B N 1
ATOM 6096 C CA . GLU B 1 188 ? -8.734 -17.359 3.289 1 94.94 188 GLU B CA 1
ATOM 6097 C C . GLU B 1 188 ? -8.273 -16.062 2.609 1 94.94 188 GLU B C 1
ATOM 6099 O O . GLU B 1 188 ? -7.164 -15.992 2.082 1 94.94 188 GLU B O 1
ATOM 6104 N N . THR B 1 189 ? -9.148 -15.117 2.535 1 94.81 189 THR B N 1
ATOM 6105 C CA . THR B 1 189 ? -8.797 -13.758 2.133 1 94.81 189 THR B CA 1
ATOM 6106 C C . THR B 1 189 ? -9.438 -12.734 3.066 1 94.81 189 THR B C 1
ATOM 6108 O O . THR B 1 189 ? -10.367 -13.062 3.809 1 94.81 189 THR B O 1
ATOM 6111 N N . GLY B 1 190 ? -8.852 -11.609 3.123 1 93.62 190 GLY B N 1
ATOM 6112 C CA . GLY B 1 190 ? -9.367 -10.562 3.994 1 93.62 190 GLY B CA 1
ATOM 6113 C C . GLY B 1 190 ? -10.016 -9.422 3.238 1 93.62 190 GLY B C 1
ATOM 6114 O O . GLY B 1 190 ? -9.531 -9.023 2.172 1 93.62 190 GLY B O 1
ATOM 6115 N N . VAL B 1 191 ? -11.133 -8.93 3.736 1 94 191 VAL B N 1
ATOM 6116 C CA . VAL B 1 191 ? -11.75 -7.699 3.273 1 94 191 VAL B CA 1
ATOM 6117 C C . VAL B 1 191 ? -11.898 -6.723 4.438 1 94 191 VAL B C 1
ATOM 6119 O O . VAL B 1 191 ? -12.008 -7.137 5.594 1 94 191 VAL B O 1
ATOM 6122 N N . THR B 1 192 ? -11.844 -5.441 4.133 1 92.44 192 THR B N 1
ATOM 6123 C CA . THR B 1 192 ? -11.805 -4.449 5.199 1 92.44 192 THR B CA 1
ATOM 6124 C C . THR B 1 192 ? -12.906 -3.412 5.016 1 92.44 192 THR B C 1
ATOM 6126 O O . THR B 1 192 ? -13.508 -3.32 3.941 1 92.44 192 THR B O 1
ATOM 6129 N N . THR B 1 193 ? -13.164 -2.678 6.051 1 92.12 193 THR B N 1
ATOM 6130 C CA . THR B 1 193 ? -14.195 -1.646 6.055 1 92.12 193 THR B CA 1
ATOM 6131 C C . THR B 1 193 ? -13.672 -0.351 5.441 1 92.12 193 THR B C 1
ATOM 6133 O O . THR B 1 193 ? -14.414 0.616 5.285 1 92.12 193 THR B O 1
ATOM 6136 N N . VAL B 1 194 ? -12.445 -0.28 5.137 1 93.44 194 VAL B N 1
ATOM 6137 C CA . VAL B 1 194 ? -11.891 0.907 4.496 1 93.44 194 VAL B CA 1
ATOM 6138 C C . VAL B 1 194 ? -11.477 0.575 3.066 1 93.44 194 VAL B C 1
ATOM 6140 O O . VAL B 1 194 ? -10.633 -0.302 2.844 1 93.44 194 VAL B O 1
ATOM 6143 N N . GLN B 1 195 ? -12.07 1.264 2.188 1 91.06 195 GLN B N 1
ATOM 6144 C CA . GLN B 1 195 ? -11.836 0.986 0.774 1 91.06 195 GLN B CA 1
ATOM 6145 C C . GLN B 1 195 ? -10.617 1.746 0.258 1 91.06 195 GLN B C 1
ATOM 6147 O O . GLN B 1 195 ? -10.18 2.721 0.875 1 91.06 195 GLN B O 1
ATOM 6152 N N . LYS B 1 196 ? -10.094 1.236 -0.791 1 90.25 196 LYS B N 1
ATOM 6153 C CA . LYS B 1 196 ? -9.125 1.985 -1.592 1 90.25 196 LYS B CA 1
ATOM 6154 C C . LYS B 1 196 ? -9.828 2.834 -2.646 1 90.25 196 LYS B C 1
ATOM 6156 O O . LYS B 1 196 ? -10.531 2.305 -3.51 1 90.25 196 LYS B O 1
ATOM 6161 N N . PRO B 1 197 ? -9.578 4.078 -2.525 1 90.62 197 PRO B N 1
ATOM 6162 C CA . PRO B 1 197 ? -10.305 4.934 -3.469 1 90.62 197 PRO B CA 1
ATOM 6163 C C . PRO B 1 197 ? -9.914 4.672 -4.922 1 90.62 197 PRO B C 1
ATOM 6165 O O . PRO B 1 197 ? -8.742 4.402 -5.211 1 90.62 197 PRO B O 1
ATOM 6168 N N . THR B 1 198 ? -10.891 4.781 -5.738 1 88.5 198 THR B N 1
ATOM 6169 C CA . THR B 1 198 ? -10.688 4.641 -7.176 1 88.5 198 THR B CA 1
ATOM 6170 C C . THR B 1 198 ? -10.328 5.984 -7.809 1 88.5 198 THR B C 1
ATOM 6172 O O . THR B 1 198 ? -10.617 7.039 -7.242 1 88.5 198 THR B O 1
ATOM 6175 N N . LYS B 1 199 ? -9.766 5.934 -9.008 1 90.69 199 LYS B N 1
ATOM 6176 C CA . LYS B 1 199 ? -9.422 7.152 -9.727 1 90.69 199 LYS B CA 1
ATOM 6177 C C . LYS B 1 199 ? -10.664 8.008 -9.984 1 90.69 199 LYS B C 1
ATOM 6179 O O . LYS B 1 199 ? -11.742 7.484 -10.234 1 90.69 199 LYS B O 1
ATOM 6184 N N . MET B 1 200 ? -10.445 9.266 -9.938 1 92.31 200 MET B N 1
ATOM 6185 C CA . MET B 1 200 ? -11.555 10.203 -10.125 1 92.31 200 MET B CA 1
ATOM 6186 C C . MET B 1 200 ? -11.148 11.344 -11.047 1 92.31 200 MET B C 1
ATOM 6188 O O . MET B 1 200 ? -9.961 11.539 -11.32 1 92.31 200 MET B O 1
ATOM 6192 N N . ILE B 1 201 ? -12.141 12.039 -11.523 1 94.06 201 ILE B N 1
ATOM 6193 C CA . ILE B 1 201 ? -11.922 13.211 -12.359 1 94.06 201 ILE B CA 1
ATOM 6194 C C . ILE B 1 201 ? -11.633 14.43 -11.484 1 94.06 201 ILE B C 1
ATOM 6196 O O . ILE B 1 201 ? -12.484 14.836 -10.68 1 94.06 201 ILE B O 1
ATOM 6200 N N . ALA B 1 202 ? -10.422 14.922 -11.617 1 93.88 202 ALA B N 1
ATOM 6201 C CA . ALA B 1 202 ? -10.023 16.062 -10.789 1 93.88 202 ALA B CA 1
ATOM 6202 C C . ALA B 1 202 ? -9.195 17.062 -11.586 1 93.88 202 ALA B C 1
ATOM 6204 O O . ALA B 1 202 ? -8.719 16.75 -12.68 1 93.88 202 ALA B O 1
ATOM 6205 N N . GLU B 1 203 ? -9.117 18.219 -11.023 1 92.12 203 GLU B N 1
ATOM 6206 C CA . GLU B 1 203 ? -8.383 19.312 -11.664 1 92.12 203 GLU B CA 1
ATOM 6207 C C . GLU B 1 203 ? -6.891 19 -11.742 1 92.12 203 GLU B C 1
ATOM 6209 O O . GLU B 1 203 ? -6.316 18.469 -10.797 1 92.12 203 GLU B O 1
ATOM 6214 N N . LYS B 1 204 ? -6.387 19.438 -12.844 1 88 204 LYS B N 1
ATOM 6215 C CA . LYS B 1 204 ? -4.938 19.359 -13 1 88 204 LYS B CA 1
ATOM 6216 C C . LYS B 1 204 ? -4.234 20.469 -12.234 1 88 204 LYS B C 1
ATOM 6218 O O . LYS B 1 204 ? -4.793 21.547 -12.039 1 88 204 LYS B O 1
ATOM 6223 N N . GLY B 1 205 ? -3.053 20.219 -11.773 1 80.69 205 GLY B N 1
ATOM 6224 C CA . GLY B 1 205 ? -2.252 21.25 -11.141 1 80.69 205 GLY B CA 1
ATOM 6225 C C . GLY B 1 205 ? -2.467 21.344 -9.641 1 80.69 205 GLY B C 1
ATOM 6226 O O . GLY B 1 205 ? -1.715 22.016 -8.938 1 80.69 205 GLY B O 1
ATOM 6227 N N . VAL B 1 206 ? -3.629 20.75 -9.266 1 81.06 206 VAL B N 1
ATOM 6228 C CA . VAL B 1 206 ? -3.844 20.719 -7.82 1 81.06 206 VAL B CA 1
ATOM 6229 C C . VAL B 1 206 ? -2.895 19.703 -7.176 1 81.06 206 VAL B C 1
ATOM 6231 O O . VAL B 1 206 ? -2.758 18.578 -7.652 1 81.06 206 VAL B O 1
ATOM 6234 N N . LYS B 1 207 ? -2.223 20.219 -6.207 1 74.75 207 LYS B N 1
ATOM 6235 C CA . LYS B 1 207 ? -1.171 19.406 -5.594 1 74.75 207 LYS B CA 1
ATOM 6236 C C . LYS B 1 207 ? -1.748 18.141 -4.957 1 74.75 207 LYS B C 1
ATOM 6238 O O . LYS B 1 207 ? -1.173 17.062 -5.078 1 74.75 207 LYS B O 1
ATOM 6243 N N . ARG B 1 208 ? -2.91 18.344 -4.305 1 78.38 208 ARG B N 1
ATOM 6244 C CA . ARG B 1 208 ? -3.477 17.188 -3.613 1 78.38 208 ARG B CA 1
ATOM 6245 C C . ARG B 1 208 ? -4.977 17.078 -3.863 1 78.38 208 ARG B C 1
ATOM 6247 O O . ARG B 1 208 ? -5.699 18.078 -3.773 1 78.38 208 ARG B O 1
ATOM 6254 N N . VAL B 1 209 ? -5.32 15.883 -4.32 1 86.5 209 VAL B N 1
ATOM 6255 C CA . VAL B 1 209 ? -6.738 15.555 -4.457 1 86.5 209 VAL B CA 1
ATOM 6256 C C . VAL B 1 209 ? -7.133 14.531 -3.398 1 86.5 209 VAL B C 1
ATOM 6258 O O . VAL B 1 209 ? -6.473 13.5 -3.246 1 86.5 209 VAL B O 1
ATOM 6261 N N . GLY B 1 210 ? -8.148 14.875 -2.609 1 88.25 210 GLY B N 1
ATOM 6262 C CA . GLY B 1 210 ? -8.555 13.984 -1.533 1 88.25 210 GLY B CA 1
ATOM 6263 C C . GLY B 1 210 ? -9.914 13.359 -1.763 1 88.25 210 GLY B C 1
ATOM 6264 O O . GLY B 1 210 ? -10.695 13.828 -2.598 1 88.25 210 GLY B O 1
ATOM 6265 N N . THR B 1 211 ? -10.117 12.266 -1.106 1 90.62 211 THR B N 1
ATOM 6266 C CA . THR B 1 211 ? -11.422 11.617 -1.094 1 90.62 211 THR B CA 1
ATOM 6267 C C . THR B 1 211 ? -11.727 11.047 0.289 1 90.62 211 THR B C 1
ATOM 6269 O O . THR B 1 211 ? -10.82 10.68 1.031 1 90.62 211 THR B O 1
ATOM 6272 N N . ALA B 1 212 ? -12.992 10.992 0.537 1 89.88 212 ALA B N 1
ATOM 6273 C CA . ALA B 1 212 ? -13.438 10.523 1.848 1 89.88 212 ALA B CA 1
ATOM 6274 C C . ALA B 1 212 ? -13.359 9.008 1.942 1 89.88 212 ALA B C 1
ATOM 6276 O O . ALA B 1 212 ? -13.719 8.297 0.996 1 89.88 212 ALA B O 1
ATOM 6277 N N . VAL B 1 213 ? -12.797 8.602 3.031 1 90.06 213 VAL B N 1
ATOM 6278 C CA . VAL B 1 213 ? -12.875 7.191 3.404 1 90.06 213 VAL B CA 1
ATOM 6279 C C . VAL B 1 213 ? -13.461 7.059 4.809 1 90.06 213 VAL B C 1
ATOM 6281 O O . VAL B 1 213 ? -13.508 8.031 5.562 1 90.06 213 VAL B O 1
ATOM 6284 N N . SER B 1 214 ? -13.891 5.891 5.148 1 86.94 214 SER B N 1
ATOM 6285 C CA . SER B 1 214 ? -14.617 5.668 6.395 1 86.94 214 SER B CA 1
ATOM 6286 C C . SER B 1 214 ? -13.742 5.949 7.609 1 86.94 214 SER B C 1
ATOM 6288 O O . SER B 1 214 ? -14.125 6.715 8.492 1 86.94 214 SER B O 1
ATOM 6290 N N . GLN B 1 215 ? -12.641 5.289 7.617 1 87.81 215 GLN B N 1
ATOM 6291 C CA . GLN B 1 215 ? -11.742 5.359 8.766 1 87.81 215 GLN B CA 1
ATOM 6292 C C . GLN B 1 215 ? -10.281 5.305 8.32 1 87.81 215 GLN B C 1
ATOM 6294 O O . GLN B 1 215 ? -9.992 5.008 7.16 1 87.81 215 GLN B O 1
ATOM 6299 N N . GLU B 1 216 ? -9.508 5.691 9.25 1 79.5 216 GLU B N 1
ATOM 6300 C CA . GLU B 1 216 ? -8.078 5.602 8.969 1 79.5 216 GLU B CA 1
ATOM 6301 C C . GLU B 1 216 ? -7.617 4.148 8.898 1 79.5 216 GLU B C 1
ATOM 6303 O O . GLU B 1 216 ? -6.828 3.785 8.023 1 79.5 216 GLU B O 1
ATOM 6308 N N . LYS B 1 217 ? -8.172 3.328 9.805 1 81 217 LYS B N 1
ATOM 6309 C CA . LYS B 1 217 ? -7.91 1.891 9.82 1 81 217 LYS B CA 1
ATOM 6310 C C . LYS B 1 217 ? -9.211 1.098 9.75 1 81 217 LYS B C 1
ATOM 6312 O O . LYS B 1 217 ? -10.188 1.437 10.422 1 81 217 LYS B O 1
ATOM 6317 N N . GLY B 1 218 ? -9.109 0.115 8.969 1 84.62 218 GLY B N 1
ATOM 6318 C CA . GLY B 1 218 ? -10.312 -0.68 8.82 1 84.62 218 GLY B CA 1
ATOM 6319 C C . GLY B 1 218 ? -10.312 -1.934 9.672 1 84.62 218 GLY B C 1
ATOM 6320 O O . GLY B 1 218 ? -9.312 -2.248 10.32 1 84.62 218 GLY B O 1
ATOM 6321 N N . CYS B 1 219 ? -11.523 -2.518 9.805 1 87 219 CYS B N 1
ATOM 6322 C CA . CYS B 1 219 ? -11.688 -3.822 10.438 1 87 219 CYS B CA 1
ATOM 6323 C C . CYS B 1 219 ? -11.617 -4.938 9.398 1 87 219 CYS B C 1
ATOM 6325 O O . CYS B 1 219 ? -12.211 -4.832 8.328 1 87 219 CYS B O 1
ATOM 6327 N N . LEU B 1 220 ? -10.906 -5.957 9.805 1 88.81 220 LEU B N 1
ATOM 6328 C CA . LEU B 1 220 ? -10.688 -7.055 8.875 1 88.81 220 LEU B CA 1
ATOM 6329 C C . LEU B 1 220 ? -11.75 -8.133 9.039 1 88.81 220 LEU B C 1
ATOM 6331 O O . LEU B 1 220 ? -12 -8.602 10.148 1 88.81 220 LEU B O 1
ATOM 6335 N N . VAL B 1 221 ? -12.406 -8.422 8.031 1 91.88 221 VAL B N 1
ATOM 6336 C CA . VAL B 1 221 ? -13.297 -9.57 7.961 1 91.88 221 VAL B CA 1
ATOM 6337 C C . VAL B 1 221 ? -12.695 -10.641 7.059 1 91.88 221 VAL B C 1
ATOM 6339 O O . VAL B 1 221 ? -12.25 -10.352 5.949 1 91.88 221 VAL B O 1
ATOM 6342 N N . THR B 1 222 ? -12.656 -11.891 7.566 1 94.19 222 THR B N 1
ATOM 6343 C CA . THR B 1 222 ? -12.055 -12.992 6.828 1 94.19 222 THR B CA 1
ATOM 6344 C C . THR B 1 222 ? -13.109 -13.758 6.035 1 94.19 222 THR B C 1
ATOM 6346 O O . THR B 1 222 ? -14.172 -14.094 6.562 1 94.19 222 THR B O 1
ATOM 6349 N N . VAL B 1 223 ? -12.82 -13.945 4.781 1 95.94 223 VAL B N 1
ATOM 6350 C CA . VAL B 1 223 ? -13.672 -14.727 3.9 1 95.94 223 VAL B CA 1
ATOM 6351 C C . VAL B 1 223 ? -12.938 -15.992 3.459 1 95.94 223 VAL B C 1
ATOM 6353 O O . VAL B 1 223 ? -11.875 -15.914 2.836 1 95.94 223 VAL B O 1
ATOM 6356 N N . CYS B 1 224 ? -13.477 -17.109 3.789 1 97 224 CYS B N 1
ATOM 6357 C CA . CYS B 1 224 ? -12.93 -18.359 3.299 1 97 224 CYS B CA 1
ATOM 6358 C C . CYS B 1 224 ? -13.719 -18.859 2.092 1 97 224 CYS B C 1
ATOM 6360 O O . CYS B 1 224 ? -14.867 -19.281 2.225 1 97 224 CYS B O 1
ATOM 6362 N N . GLY B 1 225 ? -13.086 -18.75 0.955 1 97.94 225 GLY B N 1
ATOM 6363 C CA . GLY B 1 225 ? -13.688 -19.25 -0.269 1 97.94 225 GLY B CA 1
ATOM 6364 C C . GLY B 1 225 ? -13.305 -20.688 -0.579 1 97.94 225 GLY B C 1
ATOM 6365 O O . GLY B 1 225 ? -12.219 -21.125 -0.217 1 97.94 225 GLY B O 1
ATOM 6366 N N . THR B 1 226 ? -14.258 -21.422 -1.177 1 98.75 226 THR B N 1
ATOM 6367 C CA . THR B 1 226 ? -14.039 -22.797 -1.592 1 98.75 226 THR B CA 1
ATOM 6368 C C . THR B 1 226 ? -14.555 -23.031 -3.01 1 98.75 226 THR B C 1
ATOM 6370 O O . THR B 1 226 ? -15.688 -22.656 -3.328 1 98.75 226 THR B O 1
ATOM 6373 N N . ILE B 1 227 ? -13.688 -23.594 -3.824 1 98.81 227 ILE B N 1
ATOM 6374 C CA . ILE B 1 227 ? -14.047 -23.844 -5.215 1 98.81 227 ILE B CA 1
ATOM 6375 C C . ILE B 1 227 ? -13.711 -25.297 -5.582 1 98.81 227 ILE B C 1
ATOM 6377 O O . ILE B 1 227 ? -12.969 -25.969 -4.859 1 98.81 227 ILE B O 1
ATOM 6381 N N . ASN B 1 228 ? -14.297 -25.828 -6.613 1 98.62 228 ASN B N 1
ATOM 6382 C CA . ASN B 1 228 ? -13.922 -27.141 -7.121 1 98.62 228 ASN B CA 1
ATOM 6383 C C . ASN B 1 228 ? -13.492 -27.078 -8.586 1 98.62 228 ASN B C 1
ATOM 6385 O O . ASN B 1 228 ? -13.75 -26.078 -9.266 1 98.62 228 ASN B O 1
ATOM 6389 N N . ALA B 1 229 ? -12.836 -28.062 -9.047 1 98.44 229 ALA B N 1
ATOM 6390 C CA . ALA B 1 229 ? -12.141 -28.047 -10.336 1 98.44 229 ALA B CA 1
ATOM 6391 C C . ALA B 1 229 ? -13.133 -28.094 -11.492 1 98.44 229 ALA B C 1
ATOM 6393 O O . ALA B 1 229 ? -12.758 -27.859 -12.648 1 98.44 229 ALA B O 1
ATOM 6394 N N . MET B 1 230 ? -14.391 -28.359 -11.25 1 98 230 MET B N 1
ATOM 6395 C CA . MET B 1 230 ? -15.406 -28.375 -12.297 1 98 230 MET B CA 1
ATOM 6396 C C . MET B 1 230 ? -15.969 -26.984 -12.547 1 98 230 MET B C 1
ATOM 6398 O O . MET B 1 230 ? -16.672 -26.766 -13.531 1 98 230 MET B O 1
ATOM 6402 N N . GLY B 1 231 ? -15.648 -26.047 -11.656 1 98 231 GLY B N 1
ATOM 6403 C CA . GLY B 1 231 ? -16.125 -24.688 -11.844 1 98 231 GLY B CA 1
ATOM 6404 C C . GLY B 1 231 ? -17.172 -24.281 -10.828 1 98 231 GLY B C 1
ATOM 6405 O O . GLY B 1 231 ? -17.75 -23.188 -10.93 1 98 231 GLY B O 1
ATOM 6406 N N . GLY B 1 232 ? -17.391 -25.109 -9.883 1 97.88 232 GLY B N 1
ATOM 6407 C CA . GLY B 1 232 ? -18.359 -24.812 -8.836 1 97.88 232 GLY B CA 1
ATOM 6408 C C . GLY B 1 232 ? -17.719 -24.172 -7.605 1 97.88 232 GLY B C 1
ATOM 6409 O O . GLY B 1 232 ? -16.5 -24.047 -7.531 1 97.88 232 GLY B O 1
ATOM 6410 N N . PHE B 1 233 ? -18.594 -23.703 -6.703 1 98.38 233 PHE B N 1
ATOM 6411 C CA . PHE B 1 233 ? -18.125 -23.125 -5.445 1 98.38 233 PHE B CA 1
ATOM 6412 C C . PHE B 1 233 ? -19.047 -23.516 -4.297 1 98.38 233 PHE B C 1
ATOM 6414 O O . PHE B 1 233 ? -20.172 -23.969 -4.523 1 98.38 233 PHE B O 1
ATOM 6421 N N . ILE B 1 234 ? -18.531 -23.469 -3.066 1 98.06 234 ILE B N 1
ATOM 6422 C CA . ILE B 1 234 ? -19.312 -23.562 -1.83 1 98.06 234 ILE B CA 1
ATOM 6423 C C . ILE B 1 234 ? -19.547 -22.156 -1.263 1 98.06 234 ILE B C 1
ATOM 6425 O O . ILE B 1 234 ? -18.672 -21.297 -1.321 1 98.06 234 ILE B O 1
ATOM 6429 N N . PRO B 1 235 ? -20.797 -21.906 -0.759 1 97.5 235 PRO B N 1
ATOM 6430 C CA . PRO B 1 235 ? -21.016 -20.594 -0.145 1 97.5 235 PRO B CA 1
ATOM 6431 C C . PRO B 1 235 ? -19.906 -20.234 0.851 1 97.5 235 PRO B C 1
ATOM 6433 O O . PRO B 1 235 ? -19.375 -21.109 1.542 1 97.5 235 PRO B O 1
ATOM 6436 N N . PRO B 1 236 ? -19.641 -19 0.875 1 97.62 236 PRO B N 1
ATOM 6437 C CA . PRO B 1 236 ? -18.469 -18.594 1.66 1 97.62 236 PRO B CA 1
ATOM 6438 C C . PRO B 1 236 ? -18.688 -18.75 3.164 1 97.62 236 PRO B C 1
ATOM 6440 O O . PRO B 1 236 ? -19.812 -18.688 3.635 1 97.62 236 PRO B O 1
ATOM 6443 N N . PHE B 1 237 ? -17.609 -19.047 3.848 1 96.56 237 PHE B N 1
ATOM 6444 C CA . PHE B 1 237 ? -17.531 -19.031 5.301 1 96.56 237 PHE B CA 1
ATOM 6445 C C . PHE B 1 237 ? -16.844 -17.75 5.789 1 96.56 237 PHE B C 1
ATOM 6447 O O . PHE B 1 237 ? -15.656 -17.547 5.57 1 96.56 237 PHE B O 1
ATOM 6454 N N . CYS B 1 238 ? -17.562 -16.859 6.48 1 94.69 238 CYS B N 1
ATOM 6455 C CA . CYS B 1 238 ? -17.062 -15.547 6.852 1 94.69 238 CYS B CA 1
ATOM 6456 C C . CYS B 1 238 ? -16.844 -15.453 8.359 1 94.69 238 CYS B C 1
ATOM 6458 O O . CYS B 1 238 ? -17.688 -15.898 9.141 1 94.69 238 CYS B O 1
ATOM 6460 N N . MET B 1 239 ? -15.695 -14.906 8.727 1 92.75 239 MET B N 1
ATOM 6461 C CA . MET B 1 239 ? -15.391 -14.664 10.133 1 92.75 239 MET B CA 1
ATOM 6462 C C . MET B 1 239 ? -15.367 -13.172 10.438 1 92.75 239 MET B C 1
ATOM 6464 O O . MET B 1 239 ? -14.648 -12.414 9.789 1 92.75 239 MET B O 1
ATOM 6468 N N . PHE B 1 240 ? -16.125 -12.758 11.367 1 90.94 240 PHE B N 1
ATOM 6469 C CA . PHE B 1 240 ? -16.219 -11.359 11.766 1 90.94 240 PHE B CA 1
ATOM 6470 C C . PHE B 1 240 ? -15.508 -11.125 13.094 1 90.94 240 PHE B C 1
ATOM 6472 O O . PHE B 1 240 ? -15.562 -11.969 13.992 1 90.94 240 PHE B O 1
ATOM 6479 N N . PRO B 1 241 ? -14.852 -10 13.195 1 85.94 241 PRO B N 1
ATOM 6480 C CA . PRO B 1 241 ? -14.109 -9.711 14.422 1 85.94 241 PRO B CA 1
ATOM 6481 C C . PRO B 1 241 ? -15.016 -9.273 15.57 1 85.94 241 PRO B C 1
ATOM 6483 O O . PRO B 1 241 ? -14.82 -8.195 16.141 1 85.94 241 PRO B O 1
ATOM 6486 N N . ARG B 1 242 ? -15.906 -10.008 15.859 1 80.69 242 ARG B N 1
ATOM 6487 C CA . ARG B 1 242 ? -16.812 -9.844 16.984 1 80.69 242 ARG B CA 1
ATOM 6488 C C . ARG B 1 242 ? -17.188 -11.188 17.594 1 80.69 242 ARG B C 1
ATOM 6490 O O . ARG B 1 242 ? -17.375 -12.172 16.875 1 80.69 242 ARG B O 1
ATOM 6497 N N . VAL B 1 243 ? -17.234 -11.148 18.828 1 74.75 243 VAL B N 1
ATOM 6498 C CA . VAL B 1 243 ? -17.531 -12.398 19.531 1 74.75 243 VAL B CA 1
ATOM 6499 C C . VAL B 1 243 ? -18.938 -12.859 19.203 1 74.75 243 VAL B C 1
ATOM 6501 O O . VAL B 1 243 ? -19.172 -14.031 18.891 1 74.75 243 VAL B O 1
ATOM 6504 N N . ASN B 1 244 ? -19.875 -11.828 19.188 1 73.56 244 ASN B N 1
ATOM 6505 C CA . ASN B 1 244 ? -21.266 -12.203 18.938 1 73.56 244 ASN B CA 1
ATOM 6506 C C . ASN B 1 244 ? -21.672 -11.922 17.484 1 73.56 244 ASN B C 1
ATOM 6508 O O . ASN B 1 244 ? -21.5 -10.805 17 1 73.56 244 ASN B O 1
ATOM 6512 N N . THR B 1 245 ? -22.047 -13 16.891 1 72.56 245 THR B N 1
ATOM 6513 C CA . THR B 1 245 ? -22.531 -12.844 15.523 1 72.56 245 THR B CA 1
ATOM 6514 C C . THR B 1 245 ? -23.953 -12.297 15.508 1 72.56 245 THR B C 1
ATOM 6516 O O . THR B 1 245 ? -24.641 -12.312 16.531 1 72.56 245 THR B O 1
ATOM 6519 N N . GLN B 1 246 ? -24.203 -11.609 14.383 1 78.12 246 GLN B N 1
ATOM 6520 C CA . GLN B 1 246 ? -25.578 -11.148 14.148 1 78.12 246 GLN B CA 1
ATOM 6521 C C . GLN B 1 246 ? -26.266 -11.984 13.078 1 78.12 246 GLN B C 1
ATOM 6523 O O . GLN B 1 246 ? -25.719 -12.164 11.977 1 78.12 246 GLN B O 1
ATOM 6528 N N . PRO B 1 247 ? -27.391 -12.523 13.445 1 78 247 PRO B N 1
ATOM 6529 C CA . PRO B 1 247 ? -28.109 -13.336 12.453 1 78 247 PRO B CA 1
ATOM 6530 C C . PRO B 1 247 ? -28.312 -12.602 11.133 1 78 247 PRO B C 1
ATOM 6532 O O . PRO B 1 247 ? -28.344 -13.234 10.07 1 78 247 PRO B O 1
ATOM 6535 N N . LEU B 1 248 ? -28.344 -11.328 11.195 1 80.06 24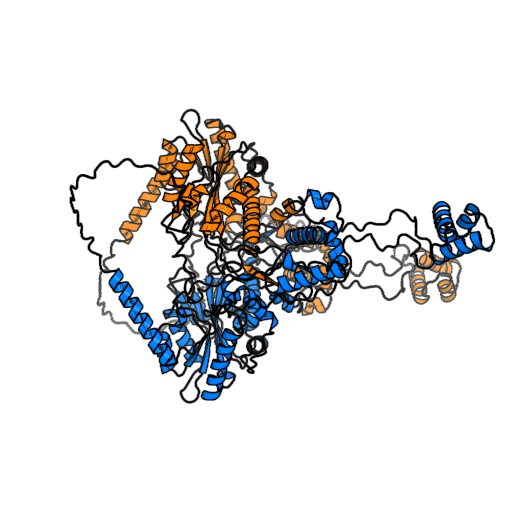8 LEU B N 1
ATOM 6536 C CA . LEU B 1 248 ? -28.609 -10.531 10.008 1 80.06 248 LEU B CA 1
ATOM 6537 C C . LEU B 1 248 ? -27.453 -10.648 9.008 1 80.06 248 LEU B C 1
ATOM 6539 O O . LEU B 1 248 ? -27.672 -10.547 7.801 1 80.06 248 LEU B O 1
ATOM 6543 N N . TRP B 1 249 ? -26.375 -10.984 9.516 1 86.75 249 TRP B N 1
ATOM 6544 C CA . TRP B 1 249 ? -25.219 -11.086 8.625 1 86.75 249 TRP B CA 1
ATOM 6545 C C . TRP B 1 249 ? -25.391 -12.25 7.648 1 86.75 249 TRP B C 1
ATOM 6547 O O . TRP B 1 249 ? -25.188 -12.094 6.441 1 86.75 249 TRP B O 1
ATOM 6557 N N . GLU B 1 250 ? -25.781 -13.352 8.141 1 86.94 250 GLU B N 1
ATOM 6558 C CA . GLU B 1 250 ? -25.922 -14.547 7.312 1 86.94 250 GLU B CA 1
ATOM 6559 C C . GLU B 1 250 ? -27.062 -14.383 6.309 1 86.94 250 GLU B C 1
ATOM 6561 O O . GLU B 1 250 ? -27.016 -14.953 5.219 1 86.94 250 GLU B O 1
ATOM 6566 N N . GLU B 1 251 ? -28.016 -13.539 6.656 1 85.44 251 GLU B N 1
ATOM 6567 C CA . GLU B 1 251 ? -29.156 -13.312 5.777 1 85.44 251 GLU B CA 1
ATOM 6568 C C . GLU B 1 251 ? -28.766 -12.461 4.57 1 85.44 251 GLU B C 1
ATOM 6570 O O . GLU B 1 251 ? -29.344 -12.609 3.486 1 85.44 251 GLU B O 1
ATOM 6575 N N . VAL B 1 252 ? -27.812 -11.648 4.746 1 90.12 252 VAL B N 1
ATOM 6576 C CA . VAL B 1 252 ? -27.438 -10.695 3.709 1 90.12 252 VAL B CA 1
ATOM 6577 C C . VAL B 1 252 ? -26.328 -11.281 2.85 1 90.12 252 VAL B C 1
ATOM 6579 O O . VAL B 1 252 ? -26.234 -10.977 1.656 1 90.12 252 VAL B O 1
ATOM 6582 N N . LEU B 1 253 ? -25.562 -12.172 3.422 1 93.19 253 LEU B N 1
ATOM 6583 C CA . LEU B 1 253 ? -24.5 -12.859 2.693 1 93.19 253 LEU B CA 1
ATOM 6584 C C . LEU B 1 253 ? -25.078 -13.727 1.579 1 93.19 253 LEU B C 1
ATOM 6586 O O . LEU B 1 253 ? -26.281 -13.961 1.53 1 93.19 253 LEU B O 1
ATOM 6590 N N . PRO B 1 254 ? -24.156 -14.055 0.62 1 92.94 254 PRO B N 1
ATOM 6591 C CA . PRO B 1 254 ? -24.641 -15.008 -0.377 1 92.94 254 PRO B CA 1
ATOM 6592 C C . PRO B 1 254 ? -25.375 -16.188 0.251 1 92.94 254 PRO B C 1
ATOM 6594 O O . PRO B 1 254 ? -24.969 -16.688 1.31 1 92.94 254 PRO B O 1
ATOM 6597 N N . ILE B 1 255 ? -26.359 -16.656 -0.418 1 92.69 255 ILE B N 1
ATOM 6598 C CA . ILE B 1 255 ? -27.219 -17.719 0.096 1 92.69 255 ILE B CA 1
ATOM 6599 C C . ILE B 1 255 ? -26.375 -18.938 0.463 1 92.69 255 ILE B C 1
ATOM 6601 O O . ILE B 1 255 ? -25.516 -19.359 -0.307 1 92.69 255 ILE B O 1
ATOM 6605 N N . GLY B 1 256 ? -26.594 -19.453 1.719 1 93.88 256 GLY B N 1
ATOM 6606 C CA . GLY B 1 256 ? -25.906 -20.656 2.178 1 93.88 256 GLY B CA 1
ATOM 6607 C C . GLY B 1 256 ? -24.625 -20.359 2.939 1 93.88 256 GLY B C 1
ATOM 6608 O O . GLY B 1 256 ? -24 -21.266 3.496 1 93.88 256 GLY B O 1
ATOM 6609 N N . SER B 1 257 ? -24.281 -19.078 2.973 1 95.75 257 SER B N 1
ATOM 6610 C CA . SER B 1 257 ? -23.062 -18.688 3.656 1 95.75 257 SER B CA 1
ATOM 6611 C C . SER B 1 257 ? -23.172 -18.922 5.16 1 95.75 257 SER B C 1
ATOM 6613 O O . SER B 1 257 ? -24.266 -19.078 5.695 1 95.75 257 SER B O 1
ATOM 6615 N N . LYS B 1 258 ? -22.031 -19.047 5.785 1 94.19 258 LYS B N 1
ATOM 6616 C CA . LYS B 1 258 ? -21.953 -19.094 7.242 1 94.19 258 LYS B CA 1
ATOM 6617 C C . LYS B 1 258 ? -21.156 -17.906 7.789 1 94.19 258 LYS B C 1
ATOM 6619 O O . LYS B 1 258 ? -20.141 -17.516 7.215 1 94.19 258 LYS B O 1
ATOM 6624 N N . ALA B 1 259 ? -21.719 -17.312 8.82 1 92.44 259 ALA B N 1
ATOM 6625 C CA . ALA B 1 259 ? -21.047 -16.203 9.508 1 92.44 259 ALA B CA 1
ATOM 6626 C C . ALA B 1 259 ? -20.688 -16.594 10.938 1 92.44 259 ALA B C 1
ATOM 6628 O O . ALA B 1 259 ? -21.516 -17.094 11.688 1 92.44 259 ALA B O 1
ATOM 6629 N N . GLU B 1 260 ? -19.422 -16.438 11.258 1 90.38 260 GLU B N 1
ATOM 6630 C CA . GLU B 1 260 ? -18.953 -16.75 12.609 1 90.38 260 GLU B CA 1
ATOM 6631 C C . GLU B 1 260 ? -18.203 -15.57 13.211 1 90.38 260 GLU B C 1
ATOM 6633 O O . GLU B 1 260 ? -17.562 -14.812 12.492 1 90.38 260 GLU B O 1
ATOM 6638 N N . GLY B 1 261 ? -18.406 -15.43 14.477 1 86.06 261 GLY B N 1
ATOM 6639 C CA . GLY B 1 261 ? -17.641 -14.414 15.195 1 86.06 261 GLY B CA 1
ATOM 6640 C C . GLY B 1 261 ? -16.359 -14.945 15.805 1 86.06 261 GLY B C 1
ATOM 6641 O O . GLY B 1 261 ? -16.25 -16.141 16.078 1 86.06 261 GLY B O 1
ATOM 6642 N N . HIS B 1 262 ? -15.414 -14.07 15.867 1 80.12 262 HIS B N 1
ATOM 6643 C CA . HIS B 1 262 ? -14.172 -14.453 16.547 1 80.12 262 HIS B CA 1
ATOM 6644 C C . HIS B 1 262 ? -13.648 -13.328 17.422 1 80.12 262 HIS B C 1
ATOM 6646 O O . HIS B 1 262 ? -13.883 -12.148 17.141 1 80.12 262 HIS B O 1
ATOM 6652 N N . ALA B 1 263 ? -12.945 -13.703 18.469 1 70.62 263 ALA B N 1
ATOM 6653 C CA . ALA B 1 263 ? -12.469 -12.742 19.453 1 70.62 263 ALA B CA 1
ATOM 6654 C C . ALA B 1 263 ? -11.031 -12.32 19.156 1 70.62 263 ALA B C 1
ATOM 6656 O O . ALA B 1 263 ? -10.547 -11.32 19.688 1 70.62 263 ALA B O 1
ATOM 6657 N N . LYS B 1 264 ? -10.461 -13.016 18.344 1 66.88 264 LYS B N 1
ATOM 6658 C CA . LYS B 1 264 ? -9.047 -12.703 18.156 1 66.88 264 LYS B CA 1
ATOM 6659 C C . LYS B 1 264 ? -8.867 -11.414 17.375 1 66.88 264 LYS B C 1
ATOM 6661 O O . LYS B 1 264 ? -9.602 -11.148 16.406 1 66.88 264 LYS B O 1
ATOM 6666 N N . ALA B 1 265 ? -7.887 -10.75 17.859 1 61.75 265 ALA B N 1
ATOM 6667 C CA . ALA B 1 265 ? -7.59 -9.43 17.312 1 61.75 265 ALA B CA 1
ATOM 6668 C C . ALA B 1 265 ? -7.141 -9.523 15.859 1 61.75 265 ALA B C 1
ATOM 6670 O O . ALA B 1 265 ? -7.375 -8.609 15.07 1 61.75 265 ALA B O 1
ATOM 6671 N N . SER B 1 266 ? -6.605 -10.719 15.523 1 66.19 266 SER B N 1
ATOM 6672 C CA . SER B 1 266 ? -6.031 -10.758 14.18 1 66.19 266 SER B CA 1
ATOM 6673 C C . SER B 1 266 ? -7.117 -10.898 13.117 1 66.19 266 SER B C 1
ATOM 6675 O O . SER B 1 266 ? -6.918 -10.516 11.969 1 66.19 266 SER B O 1
ATOM 6677 N N . GLY B 1 267 ? -8.227 -11.453 13.461 1 68.94 267 GLY B N 1
ATOM 6678 C CA . GLY B 1 267 ? -9.328 -11.688 12.539 1 68.94 267 GLY B CA 1
ATOM 6679 C C . GLY B 1 267 ? -9.148 -12.93 11.688 1 68.94 267 GLY B C 1
ATOM 6680 O O . GLY B 1 267 ? -10.039 -13.305 10.93 1 68.94 267 GLY B O 1
ATOM 6681 N N . TRP B 1 268 ? -7.984 -13.625 11.852 1 76.56 268 TRP B N 1
ATOM 6682 C CA . TRP B 1 268 ? -7.727 -14.812 11.039 1 76.56 268 TRP B CA 1
ATOM 6683 C C . TRP B 1 268 ? -8.211 -16.078 11.75 1 76.56 268 TRP B C 1
ATOM 6685 O O . TRP B 1 268 ? -8.398 -16.078 12.969 1 76.56 268 TRP B O 1
ATOM 6695 N N . MET B 1 269 ? -8.289 -17.125 10.977 1 83.88 269 MET B N 1
ATOM 6696 C CA . MET B 1 269 ? -8.883 -18.359 11.477 1 83.88 269 MET B CA 1
ATOM 6697 C C . MET B 1 269 ? -7.922 -19.078 12.406 1 83.88 269 MET B C 1
ATOM 6699 O O . MET B 1 269 ? -6.719 -19.141 12.148 1 83.88 269 MET B O 1
ATOM 6703 N N . THR B 1 270 ? -8.461 -19.656 13.422 1 85.19 270 THR B N 1
ATOM 6704 C CA . THR B 1 270 ? -7.766 -20.578 14.305 1 85.19 270 THR B CA 1
ATOM 6705 C C . THR B 1 270 ? -8.125 -22.016 13.969 1 85.19 270 THR B C 1
ATOM 6707 O O . THR B 1 270 ? -8.938 -22.266 13.078 1 85.19 270 THR B O 1
ATOM 6710 N N . GLY B 1 271 ? -7.473 -22.953 14.625 1 87.75 271 GLY B N 1
ATOM 6711 C CA . GLY B 1 271 ? -7.805 -24.359 14.43 1 87.75 271 GLY B CA 1
ATOM 6712 C C . GLY B 1 271 ? -9.273 -24.656 14.664 1 87.75 271 GLY B C 1
ATOM 6713 O O . GLY B 1 271 ? -9.891 -25.406 13.898 1 87.75 271 GLY B O 1
ATOM 6714 N N . ASP B 1 272 ? -9.812 -24 15.641 1 88.38 272 ASP B N 1
ATOM 6715 C CA . ASP B 1 272 ? -11.219 -24.219 15.969 1 88.38 272 ASP B CA 1
ATOM 6716 C C . ASP B 1 272 ? -12.133 -23.656 14.883 1 88.38 272 ASP B C 1
ATOM 6718 O O . ASP B 1 272 ? -13.117 -24.297 14.508 1 88.38 272 ASP B O 1
ATOM 6722 N N . ASN B 1 273 ? -11.812 -22.516 14.422 1 90.62 273 ASN B N 1
ATOM 6723 C CA . ASN B 1 273 ? -12.578 -21.922 13.328 1 90.62 273 ASN B CA 1
ATOM 6724 C C . ASN B 1 273 ? -12.523 -22.797 12.07 1 90.62 273 ASN B C 1
ATOM 6726 O O . ASN B 1 273 ? -13.516 -22.938 11.359 1 90.62 273 ASN B O 1
ATOM 6730 N N . PHE B 1 274 ? -11.383 -23.359 11.875 1 93.88 274 PHE B N 1
ATOM 6731 C CA . PHE B 1 274 ? -11.211 -24.172 10.68 1 93.88 274 PHE B CA 1
ATOM 6732 C C . PHE B 1 274 ? -12.047 -25.438 10.766 1 93.88 274 PHE B C 1
ATOM 6734 O O . PHE B 1 274 ? -12.586 -25.922 9.758 1 93.88 274 PHE B O 1
ATOM 6741 N N . LEU B 1 275 ? -12.141 -26.031 11.961 1 95.12 275 LEU B N 1
ATOM 6742 C CA . LEU B 1 275 ? -13.008 -27.188 12.156 1 95.12 275 LEU B CA 1
ATOM 6743 C C . LEU B 1 275 ? -14.453 -26.844 11.797 1 95.12 275 LEU B C 1
ATOM 6745 O O . LEU B 1 275 ? -15.141 -27.641 11.156 1 95.12 275 LEU B O 1
ATOM 6749 N N . ASN B 1 276 ? -14.891 -25.641 12.242 1 94.31 276 ASN B N 1
ATOM 6750 C CA . ASN B 1 276 ? -16.234 -25.188 11.891 1 94.31 276 ASN B CA 1
ATOM 6751 C C . ASN B 1 276 ? -16.406 -25.016 10.391 1 94.31 276 ASN B C 1
ATOM 6753 O O . ASN B 1 276 ? -17.453 -25.328 9.828 1 94.31 276 ASN B O 1
ATOM 6757 N N . TYR B 1 277 ? -15.43 -24.547 9.781 1 96.19 277 TYR B N 1
ATOM 6758 C CA . TYR B 1 277 ? -15.438 -24.438 8.328 1 96.19 277 TYR B CA 1
ATOM 6759 C C . TYR B 1 277 ? -15.578 -25.812 7.684 1 96.19 277 TYR B C 1
ATOM 6761 O O . TYR B 1 277 ? -16.328 -25.984 6.727 1 96.19 277 TYR B O 1
ATOM 6769 N N . LEU B 1 278 ? -14.82 -26.797 8.18 1 97.56 278 LEU B N 1
ATOM 6770 C CA . LEU B 1 278 ? -14.859 -28.141 7.617 1 97.56 278 LEU B CA 1
ATOM 6771 C C . LEU B 1 278 ? -16.266 -28.734 7.715 1 97.56 278 LEU B C 1
ATOM 6773 O O . LEU B 1 278 ? -16.688 -29.469 6.824 1 97.56 278 LEU B O 1
ATOM 6777 N N . LYS B 1 279 ? -16.891 -28.422 8.82 1 97.56 279 LYS B N 1
ATOM 6778 C CA . LYS B 1 279 ? -18.266 -28.859 8.945 1 97.56 279 LYS B CA 1
ATOM 6779 C C . LYS B 1 279 ? -19.156 -28.219 7.871 1 97.56 279 LYS B C 1
ATOM 6781 O O . LYS B 1 279 ? -20.016 -28.891 7.301 1 97.56 279 LYS B O 1
ATOM 6786 N N . HIS B 1 280 ? -18.938 -26.938 7.664 1 97.56 280 HIS B N 1
ATOM 6787 C CA . HIS B 1 280 ? -19.641 -26.234 6.586 1 97.56 280 HIS B CA 1
ATOM 6788 C C . HIS B 1 280 ? -19.312 -26.859 5.23 1 97.56 280 HIS B C 1
ATOM 6790 O O . HIS B 1 280 ? -20.203 -27.078 4.414 1 97.56 280 HIS B O 1
ATOM 6796 N N . PHE B 1 281 ? -18.078 -27.172 5.012 1 98.25 281 PHE B N 1
ATOM 6797 C CA . PHE B 1 281 ? -17.609 -27.797 3.785 1 98.25 281 PHE B CA 1
ATOM 6798 C C . PHE B 1 281 ? -18.266 -29.156 3.582 1 98.25 281 PHE B C 1
ATOM 6800 O O . PHE B 1 281 ? -18.734 -29.469 2.48 1 98.25 281 PHE B O 1
ATOM 6807 N N . HIS B 1 282 ? -18.25 -29.938 4.625 1 98.12 282 HIS B N 1
ATOM 6808 C CA . HIS B 1 282 ? -18.828 -31.281 4.594 1 98.12 282 HIS B CA 1
ATOM 6809 C C . HIS B 1 282 ? -20.312 -31.234 4.191 1 98.12 282 HIS B C 1
ATOM 6811 O O . HIS B 1 282 ? -20.781 -32.062 3.428 1 98.12 282 HIS B O 1
ATOM 6817 N N . LYS B 1 283 ? -20.984 -30.25 4.672 1 97.31 283 LYS B N 1
ATOM 6818 C CA . LYS B 1 283 ? -22.406 -30.078 4.402 1 97.31 283 LYS B CA 1
ATOM 6819 C C . LYS B 1 283 ? -22.672 -29.922 2.908 1 97.31 283 LYS B C 1
ATOM 6821 O O . LYS B 1 283 ? -23.672 -30.422 2.393 1 97.31 283 LYS B O 1
ATOM 6826 N N . TYR B 1 284 ? -21.781 -29.297 2.193 1 97.81 284 TYR B N 1
ATOM 6827 C CA . TYR B 1 284 ? -22.031 -28.969 0.795 1 97.81 284 TYR B CA 1
ATOM 6828 C C . TYR B 1 284 ? -21.312 -29.938 -0.131 1 97.81 284 TYR B C 1
ATOM 6830 O O . TYR B 1 284 ? -21.844 -30.312 -1.18 1 97.81 284 TYR B O 1
ATOM 6838 N N . ALA B 1 285 ? -20.109 -30.375 0.22 1 97.62 285 ALA B N 1
ATOM 6839 C CA . ALA B 1 285 ? -19.328 -31.281 -0.618 1 97.62 285 ALA B CA 1
ATOM 6840 C C . ALA B 1 285 ? -19.844 -32.719 -0.501 1 97.62 285 ALA B C 1
ATOM 6842 O O . ALA B 1 285 ? -19.594 -33.531 -1.385 1 97.62 285 ALA B O 1
ATOM 6843 N N . ARG B 1 286 ? -20.359 -33.125 0.622 1 97.06 286 ARG B N 1
ATOM 6844 C CA . ARG B 1 286 ? -21 -34.406 0.912 1 97.06 286 ARG B CA 1
ATOM 6845 C C . ARG B 1 286 ? -20.078 -35.562 0.555 1 97.06 286 ARG B C 1
ATOM 6847 O O . ARG B 1 286 ? -20.469 -36.469 -0.221 1 97.06 286 ARG B O 1
ATOM 6854 N N . PRO B 1 287 ? -18.938 -35.656 1.142 1 97.38 287 PRO B N 1
ATOM 6855 C CA . PRO B 1 287 ? -18.047 -36.781 0.933 1 97.38 287 PRO B CA 1
ATOM 6856 C C . PRO B 1 287 ? -18.594 -38.094 1.522 1 97.38 287 PRO B C 1
ATOM 6858 O O . PRO B 1 287 ? -19.375 -38.062 2.486 1 97.38 287 PRO B O 1
ATOM 6861 N N . SER B 1 288 ? -18.25 -39.219 0.929 1 96.12 288 SER B N 1
ATOM 6862 C CA . SER B 1 288 ? -18.562 -40.562 1.403 1 96.12 288 SER B CA 1
ATOM 6863 C C . SER B 1 288 ? -17.406 -41.531 1.14 1 96.12 288 SER B C 1
ATOM 6865 O O . SER B 1 288 ? -16.453 -41.188 0.438 1 96.12 288 SER B O 1
ATOM 6867 N N . GLN B 1 289 ? -17.5 -42.625 1.687 1 94.25 289 GLN B N 1
ATOM 6868 C CA . GLN B 1 289 ? -16.453 -43.625 1.484 1 94.25 289 GLN B CA 1
ATOM 6869 C C . GLN B 1 289 ? -16.328 -44 0.009 1 94.25 289 GLN B C 1
ATOM 6871 O O . GLN B 1 289 ? -15.219 -44.219 -0.481 1 94.25 289 GLN B O 1
ATOM 6876 N N . GLU B 1 290 ? -17.453 -44 -0.623 1 95 290 GLU B N 1
ATOM 6877 C CA . GLU B 1 290 ? -17.453 -44.375 -2.037 1 95 290 GLU B CA 1
ATOM 6878 C C . GLU B 1 290 ? -17 -43.188 -2.906 1 95 290 GLU B C 1
ATOM 6880 O O . GLU B 1 290 ? -16.422 -43.406 -3.975 1 95 290 GLU B O 1
ATOM 6885 N N . LEU B 1 291 ? -17.344 -42 -2.379 1 96.19 291 LEU B N 1
ATOM 6886 C CA . LEU B 1 291 ? -17.016 -40.781 -3.137 1 96.19 291 LEU B CA 1
ATOM 6887 C C . LEU B 1 291 ? -16.281 -39.781 -2.26 1 96.19 291 LEU B C 1
ATOM 6889 O O . LEU B 1 291 ? -16.812 -38.719 -1.966 1 96.19 291 LEU B O 1
ATOM 6893 N N . PRO B 1 292 ? -15.062 -40.094 -1.938 1 97.38 292 PRO B N 1
ATOM 6894 C CA . PRO B 1 292 ? -14.297 -39.125 -1.117 1 97.38 292 PRO B CA 1
ATOM 6895 C C . PRO B 1 292 ? -13.977 -37.844 -1.855 1 97.38 292 PRO B C 1
ATOM 6897 O O . PRO B 1 292 ? -14.164 -37.75 -3.072 1 97.38 292 PRO B O 1
ATOM 6900 N N . VAL B 1 293 ? -13.555 -36.844 -1.122 1 98.06 293 VAL B N 1
ATOM 6901 C CA . VAL B 1 293 ? -13.211 -35.562 -1.733 1 98.06 293 VAL B CA 1
ATOM 6902 C C . VAL B 1 293 ? -11.773 -35.188 -1.379 1 98.06 293 VAL B C 1
ATOM 6904 O O . VAL B 1 293 ? -11.266 -35.562 -0.323 1 98.06 293 VAL B O 1
ATOM 6907 N N . LEU B 1 294 ? -11.188 -34.531 -2.293 1 98.38 294 LEU B N 1
ATOM 6908 C CA . LEU B 1 294 ? -9.859 -33.969 -2.076 1 98.38 294 LEU B CA 1
ATOM 6909 C C . LEU B 1 294 ? -9.938 -32.469 -1.803 1 98.38 294 LEU B C 1
ATOM 6911 O O . LEU B 1 294 ? -10.57 -31.719 -2.559 1 98.38 294 LEU B O 1
ATOM 6915 N N . LEU B 1 295 ? -9.398 -32.031 -0.696 1 98.19 295 LEU B N 1
ATOM 6916 C CA . LEU B 1 295 ? -9.344 -30.609 -0.357 1 98.19 295 LEU B CA 1
ATOM 6917 C C . LEU B 1 295 ? -7.902 -30.125 -0.333 1 98.19 295 LEU B C 1
ATOM 6919 O O . LEU B 1 295 ? -7.098 -30.578 0.485 1 98.19 295 LEU B O 1
ATOM 6923 N N . LEU B 1 296 ? -7.609 -29.234 -1.296 1 98 296 LEU B N 1
ATOM 6924 C CA . LEU B 1 296 ? -6.301 -28.609 -1.383 1 98 296 LEU B CA 1
ATOM 6925 C C . LEU B 1 296 ? -6.266 -27.312 -0.566 1 98 296 LEU B C 1
ATOM 6927 O O . LEU B 1 296 ? -7.188 -26.5 -0.642 1 98 296 LEU B O 1
ATOM 6931 N N . LEU B 1 297 ? -5.199 -27.094 0.212 1 95.38 297 LEU B N 1
ATOM 6932 C CA . LEU B 1 297 ? -5.102 -25.906 1.057 1 95.38 297 LEU B CA 1
ATOM 6933 C C . LEU B 1 297 ? -3.646 -25.578 1.374 1 95.38 297 LEU B C 1
ATOM 6935 O O . LEU B 1 297 ? -2.754 -26.375 1.091 1 95.38 297 LEU B O 1
ATOM 6939 N N . ASP B 1 298 ? -3.43 -24.406 1.871 1 89.81 298 ASP B N 1
ATOM 6940 C CA . ASP B 1 298 ? -2.066 -24.031 2.227 1 89.81 298 ASP B CA 1
ATOM 6941 C C . ASP B 1 298 ? -1.623 -24.719 3.518 1 89.81 298 ASP B C 1
ATOM 6943 O O . ASP B 1 298 ? -2.398 -25.438 4.137 1 89.81 298 ASP B O 1
ATOM 6947 N N . ASN B 1 299 ? -0.37 -24.547 3.955 1 84.06 299 ASN B N 1
ATOM 6948 C CA . ASN B 1 299 ? 0.208 -25.219 5.109 1 84.06 299 ASN B CA 1
ATOM 6949 C C . ASN B 1 299 ? 0.166 -24.344 6.355 1 84.06 299 ASN B C 1
ATOM 6951 O O . ASN B 1 299 ? 1.104 -24.344 7.156 1 84.06 299 ASN B O 1
ATOM 6955 N N . HIS B 1 300 ? -0.833 -23.656 6.512 1 82.12 300 HIS B N 1
ATOM 6956 C CA . HIS B 1 300 ? -0.96 -22.781 7.676 1 82.12 300 HIS B CA 1
ATOM 6957 C C . HIS B 1 300 ? -1.16 -23.594 8.953 1 82.12 300 HIS B C 1
ATOM 6959 O O . HIS B 1 300 ? -1.787 -24.656 8.922 1 82.12 300 HIS B O 1
ATOM 6965 N N . ALA B 1 301 ? -0.719 -23.109 10.023 1 79.19 301 ALA B N 1
ATOM 6966 C CA . ALA B 1 301 ? -0.748 -23.797 11.312 1 79.19 301 ALA B CA 1
ATOM 6967 C C . ALA B 1 301 ? -2.18 -24.109 11.734 1 79.19 301 ALA B C 1
ATOM 6969 O O . ALA B 1 301 ? -2.426 -25.109 12.422 1 79.19 301 ALA B O 1
ATOM 6970 N N . SER B 1 302 ? -3.131 -23.312 11.281 1 81.12 302 SER B N 1
ATOM 6971 C CA . SER B 1 302 ? -4.527 -23.516 11.648 1 81.12 302 SER B CA 1
ATOM 6972 C C . SER B 1 302 ? -5.102 -24.766 10.984 1 81.12 302 SER B C 1
ATOM 6974 O O . SER B 1 302 ? -6.172 -25.25 11.367 1 81.12 302 SER B O 1
ATOM 6976 N N . HIS B 1 303 ? -4.398 -25.312 10.055 1 86 303 HIS B N 1
ATOM 6977 C CA . HIS B 1 303 ? -4.934 -26.422 9.281 1 86 303 HIS B CA 1
ATOM 6978 C C . HIS B 1 303 ? -4.406 -27.75 9.789 1 86 303 HIS B C 1
ATOM 6980 O O . HIS B 1 303 ? -4.844 -28.812 9.344 1 86 303 HIS B O 1
ATOM 6986 N N . VAL B 1 304 ? -3.555 -27.719 10.773 1 82 304 VAL B N 1
ATOM 6987 C CA . VAL B 1 304 ? -2.797 -28.938 11.047 1 82 304 VAL B CA 1
ATOM 6988 C C . VAL B 1 304 ? -3.168 -29.484 12.422 1 82 304 VAL B C 1
ATOM 6990 O O . VAL B 1 304 ? -2.736 -30.562 12.805 1 82 304 VAL B O 1
ATOM 6993 N N . PRO B 1 305 ? -4.023 -28.906 13.133 1 84.19 305 PRO B N 1
ATOM 6994 C CA . PRO B 1 305 ? -4.383 -29.484 14.43 1 84.19 305 PRO B CA 1
ATOM 6995 C C . PRO B 1 305 ? -4.969 -30.891 14.289 1 84.19 305 PRO B C 1
ATOM 6997 O O . PRO B 1 305 ? -5.613 -31.203 13.281 1 84.19 305 PRO B O 1
ATOM 7000 N N . LEU B 1 306 ? -4.77 -31.734 15.312 1 86.5 306 LEU B N 1
ATOM 7001 C CA . LEU B 1 306 ? -5.184 -33.125 15.297 1 86.5 306 LEU B CA 1
ATOM 7002 C C . LEU B 1 306 ? -6.695 -33.25 15.148 1 86.5 306 LEU B C 1
ATOM 7004 O O . LEU B 1 306 ? -7.188 -34.156 14.469 1 86.5 306 LEU B O 1
ATOM 7008 N N . ALA B 1 307 ? -7.348 -32.344 15.828 1 89.06 307 ALA B N 1
ATOM 7009 C CA . ALA B 1 307 ? -8.805 -32.375 15.75 1 89.06 307 ALA B CA 1
ATOM 7010 C C . ALA B 1 307 ? -9.281 -32.219 14.312 1 89.06 307 ALA B C 1
ATOM 7012 O O . ALA B 1 307 ? -10.258 -32.844 13.906 1 89.06 307 ALA B O 1
ATOM 7013 N N . VAL B 1 308 ? -8.602 -31.438 13.586 1 91.25 308 VAL B N 1
ATOM 7014 C CA . VAL B 1 308 ? -8.914 -31.188 12.18 1 91.25 308 VAL B CA 1
ATOM 7015 C C . VAL B 1 308 ? -8.648 -32.469 11.367 1 91.25 308 VAL B C 1
ATOM 7017 O O . VAL B 1 308 ? -9.508 -32.906 10.594 1 91.25 308 VAL B O 1
ATOM 7020 N N . ILE B 1 309 ? -7.551 -33.062 11.539 1 90.62 309 ILE B N 1
ATOM 7021 C CA . ILE B 1 309 ? -7.125 -34.219 10.789 1 90.62 309 ILE B CA 1
ATOM 7022 C C . ILE B 1 309 ? -8.062 -35.406 11.086 1 90.62 309 ILE B C 1
ATOM 7024 O O . ILE B 1 309 ? -8.492 -36.094 10.172 1 90.62 309 ILE B O 1
ATOM 7028 N N . ASN B 1 310 ? -8.344 -35.594 12.352 1 92.06 310 ASN B N 1
ATOM 7029 C CA . ASN B 1 310 ? -9.25 -36.656 12.742 1 92.06 310 ASN B CA 1
ATOM 7030 C C . ASN B 1 310 ? -10.625 -36.5 12.102 1 92.06 310 ASN B C 1
ATOM 7032 O O . ASN B 1 310 ? -11.211 -37.469 11.602 1 92.06 310 ASN B O 1
ATOM 7036 N N . TYR B 1 311 ? -11.086 -35.312 12.164 1 95.38 311 TYR B N 1
ATOM 7037 C CA . TYR B 1 311 ? -12.391 -35.031 11.555 1 95.38 311 TYR B CA 1
ATOM 7038 C C . TYR B 1 311 ? -12.383 -35.375 10.078 1 95.38 311 TYR B C 1
ATOM 7040 O O . TYR B 1 311 ? -13.32 -36 9.57 1 95.38 311 TYR B O 1
ATOM 7048 N N . CYS B 1 312 ? -11.383 -35.031 9.367 1 95.56 312 CYS B N 1
ATOM 7049 C CA . CYS B 1 312 ? -11.281 -35.281 7.934 1 95.56 312 CYS B CA 1
ATOM 7050 C C . CYS B 1 312 ? -11.227 -36.781 7.645 1 95.56 312 CYS B C 1
ATOM 7052 O O . CYS B 1 312 ? -11.914 -37.25 6.746 1 95.56 312 CYS B O 1
ATOM 7054 N N . LYS B 1 313 ? -10.445 -37.5 8.367 1 92.56 313 LYS B N 1
ATOM 7055 C CA . LYS B 1 313 ? -10.32 -38.938 8.172 1 92.56 313 LYS B CA 1
ATOM 7056 C C . LYS B 1 313 ? -11.656 -39.625 8.406 1 92.56 313 LYS B C 1
ATOM 7058 O O . LYS B 1 313 ? -12.031 -40.531 7.648 1 92.56 313 LYS B O 1
ATOM 7063 N N . GLU B 1 314 ? -12.305 -39.156 9.43 1 94.88 314 G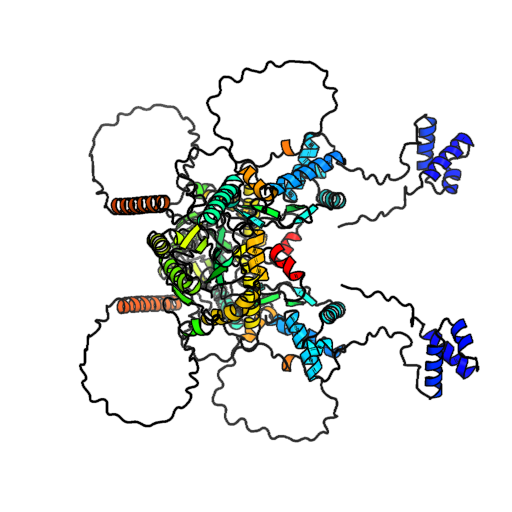LU B N 1
ATOM 7064 C CA . GLU B 1 314 ? -13.578 -39.75 9.805 1 94.88 314 GLU B CA 1
ATOM 7065 C C . GLU B 1 314 ? -14.664 -39.438 8.789 1 94.88 314 GLU B C 1
ATOM 7067 O O . GLU B 1 314 ? -15.68 -40.125 8.711 1 94.88 314 GLU B O 1
ATOM 7072 N N . ASN B 1 315 ? -14.469 -38.406 8.023 1 96.88 315 ASN B N 1
ATOM 7073 C CA . ASN B 1 315 ? -15.531 -37.969 7.133 1 96.88 315 ASN B CA 1
ATOM 7074 C C . ASN B 1 315 ? -15.102 -38.031 5.672 1 96.88 315 ASN B C 1
ATOM 7076 O O . ASN B 1 315 ? -15.656 -37.344 4.82 1 96.88 315 ASN B O 1
ATOM 7080 N N . ASP B 1 316 ? -14.047 -38.781 5.32 1 96.69 316 ASP B N 1
ATOM 7081 C CA . ASP B 1 316 ? -13.602 -39.156 3.975 1 96.69 316 ASP B CA 1
ATOM 7082 C C . ASP B 1 316 ? -13.164 -37.906 3.201 1 96.69 316 ASP B C 1
ATOM 7084 O O . ASP B 1 316 ? -13.5 -37.75 2.027 1 96.69 316 ASP B O 1
ATOM 7088 N N . ILE B 1 317 ? -12.609 -37 3.885 1 97.19 317 ILE B N 1
ATOM 7089 C CA . ILE B 1 317 ? -11.969 -35.812 3.299 1 97.19 317 ILE B CA 1
ATOM 7090 C C . ILE B 1 317 ? -10.453 -36 3.279 1 97.19 317 ILE B C 1
ATOM 7092 O O . ILE B 1 317 ? -9.836 -36.219 4.328 1 97.19 317 ILE B O 1
ATOM 7096 N N . VAL B 1 318 ? -9.891 -36 2.105 1 96.69 318 VAL B N 1
ATOM 7097 C CA . VAL B 1 318 ? -8.445 -36.094 1.962 1 96.69 318 VAL B CA 1
ATOM 7098 C C . VAL B 1 318 ? -7.832 -34.688 1.854 1 96.69 318 VAL B C 1
ATOM 7100 O O . VAL B 1 318 ? -8.234 -33.906 1.005 1 96.69 318 VAL B O 1
ATOM 7103 N N . LEU B 1 319 ? -6.891 -34.375 2.729 1 96 319 LEU B N 1
ATOM 7104 C CA . LEU B 1 319 ? -6.254 -33.062 2.742 1 96 319 LEU B CA 1
ATOM 7105 C C . LEU B 1 319 ? -4.863 -33.156 2.113 1 96 319 LEU B C 1
ATOM 7107 O O . LEU B 1 319 ? -4.043 -33.969 2.502 1 96 319 LEU B O 1
ATOM 7111 N N . LEU B 1 320 ? -4.645 -32.312 1.164 1 95.94 320 LEU B N 1
ATOM 7112 C CA . LEU B 1 320 ? -3.318 -32.156 0.583 1 95.94 320 LEU B CA 1
ATOM 7113 C C . LEU B 1 320 ? -2.852 -30.703 0.693 1 95.94 320 LEU B C 1
ATOM 7115 O O . LEU B 1 320 ? -3.529 -29.781 0.214 1 95.94 320 LEU B O 1
ATOM 7119 N N . SER B 1 321 ? -1.749 -30.5 1.349 1 94.06 321 SER B N 1
ATOM 7120 C CA . SER B 1 321 ? -1.233 -29.156 1.554 1 94.06 321 SER B CA 1
ATOM 7121 C C . SER B 1 321 ? -0.313 -28.734 0.412 1 94.06 321 SER B C 1
ATOM 7123 O O . SER B 1 321 ? 0.424 -29.562 -0.133 1 94.06 321 SER B O 1
ATOM 7125 N N . PHE B 1 322 ? -0.427 -27.484 0.041 1 94.88 322 PHE B N 1
ATOM 7126 C CA . PHE B 1 322 ? 0.598 -26.906 -0.827 1 94.88 322 PHE B CA 1
ATOM 7127 C C . PHE B 1 322 ? 1.934 -26.812 -0.1 1 94.88 322 PHE B C 1
ATOM 7129 O O . PHE B 1 322 ? 1.977 -26.797 1.132 1 94.88 322 PHE B O 1
ATOM 7136 N N . PRO B 1 323 ? 3.045 -26.812 -0.9 1 91.94 323 PRO B N 1
ATOM 7137 C CA . PRO B 1 323 ? 4.309 -26.5 -0.23 1 91.94 323 PRO B CA 1
ATOM 7138 C C . PRO B 1 323 ? 4.312 -25.094 0.387 1 91.94 323 PRO B C 1
ATOM 7140 O O . PRO B 1 323 ? 3.619 -24.203 -0.101 1 91.94 323 PRO B O 1
ATOM 7143 N N . PRO B 1 324 ? 5.059 -25 1.447 1 87.69 324 PRO B N 1
ATOM 7144 C CA . PRO B 1 324 ? 5.102 -23.672 2.078 1 87.69 324 PRO B CA 1
ATOM 7145 C C . PRO B 1 324 ? 5.602 -22.578 1.131 1 87.69 324 PRO B C 1
ATOM 7147 O O . PRO B 1 324 ? 6.48 -22.828 0.303 1 87.69 324 PRO B O 1
ATOM 7150 N N . HIS B 1 325 ? 5.035 -21.406 1.225 1 87.5 325 HIS B N 1
ATOM 7151 C CA . HIS B 1 325 ? 5.457 -20.203 0.525 1 87.5 325 HIS B CA 1
ATOM 7152 C C . HIS B 1 325 ? 5.371 -20.391 -0.987 1 87.5 325 HIS B C 1
ATOM 7154 O O . HIS B 1 325 ? 6.215 -19.875 -1.727 1 87.5 325 HIS B O 1
ATOM 7160 N N . CYS B 1 326 ? 4.48 -21.172 -1.468 1 91.62 326 CYS B N 1
ATOM 7161 C CA . CYS B 1 326 ? 4.32 -21.406 -2.9 1 91.62 326 CYS B CA 1
ATOM 7162 C C . CYS B 1 326 ? 2.904 -21.062 -3.352 1 91.62 326 CYS B C 1
ATOM 7164 O O . CYS B 1 326 ? 2.539 -21.312 -4.504 1 91.62 326 CYS B O 1
ATOM 7166 N N . SER B 1 327 ? 2.121 -20.5 -2.484 1 89.62 327 SER B N 1
ATOM 7167 C CA . SER B 1 327 ? 0.71 -20.25 -2.76 1 89.62 327 SER B CA 1
ATOM 7168 C C . SER B 1 327 ? 0.536 -19.234 -3.881 1 89.62 327 SER B C 1
ATOM 7170 O O . SER B 1 327 ? -0.463 -19.25 -4.605 1 89.62 327 SER B O 1
ATOM 7172 N N . HIS B 1 328 ? 1.483 -18.438 -4.102 1 87.25 328 HIS B N 1
ATOM 7173 C CA . HIS B 1 328 ? 1.37 -17.391 -5.121 1 87.25 328 HIS B CA 1
ATOM 7174 C C . HIS B 1 328 ? 1.341 -18 -6.52 1 87.25 328 HIS B C 1
ATOM 7176 O O . HIS B 1 328 ? 0.858 -17.375 -7.465 1 87.25 328 HIS B O 1
ATOM 7182 N N . GLU B 1 329 ? 1.773 -19.25 -6.637 1 92.06 329 GLU B N 1
ATOM 7183 C CA . GLU B 1 329 ? 1.785 -19.891 -7.945 1 92.06 329 GLU B CA 1
ATOM 7184 C C . GLU B 1 329 ? 0.87 -21.125 -7.973 1 92.06 329 GLU B C 1
ATOM 7186 O O . GLU B 1 329 ? 0.409 -21.531 -9.039 1 92.06 329 GLU B O 1
ATOM 7191 N N . LEU B 1 330 ? 0.583 -21.672 -6.812 1 95.75 330 LEU B N 1
ATOM 7192 C CA . LEU B 1 330 ? -0.079 -22.969 -6.812 1 95.75 330 LEU B CA 1
ATOM 7193 C C . LEU B 1 330 ? -1.507 -22.859 -6.289 1 95.75 330 LEU B C 1
ATOM 7195 O O . LEU B 1 330 ? -2.279 -23.812 -6.363 1 95.75 330 LEU B O 1
ATOM 7199 N N . GLN B 1 331 ? -1.943 -21.719 -5.777 1 96.5 331 GLN B N 1
ATOM 7200 C CA . GLN B 1 331 ? -3.26 -21.531 -5.18 1 96.5 331 GLN B CA 1
ATOM 7201 C C . GLN B 1 331 ? -4.262 -21 -6.207 1 96.5 331 GLN B C 1
ATOM 7203 O O . GLN B 1 331 ? -4.242 -19.812 -6.551 1 96.5 331 GLN B O 1
ATOM 7208 N N . PRO B 1 332 ? -5.18 -21.875 -6.621 1 98.06 332 PRO B N 1
ATOM 7209 C CA . PRO B 1 332 ? -6.152 -21.484 -7.645 1 98.06 332 PRO B CA 1
ATOM 7210 C C . PRO B 1 332 ? -6.926 -20.219 -7.27 1 98.06 332 PRO B C 1
ATOM 7212 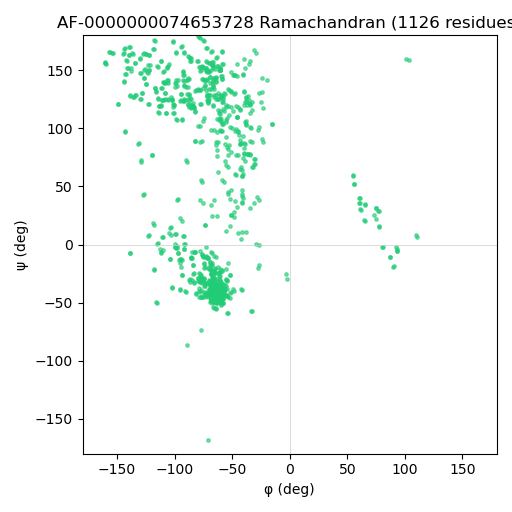O O . PRO B 1 332 ? -7.105 -19.328 -8.109 1 98.06 332 PRO B O 1
ATOM 7215 N N . LEU B 1 333 ? -7.371 -20.125 -6.027 1 98.31 333 LEU B N 1
ATOM 7216 C CA . LEU B 1 333 ? -8.156 -18.984 -5.57 1 98.31 333 LEU B CA 1
ATOM 7217 C C . LEU B 1 333 ? -7.363 -17.688 -5.711 1 98.31 333 LEU B C 1
ATOM 7219 O O . LEU B 1 333 ? -7.918 -16.656 -6.098 1 98.31 333 LEU B O 1
ATOM 7223 N N . ASP B 1 334 ? -6.105 -17.703 -5.469 1 95.25 334 ASP B N 1
ATOM 7224 C CA . ASP B 1 334 ? -5.25 -16.516 -5.547 1 95.25 334 ASP B CA 1
ATOM 7225 C C . ASP B 1 334 ? -4.969 -16.141 -7 1 95.25 334 ASP B C 1
ATOM 7227 O O . ASP B 1 334 ? -4.82 -14.961 -7.324 1 95.25 334 ASP B O 1
ATOM 7231 N N . LYS B 1 335 ? -4.949 -17.094 -7.832 1 95.25 335 LYS B N 1
ATOM 7232 C CA . LYS B 1 335 ? -4.566 -16.875 -9.219 1 95.25 335 LYS B CA 1
ATOM 7233 C C . LYS B 1 335 ? -5.672 -16.156 -9.984 1 95.25 335 LYS B C 1
ATOM 7235 O O . LYS B 1 335 ? -5.402 -15.234 -10.766 1 95.25 335 LYS B O 1
ATOM 7240 N N . THR B 1 336 ? -6.938 -16.578 -9.734 1 96.69 336 THR B N 1
ATOM 7241 C CA . THR B 1 336 ? -7.898 -16.109 -10.727 1 96.69 336 THR B CA 1
ATOM 7242 C C . THR B 1 336 ? -9.195 -15.664 -10.062 1 96.69 336 THR B C 1
ATOM 7244 O O . THR B 1 336 ? -10.07 -15.086 -10.711 1 96.69 336 THR B O 1
ATOM 7247 N N . VAL B 1 337 ? -9.406 -15.852 -8.789 1 98.19 337 VAL B N 1
ATOM 7248 C CA . VAL B 1 337 ? -10.719 -15.609 -8.203 1 98.19 337 VAL B CA 1
ATOM 7249 C C . VAL B 1 337 ? -10.633 -14.461 -7.203 1 98.19 337 VAL B C 1
ATOM 7251 O O . VAL B 1 337 ? -11.438 -13.531 -7.242 1 98.19 337 VAL B O 1
ATOM 7254 N N . TYR B 1 338 ? -9.68 -14.523 -6.301 1 97.69 338 TYR B N 1
ATOM 7255 C CA . TYR B 1 338 ? -9.602 -13.531 -5.23 1 97.69 338 TYR B CA 1
ATOM 7256 C C . TYR B 1 338 ? -9.25 -12.156 -5.785 1 97.69 338 TYR B C 1
ATOM 7258 O O . TYR B 1 338 ? -9.664 -11.133 -5.23 1 97.69 338 TYR B O 1
ATOM 7266 N N . GLY B 1 339 ? -8.469 -12.055 -6.902 1 95.31 339 GLY B N 1
ATOM 7267 C CA . GLY B 1 339 ? -8.242 -10.781 -7.551 1 95.31 339 GLY B CA 1
ATOM 7268 C C . GLY B 1 339 ? -9.531 -10.055 -7.91 1 95.31 339 GLY B C 1
ATOM 7269 O O . GLY B 1 339 ? -9.797 -8.961 -7.406 1 95.31 339 GLY B O 1
ATOM 7270 N N . PRO B 1 340 ? -10.305 -10.688 -8.688 1 96.38 340 PRO B N 1
ATOM 7271 C CA . PRO B 1 340 ? -11.609 -10.125 -9.031 1 96.38 340 PRO B CA 1
ATOM 7272 C C . PRO B 1 340 ? -12.477 -9.844 -7.809 1 96.38 340 PRO B C 1
ATOM 7274 O O . PRO B 1 340 ? -13.156 -8.82 -7.75 1 96.38 340 PRO B O 1
ATOM 7277 N N . LEU B 1 341 ? -12.469 -10.711 -6.84 1 97.62 341 LEU B N 1
ATOM 7278 C CA . LEU B 1 341 ? -13.273 -10.5 -5.641 1 97.62 341 LEU B CA 1
ATOM 7279 C C . LEU B 1 341 ? -12.906 -9.188 -4.961 1 97.62 341 LEU B C 1
ATOM 7281 O O . LEU B 1 341 ? -13.781 -8.391 -4.629 1 97.62 341 LEU B O 1
ATOM 7285 N N . LYS B 1 342 ? -11.633 -9 -4.75 1 95.81 342 LYS B N 1
ATOM 7286 C CA . LYS B 1 342 ? -11.164 -7.785 -4.094 1 95.81 342 LYS B CA 1
ATOM 7287 C C . LYS B 1 342 ? -11.5 -6.551 -4.926 1 95.81 342 LYS B C 1
ATOM 7289 O O . LYS B 1 342 ? -11.867 -5.508 -4.375 1 95.81 342 LYS B O 1
ATOM 7294 N N . THR B 1 343 ? -11.406 -6.633 -6.195 1 93.31 343 THR B N 1
ATOM 7295 C CA . THR B 1 343 ? -11.711 -5.523 -7.094 1 93.31 343 THR B CA 1
ATOM 7296 C C . THR B 1 343 ? -13.188 -5.148 -7 1 93.31 343 THR B C 1
ATOM 7298 O O . THR B 1 343 ? -13.523 -3.975 -6.82 1 93.31 343 THR B O 1
ATOM 7301 N N . PHE B 1 344 ? -14.031 -6.133 -7.117 1 95.38 344 PHE B N 1
ATOM 7302 C CA . PHE B 1 344 ? -15.469 -5.887 -7.07 1 95.38 344 PHE B CA 1
ATOM 7303 C C . PHE B 1 344 ? -15.891 -5.41 -5.688 1 95.38 344 PHE B C 1
ATOM 7305 O O . PHE B 1 344 ? -16.766 -4.547 -5.559 1 95.38 344 PHE B O 1
ATOM 7312 N N . PHE B 1 345 ? -15.328 -5.996 -4.734 1 96.69 345 PHE B N 1
ATOM 7313 C CA . PHE B 1 345 ? -15.625 -5.582 -3.367 1 96.69 345 PHE B CA 1
ATOM 7314 C C . PHE B 1 345 ? -15.258 -4.117 -3.156 1 96.69 345 PHE B C 1
ATOM 7316 O O . PHE B 1 345 ? -16.062 -3.342 -2.641 1 96.69 345 PHE B O 1
ATOM 7323 N N . ASN B 1 346 ? -14.047 -3.768 -3.51 1 95.12 346 ASN B N 1
ATOM 7324 C CA . ASN B 1 346 ? -13.594 -2.393 -3.35 1 95.12 346 ASN B CA 1
ATOM 7325 C C . ASN B 1 346 ? -14.469 -1.415 -4.125 1 95.12 346 ASN B C 1
ATOM 7327 O O . ASN B 1 346 ? -14.766 -0.321 -3.643 1 95.12 346 ASN B O 1
ATOM 7331 N N . ALA B 1 347 ? -14.797 -1.761 -5.316 1 90.06 347 ALA B N 1
ATOM 7332 C CA . ALA B 1 347 ? -15.672 -0.917 -6.125 1 90.06 347 ALA B CA 1
ATOM 7333 C C . ALA B 1 347 ? -17.016 -0.677 -5.426 1 90.06 347 ALA B C 1
ATOM 7335 O O . ALA B 1 347 ? -17.516 0.447 -5.406 1 90.06 347 ALA B O 1
ATOM 7336 N N . ALA B 1 348 ? -17.516 -1.756 -4.867 1 93.19 348 ALA B N 1
ATOM 7337 C CA . ALA B 1 348 ? -18.781 -1.644 -4.145 1 93.19 348 ALA B CA 1
ATOM 7338 C C . ALA B 1 348 ? -18.641 -0.761 -2.906 1 93.19 348 ALA B C 1
ATOM 7340 O O . ALA B 1 348 ? -19.5 0.069 -2.619 1 93.19 348 ALA B O 1
ATOM 7341 N N . ALA B 1 349 ? -17.609 -0.991 -2.205 1 94.44 349 ALA B N 1
ATOM 7342 C CA . ALA B 1 349 ? -17.328 -0.199 -1.009 1 94.44 349 ALA B CA 1
ATOM 7343 C C . ALA B 1 349 ? -17.141 1.274 -1.357 1 94.44 349 ALA B C 1
ATOM 7345 O O . ALA B 1 349 ? -17.672 2.152 -0.666 1 94.44 349 ALA B O 1
ATOM 7346 N N . ASP B 1 350 ? -16.375 1.554 -2.379 1 92.5 350 ASP B N 1
ATOM 7347 C CA . ASP B 1 350 ? -16.125 2.924 -2.814 1 92.5 350 ASP B CA 1
ATOM 7348 C C . ASP B 1 350 ? -17.406 3.602 -3.268 1 92.5 350 ASP B C 1
ATOM 7350 O O . ASP B 1 350 ? -17.641 4.781 -2.98 1 92.5 350 ASP B O 1
ATOM 7354 N N . LYS B 1 351 ? -18.219 2.844 -4.004 1 87.94 351 LYS B N 1
ATOM 7355 C CA . LYS B 1 351 ? -19.516 3.355 -4.422 1 87.94 351 LYS B CA 1
ATOM 7356 C C . LYS B 1 351 ? -20.375 3.723 -3.219 1 87.94 351 LYS B C 1
ATOM 7358 O O . LYS B 1 351 ? -21.047 4.758 -3.221 1 87.94 351 LYS B O 1
ATOM 7363 N N . TRP B 1 352 ? -20.344 2.857 -2.277 1 90.38 352 TRP B N 1
ATOM 7364 C CA . TRP B 1 352 ? -21.078 3.119 -1.048 1 90.38 352 TRP B CA 1
ATOM 7365 C C . TRP B 1 352 ? -20.609 4.414 -0.394 1 90.38 352 TRP B C 1
ATOM 7367 O O . TRP B 1 352 ? -21.438 5.238 0.025 1 90.38 352 TRP B O 1
ATOM 7377 N N . MET B 1 353 ? -19.375 4.621 -0.294 1 89.75 353 MET B N 1
ATOM 7378 C CA . MET B 1 353 ? -18.781 5.773 0.378 1 89.75 353 MET B CA 1
ATOM 7379 C C . MET B 1 353 ? -19.094 7.062 -0.38 1 89.75 353 MET B C 1
ATOM 7381 O O . MET B 1 353 ? -19.25 8.117 0.229 1 89.75 353 MET B O 1
ATOM 7385 N N . ARG B 1 354 ? -19.156 7.043 -1.664 1 84.62 354 ARG B N 1
ATOM 7386 C CA . ARG B 1 354 ? -19.328 8.227 -2.498 1 84.62 354 ARG B CA 1
ATOM 7387 C C . ARG B 1 354 ? -20.797 8.602 -2.641 1 84.62 354 ARG B C 1
ATOM 7389 O O . ARG B 1 354 ? -21.125 9.68 -3.135 1 84.62 354 ARG B O 1
ATOM 7396 N N . ASN B 1 355 ? -21.625 7.707 -2.221 1 84.12 355 ASN B N 1
ATOM 7397 C CA . ASN B 1 355 ? -23.047 8 -2.264 1 84.12 355 ASN B CA 1
ATOM 7398 C C . ASN B 1 355 ? -23.422 9.125 -1.3 1 84.12 355 ASN B C 1
ATOM 7400 O O . ASN B 1 355 ? -23.203 9.008 -0.093 1 84.12 355 ASN B O 1
ATOM 7404 N N . PRO B 1 356 ? -23.953 10.188 -1.899 1 80.75 356 PRO B N 1
ATOM 7405 C CA . PRO B 1 356 ? -24.312 11.328 -1.045 1 80.75 356 PRO B CA 1
ATOM 7406 C C . PRO B 1 356 ? -25.25 10.945 0.093 1 80.75 356 PRO B C 1
ATOM 7408 O O . PRO B 1 356 ? -25.234 11.57 1.155 1 80.75 356 PRO B O 1
ATOM 7411 N N . SER B 1 357 ? -26.078 9.922 -0.112 1 83.75 357 SER B N 1
ATOM 7412 C CA . SER B 1 357 ? -26.984 9.477 0.929 1 83.75 357 SER B CA 1
ATOM 7413 C C . SER B 1 357 ? -26.234 8.914 2.131 1 83.75 357 SER B C 1
ATOM 7415 O O . SER B 1 357 ? -26.797 8.828 3.229 1 83.75 357 SER B O 1
ATOM 7417 N N . ASN B 1 358 ? -24.984 8.523 1.918 1 87.56 358 ASN B N 1
ATOM 7418 C CA . ASN B 1 358 ? -24.172 7.957 2.992 1 87.56 358 ASN B CA 1
ATOM 7419 C C . ASN B 1 358 ? -23.156 8.969 3.502 1 87.56 358 ASN B C 1
ATOM 7421 O O . ASN B 1 358 ? -22.219 8.594 4.219 1 87.56 358 ASN B O 1
ATOM 7425 N N . ALA B 1 359 ? -23.391 10.203 3.115 1 84.56 359 ALA B N 1
ATOM 7426 C CA . ALA B 1 359 ? -22.453 11.234 3.529 1 84.56 359 ALA B CA 1
ATOM 7427 C C . ALA B 1 359 ? -22.344 11.305 5.051 1 84.56 359 ALA B C 1
ATOM 7429 O O . ALA B 1 359 ? -23.359 11.352 5.746 1 84.56 359 ALA B O 1
ATOM 7430 N N . GLY B 1 360 ? -21.109 11.227 5.535 1 83.62 360 GLY B 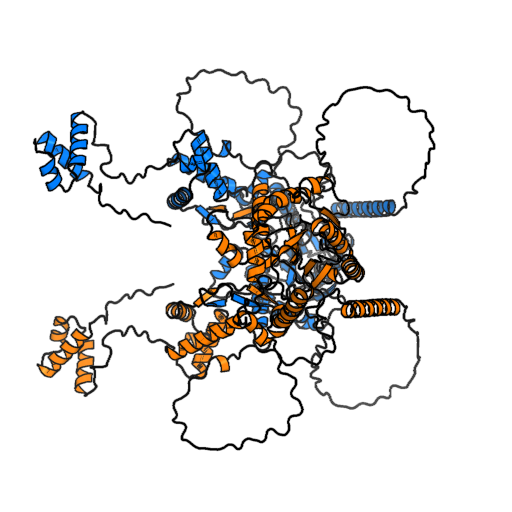N 1
ATOM 7431 C CA . GLY B 1 360 ? -20.875 11.344 6.965 1 83.62 360 GLY B CA 1
ATOM 7432 C C . GLY B 1 360 ? -20.984 10.016 7.695 1 83.62 360 GLY B C 1
ATOM 7433 O O . GLY B 1 360 ? -20.703 9.938 8.891 1 83.62 360 GLY B O 1
ATOM 7434 N N . LYS B 1 361 ? -21.484 9.039 6.965 1 86.81 361 LYS B N 1
ATOM 7435 C CA . LYS B 1 361 ? -21.594 7.719 7.578 1 86.81 361 LYS B CA 1
ATOM 7436 C C . LYS B 1 361 ? -20.312 6.914 7.387 1 86.81 361 LYS B C 1
ATOM 7438 O O . LYS B 1 361 ? -19.672 7.016 6.344 1 86.81 361 LYS B O 1
ATOM 7443 N N . VAL B 1 362 ? -20 6.152 8.414 1 88.69 362 VAL B N 1
ATOM 7444 C CA . VAL B 1 362 ? -18.828 5.293 8.352 1 88.69 362 VAL B CA 1
ATOM 7445 C C . VAL B 1 362 ? -19.25 3.865 8.016 1 88.69 362 VAL B C 1
ATOM 7447 O O . VAL B 1 362 ? -20.266 3.373 8.516 1 88.69 362 VAL B O 1
ATOM 7450 N N . MET B 1 363 ? -18.531 3.303 7.156 1 91.75 363 MET B N 1
ATOM 7451 C CA . MET B 1 363 ? -18.75 1.893 6.852 1 91.75 363 MET B CA 1
ATOM 7452 C C . MET B 1 363 ? -18.344 1.01 8.023 1 91.75 363 MET B C 1
ATOM 7454 O O . MET B 1 363 ? -17.234 1.143 8.539 1 91.75 363 MET B O 1
ATOM 7458 N N . THR B 1 364 ? -19.188 0.148 8.453 1 90.06 364 THR B N 1
ATOM 7459 C CA . THR B 1 364 ? -18.906 -0.744 9.57 1 90.06 364 THR B CA 1
ATOM 7460 C C . THR B 1 364 ? -18.938 -2.201 9.125 1 90.06 364 THR B C 1
ATOM 7462 O O . THR B 1 364 ? -19.219 -2.492 7.957 1 90.06 364 THR B O 1
ATOM 7465 N N . ILE B 1 365 ? -18.625 -3.115 10.023 1 89.25 365 ILE B N 1
ATOM 7466 C CA . ILE B 1 365 ? -18.594 -4.539 9.711 1 89.25 365 ILE B CA 1
ATOM 7467 C C . ILE B 1 365 ? -19.984 -5.008 9.289 1 89.25 365 ILE B C 1
ATOM 7469 O O . ILE B 1 365 ? -20.125 -6.02 8.594 1 89.25 365 ILE B O 1
ATOM 7473 N N . HIS B 1 366 ? -21 -4.238 9.648 1 90.31 366 HIS B N 1
ATOM 7474 C CA . HIS B 1 366 ? -22.375 -4.598 9.32 1 90.31 366 HIS B CA 1
ATOM 7475 C C . HIS B 1 366 ? -22.656 -4.355 7.84 1 90.31 366 HIS B C 1
ATOM 7477 O O . HIS B 1 366 ? -23.641 -4.879 7.301 1 90.31 366 HIS B O 1
ATOM 7483 N N . ASN B 1 367 ? -21.828 -3.525 7.238 1 93.44 367 ASN B N 1
ATOM 7484 C CA . ASN B 1 367 ? -21.984 -3.248 5.816 1 93.44 367 ASN B CA 1
ATOM 7485 C C . ASN B 1 367 ? -21.312 -4.309 4.957 1 93.44 367 ASN B C 1
ATOM 7487 O O . ASN B 1 367 ? -21.609 -4.441 3.77 1 93.44 367 ASN B O 1
ATOM 7491 N N . ILE B 1 368 ? -20.406 -5.102 5.539 1 94.12 368 ILE B N 1
ATOM 7492 C CA . ILE B 1 368 ? -19.484 -5.965 4.801 1 94.12 368 ILE B CA 1
ATOM 7493 C C . ILE B 1 368 ? -20.281 -7.098 4.145 1 94.12 368 ILE B C 1
ATOM 7495 O O . ILE B 1 368 ? -20.031 -7.445 2.986 1 94.12 368 ILE B O 1
ATOM 7499 N N . PRO B 1 369 ? -21.281 -7.68 4.836 1 95.25 369 PRO B N 1
ATOM 7500 C CA . PRO B 1 369 ? -22.016 -8.773 4.207 1 95.25 369 PRO B CA 1
ATOM 7501 C C . PRO B 1 369 ? -22.688 -8.367 2.891 1 95.25 369 PRO B C 1
ATOM 7503 O O . PRO B 1 369 ? -22.656 -9.125 1.92 1 95.25 369 PRO B O 1
ATOM 7506 N N . ILE B 1 370 ? -23.219 -7.18 2.84 1 95 370 ILE B N 1
ATOM 7507 C CA . ILE B 1 370 ? -23.875 -6.699 1.636 1 95 370 ILE B CA 1
ATOM 7508 C C . ILE B 1 370 ? -22.859 -6.539 0.511 1 95 370 ILE B C 1
ATOM 7510 O O . ILE B 1 370 ? -23.156 -6.828 -0.65 1 95 370 ILE B O 1
ATOM 7514 N N . LEU B 1 371 ? -21.734 -6.039 0.859 1 96.44 371 LEU B N 1
ATOM 7515 C CA . LEU B 1 371 ? -20.672 -5.84 -0.124 1 96.44 371 LEU B CA 1
ATOM 7516 C C . LEU B 1 371 ? -20.172 -7.176 -0.656 1 96.44 371 LEU B C 1
ATOM 7518 O O . LEU B 1 371 ? -19.891 -7.312 -1.852 1 96.44 371 LEU B O 1
ATOM 7522 N N . ILE B 1 372 ? -20.047 -8.18 0.222 1 97.38 372 ILE B N 1
ATOM 7523 C CA . ILE B 1 372 ? -19.641 -9.516 -0.194 1 97.38 372 ILE B CA 1
ATOM 7524 C C . ILE B 1 372 ? -20.703 -10.109 -1.115 1 97.38 372 ILE B C 1
ATOM 7526 O O . ILE B 1 372 ? -20.375 -10.727 -2.135 1 97.38 372 ILE B O 1
ATOM 7530 N N . ALA B 1 373 ? -21.938 -9.93 -0.741 1 96.88 373 ALA B N 1
ATOM 7531 C CA . ALA B 1 373 ? -23.047 -10.461 -1.53 1 96.88 373 ALA B CA 1
ATOM 7532 C C . ALA B 1 373 ? -23.016 -9.914 -2.953 1 96.88 373 ALA B C 1
ATOM 7534 O O . ALA B 1 373 ? -23.375 -10.609 -3.902 1 96.88 373 ALA B O 1
ATOM 7535 N N . GLU B 1 374 ? -22.594 -8.719 -3.064 1 95.88 374 GLU B N 1
ATOM 7536 C CA . GLU B 1 374 ? -22.531 -8.086 -4.379 1 95.88 374 GLU B CA 1
ATOM 7537 C C . GLU B 1 374 ? -21.297 -8.555 -5.152 1 95.88 374 GLU B C 1
ATOM 7539 O O . GLU B 1 374 ? -21.375 -8.812 -6.355 1 95.88 374 GLU B O 1
ATOM 7544 N N . ALA B 1 375 ? -20.172 -8.703 -4.523 1 97.38 375 ALA B N 1
ATOM 7545 C CA . ALA B 1 375 ? -18.875 -8.961 -5.164 1 97.38 375 ALA B CA 1
ATOM 7546 C C . ALA B 1 375 ? -18.703 -10.445 -5.461 1 97.38 375 ALA B C 1
ATOM 7548 O O . ALA B 1 375 ? -18.141 -10.82 -6.492 1 97.38 375 ALA B O 1
ATOM 7549 N N . PHE B 1 376 ? -19.25 -11.344 -4.648 1 97.62 376 PHE B N 1
ATOM 7550 C CA . PHE B 1 376 ? -18.953 -12.766 -4.652 1 97.62 376 PHE B CA 1
ATOM 7551 C C . PHE B 1 376 ? -19.422 -13.414 -5.949 1 97.62 376 PHE B C 1
ATOM 7553 O O . PHE B 1 376 ? -18.641 -14.062 -6.648 1 97.62 376 PHE B O 1
ATOM 7560 N N . PRO B 1 377 ? -20.672 -13.195 -6.398 1 96.5 377 PRO B N 1
ATOM 7561 C CA . PRO B 1 377 ? -21.125 -13.844 -7.629 1 96.5 377 PRO B CA 1
ATOM 7562 C C . PRO B 1 377 ? -20.391 -13.359 -8.867 1 96.5 377 PRO B C 1
ATOM 7564 O O . PRO B 1 377 ? -20.297 -14.078 -9.867 1 96.5 377 PRO B O 1
ATOM 7567 N N . LYS B 1 378 ? -19.844 -12.148 -8.805 1 96.56 378 LYS B N 1
ATOM 7568 C CA . LYS B 1 378 ? -19.125 -11.594 -9.945 1 96.56 378 LYS B CA 1
ATOM 7569 C C . LYS B 1 378 ? -17.734 -12.203 -10.055 1 96.56 378 LYS B C 1
ATOM 7571 O O . LYS B 1 378 ? -17.156 -12.266 -11.148 1 96.56 378 LYS B O 1
ATOM 7576 N N . ALA B 1 379 ? -17.188 -12.594 -8.953 1 98.12 379 ALA B N 1
ATOM 7577 C CA . ALA B 1 379 ? -15.82 -13.094 -8.906 1 98.12 379 ALA B CA 1
ATOM 7578 C C . ALA B 1 379 ? -15.789 -14.617 -8.992 1 98.12 379 ALA B C 1
ATOM 7580 O O . ALA B 1 379 ? -14.93 -15.195 -9.664 1 98.12 379 ALA B O 1
ATOM 7581 N N . PHE B 1 380 ? -16.766 -15.297 -8.32 1 98.38 380 PHE B N 1
ATOM 7582 C CA . PHE B 1 380 ? -16.828 -16.75 -8.289 1 98.38 380 PHE B CA 1
ATOM 7583 C C . PHE B 1 380 ? -17.641 -17.281 -9.461 1 98.38 380 PHE B C 1
ATOM 7585 O O . PHE B 1 380 ? -18.703 -17.891 -9.258 1 98.38 380 PHE B O 1
ATOM 7592 N N . THR B 1 381 ? -17.062 -17.172 -10.625 1 98.19 381 THR B N 1
ATOM 7593 C CA . THR B 1 381 ? -17.672 -17.672 -11.859 1 98.19 381 THR B CA 1
ATOM 7594 C C . THR B 1 381 ? -16.969 -18.938 -12.328 1 98.19 381 THR B C 1
ATOM 7596 O O . THR B 1 381 ? -15.773 -19.125 -12.062 1 98.19 381 THR B O 1
ATOM 7599 N N . PRO B 1 382 ? -17.703 -19.812 -13.047 1 98.06 382 PRO B N 1
ATOM 7600 C CA . PRO B 1 382 ? -17.062 -21.031 -13.57 1 98.06 382 PRO B CA 1
ATOM 7601 C C . PRO B 1 382 ? -15.828 -20.719 -14.414 1 98.06 382 PRO B C 1
ATOM 7603 O O . PRO B 1 382 ? -14.828 -21.438 -14.336 1 98.06 382 PRO B O 1
ATOM 7606 N N . THR B 1 383 ? -15.883 -19.672 -15.117 1 97.88 383 THR B N 1
ATOM 7607 C CA . THR B 1 383 ? -14.766 -19.297 -15.977 1 97.88 383 THR B CA 1
ATOM 7608 C C . THR B 1 383 ? -13.523 -18.984 -15.148 1 97.88 383 THR B C 1
ATOM 7610 O O . THR B 1 383 ? -12.445 -19.531 -15.406 1 97.88 383 THR B O 1
ATOM 7613 N N . ASN B 1 384 ? -13.68 -18.141 -14.117 1 98.12 384 ASN B N 1
ATOM 7614 C CA . ASN B 1 384 ? -12.57 -17.797 -13.242 1 98.12 384 ASN B CA 1
ATOM 7615 C C . ASN B 1 384 ? -12.039 -19.031 -12.508 1 98.12 384 ASN B C 1
ATOM 7617 O O . ASN B 1 384 ? -10.828 -19.219 -12.391 1 98.12 384 ASN B O 1
ATOM 7621 N N . ILE B 1 385 ? -12.945 -19.844 -12.047 1 98.56 385 ILE B N 1
ATOM 7622 C CA . ILE B 1 385 ? -12.594 -21 -11.211 1 98.56 385 ILE B CA 1
ATOM 7623 C C . ILE B 1 385 ? -11.828 -22.016 -12.047 1 98.56 385 ILE B C 1
ATOM 7625 O O . ILE B 1 385 ? -10.758 -22.484 -11.641 1 98.56 385 ILE B O 1
ATOM 7629 N N . ILE B 1 386 ? -12.336 -22.359 -13.219 1 98.44 386 ILE B N 1
ATOM 7630 C CA . ILE B 1 386 ? -11.688 -23.328 -14.086 1 98.44 386 ILE B CA 1
ATOM 7631 C C . ILE B 1 386 ? -10.32 -22.812 -14.516 1 98.44 386 ILE B C 1
ATOM 7633 O O . ILE B 1 386 ? -9.344 -23.562 -14.523 1 98.44 386 ILE B O 1
ATOM 7637 N N . ALA B 1 387 ? -10.281 -21.562 -14.766 1 97.88 387 ALA B N 1
ATOM 7638 C CA . ALA B 1 387 ? -9.016 -20.953 -15.148 1 97.88 387 ALA B CA 1
ATOM 7639 C C . ALA B 1 387 ? -7.988 -21.062 -14.023 1 97.88 387 ALA B C 1
ATOM 7641 O O . ALA B 1 387 ? -6.793 -21.234 -14.273 1 97.88 387 ALA B O 1
ATOM 7642 N N . GLY B 1 388 ? -8.445 -20.922 -12.789 1 98 388 GLY B N 1
ATOM 7643 C CA . GLY B 1 388 ? -7.555 -21.062 -11.648 1 98 388 GLY B CA 1
ATOM 7644 C C . GLY B 1 388 ? -6.93 -22.438 -11.531 1 98 388 GLY B C 1
ATOM 7645 O O . GLY B 1 388 ? -5.715 -22.562 -11.359 1 98 388 GLY B O 1
ATOM 7646 N N . PHE B 1 389 ? -7.723 -23.469 -11.695 1 98.5 389 PHE B N 1
ATOM 7647 C CA . PHE B 1 389 ? -7.215 -24.844 -11.625 1 98.5 389 PHE B CA 1
ATOM 7648 C C . PHE B 1 389 ? -6.305 -25.141 -12.805 1 98.5 389 PHE B C 1
ATOM 7650 O O . PHE B 1 389 ? -5.281 -25.812 -12.656 1 98.5 389 PHE B O 1
ATOM 7657 N N . GLU B 1 390 ? -6.613 -24.594 -13.906 1 97.75 390 GLU B N 1
ATOM 7658 C CA . GLU B 1 390 ? -5.805 -24.812 -15.102 1 97.75 390 GLU B CA 1
ATOM 7659 C C . GLU B 1 390 ? -4.449 -24.125 -14.984 1 97.75 390 GLU B C 1
ATOM 7661 O O . GLU B 1 390 ? -3.418 -24.703 -15.32 1 97.75 390 GLU B O 1
ATOM 7666 N N . SER B 1 391 ? -4.488 -22.906 -14.492 1 96.19 391 SER B N 1
ATOM 7667 C CA . SER B 1 391 ? -3.27 -22.109 -14.438 1 96.19 391 SER B CA 1
ATOM 7668 C C . SER B 1 391 ? -2.275 -22.688 -13.43 1 96.19 391 SER B C 1
ATOM 7670 O O . SER B 1 391 ? -1.075 -22.422 -13.516 1 96.19 391 SER B O 1
ATOM 7672 N N . THR B 1 392 ? -2.744 -23.469 -12.508 1 97.06 392 THR B N 1
ATOM 7673 C CA . THR B 1 392 ? -1.877 -24.062 -11.492 1 97.06 392 THR B CA 1
ATOM 7674 C C . THR B 1 392 ? -1.483 -25.484 -11.883 1 97.06 392 THR B C 1
ATOM 7676 O O . THR B 1 392 ? -0.662 -26.109 -11.211 1 97.06 392 THR B O 1
ATOM 7679 N N . GLY B 1 393 ? -2.051 -26 -12.906 1 97.5 393 GLY B N 1
ATOM 7680 C CA . GLY B 1 393 ? -1.737 -27.328 -13.383 1 97.5 393 GLY B CA 1
ATOM 7681 C C . GLY B 1 393 ? -2.373 -28.438 -12.547 1 97.5 393 GLY B C 1
ATOM 7682 O O . GLY B 1 393 ? -1.961 -29.594 -12.617 1 97.5 393 GLY B O 1
ATOM 7683 N N . ILE B 1 394 ? -3.324 -28.125 -11.742 1 97.81 394 ILE B N 1
ATOM 7684 C CA . ILE B 1 394 ? -3.977 -29.094 -10.867 1 97.81 394 ILE B CA 1
ATOM 7685 C C . ILE B 1 394 ? -5.031 -29.859 -11.648 1 97.81 394 ILE B C 1
ATOM 7687 O O . ILE B 1 394 ? -5.148 -31.078 -11.5 1 97.81 394 ILE B O 1
ATOM 7691 N N . GLN B 1 395 ? -5.785 -29.188 -12.477 1 97.12 395 GLN B N 1
ATOM 7692 C CA . GLN B 1 395 ? -6.805 -29.797 -13.312 1 97.12 395 GLN B CA 1
ATOM 7693 C C . GLN B 1 395 ? -6.988 -29.031 -14.617 1 97.12 395 GLN B C 1
ATOM 7695 O O . GLN B 1 395 ? -7.402 -27.875 -14.609 1 97.12 395 GLN B O 1
ATOM 7700 N N . PRO B 1 396 ? -6.785 -29.672 -15.828 1 96.06 396 PRO B N 1
ATOM 7701 C CA . PRO B 1 396 ? -6.18 -31 -15.938 1 96.06 396 PRO B CA 1
ATOM 7702 C C . PRO B 1 396 ? -4.762 -31.047 -15.383 1 96.06 396 PRO B C 1
ATOM 7704 O O . PRO B 1 396 ? -4.062 -30.031 -15.375 1 96.06 396 PRO B O 1
ATOM 7707 N N . LEU B 1 397 ? -4.414 -32.156 -14.914 1 96.31 397 LEU B N 1
ATOM 7708 C CA . LEU B 1 397 ? -3.094 -32.312 -14.312 1 96.31 397 LEU B CA 1
ATOM 7709 C C . LEU B 1 397 ? -1.994 -32.062 -15.336 1 96.31 397 LEU B C 1
ATOM 7711 O O . LEU B 1 397 ? -1.948 -32.688 -16.391 1 96.31 397 LEU B O 1
ATOM 7715 N N . ASN B 1 398 ? -1.218 -31 -15.078 1 96 398 ASN B N 1
ATOM 7716 C CA . ASN B 1 398 ? -0.096 -30.594 -15.914 1 96 398 ASN B CA 1
ATOM 7717 C C . ASN B 1 398 ? 1.068 -30.062 -15.078 1 96 398 ASN B C 1
ATOM 7719 O O . ASN B 1 398 ? 1.112 -28.875 -14.742 1 96 398 ASN B O 1
ATOM 7723 N N . ARG B 1 399 ? 1.993 -30.906 -14.836 1 92.69 399 ARG B N 1
ATOM 7724 C CA . ARG B 1 399 ? 3.119 -30.562 -13.977 1 92.69 399 ARG B CA 1
ATOM 7725 C C . ARG B 1 399 ? 4.023 -29.531 -14.648 1 92.69 399 ARG B C 1
ATOM 7727 O O . ARG B 1 399 ? 4.848 -28.906 -13.984 1 92.69 399 ARG B O 1
ATOM 7734 N N . GLU B 1 400 ? 3.881 -29.328 -15.969 1 93.19 400 GLU B N 1
ATOM 7735 C CA . GLU B 1 400 ? 4.73 -28.406 -16.719 1 93.19 400 GLU B CA 1
ATOM 7736 C C . GLU B 1 400 ? 4.039 -27.062 -16.938 1 93.19 400 GLU B C 1
ATOM 7738 O O . GLU B 1 400 ? 4.5 -26.25 -17.734 1 93.19 400 GLU B O 1
ATOM 7743 N N . ARG B 1 401 ? 2.945 -26.906 -16.297 1 93 401 ARG B N 1
ATOM 7744 C CA . ARG B 1 401 ? 2.172 -25.672 -16.484 1 93 401 ARG B CA 1
ATOM 7745 C C . ARG B 1 401 ? 2.984 -24.453 -16.062 1 93 401 ARG B C 1
ATOM 7747 O O . ARG B 1 401 ? 2.855 -23.391 -16.672 1 93 401 ARG B O 1
ATOM 7754 N N . ILE B 1 402 ? 3.814 -24.547 -15.039 1 91.5 402 ILE B N 1
ATOM 7755 C CA . ILE B 1 402 ? 4.637 -23.453 -14.555 1 91.5 402 ILE B CA 1
ATOM 7756 C C . ILE B 1 402 ? 5.945 -23.391 -15.336 1 91.5 402 ILE B C 1
ATOM 7758 O O . ILE B 1 402 ? 6.73 -24.359 -15.32 1 91.5 402 ILE B O 1
ATOM 7762 N N . PRO B 1 403 ? 6.109 -22.328 -15.984 1 89.31 403 PRO B N 1
ATOM 7763 C CA . PRO B 1 403 ? 7.328 -22.219 -16.797 1 89.31 403 PRO B CA 1
ATOM 7764 C C . PRO B 1 403 ? 8.602 -22.281 -15.945 1 89.31 403 PRO B C 1
ATOM 7766 O O . PRO B 1 403 ? 8.617 -21.781 -14.812 1 89.31 403 PRO B O 1
ATOM 7769 N N . GLU B 1 404 ? 9.664 -22.719 -16.531 1 88.69 404 GLU B N 1
ATOM 7770 C CA . GLU B 1 404 ? 10.945 -22.922 -15.859 1 88.69 404 GLU B CA 1
ATOM 7771 C C . GLU B 1 404 ? 11.531 -21.594 -15.375 1 88.69 404 GLU B C 1
ATOM 7773 O O . GLU B 1 404 ? 12.195 -21.547 -14.344 1 88.69 404 GLU B O 1
ATOM 7778 N N . GLN B 1 405 ? 11.266 -20.578 -16.078 1 86.19 405 GLN B N 1
ATOM 7779 C CA . GLN B 1 405 ? 11.805 -19.266 -15.773 1 86.19 405 GLN B CA 1
ATOM 7780 C C . GLN B 1 405 ? 11.32 -18.781 -14.414 1 86.19 405 GLN B C 1
ATOM 7782 O O . GLN B 1 405 ? 11.992 -17.969 -13.758 1 86.19 405 GLN B O 1
ATOM 7787 N N . ARG B 1 406 ? 10.18 -19.297 -13.984 1 88.62 406 ARG B N 1
ATOM 7788 C CA . ARG B 1 406 ? 9.594 -18.844 -12.727 1 88.62 406 ARG B CA 1
ATOM 7789 C C . ARG B 1 406 ? 10.359 -19.406 -11.531 1 88.62 406 ARG B C 1
ATOM 7791 O O . ARG B 1 406 ? 10.242 -18.906 -10.414 1 88.62 406 ARG B O 1
ATOM 7798 N N . TYR B 1 407 ? 11.195 -20.469 -11.789 1 90.56 407 TYR B N 1
ATOM 7799 C CA . TYR B 1 407 ? 11.953 -21.109 -10.719 1 90.56 407 TYR B CA 1
ATOM 7800 C C . TYR B 1 407 ? 13.328 -20.469 -10.57 1 90.56 407 TYR B C 1
ATOM 7802 O O . TYR B 1 407 ? 14.062 -20.781 -9.625 1 90.56 407 TYR B O 1
ATOM 7810 N N . LEU B 1 408 ? 13.719 -19.562 -11.352 1 87.62 408 LEU B N 1
ATOM 7811 C CA . LEU B 1 408 ? 15.078 -19.047 -11.453 1 87.62 408 LEU B CA 1
ATOM 7812 C C . LEU B 1 408 ? 15.484 -18.312 -10.18 1 87.62 408 LEU B C 1
ATOM 7814 O O . LEU B 1 408 ? 16.641 -18.359 -9.773 1 87.62 408 LEU B O 1
ATOM 7818 N N . PRO B 1 409 ? 14.57 -17.656 -9.555 1 86.62 409 PRO B N 1
ATOM 7819 C CA . PRO B 1 409 ? 14.977 -16.953 -8.336 1 86.62 409 PRO B CA 1
ATOM 7820 C C . PRO B 1 409 ? 15.531 -17.891 -7.266 1 86.62 409 PRO B C 1
ATOM 7822 O O . PRO B 1 409 ? 16.266 -17.469 -6.379 1 86.62 409 PRO B O 1
ATOM 7825 N N . SER B 1 410 ? 15.172 -19.109 -7.316 1 86.69 410 SER B N 1
ATOM 7826 C CA . SER B 1 410 ? 15.68 -20.078 -6.348 1 86.69 410 SER B CA 1
ATOM 7827 C C . SER B 1 410 ? 17.172 -20.328 -6.543 1 86.69 410 SER B C 1
ATOM 7829 O O . SER B 1 410 ? 17.828 -20.891 -5.668 1 86.69 410 SER B O 1
ATOM 7831 N N . TYR B 1 411 ? 17.656 -19.938 -7.66 1 81.31 411 TYR B N 1
ATOM 7832 C CA . TYR B 1 411 ? 19.078 -20.016 -7.941 1 81.31 411 TYR B CA 1
ATOM 7833 C C . TYR B 1 411 ? 19.891 -19.359 -6.832 1 81.31 411 TYR B C 1
ATOM 7835 O O . TYR B 1 411 ? 20.938 -19.875 -6.418 1 81.31 411 TYR B O 1
ATOM 7843 N N . VAL B 1 412 ? 19.406 -18.281 -6.402 1 81.75 412 VAL B N 1
ATOM 7844 C CA . VAL B 1 412 ? 20.125 -17.484 -5.418 1 81.75 412 VAL B CA 1
ATOM 7845 C C . VAL B 1 412 ? 20.234 -18.266 -4.105 1 81.75 412 VAL B C 1
ATOM 7847 O O . VAL B 1 412 ? 21.297 -18.281 -3.469 1 81.75 412 VAL B O 1
ATOM 7850 N N . SER B 1 413 ? 19.203 -18.953 -3.742 1 76.38 413 SER B N 1
ATOM 7851 C CA . SER B 1 413 ? 19.141 -19.594 -2.434 1 76.38 413 SER B CA 1
ATOM 7852 C C . SER B 1 413 ? 19.609 -21.047 -2.508 1 76.38 413 SER B C 1
ATOM 7854 O O . SER B 1 413 ? 19.844 -21.672 -1.479 1 76.38 413 SER B O 1
ATOM 7856 N N . ASP B 1 414 ? 19.609 -21.609 -3.725 1 76.12 414 ASP B N 1
ATOM 7857 C CA . ASP B 1 414 ? 20.062 -22.984 -3.885 1 76.12 414 ASP B CA 1
ATOM 7858 C C . ASP B 1 414 ? 21.531 -23.141 -3.469 1 76.12 414 ASP B C 1
ATOM 7860 O O . ASP B 1 414 ? 22.391 -22.375 -3.92 1 76.12 414 ASP B O 1
ATOM 7864 N N . ARG B 1 415 ? 21.672 -23.797 -2.324 1 62.22 415 ARG B N 1
ATOM 7865 C CA . ARG B 1 415 ? 23 -23.938 -1.762 1 62.22 415 ARG B CA 1
ATOM 7866 C C . ARG B 1 415 ? 23.672 -25.219 -2.248 1 62.22 415 ARG B C 1
ATOM 7868 O O . ARG B 1 415 ? 23.016 -26.234 -2.42 1 62.22 415 ARG B O 1
ATOM 7875 N N . PRO B 1 416 ? 24.891 -25.156 -2.873 1 54.28 416 PRO B N 1
ATOM 7876 C CA . PRO B 1 416 ? 25.625 -26.359 -3.252 1 54.28 416 PRO B CA 1
ATOM 7877 C C . PRO B 1 416 ? 25.703 -27.375 -2.117 1 54.28 416 PRO B C 1
ATOM 7879 O O . PRO B 1 416 ? 25.672 -27.016 -0.942 1 54.28 416 PRO B O 1
ATOM 7882 N N . GLU B 1 417 ? 25.359 -28.719 -2.34 1 48.25 417 GLU B N 1
ATOM 7883 C CA . GLU B 1 417 ? 25.578 -29.797 -1.37 1 48.25 417 GLU B CA 1
ATOM 7884 C C . GLU B 1 417 ? 26.891 -29.609 -0.628 1 48.25 417 GLU B C 1
ATOM 7886 O O . GLU B 1 417 ? 27.891 -29.172 -1.216 1 48.25 417 GLU B O 1
ATOM 7891 N N . PRO B 1 418 ? 26.844 -29.609 0.679 1 41.88 418 PRO B N 1
ATOM 7892 C CA . PRO B 1 418 ? 28.156 -29.516 1.328 1 41.88 418 PRO B CA 1
ATOM 7893 C C . PRO B 1 418 ? 29.203 -30.406 0.663 1 41.88 418 PRO B C 1
ATOM 7895 O O . PRO B 1 418 ? 28.891 -31.531 0.252 1 41.88 418 PRO B O 1
ATOM 7898 N N . ALA B 1 419 ? 30.25 -30.125 0.068 1 36.59 419 ALA B N 1
ATOM 7899 C CA . ALA B 1 419 ? 31.344 -30.938 -0.444 1 36.59 419 ALA B CA 1
ATOM 7900 C C . ALA B 1 419 ? 31.656 -32.094 0.51 1 36.59 419 ALA B C 1
ATOM 7902 O O . ALA B 1 419 ? 31.828 -31.875 1.714 1 36.59 419 ALA B O 1
ATOM 7903 N N . GLU B 1 420 ? 31.375 -33.406 0.343 1 35.19 420 GLU B N 1
ATOM 7904 C CA . GLU B 1 420 ? 32.281 -34.406 0.904 1 35.19 420 GLU B CA 1
ATOM 7905 C C . GLU B 1 420 ? 33.719 -33.938 0.856 1 35.19 420 GLU B C 1
ATOM 7907 O O . GLU B 1 420 ? 34.094 -33.094 0.035 1 35.19 420 GLU B O 1
ATOM 7912 N N . SER B 1 421 ? 34.719 -34.531 1.777 1 32.41 421 SER B N 1
ATOM 7913 C CA . SER B 1 421 ? 36.156 -34.375 1.76 1 32.41 421 SER B CA 1
ATOM 7914 C C . SER B 1 421 ? 36.75 -34.656 0.372 1 32.41 421 SER B C 1
ATOM 7916 O O . SER B 1 421 ? 36.906 -35.812 -0.023 1 32.41 421 SER B O 1
ATOM 7918 N N . ALA B 1 422 ? 36.344 -34.25 -0.572 1 30.33 422 ALA B N 1
ATOM 7919 C CA . ALA B 1 422 ? 37.094 -34.562 -1.792 1 30.33 422 ALA B CA 1
ATOM 7920 C C . ALA B 1 422 ? 38.594 -34.531 -1.537 1 30.33 422 ALA B C 1
ATOM 7922 O O . ALA B 1 422 ? 39.062 -33.719 -0.73 1 30.33 422 ALA B O 1
ATOM 7923 N N . MET B 1 423 ? 39.344 -35.75 -1.864 1 28.72 423 MET B N 1
ATOM 7924 C CA . MET B 1 423 ? 40.781 -35.75 -2.174 1 28.72 423 MET B CA 1
ATOM 7925 C C . MET B 1 423 ? 41.219 -34.438 -2.803 1 28.72 423 MET B C 1
ATOM 7927 O O . MET B 1 423 ? 40.375 -33.719 -3.357 1 28.72 423 MET B O 1
ATOM 7931 N N . GLU B 1 424 ? 42.531 -34.281 -2.799 1 27.58 424 GLU B N 1
ATOM 7932 C CA . GLU B 1 424 ? 43.375 -33.188 -3.275 1 27.58 424 GLU B CA 1
ATOM 7933 C C . GLU B 1 424 ? 43.031 -32.812 -4.711 1 27.58 424 GLU B C 1
ATOM 7935 O O . GLU B 1 424 ? 43.062 -33.656 -5.609 1 27.58 424 GLU B O 1
ATOM 7940 N N . PRO B 1 425 ? 42.031 -32.094 -4.93 1 28.22 425 PRO B N 1
ATOM 7941 C CA . PRO B 1 425 ? 41.969 -31.812 -6.363 1 28.22 425 PRO B CA 1
ATOM 7942 C C . PRO B 1 425 ? 43.375 -31.703 -7.008 1 28.22 425 PRO B C 1
ATOM 7944 O O . PRO B 1 425 ? 44.25 -31.016 -6.484 1 28.22 425 PRO B O 1
ATOM 7947 N N . GLN B 1 426 ? 43.844 -32.938 -7.43 1 26.92 426 GLN B N 1
ATOM 7948 C CA . GLN B 1 426 ? 45.062 -32.844 -8.211 1 26.92 426 GLN B CA 1
ATOM 7949 C C . GLN B 1 426 ? 45.094 -31.594 -9.078 1 26.92 426 GLN B C 1
ATOM 7951 O O . GLN B 1 426 ? 44.062 -31.188 -9.609 1 26.92 426 GLN B O 1
ATOM 7956 N N . GLN B 1 427 ? 46.125 -30.828 -8.805 1 27 427 GLN B N 1
ATOM 7957 C CA . GLN B 1 427 ? 46.562 -29.625 -9.516 1 27 427 GLN B CA 1
ATOM 7958 C C . GLN B 1 427 ? 46.438 -29.812 -11.031 1 27 427 GLN B C 1
ATOM 7960 O O . GLN B 1 427 ? 47.125 -30.688 -11.594 1 27 427 GLN B O 1
ATOM 7965 N N . PRO B 1 428 ? 45.188 -30.062 -11.531 1 28.11 428 PRO B N 1
ATOM 7966 C CA . PRO B 1 428 ? 45.531 -30.297 -12.945 1 28.11 428 PRO B CA 1
ATOM 7967 C C . PRO B 1 428 ? 46.719 -29.469 -13.422 1 28.11 428 PRO B C 1
ATOM 7969 O O . PRO B 1 428 ? 46.969 -28.391 -12.883 1 28.11 428 PRO B O 1
ATOM 7972 N N . GLU B 1 429 ? 47.75 -30.156 -13.766 1 25.52 429 GLU B N 1
ATOM 7973 C CA . GLU B 1 429 ? 48.969 -29.578 -14.336 1 25.52 429 GLU B CA 1
ATOM 7974 C C . GLU B 1 429 ? 48.656 -28.391 -15.242 1 25.52 429 GLU B C 1
ATOM 7976 O O . GLU B 1 429 ? 47.594 -28.375 -15.906 1 25.52 429 GLU B O 1
ATOM 7981 N N . PRO B 1 430 ? 49.312 -27.281 -14.875 1 26.8 430 PRO B N 1
ATOM 7982 C CA . PRO B 1 430 ? 49.344 -26.078 -15.719 1 26.8 430 PRO B CA 1
ATOM 7983 C C . PRO B 1 430 ? 49.531 -26.406 -17.203 1 26.8 430 PRO B C 1
ATOM 7985 O O . PRO B 1 430 ? 50.594 -26.891 -17.609 1 26.8 430 PRO B O 1
ATOM 7988 N N . SER B 1 431 ? 48.812 -27.5 -17.703 1 24.95 431 SER B N 1
ATOM 7989 C CA . SER B 1 431 ? 49.344 -27.609 -19.062 1 24.95 431 SER B CA 1
ATOM 7990 C C . SER B 1 431 ? 49.438 -26.234 -19.734 1 24.95 431 SER B C 1
ATOM 7992 O O . SER B 1 431 ? 48.469 -25.484 -19.766 1 24.95 431 SER B O 1
ATOM 7994 N N . CYS B 1 432 ? 50.688 -25.719 -19.641 1 25.12 432 CYS B N 1
ATOM 7995 C CA . CYS B 1 432 ? 51.344 -24.562 -20.219 1 25.12 432 CYS B CA 1
ATOM 7996 C C . CYS B 1 432 ? 50.969 -24.422 -21.703 1 25.12 432 CYS B C 1
ATOM 7998 O O . CYS B 1 432 ? 51.875 -24.406 -22.562 1 25.12 432 CYS B O 1
ATOM 8000 N N . SER B 1 433 ? 50.031 -25.297 -22.266 1 26.5 433 SER B N 1
ATOM 8001 C CA . SER B 1 433 ? 50.281 -24.984 -23.672 1 26.5 433 SER B CA 1
ATOM 8002 C C . SER B 1 433 ? 50.219 -23.484 -23.922 1 26.5 433 SER B C 1
ATOM 8004 O O . SER B 1 433 ? 49.312 -22.797 -23.469 1 26.5 433 SER B O 1
ATOM 8006 N N . THR B 1 434 ? 51.406 -22.875 -24.016 1 28.72 434 THR B N 1
ATOM 8007 C CA . THR B 1 434 ? 51.906 -21.578 -24.453 1 28.72 434 THR B CA 1
ATOM 8008 C C . THR B 1 434 ? 51.156 -21.078 -25.672 1 28.72 434 THR B C 1
ATOM 8010 O O . THR B 1 434 ? 51.625 -20.188 -26.375 1 28.72 434 THR B O 1
ATOM 8013 N N . HIS B 1 435 ? 50 -21.688 -26.109 1 30.03 435 HIS B N 1
ATOM 8014 C CA . HIS B 1 435 ? 49.719 -20.984 -27.344 1 30.03 435 HIS B CA 1
ATOM 8015 C C . HIS B 1 435 ? 49.625 -19.484 -27.125 1 30.03 435 HIS B C 1
ATOM 8017 O O . HIS B 1 435 ? 49.312 -19.031 -26.031 1 30.03 435 HIS B O 1
ATOM 8023 N N . THR B 1 436 ? 50.5 -18.719 -27.797 1 32.5 436 THR B N 1
ATOM 8024 C CA . THR B 1 436 ? 50.625 -17.266 -27.844 1 32.5 436 THR B CA 1
ATOM 8025 C C . THR B 1 436 ? 49.219 -16.625 -27.797 1 32.5 436 THR B C 1
ATOM 8027 O O . THR B 1 436 ? 48.406 -16.844 -28.672 1 32.5 436 THR B O 1
ATOM 8030 N N . PRO B 1 437 ? 48.656 -16.578 -26.594 1 33.56 437 PRO B N 1
ATOM 8031 C CA . PRO B 1 437 ? 47.312 -15.977 -26.562 1 33.56 437 PRO B CA 1
ATOM 8032 C C . PRO B 1 437 ? 47.188 -14.758 -27.484 1 33.56 437 PRO B C 1
ATOM 8034 O O . PRO B 1 437 ? 48.062 -13.867 -27.438 1 33.56 437 PRO B O 1
ATOM 8037 N N . ASP B 1 438 ? 47.031 -14.961 -28.719 1 34.88 438 ASP B N 1
ATOM 8038 C CA . ASP B 1 438 ? 46.781 -13.773 -29.531 1 34.88 438 ASP B CA 1
ATOM 8039 C C . ASP B 1 438 ? 46.125 -12.672 -28.703 1 34.88 438 ASP B C 1
ATOM 8041 O O . ASP B 1 438 ? 45.25 -12.953 -27.891 1 34.88 438 ASP B O 1
ATOM 8045 N N . GLU B 1 439 ? 46.781 -11.672 -28.234 1 38.31 439 GLU B N 1
ATOM 8046 C CA . GLU B 1 439 ? 46.562 -10.469 -27.438 1 38.31 439 GLU B CA 1
ATOM 8047 C C . GLU B 1 439 ? 45.125 -9.953 -27.625 1 38.31 439 GLU B C 1
ATOM 8049 O O . GLU B 1 439 ? 44.875 -8.758 -27.484 1 38.31 439 GLU B O 1
ATOM 8054 N N . SER B 1 440 ? 44.281 -10.547 -28.375 1 42.56 440 SER B N 1
ATOM 8055 C CA . SER B 1 440 ? 42.969 -9.953 -28.547 1 42.56 440 SER B CA 1
ATOM 8056 C C . SER B 1 440 ? 42.312 -9.703 -27.188 1 42.56 440 SER B C 1
ATOM 8058 O O . SER B 1 440 ? 42.156 -10.617 -26.375 1 42.56 440 SER B O 1
ATOM 8060 N N . THR B 1 441 ? 42.5 -8.664 -26.406 1 51.34 441 THR B N 1
ATOM 8061 C CA . THR B 1 441 ? 42.062 -8.086 -25.141 1 51.34 441 THR B CA 1
ATOM 8062 C C . THR B 1 441 ? 40.625 -8.453 -24.828 1 51.34 441 THR B C 1
ATOM 8064 O O . THR B 1 441 ? 39.719 -7.93 -25.453 1 51.34 441 THR B O 1
ATOM 8067 N N . ALA B 1 442 ? 40.219 -9.633 -24.516 1 69.94 442 ALA B N 1
ATOM 8068 C CA . ALA B 1 442 ? 38.875 -10.141 -24.219 1 69.94 442 ALA B CA 1
ATOM 8069 C C . ALA B 1 442 ? 38.125 -9.203 -23.281 1 69.94 442 ALA B C 1
ATOM 8071 O O . ALA B 1 442 ? 38.719 -8.727 -22.297 1 69.94 442 ALA B O 1
ATOM 8072 N N . ILE B 1 443 ? 37 -8.648 -23.734 1 86.06 443 ILE B N 1
ATOM 8073 C CA . ILE B 1 443 ? 36.156 -7.75 -22.969 1 86.06 443 ILE B CA 1
ATOM 8074 C C . ILE B 1 443 ? 35.688 -8.438 -21.688 1 86.06 443 ILE B C 1
ATOM 8076 O O . ILE B 1 443 ? 35.219 -9.578 -21.719 1 86.06 443 ILE B O 1
ATOM 8080 N N . ILE B 1 444 ? 36.062 -7.941 -20.516 1 90.38 444 ILE B N 1
ATOM 8081 C CA . ILE B 1 444 ? 35.625 -8.43 -19.219 1 90.38 444 ILE B CA 1
ATOM 8082 C C . ILE B 1 444 ? 34.125 -8.219 -19.078 1 90.38 444 ILE B C 1
ATOM 8084 O O . ILE B 1 444 ? 33.625 -7.117 -19.328 1 90.38 444 ILE B O 1
ATOM 8088 N N . SER B 1 445 ? 33.438 -9.312 -18.781 1 91.06 445 SER B N 1
ATOM 8089 C CA . SER B 1 445 ? 32 -9.281 -18.672 1 91.06 445 SER B CA 1
ATOM 8090 C C . SER B 1 445 ? 31.547 -8.57 -17.406 1 91.06 445 SER B C 1
ATOM 8092 O O . SER B 1 445 ? 32.281 -8.547 -16.422 1 91.06 445 SER B O 1
ATOM 8094 N N . PRO B 1 446 ? 30.344 -7.957 -17.422 1 91.88 446 PRO B N 1
ATOM 8095 C CA . PRO B 1 446 ? 29.797 -7.289 -16.234 1 91.88 446 PRO B CA 1
ATOM 8096 C C . PRO B 1 446 ? 29.641 -8.234 -15.055 1 91.88 446 PRO B C 1
ATOM 8098 O O . PRO B 1 446 ? 29.672 -7.793 -13.898 1 91.88 446 PRO B O 1
ATOM 8101 N N . HIS B 1 447 ? 29.547 -9.5 -15.289 1 90.12 447 HIS B N 1
ATOM 8102 C CA . HIS B 1 447 ? 29.344 -10.484 -14.234 1 90.12 447 HIS B CA 1
ATOM 8103 C C . HIS B 1 447 ? 30.578 -10.578 -13.336 1 90.12 447 HIS B C 1
ATOM 8105 O O . HIS B 1 447 ? 30.469 -10.969 -12.164 1 90.12 447 HIS B O 1
ATOM 8111 N N . VAL B 1 448 ? 31.688 -10.25 -13.906 1 88.19 448 VAL B N 1
ATOM 8112 C CA . VAL B 1 448 ? 32.938 -10.273 -13.148 1 88.19 448 VAL B CA 1
ATOM 8113 C C . VAL B 1 448 ? 32.969 -9.094 -12.18 1 88.19 448 VAL B C 1
ATOM 8115 O O . VAL B 1 448 ? 33.5 -9.203 -11.07 1 88.19 448 VAL B O 1
ATOM 8118 N N . ILE B 1 449 ? 32.406 -8 -12.539 1 89.12 449 ILE B N 1
ATOM 8119 C CA . ILE B 1 449 ? 32.375 -6.793 -11.727 1 89.12 449 ILE B CA 1
ATOM 8120 C C . ILE B 1 449 ? 31.328 -6.957 -10.617 1 89.12 449 ILE B C 1
ATOM 8122 O O . ILE B 1 449 ? 31.594 -6.648 -9.453 1 89.12 449 ILE B O 1
ATOM 8126 N N . ARG B 1 450 ? 30.188 -7.445 -10.984 1 89.56 450 ARG B N 1
ATOM 8127 C CA . ARG B 1 450 ? 29.062 -7.668 -10.078 1 89.56 450 ARG B CA 1
ATOM 8128 C C . ARG B 1 450 ? 28.484 -9.07 -10.258 1 89.56 450 ARG B C 1
ATOM 8130 O O . ARG B 1 450 ? 27.516 -9.25 -10.992 1 89.56 450 ARG B O 1
ATOM 8137 N N . PRO B 1 451 ? 29.094 -9.945 -9.531 1 85.69 451 PRO B N 1
ATOM 8138 C CA . PRO B 1 451 ? 28.609 -11.32 -9.664 1 85.69 451 PRO B CA 1
ATOM 8139 C C . PRO B 1 451 ? 27.141 -11.461 -9.273 1 85.69 451 PRO B C 1
ATOM 8141 O O . PRO B 1 451 ? 26.625 -10.672 -8.461 1 85.69 451 PRO B O 1
ATOM 8144 N N . PHE B 1 452 ? 26.547 -12.414 -9.867 1 85.19 452 PHE B N 1
ATOM 8145 C CA . PHE B 1 452 ? 25.156 -12.68 -9.547 1 85.19 452 PHE B CA 1
ATOM 8146 C C . PHE B 1 452 ? 25.016 -13.117 -8.094 1 85.19 452 PHE B C 1
ATOM 8148 O O . PHE B 1 452 ? 25.859 -13.828 -7.562 1 85.19 452 PHE B O 1
ATOM 8155 N N . ALA B 1 453 ? 24.016 -12.625 -7.539 1 81.25 453 ALA B N 1
ATOM 8156 C CA . ALA B 1 453 ? 23.75 -12.875 -6.125 1 81.25 453 ALA B CA 1
ATOM 8157 C C . ALA B 1 453 ? 23.625 -14.375 -5.848 1 81.25 453 ALA B C 1
ATOM 8159 O O . ALA B 1 453 ? 22.891 -15.078 -6.551 1 81.25 453 ALA B O 1
ATOM 8160 N N . LYS B 1 454 ? 24.391 -14.883 -5.004 1 81 454 LYS B N 1
ATOM 8161 C CA . LYS B 1 454 ? 24.328 -16.281 -4.57 1 81 454 LYS B CA 1
ATOM 8162 C C . LYS B 1 454 ? 24.531 -16.391 -3.061 1 81 454 LYS B C 1
ATOM 8164 O O . LYS B 1 454 ? 25.469 -15.805 -2.506 1 81 454 LYS B O 1
ATOM 8169 N N . ALA B 1 455 ? 23.562 -17.125 -2.414 1 81.88 455 ALA B N 1
ATOM 8170 C CA . ALA B 1 455 ? 23.609 -17.266 -0.961 1 81.88 455 ALA B CA 1
ATOM 8171 C C . ALA B 1 455 ? 24.781 -18.141 -0.533 1 81.88 455 ALA B C 1
ATOM 8173 O O . ALA B 1 455 ? 25.125 -19.109 -1.215 1 81.88 455 ALA B O 1
ATOM 8174 N N . ALA B 1 456 ? 25.359 -17.812 0.542 1 74.25 456 ALA B N 1
ATOM 8175 C CA . ALA B 1 456 ? 26.438 -18.594 1.113 1 74.25 456 ALA B CA 1
ATOM 8176 C C . ALA B 1 456 ? 25.922 -19.906 1.691 1 74.25 456 ALA B C 1
ATOM 8178 O O . ALA B 1 456 ? 24.734 -20.031 1.989 1 74.25 456 ALA B O 1
ATOM 8179 N N . PRO B 1 457 ? 26.719 -20.984 1.675 1 67.31 457 PRO B N 1
ATOM 8180 C CA . PRO B 1 457 ? 26.281 -22.281 2.213 1 67.31 457 PRO B CA 1
ATOM 8181 C C . PRO B 1 457 ? 25.75 -22.172 3.643 1 67.31 457 PRO B C 1
ATOM 8183 O O . PRO B 1 457 ? 26.234 -21.344 4.418 1 67.31 457 PRO B O 1
ATOM 8186 N N . ARG B 1 458 ? 24.609 -22.797 3.857 1 62.47 458 ARG B N 1
ATOM 8187 C CA . ARG B 1 458 ? 23.953 -22.719 5.164 1 62.47 458 ARG B CA 1
ATOM 8188 C C . ARG B 1 458 ? 24.703 -23.578 6.188 1 62.47 458 ARG B C 1
ATOM 8190 O O . ARG B 1 458 ? 25.281 -24.609 5.844 1 62.47 458 ARG B O 1
ATOM 8197 N N . SER B 1 459 ? 24.828 -23 7.324 1 55.75 459 SER B N 1
ATOM 8198 C CA . SER B 1 459 ? 25.266 -23.859 8.422 1 55.75 459 SER B CA 1
ATOM 8199 C C . SER B 1 459 ? 24.234 -24.953 8.719 1 55.75 459 SER B C 1
ATOM 8201 O O . SER B 1 459 ? 23.031 -24.75 8.508 1 55.75 459 SER B O 1
ATOM 8203 N N . LYS B 1 460 ? 24.484 -26.266 8.82 1 46.91 460 LYS B N 1
ATOM 8204 C CA . LYS B 1 460 ? 23.703 -27.469 9.055 1 46.91 460 LYS B CA 1
ATOM 8205 C C . LYS B 1 460 ? 22.609 -27.234 10.086 1 46.91 460 LYS B C 1
ATOM 8207 O O . LYS B 1 460 ? 22.891 -26.906 11.242 1 46.91 460 LYS B O 1
ATOM 8212 N N . THR B 1 461 ? 21.594 -26.531 9.805 1 50.66 461 THR B N 1
ATOM 8213 C CA . THR B 1 461 ? 20.609 -26.5 10.891 1 50.66 461 THR B CA 1
ATOM 8214 C C . THR B 1 461 ? 19.734 -27.75 10.867 1 50.66 461 THR B C 1
ATOM 8216 O O . THR B 1 461 ? 19.453 -28.297 9.805 1 50.66 461 THR B O 1
ATOM 8219 N N . SER B 1 462 ? 19.453 -28.5 12 1 48.56 462 SER B N 1
ATOM 8220 C CA . SER B 1 462 ? 18.75 -29.734 12.336 1 48.56 462 SER B CA 1
ATOM 8221 C C . SER B 1 462 ? 17.266 -29.625 12.039 1 48.56 462 SER B C 1
ATOM 8223 O O . SER B 1 462 ? 16.531 -30.609 12.156 1 48.56 462 SER B O 1
ATOM 8225 N N . LYS B 1 463 ? 16.719 -28.609 11.766 1 48.66 463 LYS B N 1
ATOM 8226 C CA . LYS B 1 463 ? 15.258 -28.609 11.781 1 48.66 463 LYS B CA 1
ATOM 8227 C C . LYS B 1 463 ? 14.695 -29.078 10.445 1 48.66 463 LYS B C 1
ATOM 8229 O O . LYS B 1 463 ? 15.156 -28.641 9.383 1 48.66 463 LYS B O 1
ATOM 8234 N N . LYS B 1 464 ? 13.859 -30.094 10.555 1 47.78 464 LYS B N 1
ATOM 8235 C CA . LYS B 1 464 ? 13.227 -30.75 9.414 1 47.78 464 LYS B CA 1
ATOM 8236 C C . LYS B 1 464 ? 12.414 -29.75 8.594 1 47.78 464 LYS B C 1
ATOM 8238 O O . LYS B 1 464 ? 11.625 -28.984 9.148 1 47.78 464 LYS B O 1
ATOM 8243 N N . LYS B 1 465 ? 12.57 -29.516 7.219 1 64 465 LYS B N 1
ATOM 8244 C CA . LYS B 1 465 ? 11.914 -28.641 6.254 1 64 465 LYS B CA 1
ATOM 8245 C C . LYS B 1 465 ? 10.492 -29.109 5.957 1 64 465 LYS B C 1
ATOM 8247 O O . LYS B 1 465 ? 10.258 -30.312 5.785 1 64 465 LYS B O 1
ATOM 8252 N N . VAL B 1 466 ? 9.406 -28.188 6.16 1 70.62 466 VAL B N 1
ATOM 8253 C CA . VAL B 1 466 ? 8.023 -28.516 5.859 1 70.62 466 VAL B CA 1
ATOM 8254 C C . VAL B 1 466 ? 7.82 -28.578 4.344 1 70.62 466 VAL B C 1
ATOM 8256 O O . VAL B 1 466 ? 8.359 -27.75 3.607 1 70.62 466 VAL B O 1
ATOM 8259 N N . THR B 1 467 ? 7.359 -29.719 3.818 1 74.81 467 THR B N 1
ATOM 8260 C CA . THR B 1 467 ? 7.043 -29.906 2.408 1 74.81 467 THR B CA 1
ATOM 8261 C C . THR B 1 467 ? 5.559 -30.219 2.227 1 74.81 467 THR B C 1
ATOM 8263 O O . THR B 1 467 ? 4.805 -30.281 3.201 1 74.81 467 THR B O 1
ATOM 8266 N N . SER B 1 468 ? 5.117 -30.172 1.016 1 82.5 468 SER B N 1
ATOM 8267 C CA . SER B 1 468 ? 3.76 -30.625 0.729 1 82.5 468 SER B CA 1
ATOM 8268 C C . SER B 1 468 ? 3.5 -32 1.298 1 82.5 468 SER B C 1
ATOM 8270 O O . SER B 1 468 ? 4.363 -32.875 1.224 1 82.5 468 SER B O 1
ATOM 8272 N N . GLN B 1 469 ? 2.34 -32.125 2 1 82.12 469 GLN B N 1
ATOM 8273 C CA . GLN B 1 469 ? 2.035 -33.406 2.635 1 82.12 469 GLN B CA 1
ATOM 8274 C C . GLN B 1 469 ? 0.541 -33.719 2.562 1 82.12 469 GLN B C 1
ATOM 8276 O O . GLN B 1 469 ? -0.285 -32.781 2.537 1 82.12 469 GLN B O 1
ATOM 8281 N N . VAL B 1 470 ? 0.33 -35 2.449 1 84.38 470 VAL B N 1
ATOM 8282 C CA . VAL B 1 470 ? -1.037 -35.469 2.652 1 84.38 470 VAL B CA 1
ATOM 8283 C C . VAL B 1 470 ? -1.343 -35.562 4.148 1 84.38 470 VAL B C 1
ATOM 8285 O O . VAL B 1 470 ? -1.015 -36.531 4.812 1 84.38 470 VAL B O 1
ATOM 8288 N N . LEU B 1 471 ? -2.004 -34.656 4.633 1 81.94 471 LEU B N 1
ATOM 8289 C CA . LEU B 1 471 ? -2.158 -34.438 6.066 1 81.94 471 LEU B CA 1
ATOM 8290 C C . LEU B 1 471 ? -2.975 -35.562 6.699 1 81.94 471 LEU B C 1
ATOM 8292 O O . LEU B 1 471 ? -2.799 -35.875 7.879 1 81.94 471 LEU B O 1
ATOM 8296 N N . THR B 1 472 ? -3.803 -36.219 5.93 1 81.12 472 THR B N 1
ATOM 8297 C CA . THR B 1 472 ? -4.723 -37.188 6.473 1 81.12 472 THR B CA 1
ATOM 8298 C C . THR B 1 472 ? -4.094 -38.594 6.445 1 81.12 472 THR B C 1
ATOM 8300 O O . THR B 1 472 ? -4.719 -39.562 6.859 1 81.12 472 THR B O 1
ATOM 8303 N N . LEU B 1 473 ? -2.875 -38.688 5.957 1 81.62 473 LEU B N 1
ATOM 8304 C CA . LEU B 1 473 ? -2.182 -39.969 6.004 1 81.62 473 LEU B CA 1
ATOM 8305 C C . LEU B 1 473 ? -1.769 -40.312 7.43 1 81.62 473 LEU B C 1
ATOM 8307 O O . LEU B 1 473 ? -1.358 -39.406 8.188 1 81.62 473 LEU B O 1
ATOM 8311 N N . THR B 1 474 ? -1.876 -41.5 7.742 1 78.69 474 THR B N 1
ATOM 8312 C CA . THR B 1 474 ? -1.658 -41.969 9.102 1 78.69 474 THR B CA 1
ATOM 8313 C C . THR B 1 474 ? -0.251 -41.625 9.578 1 78.69 474 THR B C 1
ATOM 8315 O O . THR B 1 474 ? -0.07 -41.156 10.711 1 78.69 474 THR B O 1
ATOM 8318 N N . PRO B 1 475 ? 0.706 -41.812 8.703 1 76.75 475 PRO B N 1
ATOM 8319 C CA . PRO B 1 475 ? 2.045 -41.469 9.18 1 76.75 475 PRO B CA 1
ATOM 8320 C C . PRO B 1 475 ? 2.184 -39.969 9.508 1 76.75 475 PRO B C 1
ATOM 8322 O O . PRO B 1 475 ? 2.885 -39.625 10.461 1 76.75 475 PRO B O 1
ATOM 8325 N N . VAL B 1 476 ? 1.582 -39.25 8.734 1 80.25 476 VAL B N 1
ATOM 8326 C CA . VAL B 1 476 ? 1.647 -37.812 8.977 1 80.25 476 VAL B CA 1
ATOM 8327 C C . VAL B 1 476 ? 0.882 -37.469 10.25 1 80.25 476 VAL B C 1
ATOM 8329 O O . VAL B 1 476 ? 1.348 -36.656 11.062 1 80.25 476 VAL B O 1
ATOM 8332 N N . LYS B 1 477 ? -0.213 -38.094 10.477 1 78.62 477 LYS B N 1
ATOM 8333 C CA . LYS B 1 477 ? -1.001 -37.875 11.695 1 78.62 477 LYS B CA 1
ATOM 8334 C C . LYS B 1 477 ? -0.204 -38.281 12.938 1 78.62 477 LYS B C 1
ATOM 8336 O O . LYS B 1 477 ? -0.22 -37.562 13.938 1 78.62 477 LYS B O 1
ATOM 8341 N N . ARG B 1 478 ? 0.43 -39.344 12.797 1 76.38 478 ARG B N 1
ATOM 8342 C CA . ARG B 1 478 ? 1.225 -39.844 13.922 1 76.38 478 ARG B CA 1
ATOM 8343 C C . ARG B 1 478 ? 2.346 -38.875 14.258 1 76.38 478 ARG B C 1
ATOM 8345 O O . ARG B 1 478 ? 2.619 -38.594 15.438 1 76.38 478 ARG B O 1
ATOM 8352 N N . PHE B 1 479 ? 2.904 -38.375 13.219 1 77 479 PHE B N 1
ATOM 8353 C CA . PHE B 1 479 ? 3.971 -37.406 13.414 1 77 479 PHE B CA 1
ATOM 8354 C C . PHE B 1 479 ? 3.441 -36.156 14.109 1 77 479 PHE B C 1
ATOM 8356 O O . PHE B 1 479 ? 4.078 -35.625 15.016 1 77 479 PHE B O 1
ATOM 8363 N N . LEU B 1 480 ? 2.367 -35.75 13.727 1 76.81 480 LEU B N 1
ATOM 8364 C CA . LEU B 1 480 ? 1.757 -34.562 14.289 1 76.81 480 LEU B CA 1
ATOM 8365 C C . LEU B 1 480 ? 1.351 -34.781 15.742 1 76.81 480 LEU B C 1
ATOM 8367 O O . LEU B 1 480 ? 1.471 -33.875 16.578 1 76.81 480 LEU B O 1
ATOM 8371 N N . GLU B 1 481 ? 0.886 -35.969 16.016 1 79.31 481 GLU B N 1
ATOM 8372 C CA . GLU B 1 481 ? 0.546 -36.344 17.391 1 79.31 481 GLU B CA 1
ATOM 8373 C C . GLU B 1 481 ? 1.778 -36.312 18.281 1 79.31 481 GLU B C 1
ATOM 8375 O O . GLU B 1 481 ? 1.723 -35.812 19.406 1 79.31 481 GLU B O 1
ATOM 8380 N N . GLU B 1 482 ? 2.816 -36.75 17.719 1 75.25 482 GLU B N 1
ATOM 8381 C CA . GLU B 1 482 ? 4.066 -36.812 18.469 1 75.25 482 GLU B CA 1
ATOM 8382 C C . GLU B 1 482 ? 4.609 -35.406 18.719 1 75.25 482 GLU B C 1
ATOM 8384 O O . GLU B 1 482 ? 5.098 -35.094 19.812 1 75.25 482 GLU B O 1
ATOM 8389 N N . SER B 1 483 ? 4.508 -34.656 17.719 1 74.38 483 SER B N 1
ATOM 8390 C CA . SER B 1 483 ? 4.988 -33.281 17.844 1 74.38 483 SER B CA 1
ATOM 8391 C C . SER B 1 483 ? 4.156 -32.5 18.844 1 74.38 483 SER B C 1
ATOM 8393 O O . SER B 1 483 ? 4.695 -31.688 19.609 1 74.38 483 SER B O 1
ATOM 8395 N N . ALA B 1 484 ? 2.889 -32.719 18.844 1 73.12 484 ALA B N 1
ATOM 8396 C CA . ALA B 1 484 ? 2 -32.062 19.797 1 73.12 484 ALA B CA 1
ATOM 8397 C C . ALA B 1 484 ? 2.287 -32.5 21.219 1 73.12 484 ALA B C 1
ATOM 8399 O O . ALA B 1 484 ? 2.268 -31.703 22.156 1 73.12 484 ALA B O 1
ATOM 8400 N N . ALA B 1 485 ? 2.52 -33.75 21.312 1 72.62 485 ALA B N 1
ATOM 8401 C CA . ALA B 1 485 ? 2.848 -34.312 22.625 1 72.62 485 ALA B CA 1
ATOM 8402 C C . ALA B 1 485 ? 4.168 -33.75 23.141 1 72.62 485 ALA B C 1
ATOM 8404 O O . ALA B 1 485 ? 4.297 -33.438 24.328 1 72.62 485 ALA B O 1
ATOM 8405 N N . ALA B 1 486 ? 5.066 -33.562 22.25 1 68.94 486 ALA B N 1
ATOM 8406 C CA . ALA B 1 486 ? 6.371 -33 22.625 1 68.94 486 ALA B CA 1
ATOM 8407 C C . ALA B 1 486 ? 6.254 -31.547 23.062 1 68.94 486 ALA B C 1
ATOM 8409 O O . ALA B 1 486 ? 6.891 -31.125 24.031 1 68.94 486 ALA B O 1
ATOM 8410 N N . LYS B 1 487 ? 5.465 -30.844 22.391 1 65.94 487 LYS B N 1
ATOM 8411 C CA . LYS B 1 487 ? 5.262 -29.438 22.734 1 65.94 487 LYS B CA 1
ATOM 8412 C C . LYS B 1 487 ? 4.562 -29.297 24.094 1 65.94 487 LYS B C 1
ATOM 8414 O O . LYS B 1 487 ? 4.887 -28.406 24.875 1 65.94 487 LYS B O 1
ATOM 8419 N N . SER B 1 488 ? 3.59 -30.109 24.281 1 66.12 488 SER B N 1
ATOM 8420 C CA . SER B 1 488 ? 2.887 -30.094 25.562 1 66.12 488 SER B CA 1
ATOM 8421 C C . SER B 1 488 ? 3.816 -30.469 26.703 1 66.12 488 SER B C 1
ATOM 8423 O O . SER B 1 488 ? 3.729 -29.906 27.797 1 66.12 488 SER B O 1
ATOM 8425 N N . LYS B 1 489 ? 4.68 -31.281 26.391 1 63.69 489 LYS B N 1
ATOM 8426 C CA . LYS B 1 489 ? 5.656 -31.688 27.406 1 63.69 489 LYS B CA 1
ATOM 8427 C C . LYS B 1 489 ? 6.648 -30.562 27.688 1 63.69 489 LYS B C 1
ATOM 8429 O O . LYS B 1 489 ? 6.996 -30.312 28.844 1 63.69 489 LYS B O 1
ATOM 8434 N N . ASN B 1 490 ? 7.023 -29.984 26.625 1 59.41 490 ASN B N 1
ATOM 8435 C CA . ASN B 1 490 ? 7.961 -28.875 26.797 1 59.41 490 ASN B CA 1
ATOM 8436 C C . ASN B 1 490 ? 7.32 -27.703 27.531 1 59.41 490 ASN B C 1
ATOM 8438 O O . ASN B 1 490 ? 7.969 -27.047 28.344 1 59.41 490 ASN B O 1
ATOM 8442 N N . LYS B 1 491 ? 6.105 -27.422 27.234 1 58.38 491 LYS B N 1
ATOM 8443 C CA . LYS B 1 491 ? 5.391 -26.375 27.953 1 58.38 491 LYS B CA 1
ATOM 8444 C C . LYS B 1 491 ? 5.203 -26.75 29.422 1 58.38 491 LYS B C 1
ATOM 8446 O O . LYS B 1 491 ? 5.316 -25.891 30.297 1 58.38 491 LYS B O 1
ATOM 8451 N N . ALA B 1 492 ? 4.941 -27.953 29.719 1 58.66 492 ALA B N 1
ATOM 8452 C CA . ALA B 1 492 ? 4.816 -28.469 31.094 1 58.66 492 ALA B CA 1
ATOM 8453 C C . ALA B 1 492 ? 6.152 -28.391 31.828 1 58.66 492 ALA B C 1
ATOM 8455 O O . ALA B 1 492 ? 6.203 -28.078 33 1 58.66 492 ALA B O 1
ATOM 8456 N N . GLU B 1 493 ? 7.152 -28.672 31.188 1 54.66 493 GLU B N 1
ATOM 8457 C CA . GLU B 1 493 ? 8.469 -28.594 31.812 1 54.66 493 GLU B CA 1
ATOM 8458 C C . GLU B 1 493 ? 8.891 -27.141 32.031 1 54.66 493 GLU B C 1
ATOM 8460 O O . GLU B 1 493 ? 9.57 -26.828 33 1 54.66 493 GLU B O 1
ATOM 8465 N N . LYS B 1 494 ? 8.422 -26.328 31.078 1 51.66 494 LYS B N 1
ATOM 8466 C CA . LYS B 1 494 ? 8.789 -24.922 31.25 1 51.66 494 LYS B CA 1
ATOM 8467 C C . LYS B 1 494 ? 7.949 -24.266 32.344 1 51.66 494 LYS B C 1
ATOM 8469 O O . LYS B 1 494 ? 8.344 -23.234 32.906 1 51.66 494 LYS B O 1
ATOM 8474 N N . SER B 1 495 ? 6.801 -24.672 32.531 1 47.38 495 SER B N 1
ATOM 8475 C CA . SER B 1 495 ? 5.969 -24.188 33.625 1 47.38 495 SER B CA 1
ATOM 8476 C C . SER B 1 495 ? 6.434 -24.734 34.969 1 47.38 495 SER B C 1
ATOM 8478 O O . SER B 1 495 ? 5.859 -24.406 36 1 47.38 495 SER B O 1
ATOM 8480 N N . GLN B 1 496 ? 7.336 -25.672 35.031 1 39.97 496 GLN B N 1
ATOM 8481 C CA . GLN B 1 496 ? 7.855 -26.031 36.344 1 39.97 496 GLN B CA 1
ATOM 8482 C C . GLN B 1 496 ? 8.828 -24.984 36.875 1 39.97 496 GLN B C 1
ATOM 8484 O O . GLN B 1 496 ? 9.742 -24.562 36.156 1 39.97 496 GLN B O 1
ATOM 8489 N N . PRO B 1 497 ? 8.422 -24.234 37.812 1 37.53 497 PRO B N 1
ATOM 8490 C CA . PRO B 1 497 ? 9.297 -23.219 38.438 1 37.53 497 PRO B CA 1
ATOM 8491 C C . PRO B 1 497 ? 10.703 -23.75 38.688 1 37.53 497 PRO B C 1
ATOM 8493 O O . PRO B 1 497 ? 10.875 -24.812 39.312 1 37.53 497 PRO B O 1
ATOM 8496 N N . ARG B 1 498 ? 11.594 -23.672 37.781 1 33.75 498 ARG B N 1
ATOM 8497 C CA . ARG B 1 498 ? 12.953 -23.969 38.219 1 33.75 498 ARG B CA 1
ATOM 8498 C C . ARG B 1 498 ? 13.242 -23.375 39.594 1 33.75 498 ARG B C 1
ATOM 8500 O O . ARG B 1 498 ? 13.055 -22.172 39.781 1 33.75 498 ARG B O 1
ATOM 8507 N N . CYS B 1 499 ? 13.062 -24.062 40.594 1 29.53 499 CYS B N 1
ATOM 8508 C CA . CYS B 1 499 ? 13.547 -23.656 41.906 1 29.53 499 CYS B CA 1
ATOM 8509 C C . CYS B 1 499 ? 14.961 -23.094 41.812 1 29.53 499 CYS B C 1
ATOM 8511 O O . CYS B 1 499 ? 15.875 -23.781 41.375 1 29.53 499 CYS B O 1
ATOM 8513 N N . LYS B 1 500 ? 14.945 -21.844 41.531 1 28.7 500 LYS B N 1
ATOM 8514 C CA . LYS B 1 500 ? 16.234 -21.156 41.688 1 28.7 500 LYS B CA 1
ATOM 8515 C C . LYS B 1 500 ? 17 -21.688 42.906 1 28.7 500 LYS B C 1
ATOM 8517 O O . LYS B 1 500 ? 16.547 -21.531 44.031 1 28.7 500 LYS B O 1
ATOM 8522 N N . LYS B 1 501 ? 17.625 -22.844 42.812 1 25.95 501 LYS B N 1
ATOM 8523 C CA . LYS B 1 501 ? 18.578 -23.203 43.875 1 25.95 501 LYS B CA 1
ATOM 8524 C C . LYS B 1 501 ? 19.516 -22.047 44.188 1 25.95 501 LYS B C 1
ATOM 8526 O O . LYS B 1 501 ? 20.125 -21.469 43.281 1 25.95 501 LYS B O 1
ATOM 8531 N N . SER B 1 502 ? 19.25 -21.234 45.25 1 26.73 502 SER B N 1
ATOM 8532 C CA . SER B 1 502 ? 20.016 -20.188 45.969 1 26.73 502 SER B CA 1
ATOM 8533 C C . SER B 1 502 ? 21.438 -20.672 46.25 1 26.73 502 SER B C 1
ATOM 8535 O O . SER B 1 502 ? 21.703 -21.172 47.344 1 26.73 502 SER B O 1
ATOM 8537 N N . ILE B 1 503 ? 22.125 -21.484 45.469 1 24.7 503 ILE B N 1
ATOM 8538 C CA . ILE B 1 503 ? 23.406 -21.859 46.031 1 24.7 503 ILE B CA 1
ATOM 8539 C C . ILE B 1 503 ? 24.281 -20.625 46.188 1 24.7 503 ILE B C 1
ATOM 8541 O O . ILE B 1 503 ? 24.641 -19.953 45.219 1 24.7 503 ILE B O 1
ATOM 8545 N N . PHE B 1 504 ? 24.062 -19.859 47.281 1 25.52 504 PHE B N 1
ATOM 8546 C CA . PHE B 1 504 ? 24.969 -18.812 47.75 1 25.52 504 PHE B CA 1
ATOM 8547 C C . PHE B 1 504 ? 26.375 -19.344 47.938 1 25.52 504 PHE B C 1
ATOM 8549 O O . PHE B 1 504 ? 26.719 -19.922 48.969 1 25.52 504 PHE B O 1
ATOM 8556 N N . PRO B 1 505 ? 26.938 -20.156 47.031 1 23.84 505 PRO B N 1
ATOM 8557 C CA . PRO B 1 505 ? 28.234 -20.547 47.562 1 23.84 505 PRO B CA 1
ATOM 8558 C C . PRO B 1 505 ? 29.141 -19.344 47.844 1 23.84 505 PRO B C 1
ATOM 8560 O O . PRO B 1 505 ? 29.156 -18.375 47.094 1 23.84 505 PRO B O 1
ATOM 8563 N N . VAL B 1 506 ? 29.344 -18.969 49.062 1 25.41 506 VAL B N 1
ATOM 8564 C CA . VAL B 1 506 ? 30.203 -18 49.75 1 25.41 506 VAL B CA 1
ATOM 8565 C C . VAL B 1 506 ? 31.641 -18.188 49.312 1 25.41 506 VAL B C 1
ATOM 8567 O O . VAL B 1 506 ? 32.438 -18.812 50 1 25.41 506 VAL B O 1
ATOM 8570 N N . ASN B 1 507 ? 31.922 -18.734 48.125 1 21.06 507 ASN B N 1
ATOM 8571 C CA . ASN B 1 507 ? 33.344 -19.078 48 1 21.06 507 ASN B CA 1
ATOM 8572 C C . ASN B 1 507 ? 34.219 -17.844 48.156 1 21.06 507 ASN B C 1
ATOM 8574 O O . ASN B 1 507 ? 34 -16.812 47.531 1 21.06 507 ASN B O 1
ATOM 8578 N N . THR B 1 508 ? 34.938 -17.719 49.281 1 22.73 508 THR B N 1
ATOM 8579 C CA . THR B 1 508 ? 35.875 -16.812 49.906 1 22.73 508 THR B CA 1
ATOM 8580 C C . THR B 1 508 ? 37.062 -16.562 49 1 22.73 508 THR B C 1
ATOM 8582 O O . THR B 1 508 ? 37.906 -15.719 49.281 1 22.73 508 THR B O 1
ATOM 8585 N N . GLN B 1 509 ? 37.375 -17.438 48 1 21.45 509 GLN B N 1
ATOM 8586 C CA . GLN B 1 509 ? 38.812 -17.547 47.844 1 21.45 509 GLN B CA 1
ATOM 8587 C C . GLN B 1 509 ? 39.406 -16.234 47.375 1 21.45 509 GLN B C 1
ATOM 8589 O O . GLN B 1 509 ? 38.719 -15.406 46.75 1 21.45 509 GLN B O 1
ATOM 8594 N N . HIS B 1 510 ? 40.719 -16.016 47.781 1 23.05 510 HIS B N 1
ATOM 8595 C CA . HIS B 1 510 ? 41.844 -15.086 47.875 1 23.05 510 HIS B CA 1
ATOM 8596 C C . HIS B 1 510 ? 42.344 -14.68 46.469 1 23.05 510 HIS B C 1
ATOM 8598 O O . HIS B 1 510 ? 42.625 -15.539 45.656 1 23.05 510 HIS B O 1
ATOM 8604 N N . HIS B 1 511 ? 41.781 -13.695 45.844 1 21.67 511 HIS B N 1
ATOM 8605 C CA . HIS B 1 511 ? 42.031 -13.109 44.562 1 21.67 511 HIS B CA 1
ATOM 8606 C C . HIS B 1 511 ? 43.5 -12.656 44.438 1 21.67 511 HIS B C 1
ATOM 8608 O O . HIS B 1 511 ? 43.906 -11.703 45.125 1 21.67 511 HIS B O 1
ATOM 8614 N N . GLU B 1 512 ? 44.406 -13.664 44.406 1 20.41 512 GLU B N 1
ATOM 8615 C CA . GLU B 1 512 ? 45.812 -13.297 44.219 1 20.41 512 GLU B CA 1
ATOM 8616 C C . GLU B 1 512 ? 45.969 -12.375 43 1 20.41 512 GLU B C 1
ATOM 8618 O O . GLU B 1 512 ? 45.156 -12.406 42.094 1 20.41 512 GLU B O 1
ATOM 8623 N N . SER B 1 513 ? 47 -11.445 43.062 1 20.59 513 SER B N 1
ATOM 8624 C CA . SER B 1 513 ? 47.375 -10.156 42.469 1 20.59 513 SER B CA 1
ATOM 8625 C C . SER B 1 513 ? 47.812 -10.305 41.031 1 20.59 513 SER B C 1
ATOM 8627 O O . SER B 1 513 ? 48.156 -9.312 40.375 1 20.59 513 SER B O 1
ATOM 8629 N N . GLU B 1 514 ? 47.875 -11.523 40.438 1 20.2 514 GLU B N 1
ATOM 8630 C CA . GLU B 1 514 ? 49 -11.484 39.469 1 20.2 514 GLU B CA 1
ATOM 8631 C C . GLU B 1 514 ? 48.688 -10.516 38.344 1 20.2 514 GLU B C 1
ATOM 8633 O O . GLU B 1 514 ? 47.531 -10.375 37.938 1 20.2 514 GLU B O 1
ATOM 8638 N N . SER B 1 515 ? 49.719 -9.695 37.969 1 20.34 515 SER B N 1
ATOM 8639 C CA . SER B 1 515 ? 49.969 -8.445 37.25 1 20.34 515 SER B CA 1
ATOM 8640 C C . SER B 1 515 ? 49.656 -8.578 35.75 1 20.34 515 SER B C 1
ATOM 8642 O O . SER B 1 515 ? 49.156 -7.637 35.156 1 20.34 515 SER B O 1
ATOM 8644 N N . ASP B 1 516 ? 50.125 -9.641 35.125 1 18.88 516 ASP B N 1
ATOM 8645 C CA . ASP B 1 516 ? 50.938 -9.227 34 1 18.88 516 ASP B CA 1
ATOM 8646 C C . ASP B 1 516 ? 50.094 -8.773 32.812 1 18.88 516 ASP B C 1
ATOM 8648 O O . ASP B 1 516 ? 50.375 -7.75 32.188 1 18.88 516 ASP B O 1
ATOM 8652 N N . SER B 1 517 ? 49.469 -9.797 32.125 1 18.42 517 SER B N 1
ATOM 8653 C CA . SER B 1 517 ? 49.719 -9.969 30.703 1 18.42 517 SER B CA 1
ATOM 8654 C C . SER B 1 517 ? 48.938 -8.953 29.875 1 18.42 517 SER B C 1
ATOM 8656 O O . SER B 1 517 ? 48 -8.344 30.359 1 18.42 517 SER B O 1
ATOM 8658 N N . GLU B 1 518 ? 49.188 -9.039 28.422 1 20.73 518 GLU B N 1
ATOM 8659 C CA . GLU B 1 518 ? 49.25 -8.32 27.156 1 20.73 518 GLU B CA 1
ATOM 8660 C C . GLU B 1 518 ? 47.844 -8 26.609 1 20.73 518 GLU B C 1
ATOM 8662 O O . GLU B 1 518 ? 46.906 -8.734 26.875 1 20.73 518 GLU B O 1
ATOM 8667 N N . THR B 1 519 ? 47.688 -6.812 26.188 1 20.97 519 THR B N 1
ATOM 8668 C CA . THR B 1 519 ? 46.625 -5.902 25.734 1 20.97 519 THR B CA 1
ATOM 8669 C C . THR B 1 519 ? 45.969 -6.438 24.469 1 20.97 519 THR B C 1
ATOM 8671 O O . THR B 1 519 ? 45.25 -5.715 23.797 1 20.97 519 THR B O 1
ATOM 8674 N N . SER B 1 520 ? 46 -7.809 24.172 1 19.89 520 SER B N 1
ATOM 8675 C CA . SER B 1 520 ? 45.625 -8.016 22.766 1 19.89 520 SER B CA 1
ATOM 8676 C C . SER B 1 520 ? 44.219 -7.484 22.484 1 19.89 520 SER B C 1
ATOM 8678 O O . SER B 1 520 ? 43.344 -7.488 23.375 1 19.89 520 SER B O 1
ATOM 8680 N N . ASP B 1 521 ? 44.125 -6.648 21.469 1 22.14 521 ASP B N 1
ATOM 8681 C CA . ASP B 1 521 ? 43.031 -5.891 20.859 1 22.14 521 ASP B CA 1
ATOM 8682 C C . ASP B 1 521 ? 41.875 -6.809 20.484 1 22.14 521 ASP B C 1
ATOM 8684 O O . ASP B 1 521 ? 42.031 -7.699 19.641 1 22.14 521 ASP B O 1
ATOM 8688 N N . PRO B 1 522 ? 41.188 -7.406 21.453 1 23.33 522 PRO B N 1
ATOM 8689 C CA . PRO B 1 522 ? 40.156 -8.391 21.062 1 23.33 522 PRO B CA 1
ATOM 8690 C C . PRO B 1 522 ? 39.156 -7.848 20.047 1 23.33 522 PRO B C 1
ATOM 8692 O O . PRO B 1 522 ? 38.594 -6.777 20.25 1 23.33 522 PRO B O 1
ATOM 8695 N N . ASN B 1 523 ? 39.5 -7.926 18.719 1 23.39 523 ASN B N 1
ATOM 8696 C CA . ASN B 1 523 ? 38.531 -7.77 17.625 1 23.39 523 ASN B CA 1
ATOM 8697 C C . ASN B 1 523 ? 37.219 -8.477 17.922 1 23.39 523 ASN B C 1
ATOM 8699 O O . ASN B 1 523 ? 37.156 -9.711 17.953 1 23.39 523 ASN B O 1
ATOM 8703 N N . MET B 1 524 ? 36.625 -8.047 19.031 1 24.58 524 MET B N 1
ATOM 8704 C CA . MET B 1 524 ? 35.375 -8.68 19.359 1 24.58 524 MET B CA 1
ATOM 8705 C C . MET B 1 524 ? 34.469 -8.797 18.109 1 24.58 524 MET B C 1
ATOM 8707 O O . MET B 1 524 ? 34.062 -7.781 17.547 1 24.58 524 MET B O 1
ATOM 8711 N N . GLU B 1 525 ? 34.812 -9.766 17.281 1 25.61 525 GLU B N 1
ATOM 8712 C CA . GLU B 1 525 ? 33.812 -10.195 16.297 1 25.61 525 GLU B CA 1
ATOM 8713 C C . GLU B 1 525 ? 32.438 -10.234 16.922 1 25.61 525 GLU B C 1
ATOM 8715 O O . GLU B 1 525 ? 32.219 -10.859 17.969 1 25.61 525 GLU B O 1
ATOM 8720 N N . LEU B 1 526 ? 31.828 -9.086 16.859 1 26.75 526 LEU B N 1
ATOM 8721 C CA . LEU B 1 526 ? 30.406 -9.086 17.203 1 26.75 526 LEU B CA 1
ATOM 8722 C C . LEU B 1 526 ? 29.75 -10.406 16.812 1 26.75 526 LEU B C 1
ATOM 8724 O O . LEU B 1 526 ? 29.656 -10.727 15.625 1 26.75 526 LEU B O 1
ATOM 8728 N N . ASP B 1 527 ? 30.219 -11.453 17.547 1 24.95 527 ASP B N 1
ATOM 8729 C CA . ASP B 1 527 ? 29.5 -12.719 17.391 1 24.95 527 ASP B CA 1
ATOM 8730 C C . ASP B 1 527 ? 28 -12.492 17.375 1 24.95 527 ASP B C 1
ATOM 8732 O O . ASP B 1 527 ? 27.406 -12.039 18.359 1 24.95 527 ASP B O 1
ATOM 8736 N N . ASP B 1 528 ? 27.609 -11.859 16.359 1 27.56 528 ASP B N 1
ATOM 8737 C CA . ASP B 1 528 ? 26.188 -11.781 16.062 1 27.56 528 ASP B CA 1
ATOM 8738 C C . ASP B 1 528 ? 25.5 -13.125 16.297 1 27.56 528 ASP B C 1
ATOM 8740 O O . ASP B 1 528 ? 25.375 -13.938 15.375 1 27.56 528 ASP B O 1
ATOM 8744 N N . SER B 1 529 ? 26.016 -13.82 17.375 1 26.75 529 SER B N 1
ATOM 8745 C CA . SER B 1 529 ? 25.172 -14.992 17.609 1 26.75 529 SER B CA 1
ATOM 8746 C C . SER B 1 529 ? 23.688 -14.617 17.625 1 26.75 529 SER B C 1
ATOM 8748 O O . SER B 1 529 ? 23.094 -14.445 18.688 1 26.75 529 SER B O 1
ATOM 8750 N N . ASP B 1 530 ? 23.469 -13.555 16.984 1 27.02 530 ASP B N 1
ATOM 8751 C CA . ASP B 1 530 ? 22.031 -13.391 16.812 1 27.02 530 ASP B CA 1
ATOM 8752 C C . ASP B 1 530 ? 21.359 -14.719 16.469 1 27.02 530 ASP B C 1
ATOM 8754 O O . ASP B 1 530 ? 21.25 -15.07 15.289 1 27.02 530 ASP B O 1
ATOM 8758 N N . SER B 1 531 ? 21.781 -15.82 17.203 1 26.66 531 SER B N 1
ATOM 8759 C CA . SER B 1 531 ? 21.156 -17.141 17.188 1 26.66 531 SER B CA 1
ATOM 8760 C C . SER B 1 531 ? 19.656 -17.031 16.969 1 26.66 531 SER B C 1
ATOM 8762 O O . SER B 1 531 ? 19.047 -17.875 16.312 1 26.66 531 SER B O 1
ATOM 8764 N N . ASP B 1 532 ? 19.062 -16.266 17.906 1 25.97 532 ASP B N 1
ATOM 8765 C CA . ASP B 1 532 ? 17.641 -16.562 18.109 1 25.97 532 ASP B CA 1
ATOM 8766 C C . ASP B 1 532 ? 16.812 -16.125 16.906 1 25.97 532 ASP B C 1
ATOM 8768 O O . ASP B 1 532 ? 15.586 -16.156 16.953 1 25.97 532 ASP B O 1
ATOM 8772 N N . LEU B 1 533 ? 17.312 -15.078 16.297 1 27.67 533 LEU B N 1
ATOM 8773 C CA . LEU B 1 533 ? 16.359 -14.852 15.219 1 27.67 533 LEU B CA 1
ATOM 8774 C C . LEU B 1 533 ? 16.438 -15.977 14.188 1 27.67 533 LEU B C 1
ATOM 8776 O O . LEU B 1 533 ? 17.281 -15.945 13.289 1 27.67 533 LEU B O 1
ATOM 8780 N N . LEU B 1 534 ? 16.719 -17.172 14.727 1 24.08 534 LEU B N 1
ATOM 8781 C CA . LEU B 1 534 ? 16.719 -18.344 13.852 1 24.08 534 LEU B CA 1
ATOM 8782 C C . LEU B 1 534 ? 15.82 -18.109 12.633 1 24.08 534 LEU B C 1
ATOM 8784 O O . LEU B 1 534 ? 14.844 -17.359 12.711 1 24.08 534 LEU B O 1
ATOM 8788 N N . PRO B 1 535 ? 16.422 -18.234 11.453 1 29.69 535 PRO B N 1
ATOM 8789 C CA . PRO B 1 535 ? 15.586 -18.625 10.32 1 29.69 535 PRO B CA 1
ATOM 8790 C C . PRO B 1 535 ? 14.383 -19.469 10.75 1 29.69 535 PRO B C 1
ATOM 8792 O O . PRO B 1 535 ? 14.531 -20.641 11.086 1 29.69 535 PRO B O 1
ATOM 8795 N N . SER B 1 536 ? 13.766 -19.094 11.859 1 26.12 536 SER B N 1
ATOM 8796 C CA . SER B 1 536 ? 12.758 -20 12.406 1 26.12 536 SER B CA 1
ATOM 8797 C C . SER B 1 536 ? 12.18 -20.906 11.328 1 26.12 536 SER B C 1
ATOM 8799 O O . SER B 1 536 ? 12.219 -20.578 10.148 1 26.12 536 SER B O 1
ATOM 8801 N N . ASP B 1 537 ? 11.875 -22.156 11.641 1 27.22 537 ASP B N 1
ATOM 8802 C CA . ASP B 1 537 ? 11.133 -23.312 11.148 1 27.22 537 ASP B CA 1
ATOM 8803 C C . ASP B 1 537 ? 9.984 -22.891 10.234 1 27.22 537 ASP B C 1
ATOM 8805 O O . ASP B 1 537 ? 9.414 -21.812 10.414 1 27.22 537 ASP B O 1
ATOM 8809 N N . LEU B 1 538 ? 9.898 -23.516 9.086 1 32.53 538 LEU B N 1
ATOM 8810 C CA . LEU B 1 538 ? 8.805 -23.453 8.125 1 32.53 538 LEU B CA 1
ATOM 8811 C C . LEU B 1 538 ? 7.469 -23.234 8.836 1 32.53 538 LEU B C 1
ATOM 8813 O O . LEU B 1 538 ? 6.766 -24.188 9.164 1 32.53 538 LEU B O 1
ATOM 8817 N N . GLU B 1 539 ? 7.418 -22.5 9.859 1 35.09 539 GLU B N 1
ATOM 8818 C CA . GLU B 1 539 ? 6.172 -22.172 10.547 1 35.09 539 GLU B CA 1
ATOM 8819 C C . GLU B 1 539 ? 5.043 -21.922 9.555 1 35.09 539 GLU B C 1
ATOM 8821 O O . GLU B 1 539 ? 5.289 -21.516 8.422 1 35.09 539 GLU B O 1
ATOM 8826 N N . PRO B 1 540 ? 4.035 -22.609 9.953 1 37.88 540 PRO B N 1
ATOM 8827 C CA . PRO B 1 540 ? 2.842 -22.297 9.156 1 37.88 540 PRO B CA 1
ATOM 8828 C C . PRO B 1 540 ? 2.74 -20.828 8.781 1 37.88 540 PRO B C 1
ATOM 8830 O O . PRO B 1 540 ? 3.217 -19.969 9.523 1 37.88 540 PRO B O 1
ATOM 8833 N N . GLN B 1 541 ? 2.734 -20.641 7.504 1 41.97 541 GLN B N 1
ATOM 8834 C CA . GLN B 1 541 ? 2.553 -19.312 6.922 1 41.97 541 GLN B CA 1
ATOM 8835 C C . GLN B 1 541 ? 1.602 -18.469 7.766 1 41.97 541 GLN B C 1
ATOM 8837 O O . GLN B 1 541 ? 0.552 -18.953 8.195 1 41.97 541 GLN B O 1
ATOM 8842 N N . GLU B 1 542 ? 2.109 -17.578 8.578 1 43.19 542 GLU B N 1
ATOM 8843 C CA . GLU B 1 542 ? 1.197 -16.625 9.211 1 43.19 542 GLU B CA 1
ATOM 8844 C C . GLU B 1 542 ? 0.47 -15.781 8.18 1 43.19 542 GLU B C 1
ATOM 8846 O O . GLU B 1 542 ? 1.022 -15.477 7.117 1 43.19 542 GLU B O 1
ATOM 8851 N N . ARG B 1 543 ? -0.817 -16.031 8.133 1 41.81 543 ARG B N 1
ATOM 8852 C CA . ARG B 1 543 ? -1.631 -15.281 7.188 1 41.81 543 ARG B CA 1
ATOM 8853 C C . ARG B 1 543 ? -1.414 -13.781 7.359 1 41.81 543 ARG B C 1
ATOM 8855 O O . ARG B 1 543 ? -1.179 -13.305 8.477 1 41.81 543 ARG B O 1
ATOM 8862 N N . GLU B 1 544 ? -0.821 -13.102 6.465 1 40.19 544 GLU B N 1
ATOM 8863 C CA . GLU B 1 544 ? -0.492 -11.68 6.359 1 40.19 544 GLU B CA 1
ATOM 8864 C C . GLU B 1 544 ? -1.686 -10.805 6.734 1 40.19 544 GLU B C 1
ATOM 8866 O O . GLU B 1 544 ? -2.82 -11.102 6.352 1 40.19 544 GLU B O 1
ATOM 8871 N N . ASP B 1 545 ? -1.687 -10.203 7.703 1 36.5 545 ASP B N 1
ATOM 8872 C CA . ASP B 1 545 ? -2.682 -9.172 8.008 1 36.5 545 ASP B CA 1
ATOM 8873 C C . ASP B 1 545 ? -3.027 -8.359 6.766 1 36.5 545 ASP B C 1
ATOM 8875 O O . ASP B 1 545 ? -2.25 -8.312 5.809 1 36.5 545 ASP B O 1
ATOM 8879 N N . GLY B 1 546 ? -4.25 -7.77 6.617 1 33.66 546 GLY B N 1
ATOM 8880 C CA . GLY B 1 546 ? -5.074 -7.125 5.602 1 33.66 546 GLY B CA 1
ATOM 8881 C C . GLY B 1 546 ? -4.348 -6.016 4.863 1 33.66 546 GLY B C 1
ATOM 8882 O O . GLY B 1 546 ? -4.891 -4.922 4.688 1 33.66 546 GLY B O 1
ATOM 8883 N N . GLU B 1 547 ? -3.078 -5.883 4.891 1 32.84 547 GLU B N 1
ATOM 8884 C CA . GLU B 1 547 ? -2.865 -4.82 3.91 1 32.84 547 GLU B CA 1
ATOM 8885 C C . GLU B 1 547 ? -3.381 -5.23 2.533 1 32.84 547 GLU B C 1
ATOM 8887 O O . GLU B 1 547 ? -3.045 -6.309 2.035 1 32.84 547 G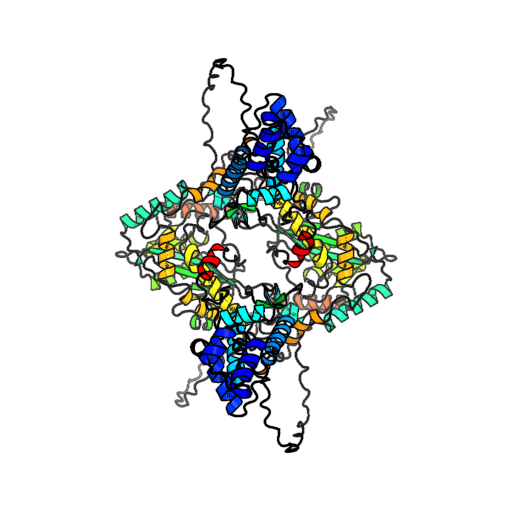LU B O 1
ATOM 8892 N N . ILE B 1 548 ? -4.535 -4.84 2.152 1 34.25 548 ILE B N 1
ATOM 8893 C CA . ILE B 1 548 ? -5.113 -5.016 0.825 1 34.25 548 ILE B CA 1
ATOM 8894 C C . ILE B 1 548 ? -4.012 -4.926 -0.231 1 34.25 548 ILE B C 1
ATOM 8896 O O . ILE B 1 548 ? -3.379 -3.881 -0.391 1 34.25 548 ILE B O 1
ATOM 8900 N N . GLU B 1 549 ? -3.279 -5.906 -0.379 1 34.28 549 GLU B N 1
ATOM 8901 C CA . GLU B 1 549 ? -2.389 -5.961 -1.534 1 34.28 549 GLU B CA 1
ATOM 8902 C C . GLU B 1 549 ? -3.057 -5.375 -2.775 1 34.28 549 GLU B C 1
ATOM 8904 O O . GLU B 1 549 ? -4.188 -5.742 -3.107 1 34.28 549 GLU B O 1
ATOM 8909 N N . ASN B 1 550 ? -2.711 -4.191 -3.141 1 33.47 550 ASN B N 1
ATOM 8910 C CA . ASN B 1 550 ? -3.137 -3.709 -4.449 1 33.47 550 ASN B CA 1
ATOM 8911 C C . ASN B 1 550 ? -2.908 -4.758 -5.535 1 33.47 550 ASN B C 1
ATOM 8913 O O . ASN B 1 550 ? -1.862 -5.406 -5.566 1 33.47 550 ASN B O 1
ATOM 8917 N N . PRO B 1 551 ? -3.936 -5.32 -6.035 1 33.5 551 PRO B N 1
ATOM 8918 C CA . PRO B 1 551 ? -3.686 -6.219 -7.164 1 33.5 551 PRO B CA 1
ATOM 8919 C C . PRO B 1 551 ? -2.529 -5.75 -8.047 1 33.5 551 PRO B C 1
ATOM 8921 O O . PRO B 1 551 ? -2.305 -4.547 -8.188 1 33.5 551 PRO B O 1
ATOM 8924 N N . THR B 1 552 ? -1.541 -6.527 -8.18 1 33.16 552 THR B N 1
ATOM 8925 C CA . THR B 1 552 ? -0.464 -6.281 -9.133 1 33.16 552 THR B CA 1
ATOM 8926 C C . THR B 1 552 ? -1.02 -5.766 -10.453 1 33.16 552 THR B C 1
ATOM 8928 O O . THR B 1 552 ? -2.193 -5.98 -10.766 1 33.16 552 THR B O 1
ATOM 8931 N N . ALA B 1 553 ? -0.278 -4.871 -11.172 1 31.77 553 ALA B N 1
ATOM 8932 C CA . ALA B 1 553 ? -0.623 -4.324 -12.477 1 31.77 553 ALA B CA 1
ATOM 8933 C C . ALA B 1 553 ? -1.173 -5.41 -13.398 1 31.77 553 ALA B C 1
ATOM 8935 O O . ALA B 1 553 ? -2.088 -5.156 -14.188 1 31.77 553 ALA B O 1
ATOM 8936 N N . GLN B 1 554 ? -0.606 -6.559 -13.297 1 32.59 554 GLN B N 1
ATOM 8937 C CA . GLN B 1 554 ? -1.049 -7.625 -14.188 1 32.59 554 GLN B CA 1
ATOM 8938 C C . GLN B 1 554 ? -2.496 -8.016 -13.906 1 32.59 554 GLN B C 1
ATOM 8940 O O . GLN B 1 554 ? -3.27 -8.266 -14.836 1 32.59 554 GLN B O 1
ATOM 8945 N N . GLN B 1 555 ? -2.723 -8.117 -12.633 1 33.5 555 GLN B N 1
ATOM 8946 C CA . GLN B 1 555 ? -4.098 -8.523 -12.359 1 33.5 555 GLN B CA 1
ATOM 8947 C C . GLN B 1 555 ? -5.086 -7.441 -12.773 1 33.5 555 GLN B C 1
ATOM 8949 O O . GLN B 1 555 ? -6.203 -7.742 -13.195 1 33.5 555 GLN B O 1
ATOM 8954 N N . LEU B 1 556 ? -4.629 -6.238 -12.734 1 32.62 556 LEU B N 1
ATOM 8955 C CA . LEU B 1 556 ? -5.457 -5.113 -13.156 1 32.62 556 LEU B CA 1
ATOM 8956 C C . LEU B 1 556 ? -5.496 -5.012 -14.68 1 32.62 556 LEU B C 1
ATOM 8958 O O . LEU B 1 556 ? -6.531 -4.664 -15.25 1 32.62 556 LEU B O 1
ATOM 8962 N N . ASP B 1 557 ? -4.367 -5.137 -15.359 1 32.38 557 ASP B N 1
ATOM 8963 C CA . ASP B 1 557 ? -4.336 -4.988 -16.812 1 32.38 557 ASP B CA 1
ATOM 8964 C C . ASP B 1 557 ? -5.266 -5.996 -17.484 1 32.38 557 ASP B C 1
ATOM 8966 O O . ASP B 1 557 ? -5.902 -5.684 -18.484 1 32.38 557 ASP B O 1
ATOM 8970 N N . GLU B 1 558 ? -5.199 -7.238 -17.031 1 29.2 558 GLU B N 1
ATOM 8971 C CA . GLU B 1 558 ? -6.082 -8.062 -17.844 1 29.2 558 GLU B CA 1
ATOM 8972 C C . GLU B 1 558 ? -7.527 -7.574 -17.766 1 29.2 558 GLU B C 1
ATOM 8974 O O . GLU B 1 558 ? -8.312 -7.793 -18.688 1 29.2 558 GLU B O 1
ATOM 8979 N N . ARG B 1 559 ? -7.941 -7.121 -16.594 1 29.22 559 ARG B N 1
ATOM 8980 C CA . ARG B 1 559 ? -9.336 -6.699 -16.562 1 29.22 559 ARG B CA 1
ATOM 8981 C C . ARG B 1 559 ? -9.531 -5.371 -17.281 1 29.22 559 ARG B C 1
ATOM 8983 O O . ARG B 1 559 ? -10.664 -4.934 -17.5 1 29.22 559 ARG B O 1
ATOM 8990 N N . LEU B 1 560 ? -8.445 -4.453 -17.125 1 30.75 560 LEU B N 1
ATOM 8991 C CA . LEU B 1 560 ? -8.711 -3.252 -17.906 1 30.75 560 LEU B CA 1
ATOM 8992 C C . LEU B 1 560 ? -8.859 -3.594 -19.391 1 30.75 560 LEU B C 1
ATOM 8994 O O . LEU B 1 560 ? -9.156 -2.719 -20.203 1 30.75 560 LEU B O 1
ATOM 8998 N N . ARG B 1 561 ? -8.164 -4.562 -19.812 1 28.8 561 ARG B N 1
ATOM 8999 C CA . ARG B 1 561 ? -8.555 -4.762 -21.203 1 28.8 561 ARG B CA 1
ATOM 9000 C C . ARG B 1 561 ? -10.07 -4.926 -21.328 1 28.8 561 ARG B C 1
ATOM 9002 O O . ARG B 1 561 ? -10.617 -4.84 -22.422 1 28.8 561 ARG B O 1
ATOM 9009 N N . PHE B 1 562 ? -10.625 -5.773 -20.406 1 24.98 562 PHE B N 1
ATOM 9010 C CA . PHE B 1 562 ? -12.055 -5.754 -20.688 1 24.98 562 PHE B CA 1
ATOM 9011 C C . PHE B 1 562 ? -12.695 -4.473 -20.172 1 24.98 562 PHE B C 1
ATOM 9013 O O . PHE B 1 562 ? -12.359 -4 -19.078 1 24.98 562 PHE B O 1
ATOM 9020 N N . GLY B 1 563 ? -12.812 -3.297 -20.875 1 26.58 563 GLY B N 1
ATOM 9021 C CA . GLY B 1 563 ? -13.562 -2.049 -20.828 1 26.58 563 GLY B CA 1
ATOM 9022 C C . GLY B 1 563 ? -14.57 -1.996 -19.703 1 26.58 563 GLY B C 1
ATOM 9023 O O . GLY B 1 563 ? -15.273 -0.998 -19.531 1 26.58 563 GLY B O 1
ATOM 9024 N N . GLU B 1 564 ? -15.148 -3.148 -19.266 1 27.5 564 GLU B N 1
ATOM 9025 C CA . GLU B 1 564 ? -16.5 -3.123 -18.688 1 27.5 564 GLU B CA 1
ATOM 9026 C C . GLU B 1 564 ? -16.453 -2.818 -17.188 1 27.5 564 GLU B C 1
ATOM 9028 O O . GLU B 1 564 ? -17.5 -2.592 -16.578 1 27.5 564 GLU B O 1
ATOM 9033 N N . ILE B 1 565 ? -15.367 -3.184 -16.359 1 27.27 565 ILE B N 1
ATOM 9034 C CA . ILE B 1 565 ? -15.797 -2.961 -14.984 1 27.27 565 ILE B CA 1
ATOM 9035 C C . ILE B 1 565 ? -15.492 -1.521 -14.578 1 27.27 565 ILE B C 1
ATOM 9037 O O . ILE B 1 565 ? -14.422 -0.995 -14.891 1 27.27 565 ILE B O 1
#

Secondary structure (DSSP, 8-state):
---------TT---HHHHHHHHHHHHHS---HHHHHHHHT--HHHHHHHHHHHHTT---TTS--S--S----SS-HHHHHHHHHHHHHHHHTT----HHHHHHHHHHHHHHTT----HHHHHHTS--HHHHHHHHHH-TTEEEEPPEEEEHHHHHH-SHHHHHHHHHHHHHHHHHH---GGGEEEEEEEEEESSPPPPPEEEETT-S--EEEES-SSPPEEEEEEEEETTS-EEEEEEEESSSS--HHHHHHSSTT-EEEE---TT----HHHHHHHHHHHHHHH---SSS-EEEEE---GGG--HHHHHHHHHTTEEEEEPPTT-HHHH-HIIIIIHHHHHHHHHHHHHHHHH-GGGTTPPP-GGGHHHHHHHHHHHHS-HHHHHHHHHHHTTTTT-TT-S-GGGGTTHHHH--------------------------------HHHHSPPP-PPPPP---SPPP---BTTSHHHHHHHHHHHHHHHHHHHHHTS-----------------------------------SS----S--------------HHHHHHHHHSTT-/---------TT---HHHHHHHHHHHHHS---HHHHHHHHT--HHHHHHHHHHHHTT---TTS--S--S----SS-HHHHHHHHHHHHHHHHTT----HHHHHHHHHHHHHHTT----HHHHHHTS--HHHHHHHHHH-TTEEEEPPEEEEHHHHHH-SHHHHHHHHHHHHHHHHHH---GGGEEEEEEEEEESSPPPPPEEEETT-S--EEEES-SSPPEEEEEEEEETTS-EEEEEEEESSSS--HHHHHHSSTT-EEEE---TT----HHHHHHHHHHHHHHH---SSS-EEEEE---GGG--HHHHHHHHHTTEEEEEPPTT-HHHH-HIIIIIHHHHHHHHHHHHHHHHH-GGGTTPPP-GGGHHHHHHHHHHHHS-HHHHHHHHHHHTTTTT-TT-S-GGGGTTHHHH-----------------------------PPPHHHHSPPP-PPPPP---PPPP---BTTSHHHHHHHHHHHHHHHHHHHHHTS-----------------------------------SS-------------------HHHHHHHHHSTT-

Organism: NCBI:txid231223

Nearest PDB structures (foldseek):
  4r79-assembly1_B  TM=5.059E-01  e=5.022E-10  Drosophila mauritiana
  7svw-assembly1_B  TM=3.533E-01  e=4.400E-06  [Scytonema hofmanni] UTEX 2349
  1hlv-assembly1_A  TM=3.857E-01  e=4.769E-01  Homo sapiens
  7qh5-assembly2_B  TM=4.616E-01  e=3.061E+00  Streptomyces tsukubensis NRRL18488
  4r79-assembly1_B  TM=5.058E-01  e=8.441E-10  Drosophila mauritiana

pLDDT: mean 76.93, std 24.42, range [18.42, 98.81]

Sequence (1130 aa):
MRVYKRKTERGLFSREAMLEGVRLVLDQGQKIKPTARELGLNYKTLGRYVALKRNSINIDNKQFGYSKVHKRILNDEQEQMLADYLIQANRIYYGLTKIEFRTLTFEFAKINNIPTPTSWKKNQMASKDWVYQFFNRHPEFSLRTPEPTSLARMTSFNKHNVGLFYDNLEELIQKYQFTPDRIYNCDETGVTTVQKPTKMIAEKGVKRVGTAVSQEKGCLVTVCGTINAMGGFIPPFCMFPRVNTQPLWEEVLPIGSKAEGHAKASGWMTGDNFLNYLKHFHKYARPSQELPVLLLLDNHASHVPLAVINYCKENDIVLLSFPPHCSHELQPLDKTVYGPLKTFFNAAADKWMRNPSNAGKVMTIHNIPILIAEAFPKAFTPTNIIAGFESTGIQPLNRERIPEQRYLPSYVSDRPEPAESAMEPQQPEPSCSTHTPDESTAIISPHVIRPFAKAAPRSKTSKKKVTSQVLTLTPVKRFLEESAAAKSKNKAEKSQPRCKKSIFPVNTQHHESESDSETSDPNMELDDSDSDLLPSDLEPQEREDGEIENPTAQQLDERLRFGEIMRVYKRKTERGLFSREAMLEGVRLVLDQGQKIKPTARELGLNYKTLGRYVALKRNSINIDNKQFGYSKVHKRILNDEQEQMLADYLIQANRIYYGLTKIEFRTLTFEFAKINNIPTPTSWKKNQMASKDWVYQFFNRHPEFSLRTPEPTSLARMTSFNKHNVGLFYDNLEELIQKYQFTPDRIYNCDETGVTTVQKPTKMIAEKGVKRVGTAVSQEKGCLVTVCGTINAMGGFIPPFCMFPRVNTQPLWEEVLPIGSKAEGHAKASGWMTGDNFLNYLKHFHKYARPSQELPVLLLLDNHASHVPLAVINYCKENDIVLLSFPPHCSHELQPLDKTVYGPLKTFFNAAADKWMRNPSNAGKVMTIHNIPILIAEAFPKAFTPTNIIAGFESTGIQPLNRERIPEQRYLPSYVSDRPEPAESAMEPQQPEPSCSTHTPDESTAIISPHVIRPFAKAAPRSKTSKKKVTSQVLTLTPVKRFLEESAAAKSKNKAEKSQPRCKKSIFPVNTQHHESESDSETSDPNMELDDSDSDLLPSDLEPQEREDGEIENPTAQQLDERLRFGEI

Radius of gyration: 38.15 Å; Cα contacts (8 Å, |Δi|>4): 1628; chains: 2; bounding box: 109×83×114 Å